Protein 1MK9 (pdb70)

GO terms:
  GO:0004895 cell adhesion receptor activity (F, IDA)
  GO:0005886 plasma membrane (C, IDA)
  GO:0070442 integrin alphaIIb-beta3 complex (C, IDA)
  GO:0033631 cell-cell adhesion mediated by integrin (P, IDA)
  GO:0034113 heterotypic cell-cell adhesion (P, IDA)
  GO:0005911 cell-cell junction (C, IDA)
  GO:0032991 protein-containing complex (C, IDA)
  GO:0005515 protein binding (F, IPI)
  GO:0005634 nucleus (C, IDA)
  GO:0043235 signaling receptor complex (C, IDA)
  GO:0017134 fibroblast growth factor binding (F, IDA)
  GO:0031994 insulin-like growth factor I binding (F, IDA)
  GO:0038132 neuregulin binding (F, IDA)
  GO:0035867 alphav-beta3 integrin-IGF-1-IGF1R complex (C, IDA)
  GO:0033627 cell adhesion mediated by integrin (P, IDA)
  GO:0019960 C-X3-C chemokine binding (F, IDA)
  GO:0005886 plasma membrane (C, EXP)
  GO:0015026 coreceptor activity (F, TAS)
  GO:0005886 plasma membrane (C, TAS)
  GO:0008305 integrin complex (C, TAS)

B-factor: mean 26.66, std 13.28, range [11.49, 91.01]

InterPro domains:
  IPR002369 Integrin beta subunit, VWA domain [PF00362] (134-381)
  IPR002369 Integrin beta subunit, VWA domain [SM00187] (38-461)
  IPR012896 Integrin beta subunit, tail [PF07965] (632-717)
  IPR012896 Integrin beta subunit, tail [SM01242] (634-718)
  IPR013111 Epidermal growth factor-like domain, extracellular [PF07974] (593-624)
  IPR014836 Integrin beta subunit, cytoplasmic domain [PF08725] (742-785)
  IPR014836 Integrin beta subunit, cytoplasmic domain [SM01241] (742-788)
  IPR015812 Integrin beta subunit [PIRSF002512] (33-787)
  IPR015812 Integrin beta subunit [PR01186] (36-52)
  IPR015812 Integrin beta subunit [PR01186] (64-83)
  IPR015812 Integrin beta subunit [PR01186] (108-121)
  IPR015812 Integrin beta subunit [PR01186] (136-154)
  IPR015812 Integrin beta subunit [PR01186] (176-195)
  IPR015812 Integrin beta subunit [PR01186] (210-229)
  IPR015812 Integrin beta subunit [PR01186] (243-265)
  IPR015812 Integrin beta subunit [PR01186] (270-285)
  IPR015812 Integrin beta subunit [PR01186] (314-337)
  IPR015812 Integrin beta subunit [PR01186] (350-374)
  IPR015812 Integrin beta subunit [PR01186] (521-534)
  IPR015812 Integrin beta subunit [PR01186] (717-734)

Foldseek 3Di:
DDDDPCDCVPNPD/DVVLVVLLCVLQVCQQQVQQDAALLLLLLLLLLVCCLVPFQQDPPQQAPVNDPLNRSHHPVCVVVDPSVSNSVSNNVCGRPYSRVSSVVSSVSLVVDPSHPWGWFWWFADDDVRQIWIWTDDLFKIFIAHPHGGDTDDMDGLVQWDDKDDDCFKIKTASVDPPPGIGMTTHRCNVVVRVVSVVSVVD/DDPDDDPCDVVPDPD/DVVLVVLLVVLLVCFLQVQQDDADLVLLLLLLLVCCQVPFQADVVQQDPPSDDVSNSGHPVCSVVRVSVSNSVSVNVCGRPDSRNSSVVSSVSSCVDPSRPWGWDWWWFDDPPDNHTAIWIWTDDLFKIWTADPHNRDTDDMGTLQQWPDKDFDCFKIKTASPDPPVGIGMTTDNCRVVVRVVSVVSVVVVD/DDDDDPPDPVPDDD/DVVLVVLLVVLLVCFQAVVQDAALLLLLLLLLLVCCLPPFQDDVVQQDPPNDPQSSRGHPVNSVVDDSNSNSVSNNVCGGPYSRVSSVVNSVVSVVDPSHPWGWFWWFAQDDPDDGTHIWIWTDDLFWIFTAHPHRGDTPDIGTLVQWDAWDFDCFKIKTDRVDPPVGIGMTTHRCRVVVRVVSVVSVVD/DPDDDPCDPVPDPD/DVVLVVLLVVLLCCFLAVQQDAAPLLLLLLLLLVCCLVPFAQDVVQQDPPNDDCSSRGHPVRSPVDPSVVNSVSNNVCPRPDNSRSSVVNSVSQVPDPSHPWGWFWWFFDVGTQIWIWTDDLFKIFTADPHNRDTDGMGGLVLWPDKAFDCFKIKTARPDDPVGIGMTTHRCRPVVVVRSVVSNVVVD

CATH classification: 1.20.80.10 (+1 more: 2.30.29.30)

Secondary structure (DSSP, 8-state):
--EE---TTTS--/-HHHHHHHHHHHHHHHTTSS---HHHHHHHHHHHHHHHH-S--TTT-STTSS-STTTS-GGGSTT--HHHHHHHHHHTTT--HHHHHHHHHHHHHHSTTTT-EEEEEE-------EEEEEEETTEEEEEETTT--EEEEEEGGG--EEEEETTEEEEE---TTT-EEEEE-S-HHHHHHHHHHHHH-/----EE---TTTS--/-HHHHHHHHHHHHHHHTSSS---HHHHHHHHHHHHHHHH-S--TTT-STTSS-GGGTS-HHHHTT--HHHHHHHHHTTTT--HHHHHHHHHHHHHSSTTTT---EEEEE--TT-SS-EEEEEEE-SSEEEEEETTT--EEEEEEGGG--EEEEETTEEEEEEEETTTEEEEEB-S-HHHHHHHHHHHHTT--/--EEE---TTTS--/-HHHHHHHHHHHHHHHTTSS---HHHHHHHHHHHHHHHT-S--TTT-STTSS-GGGTS-GGGTSS--SHHHHHHHHHTTT--HHHHHHHHHHHHHHSTTTT-EEEEE--B-SSSSSB--EEEEEETTEEEEE-TTT--EEEEEEGGG--EEEEETTEEEEE---TTT--EEEE-S-HHHHHHHHHHHTT-/---EE---TTTS--/-HHHHHHHHHHHHHHHTTSS---HHHHHHHHHHHHHHHH-S--TTT-STTSS-GGGTS-GGGSSS--HHHHHHHHHTTTT--TTHHHHHHHHHHHTSTTTT-EEEEEEE----EEEEEEEETTEEEEE-TTT--EEEEEETTT--EEEE-SSEEEEE-S-STT-EEEEE-S-HHHHHHHHHHHHHH--

Sequence (813 aa):
MWDTANNPLYKEAPVQLNLLYVQARDDILNGSHPVSFDKACEFAGYQCQIQFGPHNEQKHKPGFLELKDFLPKEYIKQKGERKIFMAHKNCGNMSEIEAKVRYVKLARSLKTYGVSFFLVKEKMKGLVPRLLGITKECVMRVDEKTKEVIQEWSLTNIKRWAASPKSFTLDFGDYQDGYYSVQTTEGEQIAQLIAGYIDISHMWDTANNPLYKEAPVQLNLLYVQARDDILNGSHPVSFDKACEFAGYQCQIQFGPHNEQKHKPGFLELKDFLPKEYIKQKGERKIFMAHKNCGNMSEIEAKVRYVKLARSLKTYGVSFFLVKEKMKGKNKLVPRLLGITKECVMRVDEKTKEVIQEWSLTNIKRWAASPKSFTLDFGDYQDGYYSVQTTEGEQIAQLIAGYIDIILHMWDTANNPLYKEAPVQLNLLYVQARDDILNGSHPVSFDKACEFAGYQCQIQFGPHNEQKHKPGFLELKDFLPKEYIKQKGERKIFMAHKNCGNMSEIEAKVRYVKLARSLKTYGVSFFLVKEKMKGKNKLVPRLLGITKECVMRVDEKTKEVIQEWSLTNIKRWAASPKSFTLDFGDYQDGYYSVQTTEGEQIAQLIAGYIDIHMWDTANNPLYKEAPVQLNLLYVQARDDILNGSHPVSFDKACEFAGYQCQIQFGPHNEQKHKPGFLELKDFLPKEYIKQKGERKIFMAHKNCGNMSEIEAKVRYVKLARSLKTYGVSFFLVKEKNKLVPRLLGITKECVMRVDEKTKEVIQEWSLTNIKRWAASPKSFTLDFGDYQDGYYSVQTTEGEQIAQLIAGYIDIIL

Solvent-accessible surface area: 43526 Å² total; per-residue (Å²): 182,88,77,63,11,88,12,30,7,55,92,160,27,81,127,64,7,51,94,46,3,45,102,10,43,64,52,1,45,101,40,54,12,12,4,28,34,78,60,1,4,68,3,0,0,44,6,0,1,24,91,79,17,68,35,77,130,150,114,7,98,79,69,68,17,118,21,149,77,12,6,4,156,75,8,43,189,86,152,1,17,150,69,0,12,106,20,0,120,110,14,36,137,60,51,96,81,91,0,36,6,74,0,3,26,29,0,37,72,34,126,6,103,62,18,39,38,28,94,2,93,4,141,92,193,110,111,74,52,30,16,0,0,1,24,118,104,23,0,7,24,0,28,67,158,72,22,69,24,56,68,76,38,34,7,75,21,1,69,52,11,3,26,48,126,130,35,1,3,0,8,10,37,51,149,79,102,30,110,24,64,8,65,7,111,51,1,133,90,0,14,139,46,0,38,41,40,46,130,167,147,76,152,54,77,70,15,104,15,36,10,60,98,170,32,83,114,82,2,50,96,51,4,43,96,14,46,61,54,3,36,101,34,64,13,10,5,25,29,47,49,2,2,56,3,0,0,32,5,0,1,10,100,72,21,62,38,67,78,128,129,8,67,52,43,86,23,103,13,145,72,9,2,5,181,88,16,37,162,73,102,5,14,86,62,0,1,86,20,0,101,62,6,32,129,43,49,94,75,100,0,29,11,115,2,4,53,31,1,38,84,37,145,9,104,64,16,47,29,36,105,0,60,7,126,32,181,60,54,100,103,68,46,48,11,15,0,0,1,28,106,88,22,0,11,36,0,36,57,157,40,14,89,30,81,58,103,45,36,1,41,16,0,69,57,15,12,28,47,131,121,38,0,20,0,12,10,29,39,203,185,109,34,121,25,35,6,42,2,103,61,1,113,79,0,14,115,44,0,29,40,52,5,120,140,48,180,148,156,61,84,76,12,99,22,33,7,61,125,171,33,85,113,78,6,58,103,30,4,53,104,12,52,63,57,2,41,95,31,53,12,10,2,26,44,75,56,1,3,61,3,0,0,46,3,0,2,25,85,75,19,63,44,66,148,150,109,9,99,74,75,76,19,116,30,145,65,11,2,6,131,60,11,42,184,93,170,4,15,156,75,0,9,115,21,0,129,49,10,23,136,31,46,98,76,79,0,32,12,85,1,4,37,34,0,36,68,26,133,5,102,61,21,47,32,32,105,1,78,3,117,49,152,77,109,136,104,64,43,50,25,17,0,0,2,27,140,101,28,0,4,31,0,34,67,150,74,16,90,24,28,48,93,41,37,5,76,18,0,67,56,5,3,36,52,125,120,35,0,1,0,8,8,37,58,200,54,74,36,120,24,59,6,61,10,106,58,2,139,89,0,17,137,48,0,33,32,63,47,134,179,136,177,67,72,65,13,104,14,44,6,57,101,166,26,92,101,94,2,47,86,54,6,47,107,8,60,54,47,3,42,90,49,62,11,12,4,36,21,54,30,1,2,36,2,0,0,30,8,1,2,23,108,67,27,63,33,57,119,141,143,14,117,75,64,71,14,113,16,136,76,9,1,4,180,73,8,51,168,45,125,1,7,140,65,0,13,98,26,0,100,122,9,46,130,29,61,101,75,66,0,18,21,83,1,1,40,26,0,32,82,31,150,10,95,57,15,60,35,25,103,0,66,26,158,154,89,69,79,51,33,18,0,0,2,29,106,124,11,0,15,28,0,33,68,154,62,16,80,38,50,70,103,44,25,2,34,24,1,72,61,9,4,28,38,102,132,36,0,5,0,7,8,39,55,145,74,94,26,107,23,60,6,63,1,109,67,0,123,74,0,16,121,49,0,34,35,65,19,99,132,50,181

Structure (mmCIF, N/CA/C/O backbone):
data_1MK9
#
_entry.id   1MK9
#
_cell.length_a   50.257
_cell.length_b   141.763
_cell.length_c   59.597
_cell.angle_alpha   90.00
_cell.angle_beta   90.11
_cell.angle_gamma   90.00
#
_symmetry.space_group_name_H-M   'P 1 21 1'
#
loo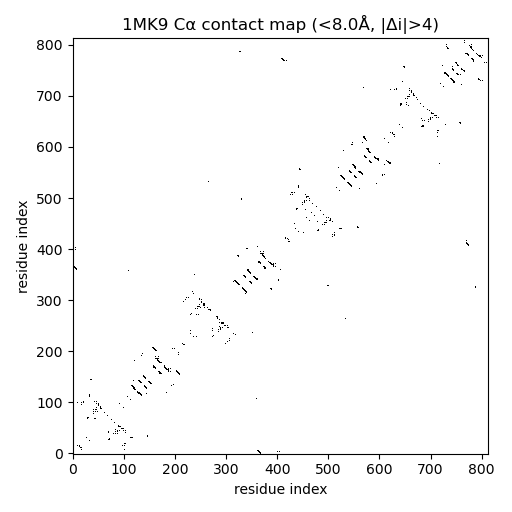p_
_entity.id
_entity.type
_entity.pdbx_description
1 polymer 'Integrin Beta3'
2 polymer TALIN
3 water water
#
loop_
_atom_site.group_PDB
_atom_site.id
_atom_site.type_symbol
_atom_site.label_atom_id
_atom_site.label_alt_id
_atom_site.label_comp_id
_atom_site.label_asym_id
_atom_site.label_entity_id
_atom_site.label_seq_id
_atom_site.pdbx_PDB_ins_code
_atom_site.Cartn_x
_atom_site.Cartn_y
_atom_site.Cartn_z
_atom_site.occupancy
_atom_site.B_iso_or_equiv
_atom_site.auth_seq_id
_atom_site.auth_comp_id
_atom_site.auth_asym_id
_atom_site.auth_atom_id
_atom_site.pdbx_PDB_model_num
ATOM 1 N N . MET A 1 4 ? -6.653 -14.616 -15.926 1.00 82.45 738 MET A N 1
ATOM 2 C CA . MET A 1 4 ? -7.531 -13.514 -15.428 1.00 82.45 738 MET A CA 1
ATOM 3 C C . MET A 1 4 ? -6.657 -12.622 -14.570 1.00 82.45 738 MET A C 1
ATOM 4 O O . MET A 1 4 ? -6.308 -12.971 -13.448 1.00 82.45 738 MET A O 1
ATOM 9 N N . TRP A 1 5 ? -6.332 -11.448 -15.087 1.00 26.76 739 TRP A N 1
ATOM 10 C CA . TRP A 1 5 ? -5.412 -10.574 -14.389 1.00 26.76 739 TRP A CA 1
ATOM 11 C C . TRP A 1 5 ? -5.837 -9.258 -13.772 1.00 26.76 739 TRP A C 1
ATOM 12 O O . TRP A 1 5 ? -6.649 -8.506 -14.309 1.00 26.76 739 TRP A O 1
ATOM 23 N N . ASP A 1 6 ? -5.220 -9.003 -12.628 1.00 26.16 740 ASP A N 1
ATOM 24 C CA . ASP A 1 6 ? -5.405 -7.793 -11.845 1.00 26.16 740 ASP A CA 1
ATOM 25 C C . ASP A 1 6 ? -3.993 -7.330 -11.520 1.00 26.16 740 ASP A C 1
ATOM 26 O O . ASP A 1 6 ? -3.324 -7.875 -10.634 1.00 26.16 740 ASP A O 1
ATOM 31 N N . THR A 1 7 ? -3.545 -6.330 -12.269 1.00 37.10 741 THR A N 1
ATOM 32 C CA . THR A 1 7 ? -2.210 -5.779 -12.125 1.00 37.10 741 THR A CA 1
ATOM 33 C C . THR A 1 7 ? -2.106 -4.705 -11.050 1.00 37.10 741 THR A C 1
ATOM 34 O O . THR A 1 7 ? -3.078 -3.998 -10.749 1.00 37.10 741 THR A O 1
ATOM 38 N N . ALA A 1 8 ? -0.913 -4.592 -10.473 1.00 26.46 742 ALA A N 1
ATOM 39 C CA . ALA A 1 8 ? -0.668 -3.607 -9.441 1.00 26.46 742 ALA A CA 1
ATOM 40 C C . ALA A 1 8 ? -0.358 -2.261 -10.063 1.00 26.46 742 ALA A C 1
ATOM 41 O O . ALA A 1 8 ? -0.252 -1.267 -9.357 1.00 26.46 742 ALA A O 1
ATOM 43 N N . ASN A 1 9 ? -0.227 -2.206 -11.382 1.00 13.27 743 ASN A N 1
ATOM 44 C CA . ASN A 1 9 ? 0.109 -0.939 -12.015 1.00 13.27 743 ASN A CA 1
ATOM 45 C C . ASN A 1 9 ? 1.276 -0.444 -11.168 1.00 13.27 743 ASN A C 1
ATOM 46 O O . ASN A 1 9 ? 1.282 0.672 -10.644 1.00 13.27 743 ASN A O 1
ATOM 51 N N . ASN A 1 10 ? 2.241 -1.346 -11.011 1.00 25.09 744 ASN A N 1
ATOM 52 C CA . ASN A 1 10 ? 3.459 -1.136 -10.237 1.00 25.09 744 ASN A CA 1
ATOM 53 C C . ASN A 1 10 ? 4.508 -0.476 -11.141 1.00 25.09 744 ASN A C 1
ATOM 54 O O . ASN A 1 10 ? 4.802 -0.974 -12.230 1.00 25.09 744 ASN A O 1
ATOM 59 N N . PRO A 1 11 ? 5.095 0.646 -10.703 1.00 27.71 745 PRO A N 1
ATOM 60 C CA . PRO A 1 11 ? 6.096 1.300 -11.552 1.00 27.71 745 PRO A CA 1
ATOM 61 C C . PRO A 1 11 ? 7.289 0.450 -12.025 1.00 27.71 745 PRO A C 1
ATOM 62 O O . PRO A 1 11 ? 8.021 0.849 -12.933 1.00 27.71 745 PRO A O 1
ATOM 66 N N . LEU A 1 12 ? 7.507 -0.715 -11.427 1.00 15.41 746 LEU A N 1
ATOM 67 C CA . LEU A 1 12 ? 8.623 -1.539 -11.886 1.00 15.41 746 LEU A CA 1
ATOM 68 C C . LEU A 1 12 ? 8.312 -2.037 -13.291 1.00 15.41 746 LEU A C 1
ATOM 69 O O . LEU A 1 12 ? 9.196 -2.140 -14.124 1.00 15.41 746 LEU A O 1
ATOM 74 N N . TYR A 1 13 ? 7.042 -2.337 -13.543 1.00 19.93 747 TYR A N 1
ATOM 75 C CA . TYR A 1 13 ? 6.596 -2.854 -14.846 1.00 19.93 747 TYR A CA 1
ATOM 76 C C . TYR A 1 13 ? 5.837 -1.796 -15.669 1.00 19.93 747 TYR A C 1
ATOM 77 O O . TYR A 1 13 ? 6.297 -1.346 -16.703 1.00 19.93 747 TYR A O 1
ATOM 86 N N . LYS A 1 14 ? 4.660 -1.403 -15.209 1.00 31.56 748 LYS A N 1
ATOM 87 C CA . LYS A 1 14 ? 3.904 -0.392 -15.912 1.00 31.56 748 LYS A CA 1
ATOM 88 C C . LYS A 1 14 ? 4.892 0.690 -16.302 1.00 31.56 748 LYS A C 1
ATOM 89 O O . LYS A 1 14 ? 5.749 1.103 -15.504 1.00 31.56 748 LYS A O 1
ATOM 95 N N . GLU A 1 15 ? 4.773 1.122 -17.550 1.00 47.44 749 GLU A N 1
ATOM 96 C CA . GLU A 1 15 ? 5.591 2.181 -18.106 1.00 47.44 749 GLU A CA 1
ATOM 97 C C . GLU A 1 15 ? 5.591 3.483 -17.356 1.00 47.44 749 GLU A C 1
ATOM 98 O O . GLU A 1 15 ? 4.675 4.280 -17.593 1.00 47.44 749 GLU A O 1
ATOM 104 N N . ALA A 1 16 ? 6.541 3.745 -16.472 1.00 29.17 750 ALA A N 1
ATOM 105 C CA . ALA A 1 16 ? 6.455 5.060 -15.900 1.00 29.17 750 ALA A CA 1
ATOM 106 C C . ALA A 1 16 ? 7.912 5.342 -16.062 1.00 29.17 750 ALA A C 1
ATOM 107 O O . ALA A 1 16 ? 8.718 5.237 -15.126 1.00 29.17 750 ALA A O 1
ATOM 109 N N . PRO B 2 1 ? 8.295 5.649 -17.303 1.00 28.86 209 PRO B N 1
ATOM 110 C CA . PRO B 2 1 ? 9.719 5.927 -17.501 1.00 28.86 209 PRO B CA 1
ATOM 111 C C . PRO B 2 1 ? 10.270 6.923 -16.478 1.00 28.86 209 PRO B C 1
ATOM 112 O O . PRO B 2 1 ? 11.294 6.672 -15.875 1.00 28.86 209 PRO B O 1
ATOM 116 N N . VAL B 2 2 ? 9.540 8.010 -16.267 1.00 15.82 210 VAL B N 1
ATOM 117 C CA . VAL B 2 2 ? 9.963 9.040 -15.346 1.00 15.82 210 VAL B CA 1
ATOM 118 C C . VAL B 2 2 ? 9.835 8.602 -13.901 1.00 15.82 210 VAL B C 1
ATOM 119 O O . VAL B 2 2 ? 10.530 9.134 -13.043 1.00 15.82 210 VAL B O 1
ATOM 123 N N . GLN B 2 3 ? 8.955 7.643 -13.622 1.00 35.83 211 GLN B N 1
ATOM 124 C CA . GLN B 2 3 ? 8.774 7.157 -12.253 1.00 35.83 211 GLN B CA 1
ATOM 125 C C . GLN B 2 3 ? 9.775 6.041 -11.929 1.00 35.83 211 GLN B C 1
ATOM 126 O O . GLN B 2 3 ? 10.354 6.028 -10.847 1.00 35.83 211 GLN B O 1
ATOM 132 N N . LEU B 2 4 ? 9.981 5.109 -12.858 1.00 13.98 212 LEU B N 1
ATOM 133 C CA . LEU B 2 4 ? 10.939 4.033 -12.629 1.00 13.98 212 LEU B CA 1
ATOM 134 C C . LEU B 2 4 ? 12.314 4.647 -12.404 1.00 13.98 212 LEU B C 1
ATOM 135 O O . LEU B 2 4 ? 13.120 4.157 -11.604 1.00 13.98 212 LEU B O 1
ATOM 140 N N . ASN B 2 5 ? 12.572 5.730 -13.121 1.00 21.57 213 ASN B N 1
ATOM 141 C CA . ASN B 2 5 ? 13.842 6.416 -13.027 1.00 21.57 213 ASN B CA 1
ATOM 142 C C . ASN B 2 5 ? 14.026 7.071 -11.653 1.00 21.57 213 ASN B C 1
ATOM 143 O O . ASN B 2 5 ? 15.137 7.154 -11.111 1.00 21.57 213 ASN B O 1
ATOM 148 N N . LEU B 2 6 ? 12.917 7.546 -11.103 1.00 37.79 214 LEU B N 1
ATOM 149 C CA . LEU B 2 6 ? 12.916 8.207 -9.813 1.00 37.79 214 LEU B CA 1
ATOM 150 C C . LEU B 2 6 ? 13.312 7.175 -8.767 1.00 37.79 214 LEU B C 1
ATOM 151 O O . LEU B 2 6 ? 13.991 7.492 -7.792 1.00 37.79 214 LEU B O 1
ATOM 156 N N . LEU B 2 7 ? 12.896 5.933 -8.985 1.00 28.35 215 LEU B N 1
ATOM 157 C CA . LEU B 2 7 ? 13.205 4.851 -8.058 1.00 28.35 215 LEU B CA 1
ATOM 158 C C . LEU B 2 7 ? 14.655 4.397 -8.190 1.00 28.35 215 LEU B C 1
ATOM 159 O O . LEU B 2 7 ? 15.327 4.146 -7.188 1.00 28.35 215 LEU B O 1
ATOM 164 N N . TYR B 2 8 ? 15.129 4.290 -9.426 1.00 14.71 216 TYR B N 1
ATOM 165 C CA . TYR B 2 8 ? 16.511 3.918 -9.702 1.00 14.71 216 TYR B CA 1
ATOM 166 C C . TYR B 2 8 ? 17.460 4.968 -9.124 1.00 14.71 216 TYR B C 1
ATOM 167 O O . TYR B 2 8 ? 18.363 4.653 -8.326 1.00 14.71 216 TYR B O 1
ATOM 176 N N . VAL B 2 9 ? 17.256 6.223 -9.524 1.00 13.27 217 VAL B N 1
ATOM 177 C CA . VAL B 2 9 ? 18.124 7.288 -9.051 1.00 13.27 217 VAL B CA 1
ATOM 178 C C . VAL B 2 9 ? 18.140 7.389 -7.539 1.00 13.27 217 VAL B C 1
ATOM 179 O O . VAL B 2 9 ? 19.197 7.571 -6.950 1.00 13.27 217 VAL B O 1
ATOM 183 N N . GLN B 2 10 ? 16.972 7.273 -6.912 1.00 13.27 218 GLN B N 1
ATOM 184 C CA . GLN B 2 10 ? 16.884 7.323 -5.448 1.00 13.27 218 GLN B CA 1
ATOM 185 C C . GLN B 2 10 ? 17.771 6.218 -4.894 1.00 13.27 218 GLN B C 1
ATOM 186 O O . GLN B 2 10 ? 18.730 6.465 -4.179 1.00 13.27 218 GLN B O 1
ATOM 192 N N . ALA B 2 11 ? 17.440 4.988 -5.265 1.00 18.26 219 ALA B N 1
ATOM 193 C CA . ALA B 2 11 ? 18.167 3.827 -4.804 1.00 18.26 219 ALA B CA 1
ATOM 194 C C . ALA B 2 11 ? 19.656 3.921 -5.097 1.00 18.26 219 ALA B C 1
ATOM 195 O O . ALA B 2 11 ? 20.483 3.691 -4.207 1.00 18.26 219 ALA B O 1
ATOM 197 N N . ARG B 2 12 ? 20.004 4.268 -6.333 1.00 13.91 220 ARG B N 1
ATOM 198 C CA . ARG B 2 12 ? 21.415 4.373 -6.700 1.00 13.91 220 ARG B CA 1
ATOM 199 C C . ARG B 2 12 ? 22.160 5.385 -5.844 1.00 13.91 220 ARG B C 1
ATOM 200 O O . ARG B 2 12 ? 23.289 5.153 -5.412 1.00 13.91 220 ARG B O 1
ATOM 208 N N . ASP B 2 13 ? 21.515 6.518 -5.621 1.00 14.26 221 ASP B N 1
ATOM 209 C CA . ASP B 2 13 ? 22.098 7.594 -4.846 1.00 14.26 221 ASP B CA 1
ATOM 210 C C . ASP B 2 13 ? 22.316 7.216 -3.386 1.00 14.26 221 ASP B C 1
ATOM 211 O O . ASP B 2 13 ? 23.318 7.590 -2.779 1.00 14.26 221 ASP B O 1
ATOM 216 N N . ASP B 2 14 ? 21.394 6.456 -2.821 1.00 21.69 222 ASP B N 1
ATOM 217 C CA . ASP B 2 14 ? 21.558 6.061 -1.442 1.00 21.69 222 ASP B CA 1
ATOM 218 C C . ASP B 2 14 ? 22.763 5.140 -1.280 1.00 21.69 222 ASP B C 1
ATOM 219 O O . ASP B 2 14 ? 23.470 5.201 -0.267 1.00 21.69 222 ASP B O 1
ATOM 224 N N . ILE B 2 15 ? 23.013 4.304 -2.286 1.00 13.27 223 ILE B N 1
ATOM 225 C CA . ILE B 2 15 ? 24.135 3.380 -2.227 1.00 13.27 223 ILE B CA 1
ATOM 226 C C . ILE B 2 15 ? 25.455 4.047 -2.501 1.00 13.27 223 ILE B C 1
ATOM 227 O O . ILE B 2 15 ? 26.463 3.698 -1.903 1.00 13.27 223 ILE B O 1
ATOM 232 N N . LEU B 2 16 ? 25.453 5.017 -3.400 1.00 25.89 224 LEU B N 1
ATOM 233 C CA . LEU B 2 16 ? 26.680 5.706 -3.705 1.00 25.89 224 LEU B CA 1
ATOM 234 C C . LEU B 2 16 ? 27.138 6.527 -2.501 1.00 25.89 224 LEU B C 1
ATOM 235 O O . LEU B 2 16 ? 28.288 6.433 -2.088 1.00 25.89 224 LEU B O 1
ATOM 240 N N . ASN B 2 17 ? 26.236 7.310 -1.920 1.00 14.42 225 ASN B N 1
ATOM 241 C CA . ASN B 2 17 ? 26.571 8.144 -0.770 1.00 14.42 225 ASN B CA 1
ATOM 242 C C . ASN B 2 17 ? 26.685 7.367 0.540 1.00 14.42 225 ASN B C 1
ATOM 243 O O . ASN B 2 17 ? 26.797 7.971 1.615 1.00 14.42 225 ASN B O 1
ATOM 248 N N . GLY B 2 18 ? 26.622 6.040 0.469 1.00 13.83 226 GLY B N 1
ATOM 249 C CA . GLY B 2 18 ? 26.762 5.242 1.674 1.00 13.83 226 GLY B CA 1
ATOM 250 C C . GLY B 2 18 ? 25.581 5.193 2.630 1.00 13.83 226 GLY B C 1
ATOM 251 O O . GLY B 2 18 ? 25.735 4.746 3.774 1.00 13.83 226 GLY B O 1
ATOM 252 N N . SER B 2 19 ? 24.409 5.644 2.183 1.00 16.81 227 SER B N 1
ATOM 253 C CA . SER B 2 19 ? 23.215 5.604 3.028 1.00 16.81 227 SER B CA 1
ATOM 254 C C . SER B 2 19 ? 22.760 4.156 3.136 1.00 16.81 227 SER B C 1
ATOM 255 O O . SER B 2 19 ? 22.394 3.680 4.223 1.00 16.81 227 SER B O 1
ATOM 258 N N . HIS B 2 20 ? 22.786 3.449 2.010 1.00 26.81 228 HIS B N 1
ATOM 259 C CA . HIS B 2 20 ? 22.389 2.055 2.012 1.00 26.81 228 HIS B CA 1
ATOM 260 C C . HIS B 2 20 ? 23.632 1.165 1.934 1.00 26.81 228 HIS B C 1
ATOM 261 O O . HIS B 2 20 ? 24.164 0.908 0.848 1.00 26.81 228 HIS B O 1
ATOM 268 N N . PRO B 2 21 ? 24.109 0.686 3.099 1.00 13.44 229 PRO B N 1
ATOM 269 C CA . PRO B 2 21 ? 25.281 -0.178 3.289 1.00 13.44 229 PRO B CA 1
ATOM 270 C C . PRO B 2 21 ? 25.231 -1.542 2.613 1.00 13.44 229 PRO B C 1
ATOM 271 O O . PRO B 2 21 ? 24.526 -2.445 3.059 1.00 13.44 229 PRO B O 1
ATOM 275 N N . VAL B 2 22 ? 26.001 -1.703 1.549 1.00 13.27 230 VAL B N 1
ATOM 276 C CA . VAL B 2 22 ? 26.019 -2.975 0.852 1.00 13.27 230 VAL B CA 1
ATOM 277 C C . VAL B 2 22 ? 27.398 -3.621 0.890 1.00 13.27 230 VAL B C 1
ATOM 278 O O . VAL B 2 22 ? 28.381 -3.036 1.358 1.00 13.27 230 VAL B O 1
ATOM 282 N N . SER B 2 23 ? 27.463 -4.845 0.387 1.00 22.47 231 SER B N 1
ATOM 283 C CA . SER B 2 23 ? 28.722 -5.560 0.355 1.00 22.47 231 SER B CA 1
ATOM 284 C C . SER B 2 23 ? 29.492 -5.194 -0.914 1.00 22.47 231 SER B C 1
ATOM 285 O O . SER B 2 23 ? 28.906 -4.750 -1.910 1.00 22.47 231 SER B O 1
ATOM 288 N N . PHE B 2 24 ? 30.810 -5.370 -0.850 1.00 13.87 232 PHE B N 1
ATOM 289 C CA . PHE B 2 24 ? 31.702 -5.108 -1.967 1.00 13.87 232 PHE B CA 1
ATOM 290 C C . PHE B 2 24 ? 31.080 -5.700 -3.234 1.00 13.87 232 PHE B C 1
ATOM 291 O O . PHE B 2 24 ? 30.839 -4.997 -4.229 1.00 13.87 232 PHE B O 1
ATOM 299 N N . ASP B 2 25 ? 30.816 -7.004 -3.164 1.00 23.31 233 ASP B N 1
ATOM 300 C CA . ASP B 2 25 ? 30.232 -7.771 -4.258 1.00 23.31 233 ASP B CA 1
ATOM 301 C C . ASP B 2 25 ? 28.914 -7.213 -4.795 1.00 23.31 233 ASP B C 1
ATOM 302 O O . ASP B 2 25 ? 28.708 -7.177 -6.004 1.00 23.31 233 ASP B O 1
ATOM 307 N N . LYS B 2 26 ? 28.018 -6.787 -3.911 1.00 15.02 234 LYS B N 1
ATOM 308 C CA . LYS B 2 26 ? 26.749 -6.240 -4.356 1.00 15.02 234 LYS B CA 1
ATOM 309 C C . LYS B 2 26 ? 27.002 -4.903 -5.031 1.00 15.02 234 LYS B C 1
ATOM 310 O O . LYS B 2 26 ? 26.490 -4.644 -6.113 1.00 15.02 234 LYS B O 1
ATOM 316 N N . ALA B 2 27 ? 27.812 -4.058 -4.404 1.00 13.84 235 ALA B N 1
ATOM 317 C CA . ALA B 2 27 ? 28.110 -2.748 -4.970 1.00 13.84 235 ALA B CA 1
ATOM 318 C C . ALA B 2 27 ? 28.597 -2.850 -6.415 1.00 13.84 235 ALA B C 1
ATOM 319 O O . ALA B 2 27 ? 28.275 -1.988 -7.251 1.00 13.84 235 ALA B O 1
ATOM 321 N N . CYS B 2 28 ? 29.374 -3.897 -6.706 1.00 18.83 236 CYS B N 1
ATOM 322 C CA . CYS B 2 28 ? 29.894 -4.128 -8.057 1.00 18.83 236 CYS B CA 1
ATOM 323 C C . CYS B 2 28 ? 28.793 -4.641 -8.976 1.00 18.83 236 CYS B C 1
ATOM 324 O O . CYS B 2 28 ? 28.861 -4.454 -10.192 1.00 18.83 236 CYS B O 1
ATOM 327 N N . GLU B 2 29 ? 27.787 -5.298 -8.401 1.00 13.27 237 GLU B N 1
ATOM 328 C CA . GLU B 2 29 ? 26.678 -5.809 -9.201 1.00 13.27 237 GLU B CA 1
ATOM 329 C C . GLU B 2 29 ? 25.887 -4.592 -9.605 1.00 13.27 237 GLU B C 1
ATOM 330 O O . GLU B 2 29 ? 25.437 -4.459 -10.753 1.00 13.27 237 GLU B O 1
ATOM 336 N N . PHE B 2 30 ? 25.729 -3.699 -8.634 1.00 25.99 238 PHE B N 1
ATOM 337 C CA . PHE B 2 30 ? 25.011 -2.463 -8.846 1.00 25.99 238 PHE B CA 1
ATOM 338 C C . PHE B 2 30 ? 25.714 -1.636 -9.924 1.00 25.99 238 PHE B C 1
ATOM 339 O O . PHE B 2 30 ? 25.075 -1.150 -10.858 1.00 25.99 238 PHE B O 1
ATOM 347 N N . ALA B 2 31 ? 27.029 -1.477 -9.807 1.00 16.93 239 ALA B N 1
ATOM 348 C CA . ALA B 2 31 ? 27.734 -0.687 -10.802 1.00 16.93 239 ALA B CA 1
ATOM 349 C C . ALA B 2 31 ? 27.484 -1.350 -12.148 1.00 16.93 239 ALA B C 1
ATOM 350 O O . ALA B 2 31 ? 27.188 -0.684 -13.135 1.00 16.93 239 ALA B O 1
ATOM 352 N N . GLY B 2 32 ? 27.583 -2.671 -12.173 1.00 14.01 240 GLY B N 1
ATOM 353 C CA . GLY B 2 32 ? 27.323 -3.380 -13.400 1.00 14.01 240 GLY B CA 1
ATOM 354 C C . GLY B 2 32 ? 26.126 -2.728 -14.044 1.00 14.01 240 GLY B C 1
ATOM 355 O O . GLY B 2 32 ? 26.282 -2.042 -15.044 1.00 14.01 240 GLY B O 1
ATOM 356 N N . TYR B 2 33 ? 24.942 -2.915 -13.468 1.00 13.27 241 TYR B N 1
ATOM 357 C CA . TYR B 2 33 ? 23.725 -2.317 -14.031 1.00 13.27 241 TYR B CA 1
ATOM 358 C C . TYR B 2 33 ? 23.936 -0.857 -14.370 1.00 13.27 241 TYR B C 1
ATOM 359 O O . TYR B 2 33 ? 23.589 -0.412 -15.459 1.00 13.27 241 TYR B O 1
ATOM 368 N N . GLN B 2 34 ? 24.503 -0.117 -13.423 1.00 13.41 242 GLN B N 1
ATOM 369 C CA . GLN B 2 34 ? 24.760 1.295 -13.618 1.00 13.41 242 GLN B CA 1
ATOM 370 C C . GLN B 2 34 ? 25.542 1.525 -14.899 1.00 13.41 242 GLN B C 1
ATOM 371 O O . GLN B 2 34 ? 25.383 2.539 -15.553 1.00 13.41 242 GLN B O 1
ATOM 377 N N . CYS B 2 35 ? 26.403 0.590 -15.260 1.00 15.28 243 CYS B N 1
ATOM 378 C CA . CYS B 2 35 ? 27.158 0.742 -16.489 1.00 15.28 243 CYS B CA 1
ATOM 379 C C . CYS B 2 35 ? 26.259 0.434 -17.671 1.00 15.28 243 CYS B C 1
ATOM 380 O O . CYS B 2 35 ? 26.300 1.111 -18.700 1.00 15.28 243 CYS B O 1
ATOM 383 N N . GLN B 2 36 ? 25.440 -0.593 -17.505 1.00 17.87 244 GLN B N 1
ATOM 384 C CA . GLN B 2 36 ? 24.520 -1.010 -18.543 1.00 17.87 244 GLN B CA 1
ATOM 385 C C . GLN B 2 36 ? 23.549 0.125 -18.857 1.00 17.87 244 GLN B C 1
ATOM 386 O O . GLN B 2 36 ? 23.165 0.322 -20.004 1.00 17.87 244 GLN B O 1
ATOM 392 N N . ILE B 2 37 ? 23.163 0.872 -17.830 1.00 28.03 245 ILE B N 1
ATOM 393 C CA . ILE B 2 37 ? 22.217 1.968 -17.990 1.00 28.03 245 ILE B CA 1
ATOM 394 C C . ILE B 2 37 ? 22.841 3.202 -18.653 1.00 28.03 245 ILE B C 1
ATOM 395 O O . ILE B 2 37 ? 22.258 3.797 -19.567 1.00 28.03 245 ILE B O 1
ATOM 400 N N . GLN B 2 38 ? 24.039 3.562 -18.211 1.00 16.99 246 GLN B N 1
ATOM 401 C CA . GLN B 2 38 ? 24.729 4.733 -18.731 1.00 16.99 246 GLN B CA 1
ATOM 402 C C . GLN B 2 38 ? 25.494 4.528 -20.042 1.00 16.99 246 GLN B C 1
ATOM 403 O O . GLN B 2 38 ? 25.618 5.455 -20.827 1.00 16.99 246 GLN B O 1
ATOM 409 N N . PHE B 2 39 ? 26.008 3.333 -20.294 1.00 25.35 247 PHE B N 1
ATOM 410 C CA . PHE B 2 39 ? 26.786 3.138 -21.512 1.00 25.35 247 PHE B CA 1
ATOM 411 C C . PHE B 2 39 ? 26.158 2.238 -22.551 1.00 25.35 247 PHE B C 1
ATOM 412 O O . PHE B 2 39 ? 26.507 2.309 -23.731 1.00 25.35 247 PHE B O 1
ATOM 420 N N . GLY B 2 40 ? 25.223 1.401 -22.118 1.00 25.07 248 GLY B N 1
ATOM 421 C CA . GLY B 2 40 ? 24.586 0.481 -23.038 1.00 25.07 248 GLY B CA 1
ATOM 422 C C . GLY B 2 40 ? 25.234 -0.880 -22.895 1.00 25.07 248 GLY B C 1
ATOM 423 O O . GLY B 2 40 ? 26.039 -1.091 -21.988 1.00 25.07 248 GLY B O 1
ATOM 424 N N . PRO B 2 41 ? 24.927 -1.825 -23.789 1.00 15.75 249 PRO B N 1
ATOM 425 C CA . PRO B 2 41 ? 25.492 -3.181 -23.741 1.00 15.75 249 PRO B CA 1
ATOM 426 C C . PRO B 2 41 ? 27.013 -3.146 -23.667 1.00 15.75 249 PRO B C 1
ATOM 427 O O . PRO B 2 41 ? 27.644 -2.384 -24.388 1.00 15.75 249 PRO B O 1
ATOM 431 N N . HIS B 2 42 ? 27.600 -3.979 -22.812 1.00 14.24 250 HIS B N 1
ATOM 432 C CA . HIS B 2 42 ? 29.054 -4.010 -22.660 1.00 14.24 250 HIS B CA 1
ATOM 433 C C . HIS B 2 42 ? 29.824 -4.246 -23.964 1.00 14.24 250 HIS B C 1
ATOM 434 O O . HIS B 2 42 ? 29.503 -5.156 -24.740 1.00 14.24 250 HIS B O 1
ATOM 441 N N . ASN B 2 43 ? 30.839 -3.404 -24.180 1.00 14.78 251 ASN B N 1
ATOM 442 C CA . ASN B 2 43 ? 31.735 -3.438 -25.346 1.00 14.78 251 ASN B CA 1
ATOM 443 C C . ASN B 2 43 ? 33.171 -3.597 -24.829 1.00 14.78 251 ASN B C 1
ATOM 444 O O . ASN B 2 43 ? 33.829 -2.610 -24.482 1.00 14.78 251 ASN B O 1
ATOM 449 N N . GLU B 2 44 ? 33.653 -4.837 -24.797 1.00 25.25 252 GLU B N 1
ATOM 450 C CA . GLU B 2 44 ? 34.996 -5.148 -24.289 1.00 25.25 252 GLU B CA 1
ATOM 451 C C . GLU B 2 44 ? 36.185 -4.519 -25.032 1.00 25.25 252 GLU B C 1
ATOM 452 O O . GLU B 2 44 ? 37.287 -5.054 -25.002 1.00 25.25 252 GLU B O 1
ATOM 458 N N . GLN B 2 45 ? 35.959 -3.376 -25.683 1.00 33.49 253 GLN B N 1
ATOM 459 C CA . GLN B 2 45 ? 37.015 -2.675 -26.432 1.00 33.49 253 GLN B CA 1
ATOM 460 C C . GLN B 2 45 ? 36.916 -1.177 -26.187 1.00 33.49 253 GLN B C 1
ATOM 461 O O . GLN B 2 45 ? 37.320 -0.374 -27.071 1.00 33.49 253 GLN B O 1
ATOM 467 N N . LYS B 2 46 ? 36.387 -0.836 -24.996 1.00 44.51 254 LYS B N 1
ATOM 468 C CA . LYS B 2 46 ? 36.193 0.576 -24.611 1.00 44.51 254 LYS B CA 1
ATOM 469 C C . LYS B 2 46 ? 36.168 0.431 -23.084 1.00 44.51 254 LYS B C 1
ATOM 470 O O . LYS B 2 46 ? 36.969 1.001 -22.344 1.00 44.51 254 LYS B O 1
ATOM 476 N N . HIS B 2 47 ? 35.242 -0.416 -22.652 1.00 30.59 255 HIS B N 1
ATOM 477 C CA . HIS B 2 47 ? 34.976 -0.764 -21.272 1.00 30.59 255 HIS B CA 1
ATOM 478 C C . HIS B 2 47 ? 35.958 -1.737 -20.626 1.00 30.59 255 HIS B C 1
ATOM 479 O O . HIS B 2 47 ? 35.678 -2.942 -20.530 1.00 30.59 255 HIS B O 1
ATOM 486 N N . LYS B 2 48 ? 37.147 -1.226 -20.299 1.00 14.91 256 LYS B N 1
ATOM 487 C CA . LYS B 2 48 ? 38.196 -2.026 -19.654 1.00 14.91 256 LYS B CA 1
ATOM 488 C C . LYS B 2 48 ? 38.678 -1.174 -18.487 1.00 14.91 256 LYS B C 1
ATOM 489 O O . LYS B 2 48 ? 38.492 0.041 -18.495 1.00 14.91 256 LYS B O 1
ATOM 495 N N . PRO B 2 49 ? 39.278 -1.797 -17.457 1.00 22.09 257 PRO B N 1
ATOM 496 C CA . PRO B 2 49 ? 39.765 -1.043 -16.293 1.00 22.09 257 PRO B CA 1
ATOM 497 C C . PRO B 2 49 ? 40.472 0.231 -16.722 1.00 22.09 257 PRO B C 1
ATOM 498 O O . PRO B 2 49 ? 41.252 0.228 -17.669 1.00 22.09 257 PRO B O 1
ATOM 502 N N . GLY B 2 50 ? 40.201 1.324 -16.029 1.00 25.91 258 GLY B N 1
ATOM 503 C CA . GLY B 2 50 ? 40.818 2.578 -16.402 1.00 25.91 258 GLY B CA 1
ATOM 504 C C . GLY B 2 50 ? 39.768 3.447 -17.048 1.00 25.91 258 GLY B C 1
ATOM 505 O O . GLY B 2 50 ? 39.849 4.672 -17.005 1.00 25.91 258 GLY B O 1
ATOM 506 N N . PHE B 2 51 ? 38.761 2.801 -17.628 1.00 25.40 259 PHE B N 1
ATOM 507 C CA . PHE B 2 51 ? 37.673 3.506 -18.282 1.00 25.40 259 PHE B CA 1
ATOM 508 C C . PHE B 2 51 ? 36.756 4.233 -17.305 1.00 25.40 259 PHE B C 1
ATOM 509 O O . PHE B 2 51 ? 36.335 5.341 -17.590 1.00 25.40 259 PHE B O 1
ATOM 517 N N . LEU B 2 52 ? 36.455 3.632 -16.155 1.00 32.28 260 LEU B N 1
ATOM 518 C CA . LEU B 2 52 ? 35.533 4.248 -15.181 1.00 32.28 260 LEU B CA 1
ATOM 519 C C . LEU B 2 52 ? 36.070 5.215 -14.131 1.00 32.28 260 LEU B C 1
ATOM 520 O O . LEU B 2 52 ? 37.189 5.090 -13.646 1.00 32.28 260 LEU B O 1
ATOM 525 N N . GLU B 2 53 ? 35.235 6.182 -13.773 1.00 14.86 261 GLU B N 1
ATOM 526 C CA . GLU B 2 53 ? 35.554 7.124 -12.716 1.00 14.86 261 GLU B CA 1
ATOM 527 C C . GLU B 2 53 ? 34.914 6.434 -11.500 1.00 14.86 261 GLU B C 1
ATOM 528 O O . GLU B 2 53 ? 33.815 6.791 -11.057 1.00 14.86 261 GLU B O 1
ATOM 534 N N . LEU B 2 54 ? 35.596 5.414 -10.990 1.00 13.51 262 LEU B N 1
ATOM 535 C CA . LEU B 2 54 ? 35.077 4.641 -9.869 1.00 13.51 262 LEU B CA 1
ATOM 536 C C . LEU B 2 54 ? 34.359 5.432 -8.777 1.00 13.51 262 LEU B C 1
ATOM 537 O O . LEU B 2 54 ? 33.452 4.908 -8.132 1.00 13.51 262 LEU B O 1
ATOM 542 N N . LYS B 2 55 ? 34.761 6.684 -8.574 1.00 25.12 263 LYS B N 1
ATOM 543 C CA . LYS B 2 55 ? 34.148 7.536 -7.556 1.00 25.12 263 LYS B CA 1
ATOM 544 C C . LYS B 2 55 ? 32.776 8.031 -8.011 1.00 25.12 263 LYS B C 1
ATOM 545 O O . LYS B 2 55 ? 32.404 9.172 -7.777 1.00 25.12 263 LYS B O 1
ATOM 551 N N . ASP B 2 56 ? 32.025 7.165 -8.669 1.00 18.73 264 ASP B N 1
ATOM 552 C CA . ASP B 2 56 ? 30.706 7.521 -9.165 1.00 18.73 264 ASP B CA 1
ATOM 553 C C . ASP B 2 56 ? 29.879 6.243 -9.268 1.00 18.73 264 ASP B C 1
ATOM 554 O O . ASP B 2 56 ? 28.659 6.282 -9.292 1.00 18.73 264 ASP B O 1
ATOM 559 N N . PHE B 2 57 ? 30.567 5.112 -9.330 1.00 13.27 265 PHE B N 1
ATOM 560 C CA . PHE B 2 57 ? 29.937 3.802 -9.459 1.00 13.27 265 PHE B CA 1
ATOM 561 C C . PHE B 2 57 ? 30.096 2.902 -8.223 1.00 13.27 265 PHE B C 1
ATOM 562 O O . PHE B 2 57 ? 29.607 1.778 -8.205 1.00 13.27 265 PHE B O 1
ATOM 570 N N . LEU B 2 58 ? 30.778 3.399 -7.195 1.00 17.81 266 LEU B N 1
ATOM 571 C CA . LEU B 2 58 ? 31.017 2.625 -5.974 1.00 17.81 266 LEU B CA 1
ATOM 572 C C . LEU B 2 58 ? 31.013 3.445 -4.704 1.00 17.81 266 LEU B C 1
ATOM 573 O O . LEU B 2 58 ? 31.457 4.587 -4.690 1.00 17.81 266 LEU B O 1
ATOM 578 N N . PRO B 2 59 ? 30.502 2.866 -3.613 1.00 13.72 267 PRO B N 1
ATOM 579 C CA . PRO B 2 59 ? 30.457 3.554 -2.317 1.00 13.72 267 PRO B CA 1
ATOM 580 C C . PRO B 2 59 ? 31.890 3.865 -1.875 1.00 13.72 267 PRO B C 1
ATOM 581 O O . PRO B 2 59 ? 32.801 3.066 -2.100 1.00 13.72 267 PRO B O 1
ATOM 585 N N . LYS B 2 60 ? 32.079 5.019 -1.248 1.00 22.70 268 LYS B N 1
ATOM 586 C CA . LYS B 2 60 ? 33.401 5.452 -0.792 1.00 22.70 268 LYS B CA 1
ATOM 587 C C . LYS B 2 60 ? 34.414 4.359 -0.403 1.00 22.70 268 LYS B C 1
ATOM 588 O O . LYS B 2 60 ? 35.483 4.270 -0.993 1.00 22.70 268 LYS B O 1
ATOM 594 N N . GLU B 2 61 ? 34.079 3.520 0.568 1.00 20.70 269 GLU B N 1
ATOM 595 C CA . GLU B 2 61 ? 35.011 2.493 1.028 1.00 20.70 269 GLU B CA 1
ATOM 596 C C . GLU B 2 61 ? 35.473 1.389 0.051 1.00 20.70 269 GLU B C 1
ATOM 597 O O . GLU B 2 61 ? 36.214 0.488 0.447 1.00 20.70 269 GLU B O 1
ATOM 603 N N . TYR B 2 62 ? 35.060 1.448 -1.210 1.00 23.00 270 TYR B N 1
ATOM 604 C CA . TYR B 2 62 ? 35.461 0.402 -2.136 1.00 23.00 270 TYR B CA 1
ATOM 605 C C . TYR B 2 62 ? 36.244 0.887 -3.320 1.00 23.00 270 TYR B C 1
ATOM 606 O O . TYR B 2 62 ? 36.824 0.102 -4.103 1.00 23.00 270 TYR B O 1
ATOM 615 N N . ILE B 2 63 ? 36.259 2.195 -3.479 1.00 47.27 271 ILE B N 1
ATOM 616 C CA . ILE B 2 63 ? 36.998 2.772 -4.590 1.00 47.27 271 ILE B CA 1
ATOM 617 C C . ILE B 2 63 ? 38.394 2.205 -4.573 1.00 47.27 271 ILE B C 1
ATOM 618 O O . ILE B 2 63 ? 38.766 1.457 -5.440 1.00 47.27 271 ILE B O 1
ATOM 623 N N . LYS B 2 64 ? 39.154 2.463 -3.523 1.00 35.04 272 LYS B N 1
ATOM 624 C CA . LYS B 2 64 ? 40.547 1.970 -3.532 1.00 35.04 272 LYS B CA 1
ATOM 625 C C . LYS B 2 64 ? 40.736 0.467 -3.776 1.00 35.04 272 LYS B C 1
ATOM 626 O O . LYS B 2 64 ? 41.699 0.125 -4.485 1.00 35.04 272 LYS B O 1
ATOM 632 N N . GLN B 2 65 ? 39.810 -0.356 -3.234 1.00 31.46 273 GLN B N 1
ATOM 633 C CA . GLN B 2 65 ? 39.778 -1.831 -3.315 1.00 31.46 273 GLN B CA 1
ATOM 634 C C . GLN B 2 65 ? 39.324 -2.189 -4.715 1.00 31.46 273 GLN B C 1
ATOM 635 O O . GLN B 2 65 ? 38.580 -3.181 -4.939 1.00 31.46 273 GLN B O 1
ATOM 641 N N . LYS B 2 66 ? 39.802 -1.404 -5.651 1.00 38.40 274 LYS B N 1
ATOM 642 C CA . LYS B 2 66 ? 39.354 -1.554 -6.978 1.00 38.40 274 LYS B CA 1
ATOM 643 C C . LYS B 2 66 ? 38.715 -2.808 -7.608 1.00 38.40 274 LYS B C 1
ATOM 644 O O . LYS B 2 66 ? 39.371 -3.770 -8.085 1.00 38.40 274 LYS B O 1
ATOM 650 N N . GLY B 2 67 ? 37.389 -2.711 -7.638 1.00 31.96 275 GLY B N 1
ATOM 651 C CA . GLY B 2 67 ? 36.547 -3.743 -8.193 1.00 31.96 275 GLY B CA 1
ATOM 652 C C . GLY B 2 67 ? 36.248 -3.560 -9.663 1.00 31.96 275 GLY B C 1
ATOM 653 O O . GLY B 2 67 ? 35.474 -4.327 -10.244 1.00 31.96 275 GLY B O 1
ATOM 654 N N . GLU B 2 68 ? 36.934 -2.606 -10.283 1.00 34.07 276 GLU B N 1
ATOM 655 C CA . GLU B 2 68 ? 36.748 -2.371 -11.702 1.00 34.07 276 GLU B CA 1
ATOM 656 C C . GLU B 2 68 ? 36.781 -3.576 -12.623 1.00 34.07 276 GLU B C 1
ATOM 657 O O . GLU B 2 68 ? 36.224 -3.537 -13.713 1.00 34.07 276 GLU B O 1
ATOM 663 N N . ARG B 2 69 ? 37.414 -4.649 -12.183 1.00 28.16 277 ARG B N 1
ATOM 664 C CA . ARG B 2 69 ? 37.450 -5.858 -12.987 1.00 28.16 277 ARG B CA 1
ATOM 665 C C . ARG B 2 69 ? 36.187 -6.641 -12.646 1.00 28.16 277 ARG B C 1
ATOM 666 O O . ARG B 2 69 ? 35.808 -7.579 -13.338 1.00 28.16 277 ARG B O 1
ATOM 674 N N . LYS B 2 70 ? 35.535 -6.233 -11.564 1.00 23.13 278 LYS B N 1
ATOM 675 C CA . LYS B 2 70 ? 34.301 -6.860 -11.119 1.00 23.13 278 LYS B CA 1
ATOM 676 C C . LYS B 2 70 ? 33.073 -6.151 -11.717 1.00 23.13 278 LYS B C 1
ATOM 677 O O . LYS B 2 70 ? 32.065 -6.777 -12.016 1.00 23.13 278 LYS B O 1
ATOM 683 N N . ILE B 2 71 ? 33.159 -4.844 -11.899 1.00 24.08 279 ILE B N 1
ATOM 684 C CA . ILE B 2 71 ? 32.041 -4.116 -12.478 1.00 24.08 279 ILE B CA 1
ATOM 685 C C . ILE B 2 71 ? 31.866 -4.636 -13.885 1.00 24.08 279 ILE B C 1
ATOM 686 O O . ILE B 2 71 ? 30.819 -5.158 -14.246 1.00 24.08 279 ILE B O 1
ATOM 691 N N . PHE B 2 72 ? 32.917 -4.495 -14.677 1.00 25.37 280 PHE B N 1
ATOM 692 C CA . PHE B 2 72 ? 32.882 -4.908 -16.065 1.00 25.37 280 PHE B CA 1
ATOM 693 C C . PHE B 2 72 ? 32.375 -6.310 -16.300 1.00 25.37 280 PHE B C 1
ATOM 694 O O . PHE B 2 72 ? 31.747 -6.577 -17.317 1.00 25.37 280 PHE B O 1
ATOM 702 N N . MET B 2 73 ? 32.624 -7.209 -15.361 1.00 28.13 281 MET B N 1
ATOM 703 C CA . MET B 2 73 ? 32.112 -8.555 -15.516 1.00 28.13 281 MET B CA 1
ATOM 704 C C . MET B 2 73 ? 30.589 -8.456 -15.401 1.00 28.13 281 MET B C 1
ATOM 705 O O . MET B 2 73 ? 29.861 -8.795 -16.335 1.00 28.13 281 MET B O 1
ATOM 710 N N . ALA B 2 74 ? 30.118 -7.983 -14.250 1.00 14.37 282 ALA B N 1
ATOM 711 C CA . ALA B 2 74 ? 28.698 -7.825 -14.024 1.00 14.37 282 ALA B CA 1
ATOM 712 C C . ALA B 2 74 ? 28.125 -7.243 -15.310 1.00 14.37 282 ALA B C 1
ATOM 713 O O . ALA B 2 74 ? 27.269 -7.843 -15.965 1.00 14.37 282 ALA B O 1
ATOM 715 N N . HIS B 2 75 ? 28.637 -6.076 -15.675 1.00 13.27 283 HIS B N 1
ATOM 716 C CA . HIS B 2 75 ? 28.206 -5.382 -16.874 1.00 13.27 283 HIS B CA 1
ATOM 717 C C . HIS B 2 75 ? 28.001 -6.285 -18.081 1.00 13.27 283 HIS B C 1
ATOM 718 O O . HIS B 2 75 ? 26.913 -6.316 -18.645 1.00 13.27 283 HIS B O 1
ATOM 725 N N . LYS B 2 76 ? 29.048 -6.997 -18.490 1.00 37.26 284 LYS B N 1
ATOM 726 C CA . LYS B 2 76 ? 28.960 -7.903 -19.640 1.00 37.26 284 LYS B CA 1
ATOM 727 C C . LYS B 2 76 ? 27.813 -8.910 -19.479 1.00 37.26 284 LYS B C 1
ATOM 728 O O . LYS B 2 76 ? 27.037 -9.158 -20.406 1.00 37.26 284 LYS B O 1
ATOM 734 N N . ASN B 2 77 ? 27.703 -9.481 -18.289 1.00 32.37 285 ASN B N 1
ATOM 735 C CA . ASN B 2 77 ? 26.666 -10.453 -18.004 1.00 32.37 285 ASN B CA 1
ATOM 736 C C . ASN B 2 77 ? 25.270 -9.877 -18.225 1.00 32.37 285 ASN B C 1
ATOM 737 O O . ASN B 2 77 ? 24.285 -10.608 -18.244 1.00 32.37 285 ASN B O 1
ATOM 742 N N . CYS B 2 78 ? 25.185 -8.567 -18.402 1.00 13.27 286 CYS B N 1
ATOM 743 C CA . CYS B 2 78 ? 23.904 -7.934 -18.622 1.00 13.27 286 CYS B CA 1
ATOM 744 C C . CYS B 2 78 ? 23.414 -8.126 -20.045 1.00 13.27 286 CYS B C 1
ATOM 745 O O . CYS B 2 78 ? 22.258 -7.839 -20.357 1.00 13.27 286 CYS B O 1
ATOM 748 N N . GLY B 2 79 ? 24.295 -8.628 -20.903 1.00 18.95 287 GLY B N 1
ATOM 749 C CA . GLY B 2 79 ? 23.928 -8.842 -22.293 1.00 18.95 287 GLY B CA 1
ATOM 750 C C . GLY B 2 79 ? 23.451 -7.565 -22.957 1.00 18.95 287 GLY B C 1
ATOM 751 O O . GLY B 2 79 ? 23.991 -6.481 -22.704 1.00 18.95 287 GLY B O 1
ATOM 752 N N . ASN B 2 80 ? 22.431 -7.688 -23.799 1.00 13.46 288 ASN B N 1
ATOM 753 C CA . ASN B 2 80 ? 21.877 -6.534 -24.497 1.00 13.46 288 ASN B CA 1
ATOM 754 C C . ASN B 2 80 ? 20.583 -6.028 -23.843 1.00 13.46 288 ASN B C 1
ATOM 755 O O . ASN B 2 80 ? 19.638 -5.623 -24.516 1.00 13.46 288 ASN B O 1
ATOM 760 N N . MET B 2 81 ? 20.569 -6.054 -22.517 1.00 24.93 289 MET B N 1
ATOM 761 C CA . MET B 2 81 ? 19.457 -5.583 -21.683 1.00 24.93 289 MET B CA 1
ATOM 762 C C . MET B 2 81 ? 19.194 -4.100 -21.947 1.00 24.93 289 MET B C 1
ATOM 763 O O . MET B 2 81 ? 20.119 -3.353 -22.247 1.00 24.93 289 MET B O 1
ATOM 768 N N . SER B 2 82 ? 17.949 -3.657 -21.823 1.00 13.27 290 SER B N 1
ATOM 769 C CA . SER B 2 82 ? 17.666 -2.243 -22.060 1.00 13.27 290 SER B CA 1
ATOM 770 C C . SER B 2 82 ? 17.842 -1.406 -20.796 1.00 13.27 290 SER B C 1
ATOM 771 O O . SER B 2 82 ? 17.754 -1.912 -19.673 1.00 13.27 290 SER B O 1
ATOM 774 N N . GLU B 2 83 ? 18.078 -0.116 -20.999 1.00 13.99 291 GLU B N 1
ATOM 775 C CA . GLU B 2 83 ? 18.254 0.820 -19.905 1.00 13.99 291 GLU B CA 1
ATOM 776 C C . GLU B 2 83 ? 17.154 0.546 -18.890 1.00 13.99 291 GLU B C 1
ATOM 777 O O . GLU B 2 83 ? 17.425 0.373 -17.699 1.00 13.99 291 GLU B O 1
ATOM 783 N N . ILE B 2 84 ? 15.911 0.503 -19.379 1.00 13.44 292 ILE B N 1
ATOM 784 C CA . ILE B 2 84 ? 14.739 0.277 -18.537 1.00 13.44 292 ILE B CA 1
ATOM 785 C C . ILE B 2 84 ? 14.745 -0.987 -17.663 1.00 13.44 292 ILE B C 1
ATOM 786 O O . ILE B 2 84 ? 14.444 -0.913 -16.476 1.00 13.44 292 ILE B O 1
ATOM 791 N N . GLU B 2 85 ? 15.063 -2.144 -18.232 1.00 36.60 293 GLU B N 1
ATOM 792 C CA . GLU B 2 85 ? 15.071 -3.361 -17.426 1.00 36.60 293 GLU B CA 1
ATOM 793 C C . GLU B 2 85 ? 16.281 -3.419 -16.505 1.00 36.60 293 GLU B C 1
ATOM 794 O O . GLU B 2 85 ? 16.237 -4.060 -15.459 1.00 36.60 293 GLU B O 1
ATOM 800 N N . ALA B 2 86 ? 17.360 -2.746 -16.890 1.00 15.60 294 ALA B N 1
ATOM 801 C CA . ALA B 2 86 ? 18.546 -2.700 -16.055 1.00 15.60 294 ALA B CA 1
ATOM 802 C C . ALA B 2 86 ? 18.125 -1.977 -14.773 1.00 15.60 294 ALA B C 1
ATOM 803 O O . ALA B 2 86 ? 18.491 -2.372 -13.663 1.00 15.60 294 ALA B O 1
ATOM 805 N N . LYS B 2 87 ? 17.338 -0.919 -14.955 1.00 17.17 295 LYS B N 1
ATOM 806 C CA . LYS B 2 87 ? 16.837 -0.090 -13.866 1.00 17.17 295 LYS B CA 1
ATOM 807 C C . LYS B 2 87 ? 15.940 -0.834 -12.887 1.00 17.17 295 LYS B C 1
ATOM 808 O O . LYS B 2 87 ? 16.095 -0.709 -11.670 1.00 17.17 295 LYS B O 1
ATOM 814 N N . VAL B 2 88 ? 14.993 -1.601 -13.416 1.00 13.27 296 VAL B N 1
ATOM 815 C CA . VAL B 2 88 ? 14.067 -2.336 -12.568 1.00 13.27 296 VAL B CA 1
ATOM 816 C C . VAL B 2 88 ? 14.816 -3.310 -11.703 1.00 13.27 296 VAL B C 1
ATOM 817 O O . VAL B 2 88 ? 14.684 -3.288 -10.488 1.00 13.27 296 VAL B O 1
ATOM 821 N N . ARG B 2 89 ? 15.614 -4.164 -12.326 1.00 23.38 297 ARG B N 1
ATOM 822 C CA . ARG B 2 89 ? 16.357 -5.144 -11.556 1.00 23.38 297 ARG B CA 1
ATOM 823 C C . ARG B 2 89 ? 17.343 -4.486 -10.586 1.00 23.38 297 ARG B C 1
ATOM 824 O O . ARG B 2 89 ? 17.696 -5.080 -9.556 1.00 23.38 297 ARG B O 1
ATOM 832 N N . TYR B 2 90 ? 17.777 -3.268 -10.908 1.00 14.80 298 TYR B N 1
ATOM 833 C CA . TYR B 2 90 ? 18.692 -2.549 -10.029 1.00 14.80 298 TYR B CA 1
ATOM 834 C C . TYR B 2 90 ? 17.906 -2.216 -8.775 1.00 14.80 298 TYR B C 1
ATOM 835 O O . TYR B 2 90 ? 18.364 -2.446 -7.660 1.00 14.80 298 TYR B O 1
ATOM 844 N N . VAL B 2 91 ? 16.709 -1.679 -8.965 1.00 17.45 299 VAL B N 1
ATOM 845 C CA . VAL B 2 91 ? 15.856 -1.318 -7.848 1.00 17.45 299 VAL B CA 1
ATOM 846 C C . VAL B 2 91 ? 15.285 -2.551 -7.148 1.00 17.45 299 VAL B C 1
ATOM 847 O O . VAL B 2 91 ? 14.921 -2.490 -5.973 1.00 17.45 299 VAL B O 1
ATOM 851 N N . LYS B 2 92 ? 15.219 -3.672 -7.857 1.00 18.90 300 LYS B N 1
ATOM 852 C CA . LYS B 2 92 ? 14.688 -4.897 -7.276 1.00 18.90 300 LYS B CA 1
ATOM 853 C C . LYS B 2 92 ? 15.774 -5.568 -6.438 1.00 18.90 300 LYS B C 1
ATOM 854 O O . LYS B 2 92 ? 15.474 -6.285 -5.481 1.00 18.90 300 LYS B O 1
ATOM 860 N N . LEU B 2 93 ? 17.037 -5.327 -6.798 1.00 14.38 301 LEU B N 1
ATOM 861 C CA . LEU B 2 93 ? 18.160 -5.909 -6.076 1.00 14.38 301 LEU B CA 1
ATOM 862 C C . LEU B 2 93 ? 18.310 -5.135 -4.802 1.00 14.38 301 LEU B C 1
ATOM 863 O O . LEU B 2 93 ? 18.467 -5.716 -3.734 1.00 14.38 301 LEU B O 1
ATOM 868 N N . ALA B 2 94 ? 18.246 -3.811 -4.931 1.00 17.09 302 ALA B N 1
ATOM 869 C CA . ALA B 2 94 ? 18.376 -2.899 -3.803 1.00 17.09 302 ALA B CA 1
ATOM 870 C C . ALA B 2 94 ? 17.354 -3.218 -2.725 1.00 17.09 302 ALA B C 1
ATOM 871 O O . ALA B 2 94 ? 17.656 -3.152 -1.529 1.00 17.09 302 ALA B O 1
ATOM 873 N N . ARG B 2 95 ? 16.143 -3.564 -3.150 1.00 14.78 303 ARG B N 1
ATOM 874 C CA . ARG B 2 95 ? 15.101 -3.906 -2.202 1.00 14.78 303 ARG B CA 1
ATOM 875 C C . ARG B 2 95 ? 15.348 -5.251 -1.564 1.00 14.78 303 ARG B C 1
ATOM 876 O O . ARG B 2 95 ? 15.005 -5.451 -0.409 1.00 14.78 303 ARG B O 1
ATOM 884 N N . SER B 2 96 ? 15.953 -6.175 -2.301 1.00 13.27 304 SER B N 1
ATOM 885 C CA . SER B 2 96 ? 16.213 -7.502 -1.749 1.00 13.27 304 SER B CA 1
ATOM 886 C C . SER B 2 96 ? 16.947 -7.409 -0.415 1.00 13.27 304 SER B C 1
ATOM 887 O O . SER B 2 96 ? 16.489 -7.950 0.577 1.00 13.27 304 SER B O 1
ATOM 890 N N . LEU B 2 97 ? 18.074 -6.705 -0.403 1.00 15.33 305 LEU B N 1
ATOM 891 C CA . LEU B 2 97 ? 18.888 -6.544 0.797 1.00 15.33 305 LEU B CA 1
ATOM 892 C C . LEU B 2 97 ? 18.115 -6.245 2.066 1.00 15.33 305 LEU B C 1
ATOM 893 O O . LEU B 2 97 ? 17.200 -5.412 2.081 1.00 15.33 305 LEU B O 1
ATOM 898 N N . LYS B 2 98 ? 18.496 -6.933 3.137 1.00 15.57 306 LYS B N 1
ATOM 899 C CA . LYS B 2 98 ? 17.829 -6.766 4.419 1.00 15.57 306 LYS B CA 1
ATOM 900 C C . LYS B 2 98 ? 18.312 -5.503 5.128 1.00 15.57 306 LYS B C 1
ATOM 901 O O . LYS B 2 98 ? 17.975 -5.251 6.281 1.00 15.57 306 LYS B O 1
ATOM 907 N N . THR B 2 99 ? 19.097 -4.707 4.417 1.00 24.50 307 THR B N 1
ATOM 908 C CA . THR B 2 99 ? 19.621 -3.472 4.966 1.00 24.50 307 THR B CA 1
ATOM 909 C C . THR B 2 99 ? 18.968 -2.318 4.249 1.00 24.50 307 THR B C 1
ATOM 910 O O . THR B 2 99 ? 19.340 -1.169 4.440 1.00 24.50 307 THR B O 1
ATOM 914 N N . TYR B 2 100 ? 17.996 -2.631 3.408 1.00 20.55 308 TYR B N 1
ATOM 915 C CA . TYR B 2 100 ? 17.303 -1.612 2.649 1.00 20.55 308 TYR B CA 1
ATOM 916 C C . TYR B 2 100 ? 16.354 -0.821 3.518 1.00 20.55 308 TYR B C 1
ATOM 917 O O . TYR B 2 100 ? 15.797 -1.355 4.478 1.00 20.55 308 TYR B O 1
ATOM 926 N N . GLY B 2 101 ? 16.169 0.451 3.166 1.00 23.34 309 GLY B N 1
ATOM 927 C CA . GLY B 2 101 ? 15.276 1.314 3.918 1.00 23.34 309 GLY B CA 1
ATOM 928 C C . GLY B 2 101 ? 15.548 1.245 5.407 1.00 23.34 309 GLY B C 1
ATOM 929 O O . GLY B 2 101 ? 14.621 1.098 6.215 1.00 23.34 309 GLY B O 1
ATOM 930 N N . VAL B 2 102 ? 16.833 1.341 5.753 1.00 13.27 310 VAL B N 1
ATOM 931 C CA . VAL B 2 102 ? 17.312 1.302 7.133 1.00 13.27 310 VAL B CA 1
ATOM 932 C C . VAL B 2 102 ? 18.115 2.566 7.396 1.00 13.27 310 VAL B C 1
ATOM 933 O O . VAL B 2 102 ? 18.843 3.029 6.530 1.00 13.27 310 VAL B O 1
ATOM 937 N N . SER B 2 103 ? 17.974 3.126 8.589 1.00 13.27 311 SER B N 1
ATOM 938 C CA . SER B 2 103 ? 18.722 4.328 8.961 1.00 13.27 311 SER B CA 1
ATOM 939 C C . SER B 2 103 ? 19.957 3.894 9.757 1.00 13.27 311 SER B C 1
ATOM 940 O O . SER B 2 103 ? 19.848 3.375 10.866 1.00 13.27 311 SER B O 1
ATOM 943 N N . PHE B 2 104 ? 21.134 4.096 9.180 1.00 14.21 312 PHE B N 1
ATOM 944 C CA . PHE B 2 104 ? 22.361 3.698 9.841 1.00 14.21 312 PHE B CA 1
ATOM 945 C C . PHE B 2 104 ? 23.221 4.757 10.523 1.00 14.21 312 PHE B C 1
ATOM 946 O O . PHE B 2 104 ? 23.296 5.922 10.115 1.00 14.21 312 PHE B O 1
ATOM 954 N N . PHE B 2 105 ? 23.875 4.304 11.582 1.00 13.27 313 PHE B N 1
ATOM 955 C CA . PHE B 2 105 ? 24.785 5.108 12.353 1.00 13.27 313 PHE B CA 1
ATOM 956 C C . PHE B 2 105 ? 26.009 4.222 12.593 1.00 13.27 313 PHE B C 1
ATOM 957 O O . PHE B 2 105 ? 25.890 3.002 12.787 1.00 13.27 313 PHE B O 1
ATOM 965 N N . LEU B 2 106 ? 27.189 4.828 12.532 1.00 16.87 314 LEU B N 1
ATOM 966 C CA . LEU B 2 106 ? 28.410 4.087 12.747 1.00 16.87 314 LEU B CA 1
ATOM 967 C C . LEU B 2 106 ? 28.703 4.199 14.230 1.00 16.87 314 LEU B C 1
ATOM 968 O O . LEU B 2 106 ? 28.740 5.313 14.750 1.00 16.87 314 LEU B O 1
ATOM 973 N N . VAL B 2 107 ? 28.874 3.065 14.917 1.00 22.31 315 VAL B N 1
ATOM 974 C CA . VAL B 2 107 ? 29.187 3.069 16.352 1.00 22.31 315 VAL B CA 1
ATOM 975 C C . VAL B 2 107 ? 30.349 2.139 16.613 1.00 22.31 315 VAL B C 1
ATOM 976 O O . VAL B 2 107 ? 30.808 1.458 15.702 1.00 22.31 315 VAL B O 1
ATOM 980 N N . LYS B 2 108 ? 30.814 2.101 17.857 1.00 13.27 316 LYS B N 1
ATOM 981 C CA . LYS B 2 108 ? 31.942 1.254 18.219 1.00 13.27 316 LYS B CA 1
ATOM 982 C C . LYS B 2 108 ? 31.652 0.361 19.415 1.00 13.27 316 LYS B C 1
ATOM 983 O O . LYS B 2 108 ? 31.715 0.807 20.555 1.00 13.27 316 LYS B O 1
ATOM 989 N N . GLU B 2 109 ? 31.356 -0.907 19.155 1.00 21.43 317 GLU B N 1
ATOM 990 C CA . GLU B 2 109 ? 31.059 -1.875 20.218 1.00 21.43 317 GLU B CA 1
ATOM 991 C C . GLU B 2 109 ? 32.330 -2.450 20.853 1.00 21.43 317 GLU B C 1
ATOM 992 O O . GLU B 2 109 ? 33.408 -2.396 20.258 1.00 21.43 317 GLU B O 1
ATOM 998 N N . LYS B 2 110 ? 32.206 -3.007 22.055 1.00 21.71 318 LYS B N 1
ATOM 999 C CA . LYS B 2 110 ? 33.364 -3.612 22.720 1.00 21.71 318 LYS B CA 1
ATOM 1000 C C . LYS B 2 110 ? 33.115 -5.098 22.873 1.00 21.71 318 LYS B C 1
ATOM 1001 O O . LYS B 2 110 ? 31.976 -5.548 22.794 1.00 21.71 318 LYS B O 1
ATOM 1007 N N . MET B 2 111 ? 34.179 -5.863 23.077 1.00 24.50 319 MET B N 1
ATOM 1008 C CA . MET B 2 111 ? 34.045 -7.306 23.260 1.00 24.50 319 MET B CA 1
ATOM 1009 C C . MET B 2 111 ? 35.139 -7.819 24.197 1.00 24.50 319 MET B C 1
ATOM 1010 O O . MET B 2 111 ? 36.168 -7.158 24.392 1.00 24.50 319 MET B O 1
ATOM 1015 N N . LYS B 2 112 ? 34.901 -8.992 24.782 1.00 35.02 320 LYS B N 1
ATOM 1016 C CA . LYS B 2 112 ? 35.880 -9.611 25.656 1.00 35.02 320 LYS B CA 1
ATOM 1017 C C . LYS B 2 112 ? 37.045 -9.929 24.730 1.00 35.02 320 LYS B C 1
ATOM 1018 O O . LYS B 2 112 ? 37.006 -10.917 23.990 1.00 35.02 320 LYS B O 1
ATOM 1024 N N . GLY B 2 113 ? 38.063 -9.074 24.749 1.00 39.90 321 GLY B N 1
ATOM 1025 C CA . GLY B 2 113 ? 39.222 -9.278 23.893 1.00 39.90 321 GLY B CA 1
ATOM 1026 C C . GLY B 2 113 ? 39.344 -8.227 22.800 1.00 39.90 321 GLY B C 1
ATOM 1027 O O . GLY B 2 113 ? 39.733 -7.081 23.053 1.00 39.90 321 GLY B O 1
ATOM 1028 N N . LEU B 2 117 ? 36.981 -2.105 20.663 1.00 31.90 325 LEU B N 1
ATOM 1029 C CA . LEU B 2 117 ? 35.994 -1.186 20.121 1.00 31.90 325 LEU B CA 1
ATOM 1030 C C . LEU B 2 117 ? 35.792 -1.367 18.615 1.00 31.90 325 LEU B C 1
ATOM 1031 O O . LEU B 2 117 ? 35.881 -0.409 17.838 1.00 31.90 325 LEU B O 1
ATOM 1036 N N . VAL B 2 118 ? 35.514 -2.600 18.211 1.00 24.71 326 VAL B N 1
ATOM 1037 C CA . VAL B 2 118 ? 35.271 -2.926 16.809 1.00 24.71 326 VAL B CA 1
ATOM 1038 C C . VAL B 2 118 ? 34.107 -2.062 16.251 1.00 24.71 326 VAL B C 1
ATOM 1039 O O . VAL B 2 118 ? 33.017 -2.033 16.824 1.00 24.71 326 VAL B O 1
ATOM 1043 N N . PRO B 2 119 ? 34.338 -1.337 15.135 1.00 13.27 327 PRO B N 1
ATOM 1044 C CA . PRO B 2 119 ? 33.337 -0.470 14.494 1.00 13.27 327 PRO B CA 1
ATOM 1045 C C . PRO B 2 119 ? 32.150 -1.266 13.977 1.00 13.27 327 PRO B C 1
ATOM 1046 O O . PRO B 2 119 ? 32.322 -2.259 13.292 1.00 13.27 327 PRO B O 1
ATOM 1050 N N . ARG B 2 120 ? 30.943 -0.828 14.288 1.00 14.36 328 ARG B N 1
ATOM 1051 C CA . ARG B 2 120 ? 29.774 -1.543 13.823 1.00 14.36 328 ARG B CA 1
ATOM 1052 C C . ARG B 2 120 ? 28.729 -0.582 13.284 1.00 14.36 328 ARG B C 1
ATOM 1053 O O . ARG B 2 120 ? 28.739 0.622 13.585 1.00 14.36 328 ARG B O 1
ATOM 1061 N N . LEU B 2 121 ? 27.830 -1.135 12.480 1.00 19.13 329 LEU B N 1
ATOM 1062 C CA . LEU B 2 121 ? 26.748 -0.377 11.886 1.00 19.13 329 LEU B CA 1
ATOM 1063 C C . LEU B 2 121 ? 25.464 -0.632 12.672 1.00 19.13 329 LEU B C 1
ATOM 1064 O O . LEU B 2 121 ? 25.046 -1.777 12.845 1.00 19.13 329 LEU B O 1
ATOM 1069 N N . LEU B 2 122 ? 24.839 0.432 13.152 1.00 17.05 330 LEU B N 1
ATOM 1070 C CA . LEU B 2 122 ? 23.599 0.285 13.900 1.00 17.05 330 LEU B CA 1
ATOM 1071 C C . LEU B 2 122 ? 22.424 0.743 13.028 1.00 17.05 330 LEU B C 1
ATOM 1072 O O . LEU B 2 122 ? 22.377 1.888 12.591 1.00 17.05 330 LEU B O 1
ATOM 1077 N N . GLY B 2 123 ? 21.477 -0.156 12.776 1.00 13.27 331 GLY B N 1
ATOM 1078 C CA . GLY B 2 123 ? 20.344 0.189 11.934 1.00 13.27 331 GLY B CA 1
ATOM 1079 C C . GLY B 2 123 ? 19.057 0.393 12.701 1.00 13.27 331 GLY B C 1
ATOM 1080 O O . GLY B 2 123 ? 18.776 -0.315 13.671 1.00 13.27 331 GLY B O 1
ATOM 1081 N N . ILE B 2 124 ? 18.257 1.352 12.247 1.00 18.59 332 ILE B N 1
ATOM 1082 C CA . ILE B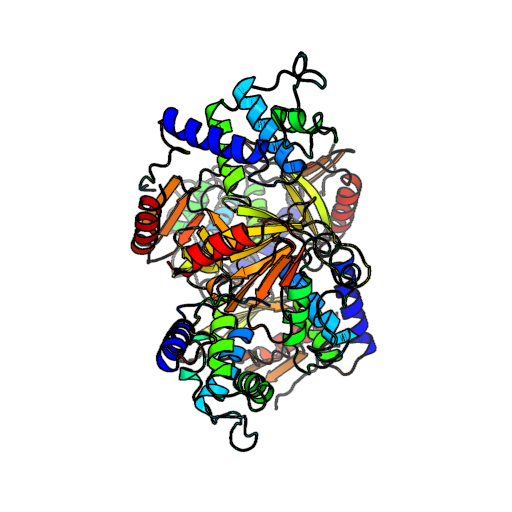 2 124 ? 17.008 1.659 12.912 1.00 18.59 332 ILE B CA 1
ATOM 1083 C C . ILE B 2 124 ? 15.839 1.817 11.962 1.00 18.59 332 ILE B C 1
ATOM 1084 O O . ILE B 2 124 ? 15.918 2.566 10.996 1.00 18.59 332 ILE B O 1
ATOM 1089 N N . THR B 2 125 ? 14.752 1.114 12.244 1.00 16.15 333 THR B N 1
ATOM 1090 C CA . THR B 2 125 ? 13.534 1.216 11.448 1.00 16.15 333 THR B CA 1
ATOM 1091 C C . THR B 2 125 ? 12.329 1.300 12.390 1.00 16.15 333 THR B C 1
ATOM 1092 O O . THR B 2 125 ? 12.420 1.005 13.587 1.00 16.15 333 THR B O 1
ATOM 1096 N N . LYS B 2 126 ? 11.191 1.692 11.851 1.00 15.93 334 LYS B N 1
ATOM 1097 C CA . LYS B 2 126 ? 10.014 1.830 12.675 1.00 15.93 334 LYS B CA 1
ATOM 1098 C C . LYS B 2 126 ? 9.631 0.529 13.383 1.00 15.93 334 LYS B C 1
ATOM 1099 O O . LYS B 2 126 ? 8.900 0.552 14.371 1.00 15.93 334 LYS B O 1
ATOM 1105 N N . GLU B 2 127 ? 10.161 -0.599 12.909 1.00 17.70 335 GLU B N 1
ATOM 1106 C CA . GLU B 2 127 ? 9.832 -1.895 13.505 1.00 17.70 335 GLU B CA 1
ATOM 1107 C C . GLU B 2 127 ? 10.971 -2.721 14.097 1.00 17.70 335 GLU B C 1
ATOM 1108 O O . GLU B 2 127 ? 10.709 -3.761 14.686 1.00 17.70 335 GLU B O 1
ATOM 1114 N N . CYS B 2 128 ? 12.222 -2.286 13.964 1.00 27.06 336 CYS B N 1
ATOM 1115 C CA . CYS B 2 128 ? 13.321 -3.070 14.528 1.00 27.06 336 CYS B CA 1
ATOM 1116 C C . CYS B 2 128 ? 14.642 -2.316 14.658 1.00 27.06 336 CYS B C 1
ATOM 1117 O O . CYS B 2 128 ? 14.834 -1.271 14.047 1.00 27.06 336 CYS B O 1
ATOM 1120 N N . VAL B 2 129 ? 15.547 -2.861 15.463 1.00 13.61 337 VAL B N 1
ATOM 1121 C CA . VAL B 2 129 ? 16.878 -2.285 15.641 1.00 13.61 337 VAL B CA 1
ATOM 1122 C C . VAL B 2 129 ? 17.835 -3.413 15.260 1.00 13.61 337 VAL B C 1
ATOM 1123 O O . VAL B 2 129 ? 17.610 -4.568 15.641 1.00 13.61 337 VAL B O 1
ATOM 1127 N N . MET B 2 130 ? 18.890 -3.093 14.510 1.00 13.27 338 MET B N 1
ATOM 1128 C CA . MET B 2 130 ? 19.818 -4.130 14.064 1.00 13.27 338 MET B CA 1
ATOM 1129 C C . MET B 2 130 ? 21.315 -3.841 14.159 1.00 13.27 338 MET B C 1
ATOM 1130 O O . MET B 2 130 ? 21.755 -2.695 14.029 1.00 13.27 338 MET B O 1
ATOM 1135 N N . ARG B 2 131 ? 22.093 -4.900 14.380 1.00 18.00 339 ARG B N 1
ATOM 1136 C CA . ARG B 2 131 ? 23.550 -4.797 14.453 1.00 18.00 339 ARG B CA 1
ATOM 1137 C C . ARG B 2 131 ? 24.135 -5.355 13.154 1.00 18.00 339 ARG B C 1
ATOM 1138 O O . ARG B 2 131 ? 23.991 -6.542 12.862 1.00 18.00 339 ARG B O 1
ATOM 1146 N N . VAL B 2 132 ? 24.792 -4.490 12.384 1.00 22.12 340 VAL B N 1
ATOM 1147 C CA . VAL B 2 132 ? 25.351 -4.858 11.082 1.00 22.12 340 VAL B CA 1
ATOM 1148 C C . VAL B 2 132 ? 26.871 -4.758 10.991 1.00 22.12 340 VAL B C 1
ATOM 1149 O O . VAL B 2 132 ? 27.463 -3.777 11.440 1.00 22.12 340 VAL B O 1
ATOM 1153 N N . ASP B 2 133 ? 27.498 -5.763 10.389 1.00 13.27 341 ASP B N 1
ATOM 1154 C CA . ASP B 2 133 ? 28.956 -5.785 10.252 1.00 13.27 341 ASP B CA 1
ATOM 1155 C C . ASP B 2 133 ? 29.389 -4.610 9.402 1.00 13.27 341 ASP B C 1
ATOM 1156 O O . ASP B 2 133 ? 28.904 -4.432 8.284 1.00 13.27 341 ASP B O 1
ATOM 1161 N N . GLU B 2 134 ? 30.305 -3.800 9.925 1.00 31.23 342 GLU B N 1
ATOM 1162 C CA . GLU B 2 134 ? 30.763 -2.622 9.189 1.00 31.23 342 GLU B CA 1
ATOM 1163 C C . GLU B 2 134 ? 31.509 -2.911 7.896 1.00 31.23 342 GLU B C 1
ATOM 1164 O O . GLU B 2 134 ? 31.668 -2.014 7.068 1.00 31.23 342 GLU B O 1
ATOM 1170 N N . LYS B 2 135 ? 31.975 -4.145 7.716 1.00 16.70 343 LYS B N 1
ATOM 1171 C CA . LYS B 2 135 ? 32.703 -4.483 6.501 1.00 16.70 343 LYS B CA 1
ATOM 1172 C C . LYS B 2 135 ? 31.883 -5.418 5.622 1.00 16.70 343 LYS B C 1
ATOM 1173 O O . LYS B 2 135 ? 31.667 -5.147 4.450 1.00 16.70 343 LYS B O 1
ATOM 1179 N N . THR B 2 136 ? 31.396 -6.509 6.191 1.00 34.28 344 THR B N 1
ATOM 1180 C CA . THR B 2 136 ? 30.634 -7.457 5.400 1.00 34.28 344 THR B CA 1
ATOM 1181 C C . THR B 2 136 ? 29.191 -7.032 5.117 1.00 34.28 344 THR B C 1
ATOM 1182 O O . THR B 2 136 ? 28.637 -7.361 4.066 1.00 34.28 344 THR B O 1
ATOM 1186 N N . LYS B 2 137 ? 28.593 -6.277 6.034 1.00 16.53 345 LYS B N 1
ATOM 1187 C CA . LYS B 2 137 ? 27.212 -5.810 5.868 1.00 16.53 345 LYS B CA 1
ATOM 1188 C C . LYS B 2 137 ? 26.178 -6.908 6.023 1.00 16.53 345 LYS B C 1
ATOM 1189 O O . LYS B 2 137 ? 25.173 -6.913 5.325 1.00 16.53 345 LYS B O 1
ATOM 1195 N N . GLU B 2 138 ? 26.438 -7.845 6.922 1.00 19.02 346 GLU B N 1
ATOM 1196 C CA . GLU B 2 138 ? 25.508 -8.936 7.177 1.00 19.02 346 GLU B CA 1
ATOM 1197 C C . GLU B 2 138 ? 24.853 -8.591 8.507 1.00 19.02 346 GLU B C 1
ATOM 1198 O O . GLU B 2 138 ? 25.524 -8.095 9.414 1.00 19.02 346 GLU B O 1
ATOM 1204 N N . VAL B 2 139 ? 23.548 -8.821 8.618 1.00 15.92 347 VAL B N 1
ATOM 1205 C CA . VAL B 2 139 ? 22.852 -8.521 9.853 1.00 15.92 347 VAL B CA 1
ATOM 1206 C C . VAL B 2 139 ? 23.303 -9.521 10.913 1.00 15.92 347 VAL B C 1
ATOM 1207 O O . VAL B 2 139 ? 23.200 -10.727 10.726 1.00 15.92 347 VAL B O 1
ATOM 1211 N N . ILE B 2 140 ? 23.812 -9.002 12.026 1.00 14.10 348 ILE B N 1
ATOM 1212 C CA . ILE B 2 140 ? 24.343 -9.811 13.114 1.00 14.10 348 ILE B CA 1
ATOM 1213 C C . ILE B 2 140 ? 23.371 -10.008 14.263 1.00 14.10 348 ILE B C 1
ATOM 1214 O O . ILE B 2 140 ? 23.483 -10.965 15.011 1.00 14.10 348 ILE B O 1
ATOM 1219 N N . GLN B 2 141 ? 22.439 -9.086 14.435 1.00 16.95 349 GLN B N 1
ATOM 1220 C CA . GLN B 2 141 ? 21.465 -9.212 15.517 1.00 16.95 349 GLN B CA 1
ATOM 1221 C C . GLN B 2 141 ? 20.258 -8.330 15.237 1.00 16.95 349 GLN B C 1
ATOM 1222 O O . GLN B 2 141 ? 20.371 -7.304 14.590 1.00 16.95 349 GLN B O 1
ATOM 1228 N N . GLU B 2 142 ? 19.097 -8.736 15.719 1.00 13.27 350 GLU B N 1
ATOM 1229 C CA . GLU B 2 142 ? 17.906 -7.929 15.518 1.00 13.27 350 GLU B CA 1
ATOM 1230 C C . GLU B 2 142 ? 17.002 -7.850 16.745 1.00 13.27 350 GLU B C 1
ATOM 1231 O O . GLU B 2 142 ? 16.865 -8.806 17.512 1.00 13.27 350 GLU B O 1
ATOM 1237 N N . TRP B 2 143 ? 16.381 -6.691 16.918 1.00 24.82 351 TRP B N 1
ATOM 1238 C CA . TRP B 2 143 ? 15.489 -6.481 18.037 1.00 24.82 351 TRP B CA 1
ATOM 1239 C C . TRP B 2 143 ? 14.220 -5.830 17.540 1.00 24.82 351 TRP B C 1
ATOM 1240 O O . TRP B 2 143 ? 14.240 -5.080 16.565 1.00 24.82 351 TRP B O 1
ATOM 1251 N N . SER B 2 144 ? 13.117 -6.125 18.217 1.00 13.27 352 SER B N 1
ATOM 1252 C CA . SER B 2 144 ? 11.850 -5.522 17.883 1.00 13.27 352 SER B CA 1
ATOM 1253 C C . SER B 2 144 ? 11.804 -4.211 18.652 1.00 13.27 352 SER B C 1
ATOM 1254 O O . SER B 2 144 ? 12.202 -4.151 19.823 1.00 13.27 352 SER B O 1
ATOM 1257 N N . LEU B 2 145 ? 11.332 -3.154 18.007 1.00 13.27 353 LEU B N 1
ATOM 1258 C CA . LEU B 2 145 ? 11.243 -1.880 18.696 1.00 13.27 353 LEU B CA 1
ATOM 1259 C C . LEU B 2 145 ? 10.351 -2.086 19.909 1.00 13.27 353 LEU B C 1
ATOM 1260 O O . LEU B 2 145 ? 10.729 -1.778 21.027 1.00 13.27 353 LEU B O 1
ATOM 1265 N N . THR B 2 146 ? 9.171 -2.646 19.666 1.00 18.27 354 THR B N 1
ATOM 1266 C CA . THR B 2 146 ? 8.167 -2.880 20.701 1.00 18.27 354 THR B CA 1
ATOM 1267 C C . THR B 2 146 ? 8.662 -3.670 21.916 1.00 18.27 354 THR B C 1
ATOM 1268 O O . THR B 2 146 ? 7.883 -3.977 22.823 1.00 18.27 354 THR B O 1
ATOM 1272 N N . ASN B 2 147 ? 9.954 -3.992 21.931 1.00 23.92 355 ASN B N 1
ATOM 1273 C CA . ASN B 2 147 ? 10.558 -4.720 23.042 1.00 23.92 355 ASN B CA 1
ATOM 1274 C C . ASN B 2 147 ? 11.477 -3.783 23.800 1.00 23.92 355 ASN B C 1
ATOM 1275 O O . ASN B 2 147 ? 11.993 -4.124 24.864 1.00 23.92 355 ASN B O 1
ATOM 1280 N N . ILE B 2 148 ? 11.681 -2.606 23.223 1.00 17.52 356 ILE B N 1
ATOM 1281 C CA . ILE B 2 148 ? 12.522 -1.589 23.809 1.00 17.52 356 ILE B CA 1
ATOM 1282 C C . ILE B 2 148 ? 11.840 -1.004 25.041 1.00 17.52 356 ILE B C 1
ATOM 1283 O O . ILE B 2 148 ? 10.685 -0.584 24.961 1.00 17.52 356 ILE B O 1
ATOM 1288 N N . LYS B 2 149 ? 12.555 -0.981 26.169 1.00 13.27 357 LYS B N 1
ATOM 1289 C CA . LYS B 2 149 ? 12.038 -0.434 27.420 1.00 13.27 357 LYS B CA 1
ATOM 1290 C C . LYS B 2 149 ? 12.329 1.047 27.545 1.00 13.27 357 LYS B C 1
ATOM 1291 O O . LYS B 2 149 ? 11.430 1.862 27.747 1.00 13.27 357 LYS B O 1
ATOM 1297 N N . ARG B 2 150 ? 13.612 1.372 27.451 1.00 13.27 358 ARG B N 1
ATOM 1298 C CA . ARG B 2 150 ? 14.091 2.729 27.565 1.00 13.27 358 ARG B CA 1
ATOM 1299 C C . ARG B 2 150 ? 15.445 2.777 26.871 1.00 13.27 358 ARG B C 1
ATOM 1300 O O . ARG B 2 150 ? 15.986 1.743 26.498 1.00 13.27 358 ARG B O 1
ATOM 1308 N N . TRP B 2 151 ? 15.977 3.982 26.690 1.00 13.27 359 TRP B N 1
ATOM 1309 C CA . TRP B 2 151 ? 17.268 4.183 26.040 1.00 13.27 359 TRP B CA 1
ATOM 1310 C C . TRP B 2 151 ? 17.949 5.390 26.675 1.00 13.27 359 TRP B C 1
ATOM 1311 O O . TRP B 2 151 ? 17.354 6.067 27.517 1.00 13.27 359 TRP B O 1
ATOM 1322 N N . ALA B 2 152 ? 19.191 5.653 26.273 1.00 13.27 360 ALA B N 1
ATOM 1323 C CA . ALA B 2 152 ? 19.948 6.775 26.816 1.00 13.27 360 ALA B CA 1
ATOM 1324 C C . ALA B 2 152 ? 21.043 7.234 25.881 1.00 13.27 360 ALA B C 1
ATOM 1325 O O . ALA B 2 152 ? 21.516 6.484 25.039 1.00 13.27 360 ALA B O 1
ATOM 1327 N N . ALA B 2 153 ? 21.446 8.485 26.052 1.00 17.88 361 ALA B N 1
ATOM 1328 C CA . ALA B 2 153 ? 22.490 9.076 25.240 1.00 17.88 361 ALA B CA 1
ATOM 1329 C C . ALA B 2 153 ? 23.384 9.932 26.107 1.00 17.88 361 ALA B C 1
ATOM 1330 O O . ALA B 2 153 ? 23.008 10.299 27.215 1.00 17.88 361 ALA B O 1
ATOM 1332 N N . SER B 2 154 ? 24.566 10.240 25.580 1.00 15.08 362 SER B N 1
ATOM 1333 C CA . SER B 2 154 ? 25.570 11.080 26.229 1.00 15.08 362 SER B CA 1
ATOM 1334 C C . SER B 2 154 ? 26.454 11.500 25.055 1.00 15.08 362 SER B C 1
ATOM 1335 O O . SER B 2 154 ? 26.494 10.796 24.043 1.00 15.08 362 SER B O 1
ATOM 1338 N N . PRO B 2 155 ? 27.188 12.627 25.173 1.00 14.19 363 PRO B N 1
ATOM 1339 C CA . PRO B 2 155 ? 28.044 13.077 24.072 1.00 14.19 363 PRO B CA 1
ATOM 1340 C C . PRO B 2 155 ? 28.982 12.040 23.490 1.00 14.19 363 PRO B C 1
ATOM 1341 O O . PRO B 2 155 ? 29.502 12.231 22.406 1.00 14.19 363 PRO B O 1
ATOM 1345 N N . LYS B 2 156 ? 29.183 10.926 24.181 1.00 14.17 364 LYS B N 1
ATOM 1346 C CA . LYS B 2 156 ? 30.064 9.904 23.642 1.00 14.17 364 LYS B CA 1
ATOM 1347 C C . LYS B 2 156 ? 29.552 8.461 23.591 1.00 14.17 364 LYS B C 1
ATOM 1348 O O . LYS B 2 156 ? 30.279 7.578 23.138 1.00 14.17 364 LYS B O 1
ATOM 1354 N N . SER B 2 157 ? 28.305 8.229 24.013 1.00 17.14 365 SER B N 1
ATOM 1355 C CA . SER B 2 157 ? 27.717 6.885 24.009 1.00 17.14 365 SER B CA 1
ATOM 1356 C C . SER B 2 157 ? 26.195 6.845 23.804 1.00 17.14 365 SER B C 1
ATOM 1357 O O . SER B 2 157 ? 25.516 7.876 23.782 1.00 17.14 365 SER B O 1
ATOM 1360 N N . PHE B 2 158 ? 25.669 5.633 23.657 1.00 14.35 366 PHE B N 1
ATOM 1361 C CA . PHE B 2 158 ? 24.241 5.419 23.456 1.00 14.35 366 PHE B CA 1
ATOM 1362 C C . PHE B 2 158 ? 23.930 4.053 24.039 1.00 14.35 366 PHE B C 1
ATOM 1363 O O . PHE B 2 158 ? 24.664 3.099 23.794 1.00 14.35 366 PHE B O 1
ATOM 1371 N N . THR B 2 159 ? 22.855 3.941 24.809 1.00 13.27 367 THR B N 1
ATOM 1372 C CA . THR B 2 159 ? 22.526 2.651 25.384 1.00 13.27 367 THR B CA 1
ATOM 1373 C C . THR B 2 159 ? 21.048 2.326 25.321 1.00 13.27 367 THR B C 1
ATOM 1374 O O . THR B 2 159 ? 20.200 3.180 25.559 1.00 13.27 367 THR B O 1
ATOM 1378 N N . LEU B 2 160 ? 20.765 1.069 24.999 1.00 13.82 368 LEU B N 1
ATOM 1379 C CA . LEU B 2 160 ? 19.412 0.566 24.885 1.00 13.82 368 LEU B CA 1
ATOM 1380 C C . LEU B 2 160 ? 19.138 -0.427 25.985 1.00 13.82 368 LEU B C 1
ATOM 1381 O O . LEU B 2 160 ? 20.028 -1.160 26.395 1.00 13.82 368 LEU B O 1
ATOM 1386 N N . ASP B 2 161 ? 17.896 -0.472 26.446 1.00 14.01 369 ASP B N 1
ATOM 1387 C CA . ASP B 2 161 ? 17.508 -1.426 27.489 1.00 14.01 369 ASP B CA 1
ATOM 1388 C C . ASP B 2 161 ? 16.287 -2.179 26.993 1.00 14.01 369 ASP B C 1
ATOM 1389 O O . ASP B 2 161 ? 15.205 -1.621 26.864 1.00 14.01 369 ASP B O 1
ATOM 1394 N N . PHE B 2 162 ? 16.491 -3.454 26.701 1.00 20.08 370 PHE B N 1
ATOM 1395 C CA . PHE B 2 162 ? 15.443 -4.318 26.187 1.00 20.08 370 PHE B CA 1
ATOM 1396 C C . PHE B 2 162 ? 14.804 -5.161 27.282 1.00 20.08 370 PHE B C 1
ATOM 1397 O O . PHE B 2 162 ? 14.161 -6.169 27.004 1.00 20.08 370 PHE B O 1
ATOM 1405 N N . GLY B 2 163 ? 14.985 -4.760 28.530 1.00 20.30 371 GLY B N 1
ATOM 1406 C CA . GLY B 2 163 ? 14.416 -5.543 29.606 1.00 20.30 371 GLY B CA 1
ATOM 1407 C C . GLY B 2 163 ? 14.891 -6.991 29.600 1.00 20.30 371 GLY B C 1
ATOM 1408 O O . GLY B 2 163 ? 14.301 -7.830 30.270 1.00 20.30 371 GLY B O 1
ATOM 1409 N N . ASP B 2 164 ? 15.943 -7.307 28.851 1.00 38.29 372 ASP B N 1
ATOM 1410 C CA . ASP B 2 164 ? 16.438 -8.688 28.846 1.00 38.29 372 ASP B CA 1
ATOM 1411 C C . ASP B 2 164 ? 17.431 -8.947 29.990 1.00 38.29 372 ASP B C 1
ATOM 1412 O O . ASP B 2 164 ? 18.534 -8.388 30.023 1.00 38.29 372 ASP B O 1
ATOM 1417 N N . TYR B 2 165 ? 17.016 -9.815 30.912 1.00 25.96 373 TYR B N 1
ATOM 1418 C CA . TYR B 2 165 ? 17.800 -10.199 32.074 1.00 25.96 373 TYR B CA 1
ATOM 1419 C C . TYR B 2 165 ? 19.163 -10.777 31.713 1.00 25.96 373 TYR B C 1
ATOM 1420 O O . TYR B 2 165 ? 20.171 -10.370 32.285 1.00 25.96 373 TYR B O 1
ATOM 1429 N N . GLN B 2 166 ? 19.207 -11.714 30.770 1.00 15.95 374 GLN B N 1
ATOM 1430 C CA . GLN B 2 166 ? 20.479 -12.357 30.406 1.00 15.95 374 GLN B CA 1
ATOM 1431 C C . GLN B 2 166 ? 21.496 -11.494 29.645 1.00 15.95 374 GLN B C 1
ATOM 1432 O O . GLN B 2 166 ? 22.640 -11.371 30.063 1.00 15.95 374 GLN B O 1
ATOM 1438 N N . ASP B 2 167 ? 21.075 -10.909 28.531 1.00 27.91 375 ASP B N 1
ATOM 1439 C CA . ASP B 2 167 ? 21.935 -10.062 27.705 1.00 27.91 375 ASP B CA 1
ATOM 1440 C C . ASP B 2 167 ? 22.392 -8.774 28.382 1.00 27.91 375 ASP B C 1
ATOM 1441 O O . ASP B 2 167 ? 23.555 -8.364 28.242 1.00 27.91 375 ASP B O 1
ATOM 1446 N N . GLY B 2 168 ? 21.467 -8.129 29.096 1.00 20.91 376 GLY B N 1
ATOM 1447 C CA . GLY B 2 168 ? 21.776 -6.877 29.764 1.00 20.91 376 GLY B CA 1
ATOM 1448 C C . GLY B 2 168 ? 21.454 -5.764 28.792 1.00 20.91 376 GLY B C 1
ATOM 1449 O O . GLY B 2 168 ? 20.502 -5.897 28.017 1.00 20.91 376 GLY B O 1
ATOM 1450 N N . TYR B 2 169 ? 22.225 -4.677 28.808 1.00 13.27 377 TYR B N 1
ATOM 1451 C CA . TYR B 2 169 ? 21.958 -3.585 27.875 1.00 13.27 377 TYR B CA 1
ATOM 1452 C C . TYR B 2 169 ? 22.923 -3.626 26.689 1.00 13.27 377 TYR B C 1
ATOM 1453 O O . TYR B 2 169 ? 23.996 -4.241 26.750 1.00 13.27 377 TYR B O 1
ATOM 1462 N N . TYR B 2 170 ? 22.526 -2.954 25.614 1.00 13.27 378 TYR B N 1
ATOM 1463 C CA . TYR B 2 170 ? 23.348 -2.835 24.434 1.00 13.27 378 TYR B CA 1
ATOM 1464 C C . TYR B 2 170 ? 23.885 -1.401 24.529 1.00 13.27 378 TYR B C 1
ATOM 1465 O O . TYR B 2 170 ? 23.123 -0.436 24.485 1.00 13.27 378 TYR B O 1
ATOM 1474 N N . SER B 2 171 ? 25.197 -1.277 24.689 1.00 13.27 379 SER B N 1
ATOM 1475 C CA . SER B 2 171 ? 25.836 0.015 24.864 1.00 13.27 379 SER B CA 1
ATOM 1476 C C . SER B 2 171 ? 26.966 0.222 23.880 1.00 13.27 379 SER B C 1
ATOM 1477 O O . SER B 2 171 ? 27.734 -0.690 23.616 1.00 13.27 379 SER B O 1
ATOM 1480 N N . VAL B 2 172 ? 27.073 1.433 23.347 1.00 13.27 380 VAL B N 1
ATOM 1481 C CA . VAL B 2 172 ? 28.121 1.733 22.387 1.00 13.27 380 VAL B CA 1
ATOM 1482 C C . VAL B 2 172 ? 28.682 3.140 22.387 1.00 13.27 380 VAL B C 1
ATOM 1483 O O . VAL B 2 172 ? 28.155 4.059 23.012 1.00 13.27 380 VAL B O 1
ATOM 1487 N N . GLN B 2 173 ? 29.773 3.268 21.640 1.00 24.74 381 GLN B N 1
ATOM 1488 C CA . GLN B 2 173 ? 30.501 4.509 21.454 1.00 24.74 381 GLN B CA 1
ATOM 1489 C C . GLN B 2 173 ? 29.957 5.113 20.179 1.00 24.74 381 GLN B C 1
ATOM 1490 O O . GLN B 2 173 ? 29.781 4.412 19.181 1.00 24.74 381 GLN B O 1
ATOM 1496 N N . THR B 2 174 ? 29.688 6.413 20.216 1.00 13.27 382 THR B N 1
ATOM 1497 C CA . THR B 2 174 ? 29.155 7.113 19.061 1.00 13.27 382 THR B CA 1
ATOM 1498 C C . THR B 2 174 ? 29.033 8.599 19.383 1.00 13.27 382 THR B C 1
ATOM 1499 O O . THR B 2 174 ? 28.961 9.005 20.542 1.00 13.27 382 THR B O 1
ATOM 1503 N N . THR B 2 175 ? 29.021 9.413 18.343 1.00 20.76 383 THR B N 1
ATOM 1504 C CA . THR B 2 175 ? 28.893 10.840 18.523 1.00 20.76 383 THR B CA 1
ATOM 1505 C C . THR B 2 175 ? 27.483 11.211 18.139 1.00 20.76 383 THR B C 1
ATOM 1506 O O . THR B 2 175 ? 27.103 12.373 18.218 1.00 20.76 383 THR B O 1
ATOM 1510 N N . GLU B 2 176 ? 26.701 10.213 17.739 1.00 14.99 384 GLU B N 1
ATOM 1511 C CA . GLU B 2 176 ? 25.343 10.462 17.280 1.00 14.99 384 GLU B CA 1
ATOM 1512 C C . GLU B 2 176 ? 24.218 10.093 18.255 1.00 14.99 384 GLU B C 1
ATOM 1513 O O . GLU B 2 176 ? 23.040 10.248 17.930 1.00 14.99 384 GLU B O 1
ATOM 1519 N N . GLY B 2 177 ? 24.579 9.640 19.455 1.00 13.65 385 GLY B N 1
ATOM 1520 C CA . GLY B 2 177 ? 23.575 9.280 20.441 1.00 13.65 385 GLY B CA 1
ATOM 1521 C C . GLY B 2 177 ? 22.313 10.120 20.355 1.00 13.65 385 GLY B C 1
ATOM 1522 O O . GLY B 2 177 ? 21.203 9.602 20.197 1.00 13.65 385 GLY B O 1
ATOM 1523 N N . GLU B 2 178 ? 22.487 11.429 20.447 1.00 13.27 386 GLU B N 1
ATOM 1524 C CA . GLU B 2 178 ? 21.363 12.337 20.385 1.00 13.27 386 GLU B CA 1
ATOM 1525 C C . GLU B 2 178 ? 20.451 12.023 19.230 1.00 13.27 386 GLU B C 1
ATOM 1526 O O . GLU B 2 178 ? 19.228 11.939 19.399 1.00 13.27 386 GLU B O 1
ATOM 1532 N N . GLN B 2 179 ? 21.038 11.863 18.048 1.00 21.81 387 GLN B N 1
ATOM 1533 C CA . GLN B 2 179 ? 20.246 11.596 16.849 1.00 21.81 387 GLN B CA 1
ATOM 1534 C C . GLN B 2 179 ? 19.550 10.243 16.887 1.00 21.81 387 GLN B C 1
ATOM 1535 O O . GLN B 2 179 ? 18.387 10.133 16.511 1.00 21.81 387 GLN B O 1
ATOM 1541 N N . ILE B 2 180 ? 20.249 9.223 17.365 1.00 13.27 388 ILE B N 1
ATOM 1542 C CA . ILE B 2 180 ? 19.679 7.884 17.432 1.00 13.27 388 ILE B CA 1
ATOM 1543 C C . ILE B 2 180 ? 18.487 7.889 18.364 1.00 13.27 388 ILE B C 1
ATOM 1544 O O . ILE B 2 180 ? 17.438 7.318 18.074 1.00 13.27 388 ILE B O 1
ATOM 1549 N N . ALA B 2 181 ? 18.659 8.562 19.487 1.00 13.67 389 ALA B N 1
ATOM 1550 C CA . ALA B 2 181 ? 17.616 8.637 20.491 1.00 13.67 389 ALA B CA 1
ATOM 1551 C C . ALA B 2 181 ? 16.375 9.336 19.978 1.00 13.67 389 ALA B C 1
ATOM 1552 O O . ALA B 2 181 ? 15.263 8.977 20.348 1.00 13.67 389 ALA B O 1
ATOM 1554 N N . GLN B 2 182 ? 16.575 10.343 19.131 1.00 14.65 390 GLN B N 1
ATOM 1555 C CA . GLN B 2 182 ? 15.471 11.130 18.591 1.00 14.65 390 GLN B CA 1
ATOM 1556 C C . GLN B 2 182 ? 14.673 10.312 17.578 1.00 14.65 390 GLN B C 1
ATOM 1557 O O . GLN B 2 182 ? 13.439 10.404 17.505 1.00 14.65 390 GLN B O 1
ATOM 1563 N N . LEU B 2 183 ? 15.371 9.500 16.801 1.00 13.27 391 LEU B N 1
ATOM 1564 C CA . LEU B 2 183 ? 14.687 8.692 15.819 1.00 13.27 391 LEU B CA 1
ATOM 1565 C C . LEU B 2 183 ? 13.838 7.657 16.558 1.00 13.27 391 LEU B C 1
ATOM 1566 O O . LEU B 2 183 ? 12.660 7.462 16.258 1.00 13.27 391 LEU B O 1
ATOM 1571 N N . ILE B 2 184 ? 14.443 7.018 17.551 1.00 13.27 392 ILE B N 1
ATOM 1572 C CA . ILE B 2 184 ? 13.774 5.984 18.314 1.00 13.27 392 ILE B CA 1
ATOM 1573 C C . ILE B 2 184 ? 12.583 6.495 19.087 1.00 13.27 392 ILE B C 1
ATOM 1574 O O . ILE B 2 184 ? 11.556 5.823 19.160 1.00 13.27 392 ILE B O 1
ATOM 1579 N N . ALA B 2 185 ? 12.724 7.686 19.664 1.00 18.83 393 ALA B N 1
ATOM 1580 C CA . ALA B 2 185 ? 11.649 8.300 20.429 1.00 18.83 393 ALA B CA 1
ATOM 1581 C C . ALA B 2 185 ? 10.488 8.521 19.495 1.00 18.83 393 ALA B C 1
ATOM 1582 O O . ALA B 2 185 ? 9.345 8.256 19.856 1.00 18.83 393 ALA B O 1
ATOM 1584 N N . GLY B 2 186 ? 10.786 9.001 18.290 1.00 13.27 394 GLY B N 1
ATOM 1585 C CA . GLY B 2 186 ? 9.746 9.241 17.318 1.00 13.27 394 GLY B CA 1
ATOM 1586 C C . GLY B 2 186 ? 9.008 7.978 16.922 1.00 13.27 394 GLY B C 1
ATOM 1587 O O . GLY B 2 186 ? 7.783 7.894 17.047 1.00 13.27 394 GLY B O 1
ATOM 1588 N N . TYR B 2 187 ? 9.748 6.987 16.438 1.00 13.27 395 TYR B N 1
ATOM 1589 C CA . TYR B 2 187 ? 9.149 5.727 15.997 1.00 13.27 395 TYR B CA 1
ATOM 1590 C C . TYR B 2 187 ? 8.363 4.994 17.090 1.00 13.27 395 TYR B C 1
ATOM 1591 O O . TYR B 2 187 ? 7.394 4.285 16.812 1.00 13.27 395 TYR B O 1
ATOM 1600 N N . ILE B 2 188 ? 8.794 5.150 18.335 1.00 21.11 396 ILE B N 1
ATOM 1601 C CA . ILE B 2 188 ? 8.136 4.471 19.433 1.00 21.11 396 ILE B CA 1
ATOM 1602 C C . ILE B 2 188 ? 6.856 5.152 19.894 1.00 21.11 396 ILE B C 1
ATOM 1603 O O . ILE B 2 188 ? 6.019 4.530 20.549 1.00 21.11 396 ILE B O 1
ATOM 1608 N N . ASP B 2 189 ? 6.689 6.421 19.548 1.00 13.27 397 ASP B N 1
ATOM 1609 C CA . ASP B 2 189 ? 5.479 7.124 19.931 1.00 13.27 397 ASP B CA 1
ATOM 1610 C C . ASP B 2 189 ? 4.371 6.705 18.932 1.00 13.27 397 ASP B C 1
ATOM 1611 O O . ASP B 2 189 ? 3.190 6.622 19.285 1.00 13.27 397 ASP B O 1
ATOM 1616 N N . ILE B 2 190 ? 4.766 6.419 17.691 1.00 45.21 398 ILE B N 1
ATOM 1617 C CA . ILE B 2 190 ? 3.821 5.969 16.662 1.00 45.21 398 ILE B CA 1
ATOM 1618 C C . ILE B 2 190 ? 2.965 4.828 17.219 1.00 45.21 398 ILE B C 1
ATOM 1619 O O . ILE B 2 190 ? 1.794 5.013 17.560 1.00 45.21 398 ILE B O 1
ATOM 1624 N N . SER C 1 2 ? 23.027 6.723 37.088 1.00 29.88 736 SER C N 1
ATOM 1625 C CA . SER C 1 2 ? 22.457 5.813 36.100 1.00 29.88 736 SER C CA 1
ATOM 1626 C C . SER C 1 2 ? 22.815 6.270 34.682 1.00 29.88 736 SER C C 1
ATOM 1627 O O . SER C 1 2 ? 23.993 6.353 34.316 1.00 29.88 736 SER C O 1
ATOM 1630 N N . HIS C 1 3 ? 21.785 6.560 33.896 1.00 13.48 737 HIS C N 1
ATOM 1631 C CA . HIS C 1 3 ? 21.929 7.026 32.521 1.00 13.48 737 HIS C CA 1
ATOM 1632 C C . HIS C 1 3 ? 20.898 8.147 32.397 1.00 13.48 737 HIS C C 1
ATOM 1633 O O . HIS C 1 3 ? 20.179 8.421 33.349 1.00 13.48 737 HIS C O 1
ATOM 1640 N N . MET C 1 4 ? 20.823 8.800 31.245 1.00 15.70 738 MET C N 1
ATOM 1641 C CA . MET C 1 4 ? 19.841 9.855 31.057 1.00 15.70 738 MET C CA 1
ATOM 1642 C C . MET C 1 4 ? 18.701 9.166 30.351 1.00 15.70 738 MET C C 1
ATOM 1643 O O . MET C 1 4 ? 18.229 9.627 29.310 1.00 15.70 738 MET C O 1
ATOM 1648 N N . TRP C 1 5 ? 18.280 8.044 30.926 1.00 13.27 739 TRP C N 1
ATOM 1649 C CA . TRP C 1 5 ? 17.211 7.227 30.368 1.00 13.27 739 TRP C CA 1
ATOM 1650 C C . TRP C 1 5 ? 16.005 8.040 29.996 1.00 13.27 739 TRP C C 1
ATOM 1651 O O . TRP C 1 5 ? 15.628 8.943 30.734 1.00 13.27 739 TRP C O 1
ATOM 1662 N N . ASP C 1 6 ? 15.409 7.719 28.850 1.00 15.71 740 ASP C N 1
ATOM 1663 C CA . ASP C 1 6 ? 14.158 8.347 28.439 1.00 15.71 740 ASP C CA 1
ATOM 1664 C C . ASP C 1 6 ? 13.265 7.125 28.243 1.00 15.71 740 ASP C C 1
ATOM 1665 O O . ASP C 1 6 ? 13.585 6.232 27.467 1.00 15.71 740 ASP C O 1
ATOM 1670 N N . THR C 1 7 ? 12.161 7.072 28.971 1.00 16.24 741 THR C N 1
ATOM 1671 C CA . THR C 1 7 ? 11.273 5.921 28.898 1.00 16.24 741 THR C CA 1
ATOM 1672 C C . THR C 1 7 ? 10.403 5.814 27.666 1.00 16.24 741 THR C C 1
ATOM 1673 O O . THR C 1 7 ? 9.869 6.807 27.173 1.00 16.24 741 THR C O 1
ATOM 1677 N N . ALA C 1 8 ? 10.267 4.586 27.177 1.00 26.64 742 ALA C N 1
ATOM 1678 C CA . ALA C 1 8 ? 9.441 4.319 26.015 1.00 26.64 742 ALA C CA 1
ATOM 1679 C C . ALA C 1 8 ? 8.046 4.292 26.579 1.00 26.64 742 ALA C C 1
ATOM 1680 O O . ALA C 1 8 ? 7.075 4.580 25.899 1.00 26.64 742 ALA C O 1
ATOM 1682 N N . ASN C 1 9 ? 7.958 3.972 27.858 1.00 24.35 743 ASN C N 1
ATOM 1683 C CA . ASN C 1 9 ? 6.667 3.862 28.488 1.00 24.35 743 ASN C CA 1
ATOM 1684 C C . ASN C 1 9 ? 6.085 2.680 27.723 1.00 24.35 743 ASN C C 1
ATOM 1685 O O . ASN C 1 9 ? 5.348 2.850 26.768 1.00 24.35 743 ASN C O 1
ATOM 1690 N N . ASN C 1 10 ? 6.470 1.477 28.134 1.00 13.27 744 ASN C N 1
ATOM 1691 C CA . ASN C 1 10 ? 6.028 0.246 27.489 1.00 13.27 744 ASN C CA 1
ATOM 1692 C C . ASN C 1 10 ? 5.202 -0.586 28.476 1.00 13.27 744 ASN C C 1
ATOM 1693 O O . ASN C 1 10 ? 5.533 -0.653 29.654 1.00 13.27 744 ASN C O 1
ATOM 1698 N N . PRO C 1 11 ? 4.101 -1.201 28.016 1.00 27.19 745 PRO C N 1
ATOM 1699 C CA . PRO C 1 11 ? 3.290 -2.012 28.924 1.00 27.19 745 PRO C CA 1
ATOM 1700 C C . PRO C 1 11 ? 4.017 -3.260 29.431 1.00 27.19 745 PRO C C 1
ATOM 1701 O O . PRO C 1 11 ? 3.721 -3.757 30.517 1.00 27.19 745 PRO C O 1
ATOM 1705 N N . LEU C 1 12 ? 4.965 -3.765 28.647 1.00 13.27 746 LEU C N 1
ATOM 1706 C CA . LEU C 1 12 ? 5.724 -4.944 29.047 1.00 13.27 746 LEU C CA 1
ATOM 1707 C C . LEU C 1 12 ? 6.547 -4.685 30.304 1.00 13.27 746 LEU C C 1
ATOM 1708 O O . LEU C 1 12 ? 6.945 -5.616 31.002 1.00 13.27 746 LEU C O 1
ATOM 1713 N N . TYR C 1 13 ? 6.800 -3.417 30.599 1.00 18.16 747 TYR C N 1
ATOM 1714 C CA . TYR C 1 13 ? 7.630 -3.074 31.739 1.00 18.16 747 TYR C CA 1
ATOM 1715 C C . TYR C 1 13 ? 6.950 -2.143 32.737 1.00 18.16 747 TYR C C 1
ATOM 1716 O O . TYR C 1 13 ? 7.230 -2.209 33.932 1.00 18.16 747 TYR C O 1
ATOM 1725 N N . LYS C 1 14 ? 6.072 -1.275 32.243 1.00 16.40 748 LYS C N 1
ATOM 1726 C CA . LYS C 1 14 ? 5.334 -0.335 33.090 1.00 16.40 748 LYS C CA 1
ATOM 1727 C C . LYS C 1 14 ? 4.220 -1.074 33.813 1.00 16.40 748 LYS C C 1
ATOM 1728 O O . LYS C 1 14 ? 3.712 -2.078 33.322 1.00 16.40 748 LYS C O 1
ATOM 1734 N N . GLU C 1 15 ? 3.837 -0.567 34.976 1.00 24.11 749 GLU C N 1
ATOM 1735 C CA . GLU C 1 15 ? 2.775 -1.165 35.775 1.00 24.11 749 GLU C CA 1
ATOM 1736 C C . GLU C 1 15 ? 1.374 -0.965 35.148 1.00 24.11 749 GLU C C 1
ATOM 1737 O O . GLU C 1 15 ? 0.401 -0.637 35.829 1.00 24.11 749 GLU C O 1
ATOM 1743 N N . ALA C 1 16 ? 1.280 -1.158 33.838 1.00 28.33 750 ALA C N 1
ATOM 1744 C CA . ALA C 1 16 ? 0.008 -1.038 33.140 1.00 28.33 750 ALA C CA 1
ATOM 1745 C C . ALA C 1 16 ? -0.560 -2.459 32.995 1.00 28.33 750 ALA C C 1
ATOM 1746 O O . ALA C 1 16 ? -0.340 -3.140 31.979 1.00 28.33 750 ALA C O 1
ATOM 1748 N N . PRO D 2 1 ? -1.306 -2.919 34.014 1.00 39.85 209 PRO D N 1
ATOM 1749 C CA . PRO D 2 1 ? -1.907 -4.258 34.025 1.00 39.85 209 PRO D CA 1
ATOM 1750 C C . PRO D 2 1 ? -2.866 -4.465 32.863 1.00 39.85 209 PRO D C 1
ATOM 1751 O O . PRO D 2 1 ? -2.743 -5.421 32.098 1.00 39.85 209 PRO D O 1
ATOM 1755 N N . VAL D 2 2 ? -3.815 -3.546 32.741 1.00 20.75 210 VAL D N 1
ATOM 1756 C CA . VAL D 2 2 ? -4.812 -3.601 31.697 1.00 20.75 210 VAL D CA 1
ATOM 1757 C C . VAL D 2 2 ? -4.219 -3.574 30.303 1.00 20.75 210 VAL D C 1
ATOM 1758 O O . VAL D 2 2 ? -4.777 -4.182 29.390 1.00 20.75 210 VAL D O 1
ATOM 1762 N N . GLN D 2 3 ? -3.105 -2.873 30.121 1.00 26.27 211 GLN D N 1
ATOM 1763 C CA . GLN D 2 3 ? -2.499 -2.821 28.795 1.00 26.27 211 GLN D CA 1
ATOM 1764 C C . GLN D 2 3 ? -1.728 -4.094 28.481 1.00 26.27 211 GLN D C 1
ATOM 1765 O O . GLN D 2 3 ? -1.796 -4.625 27.370 1.00 26.27 211 GLN D O 1
ATOM 1771 N N . LEU D 2 4 ? -1.000 -4.588 29.469 1.00 31.10 212 LEU D N 1
ATOM 1772 C CA . LEU D 2 4 ? -0.227 -5.798 29.279 1.00 31.10 212 LEU D CA 1
ATOM 1773 C C . LEU D 2 4 ? -1.143 -6.948 28.928 1.00 31.10 212 LEU D C 1
ATOM 1774 O O . LEU D 2 4 ? -0.821 -7.787 28.083 1.00 31.10 212 LEU D O 1
ATOM 1779 N N . ASN D 2 5 ? -2.295 -6.976 29.580 1.00 18.91 213 ASN D N 1
ATOM 1780 C CA . ASN D 2 5 ? -3.246 -8.041 29.360 1.00 18.91 213 ASN D CA 1
ATOM 1781 C C . ASN D 2 5 ? -3.946 -8.013 28.019 1.00 18.91 213 ASN D C 1
ATOM 1782 O O . ASN D 2 5 ? -4.375 -9.061 27.529 1.00 18.91 213 ASN D O 1
ATOM 1787 N N . LEU D 2 6 ? -4.088 -6.835 27.419 1.00 14.73 214 LEU D N 1
ATOM 1788 C CA . LEU D 2 6 ? -4.754 -6.776 26.121 1.00 14.73 214 LEU D CA 1
ATOM 1789 C C . LEU D 2 6 ? -3.875 -7.526 25.123 1.00 14.73 214 LEU D C 1
ATOM 1790 O O . LEU D 2 6 ? -4.345 -8.377 24.374 1.00 14.73 214 LEU D O 1
ATOM 1795 N N . LEU D 2 7 ? -2.585 -7.225 25.149 1.00 23.16 215 LEU D N 1
ATOM 1796 C CA . LEU D 2 7 ? -1.639 -7.859 24.253 1.00 23.16 215 LEU D CA 1
ATOM 1797 C C . LEU D 2 7 ? -1.535 -9.360 24.510 1.00 23.16 215 LEU D C 1
ATOM 1798 O O . LEU D 2 7 ? -1.507 -10.166 23.574 1.00 23.16 215 LEU D O 1
ATOM 1803 N N . TYR D 2 8 ? -1.466 -9.745 25.776 1.00 32.90 216 TYR D N 1
ATOM 1804 C CA . TYR D 2 8 ? -1.375 -11.157 26.085 1.00 32.90 216 TYR D CA 1
ATOM 1805 C C . TYR D 2 8 ? -2.606 -11.884 25.544 1.00 32.90 216 TYR D C 1
ATOM 1806 O O . TYR D 2 8 ? -2.481 -12.907 24.853 1.00 32.90 216 TYR D O 1
ATOM 1815 N N . VAL D 2 9 ? -3.793 -11.357 25.857 1.00 17.83 217 VAL D N 1
ATOM 1816 C CA . VAL D 2 9 ? -5.034 -11.983 25.404 1.00 17.83 217 VAL D CA 1
ATOM 1817 C C . VAL D 2 9 ? -5.018 -12.048 23.893 1.00 17.83 217 VAL D C 1
ATOM 1818 O O . VAL D 2 9 ? -5.348 -13.072 23.306 1.00 17.83 217 VAL D O 1
ATOM 1822 N N . GLN D 2 10 ? -4.616 -10.952 23.261 1.00 19.25 218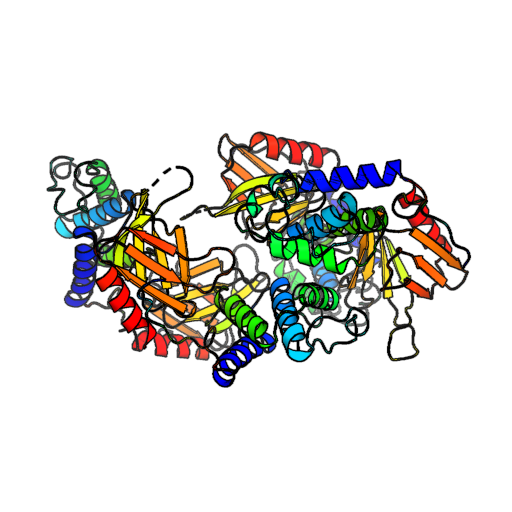 GLN D N 1
ATOM 1823 C CA . GLN D 2 10 ? -4.546 -10.918 21.806 1.00 19.25 218 GLN D CA 1
ATOM 1824 C C . GLN D 2 10 ? -3.614 -12.005 21.261 1.00 19.25 218 GLN D C 1
ATOM 1825 O O . GLN D 2 10 ? -4.026 -12.811 20.433 1.00 19.25 218 GLN D O 1
ATOM 1831 N N . ALA D 2 11 ? -2.368 -12.037 21.730 1.00 18.26 219 ALA D N 1
ATOM 1832 C CA . ALA D 2 11 ? -1.412 -13.035 21.259 1.00 18.26 219 ALA D CA 1
ATOM 1833 C C . ALA D 2 11 ? -1.914 -14.446 21.523 1.00 18.26 219 ALA D C 1
ATOM 1834 O O . ALA D 2 11 ? -1.847 -15.318 20.647 1.00 18.26 219 ALA D O 1
ATOM 1836 N N . ARG D 2 12 ? -2.412 -14.672 22.735 1.00 13.27 220 ARG D N 1
ATOM 1837 C CA . ARG D 2 12 ? -2.926 -15.981 23.112 1.00 13.27 220 ARG D CA 1
ATOM 1838 C C . ARG D 2 12 ? -3.969 -16.463 22.122 1.00 13.27 220 ARG D C 1
ATOM 1839 O O . ARG D 2 12 ? -3.738 -17.392 21.361 1.00 13.27 220 ARG D O 1
ATOM 1847 N N . ASP D 2 13 ? -5.123 -15.815 22.127 1.00 26.46 221 ASP D N 1
ATOM 1848 C CA . ASP D 2 13 ? -6.197 -16.207 21.233 1.00 26.46 221 ASP D CA 1
ATOM 1849 C C . ASP D 2 13 ? -5.774 -16.397 19.776 1.00 26.46 221 ASP D C 1
ATOM 1850 O O . ASP D 2 13 ? -6.174 -17.364 19.129 1.00 26.46 221 ASP D O 1
ATOM 1855 N N . ASP D 2 14 ? -4.955 -15.499 19.253 1.00 32.92 222 ASP D N 1
ATOM 1856 C CA . ASP D 2 14 ? -4.542 -15.656 17.877 1.00 32.92 222 ASP D CA 1
ATOM 1857 C C . ASP D 2 14 ? -3.742 -16.937 17.728 1.00 32.92 222 ASP D C 1
ATOM 1858 O O . ASP D 2 14 ? -3.437 -17.361 16.614 1.00 32.92 222 ASP D O 1
ATOM 1863 N N . ILE D 2 15 ? -3.408 -17.571 18.844 1.00 22.88 223 ILE D N 1
ATOM 1864 C CA . ILE D 2 15 ? -2.658 -18.818 18.765 1.00 22.88 223 ILE D CA 1
ATOM 1865 C C . ILE D 2 15 ? -3.576 -20.008 19.039 1.00 22.88 223 ILE D C 1
ATOM 1866 O O . ILE D 2 15 ? -3.489 -21.054 18.388 1.00 22.88 223 ILE D O 1
ATOM 1871 N N . LEU D 2 16 ? -4.482 -19.831 19.984 1.00 29.40 224 LEU D N 1
ATOM 1872 C CA . LEU D 2 16 ? -5.409 -20.881 20.320 1.00 29.40 224 LEU D CA 1
ATOM 1873 C C . LEU D 2 16 ? -6.390 -21.189 19.192 1.00 29.40 224 LEU D C 1
ATOM 1874 O O . LEU D 2 16 ? -6.764 -22.350 19.003 1.00 29.40 224 LEU D O 1
ATOM 1879 N N . ASN D 2 17 ? -6.808 -20.173 18.438 1.00 39.67 225 ASN D N 1
ATOM 1880 C CA . ASN D 2 17 ? -7.731 -20.417 17.327 1.00 39.67 225 ASN D CA 1
ATOM 1881 C C . ASN D 2 17 ? -6.968 -20.682 16.024 1.00 39.67 225 ASN D C 1
ATOM 1882 O O . ASN D 2 17 ? -7.563 -20.742 14.950 1.00 39.67 225 ASN D O 1
ATOM 1887 N N . GLY D 2 18 ? -5.648 -20.848 16.139 1.00 23.20 226 GLY D N 1
ATOM 1888 C CA . GLY D 2 18 ? -4.815 -21.121 14.982 1.00 23.20 226 GLY D CA 1
ATOM 1889 C C . GLY D 2 18 ? -4.533 -19.992 13.995 1.00 23.20 226 GLY D C 1
ATOM 1890 O O . GLY D 2 18 ? -4.047 -20.275 12.901 1.00 23.20 226 GLY D O 1
ATOM 1891 N N . SER D 2 19 ? -4.828 -18.732 14.340 1.00 16.40 227 SER D N 1
ATOM 1892 C CA . SER D 2 19 ? -4.551 -17.617 13.428 1.00 16.40 227 SER D CA 1
ATOM 1893 C C . SER D 2 19 ? -3.041 -17.405 13.351 1.00 16.40 227 SER D C 1
ATOM 1894 O O . SER D 2 19 ? -2.506 -16.895 12.367 1.00 16.40 227 SER D O 1
ATOM 1897 N N . HIS D 2 20 ? -2.349 -17.786 14.409 1.00 23.09 228 HIS D N 1
ATOM 1898 C CA . HIS D 2 20 ? -0.911 -17.660 14.409 1.00 23.09 228 HIS D CA 1
ATOM 1899 C C . HIS D 2 20 ? -0.337 -19.055 14.453 1.00 23.09 228 HIS D C 1
ATOM 1900 O O . HIS D 2 20 ? -0.268 -19.709 15.500 1.00 23.09 228 HIS D O 1
ATOM 1907 N N . PRO D 2 21 ? 0.073 -19.543 13.295 1.00 28.17 229 PRO D N 1
ATOM 1908 C CA . PRO D 2 21 ? 0.634 -20.881 13.258 1.00 28.17 229 PRO D CA 1
ATOM 1909 C C . PRO D 2 21 ? 1.937 -20.979 14.036 1.00 28.17 229 PRO D C 1
ATOM 1910 O O . PRO D 2 21 ? 2.879 -20.208 13.807 1.00 28.17 229 PRO D O 1
ATOM 1914 N N . VAL D 2 22 ? 1.977 -21.920 14.971 1.00 24.24 230 VAL D N 1
ATOM 1915 C CA . VAL D 2 22 ? 3.174 -22.146 15.760 1.00 24.24 230 VAL D CA 1
ATOM 1916 C C . VAL D 2 22 ? 3.407 -23.647 15.788 1.00 24.24 230 VAL D C 1
ATOM 1917 O O . VAL D 2 22 ? 2.468 -24.433 15.662 1.00 24.24 230 VAL D O 1
ATOM 1921 N N . SER D 2 23 ? 4.667 -24.033 15.945 1.00 35.36 231 SER D N 1
ATOM 1922 C CA . SER D 2 23 ? 5.043 -25.434 15.982 1.00 35.36 231 SER D CA 1
ATOM 1923 C C . SER D 2 23 ? 4.829 -26.016 17.366 1.00 35.36 231 SER D C 1
ATOM 1924 O O . SER D 2 23 ? 5.185 -25.401 18.363 1.00 35.36 231 SER D O 1
ATOM 1927 N N . PHE D 2 24 ? 4.248 -27.209 17.403 1.00 33.39 232 PHE D N 1
ATOM 1928 C CA . PHE D 2 24 ? 3.970 -27.952 18.631 1.00 33.39 232 PHE D CA 1
ATOM 1929 C C . PHE D 2 24 ? 4.738 -27.444 19.855 1.00 33.39 232 PHE D C 1
ATOM 1930 O O . PHE D 2 24 ? 4.217 -26.690 20.691 1.00 33.39 232 PHE D O 1
ATOM 1938 N N . ASP D 2 25 ? 5.984 -27.884 19.946 1.00 16.71 233 ASP D N 1
ATOM 1939 C CA . ASP D 2 25 ? 6.869 -27.515 21.031 1.00 16.71 233 ASP D CA 1
ATOM 1940 C C . ASP D 2 25 ? 6.650 -26.111 21.589 1.00 16.71 233 ASP D C 1
ATOM 1941 O O . ASP D 2 25 ? 6.696 -25.916 22.809 1.00 16.71 233 ASP D O 1
ATOM 1946 N N . LYS D 2 26 ? 6.420 -25.134 20.718 1.00 24.41 234 LYS D N 1
ATOM 1947 C CA . LYS D 2 26 ? 6.187 -23.771 21.196 1.00 24.41 234 LYS D CA 1
ATOM 1948 C C . LYS D 2 26 ? 4.775 -23.672 21.799 1.00 24.41 234 LYS D C 1
ATOM 1949 O O . LYS D 2 26 ? 4.584 -23.067 22.850 1.00 24.41 234 LYS D O 1
ATOM 1955 N N . ALA D 2 27 ? 3.788 -24.273 21.139 1.00 18.80 235 ALA D N 1
ATOM 1956 C CA . ALA D 2 27 ? 2.410 -24.230 21.636 1.00 18.80 235 ALA D CA 1
ATOM 1957 C C . ALA D 2 27 ? 2.395 -24.631 23.104 1.00 18.80 235 ALA D C 1
ATOM 1958 O O . ALA D 2 27 ? 1.648 -24.087 23.916 1.00 18.80 235 ALA D O 1
ATOM 1960 N N . CYS D 2 28 ? 3.249 -25.591 23.423 1.00 20.93 236 CYS D N 1
ATOM 1961 C CA . CYS D 2 28 ? 3.356 -26.105 24.770 1.00 20.93 236 CYS D CA 1
ATOM 1962 C C . CYS D 2 28 ? 4.173 -25.177 25.651 1.00 20.93 236 CYS D C 1
ATOM 1963 O O . CYS D 2 28 ? 4.085 -25.234 26.874 1.00 20.93 236 CYS D O 1
ATOM 1966 N N . GLU D 2 29 ? 4.980 -24.333 25.029 1.00 22.28 237 GLU D N 1
ATOM 1967 C CA . GLU D 2 29 ? 5.800 -23.397 25.784 1.00 22.28 237 GLU D CA 1
ATOM 1968 C C . GLU D 2 29 ? 4.835 -22.316 26.199 1.00 22.28 237 GLU D C 1
ATOM 1969 O O . GLU D 2 29 ? 4.847 -21.837 27.329 1.00 22.28 237 GLU D O 1
ATOM 1975 N N . PHE D 2 30 ? 3.987 -21.948 25.253 1.00 15.13 238 PHE D N 1
ATOM 1976 C CA . PHE D 2 30 ? 2.972 -20.943 25.472 1.00 15.13 238 PHE D CA 1
ATOM 1977 C C . PHE D 2 30 ? 2.065 -21.486 26.538 1.00 15.13 238 PHE D C 1
ATOM 1978 O O . PHE D 2 30 ? 1.858 -20.851 27.562 1.00 15.13 238 PHE D O 1
ATOM 1986 N N . ALA D 2 31 ? 1.527 -22.674 26.296 1.00 14.16 239 ALA D N 1
ATOM 1987 C CA . ALA D 2 31 ? 0.631 -23.284 27.257 1.00 14.16 239 ALA D CA 1
ATOM 1988 C C . ALA D 2 31 ? 1.288 -23.251 28.631 1.00 14.16 239 ALA D C 1
ATOM 1989 O O . ALA D 2 31 ? 0.622 -23.055 29.641 1.00 14.16 239 ALA D O 1
ATOM 1991 N N . GLY D 2 32 ? 2.599 -23.441 28.657 1.00 17.41 240 GLY D N 1
ATOM 1992 C CA . GLY D 2 32 ? 3.315 -23.414 29.910 1.00 17.41 240 GLY D CA 1
ATOM 1993 C C . GLY D 2 32 ? 3.070 -22.097 30.614 1.00 17.41 240 GLY D C 1
ATOM 1994 O O . GLY D 2 32 ? 2.690 -22.084 31.784 1.00 17.41 240 GLY D O 1
ATOM 1995 N N . TYR D 2 33 ? 3.284 -20.983 29.917 1.00 30.77 241 TYR D N 1
ATOM 1996 C CA . TYR D 2 33 ? 3.051 -19.678 30.526 1.00 30.77 241 TYR D CA 1
ATOM 1997 C C . TYR D 2 33 ? 1.570 -19.514 30.803 1.00 30.77 241 TYR D C 1
ATOM 1998 O O . TYR D 2 33 ? 1.189 -18.878 31.784 1.00 30.77 241 TYR D O 1
ATOM 2007 N N . GLN D 2 34 ? 0.731 -20.093 29.946 1.00 18.82 242 GLN D N 1
ATOM 2008 C CA . GLN D 2 34 ? -0.712 -19.954 30.122 1.00 18.82 242 GLN D CA 1
ATOM 2009 C C . GLN D 2 34 ? -1.149 -20.580 31.430 1.00 18.82 242 GLN D C 1
ATOM 2010 O O . GLN D 2 34 ? -2.142 -20.170 32.027 1.00 18.82 242 GLN D O 1
ATOM 2016 N N . CYS D 2 35 ? -0.403 -21.579 31.874 1.00 35.76 243 CYS D N 1
ATOM 2017 C CA . CYS D 2 35 ? -0.718 -22.240 33.122 1.00 35.76 243 CYS D CA 1
ATOM 2018 C C . CYS D 2 35 ? -0.191 -21.383 34.268 1.00 35.76 243 CYS D C 1
ATOM 2019 O O . CYS D 2 35 ? -0.878 -21.151 35.261 1.00 35.76 243 CYS D O 1
ATOM 2022 N N . GLN D 2 36 ? 1.029 -20.894 34.122 1.00 22.44 244 GLN D N 1
ATOM 2023 C CA . GLN D 2 36 ? 1.601 -20.064 35.153 1.00 22.44 244 GLN D CA 1
ATOM 2024 C C . GLN D 2 36 ? 0.652 -18.893 35.382 1.00 22.44 244 GLN D C 1
ATOM 2025 O O . GLN D 2 36 ? 0.412 -18.483 36.514 1.00 22.44 244 GLN D O 1
ATOM 2031 N N . ILE D 2 37 ? 0.088 -18.367 34.306 1.00 24.44 245 ILE D N 1
ATOM 2032 C CA . ILE D 2 37 ? -0.816 -17.229 34.414 1.00 24.44 245 ILE D CA 1
ATOM 2033 C C . ILE D 2 37 ? -2.135 -17.572 35.094 1.00 24.44 245 ILE D C 1
ATOM 2034 O O . ILE D 2 37 ? -2.524 -16.918 36.061 1.00 24.44 245 ILE D O 1
ATOM 2039 N N . GLN D 2 38 ? -2.813 -18.602 34.594 1.00 34.64 246 GLN D N 1
ATOM 2040 C CA . GLN D 2 38 ? -4.116 -19.007 35.129 1.00 34.64 246 GLN D CA 1
ATOM 2041 C C . GLN D 2 38 ? -4.123 -19.796 36.442 1.00 34.64 246 GLN D C 1
ATOM 2042 O O . GLN D 2 38 ? -5.135 -19.816 37.143 1.00 34.64 246 GLN D O 1
ATOM 2048 N N . PHE D 2 39 ? -3.005 -20.428 36.791 1.00 25.83 247 PHE D N 1
ATOM 2049 C CA . PHE D 2 39 ? -2.954 -21.230 38.015 1.00 25.83 247 PHE D CA 1
ATOM 2050 C C . PHE D 2 39 ? -2.002 -20.725 39.091 1.00 25.83 247 PHE D C 1
ATOM 2051 O O . PHE D 2 39 ? -2.269 -20.899 40.282 1.00 25.83 247 PHE D O 1
ATOM 2059 N N . GLY D 2 40 ? -0.890 -20.123 38.671 1.00 15.92 248 GLY D N 1
ATOM 2060 C CA . GLY D 2 40 ? 0.103 -19.644 39.615 1.00 15.92 248 GLY D CA 1
ATOM 2061 C C . GLY D 2 40 ? 1.256 -20.619 39.543 1.00 15.92 248 GLY D C 1
ATOM 2062 O O . GLY D 2 40 ? 1.248 -21.491 38.682 1.00 15.92 248 GLY D O 1
ATOM 2063 N N . PRO D 2 41 ? 2.261 -20.531 40.418 1.00 25.88 249 PRO D N 1
ATOM 2064 C CA . PRO D 2 41 ? 3.335 -21.519 40.265 1.00 25.88 249 PRO D CA 1
ATOM 2065 C C . PRO D 2 41 ? 2.774 -22.934 40.161 1.00 25.88 249 PRO D C 1
ATOM 2066 O O . PRO D 2 41 ? 1.617 -23.185 40.530 1.00 25.88 249 PRO D O 1
ATOM 2070 N N . HIS D 2 42 ? 3.597 -23.839 39.639 1.00 36.16 250 HIS D N 1
ATOM 2071 C CA . HIS D 2 42 ? 3.208 -25.229 39.445 1.00 36.16 250 HIS D CA 1
ATOM 2072 C C . HIS D 2 42 ? 3.030 -25.934 40.770 1.00 36.16 250 HIS D C 1
ATOM 2073 O O . HIS D 2 42 ? 3.634 -25.553 41.774 1.00 36.16 250 HIS D O 1
ATOM 2080 N N . ASN D 2 43 ? 2.193 -26.966 40.754 1.00 37.43 251 ASN D N 1
ATOM 2081 C CA . ASN D 2 43 ? 1.914 -27.774 41.937 1.00 37.43 251 ASN D CA 1
ATOM 2082 C C . ASN D 2 43 ? 1.879 -29.234 41.472 1.00 37.43 251 ASN D C 1
ATOM 2083 O O . ASN D 2 43 ? 0.816 -29.761 41.113 1.00 37.43 251 ASN D O 1
ATOM 2088 N N . GLU D 2 44 ? 3.052 -29.870 41.472 1.00 36.71 252 GLU D N 1
ATOM 2089 C CA . GLU D 2 44 ? 3.193 -31.257 41.039 1.00 36.71 252 GLU D CA 1
ATOM 2090 C C . GLU D 2 44 ? 2.188 -32.201 41.678 1.00 36.71 252 GLU D C 1
ATOM 2091 O O . GLU D 2 44 ? 2.222 -33.405 41.439 1.00 36.71 252 GLU D O 1
ATOM 2097 N N . GLN D 2 45 ? 1.298 -31.653 42.496 1.00 23.98 253 GLN D N 1
ATOM 2098 C CA . GLN D 2 45 ? 0.273 -32.456 43.128 1.00 23.98 253 GLN D CA 1
ATOM 2099 C C . GLN D 2 45 ? -0.957 -32.405 42.248 1.00 23.98 253 GLN D C 1
ATOM 2100 O O . GLN D 2 45 ? -1.367 -33.427 41.680 1.00 23.98 253 GLN D O 1
ATOM 2106 N N . LYS D 2 46 ? -1.524 -31.206 42.118 1.00 20.57 254 LYS D N 1
ATOM 2107 C CA . LYS D 2 46 ? -2.726 -30.990 41.313 1.00 20.57 254 LYS D CA 1
ATOM 2108 C C . LYS D 2 46 ? -2.468 -31.070 39.804 1.00 20.57 254 LYS D C 1
ATOM 2109 O O . LYS D 2 46 ? -3.140 -31.807 39.075 1.00 20.57 254 LYS D O 1
ATOM 2115 N N . HIS D 2 47 ? -1.467 -30.316 39.365 1.00 40.22 255 HIS D N 1
ATOM 2116 C CA . HIS D 2 47 ? -1.080 -30.208 37.961 1.00 40.22 255 HIS D CA 1
ATOM 2117 C C . HIS D 2 47 ? -0.408 -31.434 37.328 1.00 40.22 255 HIS D C 1
ATOM 2118 O O . HIS D 2 47 ? 0.811 -31.450 37.104 1.00 40.22 255 HIS D O 1
ATOM 2125 N N . LYS D 2 48 ? -1.233 -32.445 37.043 1.00 33.19 256 LYS D N 1
ATOM 2126 C CA . LYS D 2 48 ? -0.818 -33.697 36.411 1.00 33.19 256 LYS D CA 1
ATOM 2127 C C . LYS D 2 48 ? -1.803 -33.979 35.282 1.00 33.19 256 LYS D C 1
ATOM 2128 O O . LYS D 2 48 ? -2.961 -33.569 35.362 1.00 33.19 256 LYS D O 1
ATOM 2134 N N . PRO D 2 49 ? -1.367 -34.709 34.233 1.00 62.37 257 PRO D N 1
ATOM 2135 C CA . PRO D 2 49 ? -2.181 -35.062 33.057 1.00 62.37 257 PRO D CA 1
ATOM 2136 C C . PRO D 2 49 ? -3.649 -35.347 33.356 1.00 62.37 257 PRO D C 1
ATOM 2137 O O . PRO D 2 49 ? -3.973 -36.127 34.250 1.00 62.37 257 PRO D O 1
ATOM 2141 N N . GLY D 2 50 ? -4.532 -34.720 32.588 1.00 51.81 258 GLY D N 1
ATOM 2142 C CA . GLY D 2 50 ? -5.956 -34.902 32.796 1.00 51.81 258 GLY D CA 1
ATOM 2143 C C . GLY D 2 50 ? -6.522 -33.725 33.569 1.00 51.81 258 GLY D C 1
ATOM 2144 O O . GLY D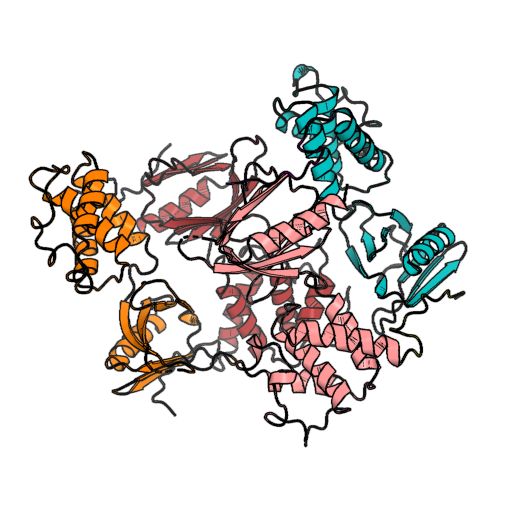 2 50 ? -7.723 -33.459 33.512 1.00 51.81 258 GLY D O 1
ATOM 2145 N N . PHE D 2 51 ? -5.652 -33.014 34.288 1.00 20.65 259 PHE D N 1
ATOM 2146 C CA . PHE D 2 51 ? -6.071 -31.859 35.078 1.00 20.65 259 PHE D CA 1
ATOM 2147 C C . PHE D 2 51 ? -6.367 -30.673 34.169 1.00 20.65 259 PHE D C 1
ATOM 2148 O O . PHE D 2 51 ? -6.806 -29.622 34.617 1.00 20.65 259 PHE D O 1
ATOM 2156 N N . LEU D 2 52 ? -6.132 -30.848 32.881 1.00 20.33 260 LEU D N 1
ATOM 2157 C CA . LEU D 2 52 ? -6.356 -29.761 31.948 1.00 20.33 260 LEU D CA 1
ATOM 2158 C C . LEU D 2 52 ? -7.254 -30.074 30.773 1.00 20.33 260 LEU D C 1
ATOM 2159 O O . LEU D 2 52 ? -7.323 -31.201 30.299 1.00 20.33 260 LEU D O 1
ATOM 2164 N N . GLU D 2 53 ? -7.969 -29.056 30.333 1.00 32.44 261 GLU D N 1
ATOM 2165 C CA . GLU D 2 53 ? -8.787 -29.196 29.157 1.00 32.44 261 GLU D CA 1
ATOM 2166 C C . GLU D 2 53 ? -7.803 -28.669 28.112 1.00 32.44 261 GLU D C 1
ATOM 2167 O O . GLU D 2 53 ? -7.412 -27.502 28.160 1.00 32.44 261 GLU D O 1
ATOM 2173 N N . LEU D 2 54 ? -7.383 -29.527 27.189 1.00 14.59 262 LEU D N 1
ATOM 2174 C CA . LEU D 2 54 ? -6.411 -29.129 26.179 1.00 14.59 262 LEU D CA 1
ATOM 2175 C C . LEU D 2 54 ? -7.019 -28.393 24.993 1.00 14.59 262 LEU D C 1
ATOM 2176 O O . LEU D 2 54 ? -6.307 -27.998 24.073 1.00 14.59 262 LEU D O 1
ATOM 2181 N N . LYS D 2 55 ? -8.333 -28.220 25.001 1.00 32.50 263 LYS D N 1
ATOM 2182 C CA . LYS D 2 55 ? -8.996 -27.521 23.914 1.00 32.50 263 LYS D CA 1
ATOM 2183 C C . LYS D 2 55 ? -8.964 -26.037 24.190 1.00 32.50 263 LYS D C 1
ATOM 2184 O O . LYS D 2 55 ? -9.287 -25.234 23.325 1.00 32.50 263 LYS D O 1
ATOM 2190 N N . ASP D 2 56 ? -8.587 -25.666 25.405 1.00 31.79 264 ASP D N 1
ATOM 2191 C CA . ASP D 2 56 ? -8.517 -24.258 25.749 1.00 31.79 264 ASP D CA 1
ATOM 2192 C C . ASP D 2 56 ? -7.113 -23.901 26.212 1.00 31.79 264 ASP D C 1
ATOM 2193 O O . ASP D 2 56 ? -6.930 -23.020 27.052 1.00 31.79 264 ASP D O 1
ATOM 2198 N N . PHE D 2 57 ? -6.132 -24.599 25.631 1.00 18.08 265 PHE D N 1
ATOM 2199 C CA . PHE D 2 57 ? -4.712 -24.394 25.910 1.00 18.08 265 PHE D CA 1
ATOM 2200 C C . PHE D 2 57 ? -3.845 -24.634 24.694 1.00 18.08 265 PHE D C 1
ATOM 2201 O O . PHE D 2 57 ? -2.640 -24.391 24.725 1.00 18.08 265 PHE D O 1
ATOM 2209 N N . LEU D 2 58 ? -4.455 -25.112 23.619 1.00 23.01 266 LEU D N 1
ATOM 2210 C CA . LEU D 2 58 ? -3.690 -25.413 22.421 1.00 23.01 266 LEU D CA 1
ATOM 2211 C C . LEU D 2 58 ? -4.444 -25.267 21.110 1.00 23.01 266 LEU D C 1
ATOM 2212 O O . LEU D 2 58 ? -5.675 -25.165 21.071 1.00 23.01 266 LEU D O 1
ATOM 2217 N N . PRO D 2 59 ? -3.688 -25.251 20.007 1.00 33.07 267 PRO D N 1
ATOM 2218 C CA . PRO D 2 59 ? -4.207 -25.135 18.645 1.00 33.07 267 PRO D CA 1
ATOM 2219 C C . PRO D 2 59 ? -4.894 -26.453 18.311 1.00 33.07 267 PRO D C 1
ATOM 2220 O O . PRO D 2 59 ? -4.288 -27.526 18.423 1.00 33.07 267 PRO D O 1
ATOM 2224 N N . LYS D 2 60 ? -6.156 -26.369 17.912 1.00 32.56 268 LYS D N 1
ATOM 2225 C CA . LYS D 2 60 ? -6.925 -27.550 17.564 1.00 32.56 268 LYS D CA 1
ATOM 2226 C C . LYS D 2 60 ? -6.041 -28.658 16.993 1.00 32.56 268 LYS D C 1
ATOM 2227 O O . LYS D 2 60 ? -6.241 -29.828 17.299 1.00 32.56 268 LYS D O 1
ATOM 2233 N N . GLU D 2 61 ? -5.040 -28.281 16.197 1.00 18.60 269 GLU D N 1
ATOM 2234 C CA . GLU D 2 61 ? -4.141 -29.253 15.564 1.00 18.60 269 GLU D CA 1
ATOM 2235 C C . GLU D 2 61 ? -3.039 -29.789 16.464 1.00 18.60 269 GLU D C 1
ATOM 2236 O O . GLU D 2 61 ? -1.937 -30.042 16.000 1.00 18.60 269 GLU D O 1
ATOM 2242 N N . TYR D 2 62 ? -3.330 -29.960 17.748 1.00 39.03 270 TYR D N 1
ATOM 2243 C CA . TYR D 2 62 ? -2.338 -30.478 18.695 1.00 39.03 270 TYR D CA 1
ATOM 2244 C C . TYR D 2 62 ? -3.033 -31.095 19.902 1.00 39.03 270 TYR D C 1
ATOM 2245 O O . TYR D 2 62 ? -2.457 -31.932 20.603 1.00 39.03 270 TYR D O 1
ATOM 2254 N N . ILE D 2 63 ? -4.272 -30.670 20.144 1.00 68.54 271 ILE D N 1
ATOM 2255 C CA . ILE D 2 63 ? -5.046 -31.185 21.267 1.00 68.54 271 ILE D CA 1
ATOM 2256 C C . ILE D 2 63 ? -4.978 -32.698 21.192 1.00 68.54 271 ILE D C 1
ATOM 2257 O O . ILE D 2 63 ? -4.892 -33.386 22.213 1.00 68.54 271 ILE D O 1
ATOM 2262 N N . LYS D 2 64 ? -5.007 -33.206 19.967 1.00 43.22 272 LYS D N 1
ATOM 2263 C CA . LYS D 2 64 ? -4.915 -34.636 19.730 1.00 43.22 272 LYS D CA 1
ATOM 2264 C C . LYS D 2 64 ? -3.583 -35.150 20.283 1.00 43.22 272 LYS D C 1
ATOM 2265 O O . LYS D 2 64 ? -3.554 -35.913 21.256 1.00 43.22 272 LYS D O 1
ATOM 2271 N N . GLN D 2 65 ? -2.486 -34.715 19.667 1.00 43.87 273 GLN D N 1
ATOM 2272 C CA . GLN D 2 65 ? -1.154 -35.143 20.081 1.00 43.87 273 GLN D CA 1
ATOM 2273 C C . GLN D 2 65 ? -1.053 -35.503 21.563 1.00 43.87 273 GLN D C 1
ATOM 2274 O O . GLN D 2 65 ? -0.383 -36.474 21.920 1.00 43.87 273 GLN D O 1
ATOM 2280 N N . LYS D 2 66 ? -1.727 -34.744 22.420 1.00 47.22 274 LYS D N 1
ATOM 2281 C CA . LYS D 2 66 ? -1.660 -35.005 23.852 1.00 47.22 274 LYS D CA 1
ATOM 2282 C C . LYS D 2 66 ? -0.239 -34.763 24.349 1.00 47.22 274 LYS D C 1
ATOM 2283 O O . LYS D 2 66 ? 0.514 -35.712 24.602 1.00 47.22 274 LYS D O 1
ATOM 2289 N N . GLY D 2 67 ? 0.123 -33.487 24.462 1.00 35.14 275 GLY D N 1
ATOM 2290 C CA . GLY D 2 67 ? 1.438 -33.118 24.946 1.00 35.14 275 GLY D CA 1
ATOM 2291 C C . GLY D 2 67 ? 1.258 -32.506 26.317 1.00 35.14 275 GLY D C 1
ATOM 2292 O O . GLY D 2 67 ? 2.069 -31.693 26.759 1.00 35.14 275 GLY D O 1
ATOM 2293 N N . GLU D 2 68 ? 0.175 -32.901 26.985 1.00 47.05 276 GLU D N 1
ATOM 2294 C CA . GLU D 2 68 ? -0.146 -32.401 28.315 1.00 47.05 276 GLU D CA 1
ATOM 2295 C C . GLU D 2 68 ? 1.038 -32.519 29.254 1.00 47.05 276 GLU D C 1
ATOM 2296 O O . GLU D 2 68 ? 1.125 -31.792 30.242 1.00 47.05 276 GLU D O 1
ATOM 2302 N N . ARG D 2 69 ? 1.944 -33.442 28.949 1.00 35.00 277 ARG D N 1
ATOM 2303 C CA . ARG D 2 69 ? 3.132 -33.634 29.766 1.00 35.00 277 ARG D CA 1
ATOM 2304 C C . ARG D 2 69 ? 4.164 -32.567 29.397 1.00 35.00 277 ARG D C 1
ATOM 2305 O O . ARG D 2 69 ? 5.022 -32.208 30.200 1.00 35.00 277 ARG D O 1
ATOM 2313 N N . LYS D 2 70 ? 4.076 -32.055 28.177 1.00 43.62 278 LYS D N 1
ATOM 2314 C CA . LYS D 2 70 ? 5.001 -31.016 27.750 1.00 43.62 278 LYS D CA 1
ATOM 2315 C C . LYS D 2 70 ? 4.635 -29.683 28.397 1.00 43.62 278 LYS D C 1
ATOM 2316 O O . LYS D 2 70 ? 5.513 -28.910 28.788 1.00 43.62 278 LYS D O 1
ATOM 2322 N N . ILE D 2 71 ? 3.335 -29.421 28.508 1.00 25.27 279 ILE D N 1
ATOM 2323 C CA . ILE D 2 71 ? 2.854 -28.173 29.080 1.00 25.27 279 ILE D CA 1
ATOM 2324 C C . ILE D 2 71 ? 3.169 -28.026 30.564 1.00 25.27 279 ILE D C 1
ATOM 2325 O O . ILE D 2 71 ? 3.586 -26.957 31.032 1.00 25.27 279 ILE D O 1
ATOM 2330 N N . PHE D 2 72 ? 2.965 -29.096 31.312 1.00 48.42 280 PHE D N 1
ATOM 2331 C CA . PHE D 2 72 ? 3.255 -29.037 32.728 1.00 48.42 280 PHE D CA 1
ATOM 2332 C C . PHE D 2 72 ? 4.758 -28.949 32.930 1.00 48.42 280 PHE D C 1
ATOM 2333 O O . PHE D 2 72 ? 5.223 -28.317 33.878 1.00 48.42 280 PHE D O 1
ATOM 2341 N N . MET D 2 73 ? 5.524 -29.563 32.032 1.00 21.00 281 MET D N 1
ATOM 2342 C CA . MET D 2 73 ? 6.970 -29.515 32.175 1.00 21.00 281 MET D CA 1
ATOM 2343 C C . MET D 2 73 ? 7.431 -28.088 31.977 1.00 21.00 281 MET D C 1
ATOM 2344 O O . MET D 2 73 ? 8.330 -27.625 32.677 1.00 21.00 281 MET D O 1
ATOM 2349 N N . ALA D 2 74 ? 6.812 -27.391 31.023 1.00 25.37 282 ALA D N 1
ATOM 2350 C CA . ALA D 2 74 ? 7.140 -25.986 30.751 1.00 25.37 282 ALA D CA 1
ATOM 2351 C C . ALA D 2 74 ? 6.538 -25.140 31.864 1.00 25.37 282 ALA D C 1
ATOM 2352 O O . ALA D 2 74 ? 7.071 -24.102 32.231 1.00 25.37 282 ALA D O 1
ATOM 2354 N N . HIS D 2 75 ? 5.413 -25.605 32.391 1.00 13.27 283 HIS D N 1
ATOM 2355 C CA . HIS D 2 75 ? 4.741 -24.913 33.466 1.00 13.27 283 HIS D CA 1
ATOM 2356 C C . HIS D 2 75 ? 5.694 -24.869 34.632 1.00 13.27 283 HIS D C 1
ATOM 2357 O O . HIS D 2 75 ? 5.948 -23.820 35.227 1.00 13.27 283 HIS D O 1
ATOM 2364 N N . LYS D 2 76 ? 6.206 -26.046 34.955 1.00 43.05 284 LYS D N 1
ATOM 2365 C CA . LYS D 2 76 ? 7.152 -26.231 36.040 1.00 43.05 284 LYS D CA 1
ATOM 2366 C C . LYS D 2 76 ? 8.340 -25.290 35.858 1.00 43.05 284 LYS D C 1
ATOM 2367 O O . LYS D 2 76 ? 8.856 -24.759 36.834 1.00 43.05 284 LYS D O 1
ATOM 2373 N N . ASN D 2 77 ? 8.748 -25.075 34.606 1.00 65.18 285 ASN D N 1
ATOM 2374 C CA . ASN D 2 77 ? 9.881 -24.197 34.281 1.00 65.18 285 ASN D CA 1
ATOM 2375 C C . ASN D 2 77 ? 9.669 -22.710 34.576 1.00 65.18 285 ASN D C 1
ATOM 2376 O O . ASN D 2 77 ? 10.506 -21.869 34.237 1.00 65.18 285 ASN D O 1
ATOM 2381 N N . CYS D 2 78 ? 8.555 -22.382 35.212 1.00 37.66 286 CYS D N 1
ATOM 2382 C CA . CYS D 2 78 ? 8.278 -20.994 35.514 1.00 37.66 286 CYS D CA 1
ATOM 2383 C C . CYS D 2 78 ? 8.433 -20.709 36.994 1.00 37.66 286 CYS D C 1
ATOM 2384 O O . CYS D 2 78 ? 8.135 -19.609 37.459 1.00 37.66 286 CYS D O 1
ATOM 2387 N N . GLY D 2 79 ? 8.918 -21.703 37.730 1.00 25.77 287 GLY D N 1
ATOM 2388 C CA . GLY D 2 79 ? 9.108 -21.535 39.159 1.00 25.77 287 GLY D CA 1
ATOM 2389 C C . GLY D 2 79 ? 7.973 -20.753 39.784 1.00 25.77 287 GLY D C 1
ATOM 2390 O O . GLY D 2 79 ? 6.810 -21.143 39.669 1.00 25.77 287 GLY D O 1
ATOM 2391 N N . ASN D 2 80 ? 8.312 -19.645 40.436 1.00 48.13 288 ASN D N 1
ATOM 2392 C CA . ASN D 2 80 ? 7.319 -18.788 41.081 1.00 48.13 288 ASN D CA 1
ATOM 2393 C C . ASN D 2 80 ? 7.133 -17.488 40.302 1.00 48.13 288 ASN D C 1
ATOM 2394 O O . ASN D 2 80 ? 6.778 -16.454 40.867 1.00 48.13 288 ASN D O 1
ATOM 2399 N N . MET D 2 81 ? 7.378 -17.552 39.000 1.00 31.36 289 MET D N 1
ATOM 2400 C CA . MET D 2 81 ? 7.258 -16.395 38.121 1.00 31.36 289 MET D CA 1
ATOM 2401 C C . MET D 2 81 ? 5.857 -15.777 38.199 1.00 31.36 289 MET D C 1
ATOM 2402 O O . MET D 2 81 ? 4.847 -16.488 38.169 1.00 31.36 289 MET D O 1
ATOM 2407 N N . SER D 2 82 ? 5.806 -14.453 38.294 1.00 30.87 290 SER D N 1
ATOM 2408 C CA . SER D 2 82 ? 4.541 -13.735 38.397 1.00 30.87 290 SER D CA 1
ATOM 2409 C C . SER D 2 82 ? 3.609 -13.904 37.203 1.00 30.87 290 SER D C 1
ATOM 2410 O O . SER D 2 82 ? 4.035 -14.228 36.092 1.00 30.87 290 SER D O 1
ATOM 2413 N N . GLU D 2 83 ? 2.331 -13.647 37.468 1.00 13.27 291 GLU D N 1
ATOM 2414 C CA . GLU D 2 83 ? 1.237 -13.721 36.509 1.00 13.27 291 GLU D CA 1
ATOM 2415 C C . GLU D 2 83 ? 1.488 -12.671 35.434 1.00 13.27 291 GLU D C 1
ATOM 2416 O O . GLU D 2 83 ? 1.123 -12.839 34.275 1.00 13.27 291 GLU D O 1
ATOM 2422 N N . ILE D 2 84 ? 2.143 -11.593 35.838 1.00 17.59 292 ILE D N 1
ATOM 2423 C CA . ILE D 2 84 ? 2.472 -10.495 34.948 1.00 17.59 292 ILE D CA 1
ATOM 2424 C C . ILE D 2 84 ? 3.761 -10.755 34.158 1.00 17.59 292 ILE D C 1
ATOM 2425 O O . ILE D 2 84 ? 3.816 -10.517 32.942 1.00 17.59 292 ILE D O 1
ATOM 2430 N N . GLU D 2 85 ? 4.794 -11.245 34.847 1.00 40.12 293 GLU D N 1
ATOM 2431 C CA . GLU D 2 85 ? 6.078 -11.516 34.202 1.00 40.12 293 GLU D CA 1
ATOM 2432 C C . GLU D 2 85 ? 5.993 -12.670 33.225 1.00 40.12 293 GLU D C 1
ATOM 2433 O O . GLU D 2 85 ? 6.900 -12.869 32.411 1.00 40.12 293 GLU D O 1
ATOM 2439 N N . ALA D 2 86 ? 4.905 -13.432 33.322 1.00 15.04 294 ALA D N 1
ATOM 2440 C CA . ALA D 2 86 ? 4.662 -14.560 32.431 1.00 15.04 294 ALA D CA 1
ATOM 2441 C C . ALA D 2 86 ? 3.928 -14.017 31.200 1.00 15.04 294 ALA D C 1
ATOM 2442 O O . ALA D 2 86 ? 4.223 -14.403 30.066 1.00 15.04 294 ALA D O 1
ATOM 2444 N N . LYS D 2 87 ? 2.975 -13.115 31.430 1.00 13.27 295 LYS D N 1
ATOM 2445 C CA . LYS D 2 87 ? 2.212 -12.521 30.345 1.00 13.27 295 LYS D CA 1
ATOM 2446 C C . LYS D 2 87 ? 3.202 -11.874 29.406 1.00 13.27 295 LYS D C 1
ATOM 2447 O O . LYS D 2 87 ? 3.078 -11.987 28.188 1.00 13.27 295 LYS D O 1
ATOM 2453 N N . VAL D 2 88 ? 4.193 -11.201 29.990 1.00 14.56 296 VAL D N 1
ATOM 2454 C CA . VAL D 2 88 ? 5.246 -10.522 29.238 1.00 14.56 296 VAL D CA 1
ATOM 2455 C C . VAL D 2 88 ? 5.999 -11.491 28.339 1.00 14.56 296 VAL D C 1
ATOM 2456 O O . VAL D 2 88 ? 6.046 -11.324 27.116 1.00 14.56 296 VAL D O 1
ATOM 2460 N N . ARG D 2 89 ? 6.593 -12.501 28.958 1.00 17.27 297 ARG D N 1
ATOM 2461 C CA . ARG D 2 89 ? 7.357 -13.503 28.238 1.00 17.27 297 ARG D CA 1
ATOM 2462 C C . ARG D 2 89 ? 6.584 -14.092 27.078 1.00 17.27 297 ARG D C 1
ATOM 2463 O O . ARG D 2 89 ? 7.113 -14.238 25.978 1.00 17.27 297 ARG D O 1
ATOM 2471 N N . TYR D 2 90 ? 5.331 -14.438 27.342 1.00 19.34 298 TYR D N 1
ATOM 2472 C CA . TYR D 2 90 ? 4.448 -15.046 26.352 1.00 19.34 298 TYR D CA 1
ATOM 2473 C C . TYR D 2 90 ? 4.276 -14.143 25.126 1.00 19.34 298 TYR D C 1
ATOM 2474 O O . TYR D 2 90 ? 4.207 -14.616 23.989 1.00 19.34 298 TYR D O 1
ATOM 2483 N N . VAL D 2 91 ? 4.215 -12.839 25.381 1.00 13.74 299 VAL D N 1
ATOM 2484 C CA . VAL D 2 91 ? 4.049 -11.826 24.347 1.00 13.74 299 VAL D CA 1
ATOM 2485 C C . VAL D 2 91 ? 5.364 -11.573 23.620 1.00 13.74 299 VAL D C 1
ATOM 2486 O O . VAL D 2 91 ? 5.373 -11.085 22.502 1.00 13.74 299 VAL D O 1
ATOM 2490 N N . LYS D 2 92 ? 6.480 -11.888 24.260 1.00 13.27 300 LYS D N 1
ATOM 2491 C CA . LYS D 2 92 ? 7.770 -11.710 23.611 1.00 13.27 300 LYS D CA 1
ATOM 2492 C C . LYS D 2 92 ? 8.086 -12.962 22.785 1.00 13.27 300 LYS D C 1
ATOM 2493 O O . LYS D 2 92 ? 8.807 -12.897 21.787 1.00 13.27 300 LYS D O 1
ATOM 2499 N N . LEU D 2 93 ? 7.546 -14.103 23.210 1.00 27.20 301 LEU D N 1
ATOM 2500 C CA . LEU D 2 93 ? 7.749 -15.356 22.491 1.00 27.20 301 LEU D CA 1
ATOM 2501 C C . LEU D 2 93 ? 6.826 -15.331 21.283 1.00 27.20 301 LEU D C 1
ATOM 2502 O O . LEU D 2 93 ? 7.145 -15.887 20.240 1.00 27.20 301 LEU D O 1
ATOM 2507 N N . ALA D 2 94 ? 5.676 -14.678 21.429 1.00 32.07 302 ALA D N 1
ATOM 2508 C CA . ALA D 2 94 ? 4.716 -14.569 20.337 1.00 32.07 302 ALA D CA 1
ATOM 2509 C C . ALA D 2 94 ? 5.228 -13.663 19.214 1.00 32.07 302 ALA D C 1
ATOM 2510 O O . ALA D 2 94 ? 4.902 -13.874 18.045 1.00 32.07 302 ALA D O 1
ATOM 2512 N N . ARG D 2 95 ? 6.033 -12.665 19.573 1.00 19.12 303 ARG D N 1
ATOM 2513 C CA . ARG D 2 95 ? 6.576 -11.713 18.601 1.00 19.12 303 ARG D CA 1
ATOM 2514 C C . ARG D 2 95 ? 7.882 -12.161 17.950 1.00 19.12 303 ARG D C 1
ATOM 2515 O O . ARG D 2 95 ? 8.182 -11.779 16.818 1.00 19.12 303 ARG D O 1
ATOM 2523 N N . SER D 2 96 ? 8.660 -12.958 18.678 1.00 17.18 304 SER D N 1
ATOM 2524 C CA . SER D 2 96 ? 9.942 -13.454 18.195 1.00 17.18 304 SER D CA 1
ATOM 2525 C C . SER D 2 96 ? 9.835 -14.444 17.036 1.00 17.18 304 SER D C 1
ATOM 2526 O O . SER D 2 96 ? 10.834 -14.749 16.389 1.00 17.18 304 SER D O 1
ATOM 2529 N N . LEU D 2 97 ? 8.633 -14.950 16.788 1.00 13.27 305 LEU D N 1
ATOM 2530 C CA . LEU D 2 97 ? 8.401 -15.908 15.722 1.00 13.27 305 LEU D CA 1
ATOM 2531 C C . LEU D 2 97 ? 7.987 -15.169 14.445 1.00 13.27 305 LEU D C 1
ATOM 2532 O O . LEU D 2 97 ? 7.060 -14.361 14.464 1.00 13.27 305 LEU D O 1
ATOM 2537 N N . LYS D 2 98 ? 8.676 -15.446 13.338 1.00 19.22 306 LYS D N 1
ATOM 2538 C CA . LYS D 2 98 ? 8.379 -14.820 12.043 1.00 19.22 306 LYS D CA 1
ATOM 2539 C C . LYS D 2 98 ? 6.886 -14.834 11.670 1.00 19.22 306 LYS D C 1
ATOM 2540 O O . LYS D 2 98 ? 6.375 -13.852 11.137 1.00 19.22 306 LYS D O 1
ATOM 2546 N N . THR D 2 99 ? 6.199 -15.950 11.921 1.00 15.90 307 THR D N 1
ATOM 2547 C CA . THR D 2 99 ? 4.777 -16.095 11.596 1.00 15.90 307 THR D CA 1
ATOM 2548 C C . THR D 2 99 ? 3.947 -15.032 12.286 1.00 15.90 307 THR D C 1
ATOM 2549 O O . THR D 2 99 ? 2.746 -14.894 12.016 1.00 15.90 307 THR D O 1
ATOM 2553 N N . TYR D 2 100 ? 4.591 -14.283 13.184 1.00 18.60 308 TYR D N 1
ATOM 2554 C CA . TYR D 2 100 ? 3.920 -13.225 13.940 1.00 18.60 308 TYR D CA 1
ATOM 2555 C C . TYR D 2 100 ? 3.409 -12.045 13.107 1.00 18.60 308 TYR D C 1
ATOM 2556 O O . TYR D 2 100 ? 4.172 -11.370 12.419 1.00 18.60 308 TYR D O 1
ATOM 2565 N N . GLY D 2 101 ? 2.109 -11.797 13.193 1.00 48.86 309 GLY D N 1
ATOM 2566 C CA . GLY D 2 101 ? 1.518 -10.685 12.475 1.00 48.86 309 GLY D CA 1
ATOM 2567 C C . GLY D 2 101 ? 1.243 -10.907 11.004 1.00 48.86 309 GLY D C 1
ATOM 2568 O O . GLY D 2 101 ? 1.082 -9.947 10.252 1.00 48.86 309 GLY D O 1
ATOM 2569 N N . VAL D 2 102 ? 1.176 -12.166 10.591 1.00 38.58 310 VAL D N 1
ATOM 2570 C CA . VAL D 2 102 ? 0.909 -12.492 9.198 1.00 38.58 310 VAL D CA 1
ATOM 2571 C C . VAL D 2 102 ? -0.476 -13.129 9.056 1.00 38.58 310 VAL D C 1
ATOM 2572 O O . VAL D 2 102 ? -1.012 -13.699 10.010 1.00 38.58 310 VAL D O 1
ATOM 2576 N N . SER D 2 103 ? -1.054 -13.022 7.864 1.00 18.19 311 SER D N 1
ATOM 2577 C CA . SER D 2 103 ? -2.383 -13.561 7.605 1.00 18.19 311 SER D CA 1
ATOM 2578 C C . SER D 2 103 ? -2.292 -14.724 6.645 1.00 18.19 311 SER D C 1
ATOM 2579 O O . SER D 2 103 ? -2.332 -14.557 5.430 1.00 18.19 311 SER D O 1
ATOM 2582 N N . PHE D 2 104 ? -2.198 -15.916 7.217 1.00 26.22 312 PHE D N 1
ATOM 2583 C CA . PHE D 2 104 ? -2.063 -17.126 6.439 1.00 26.22 312 PHE D CA 1
ATOM 2584 C C . PHE D 2 104 ? -3.336 -17.693 5.837 1.00 26.22 312 PHE D C 1
ATOM 2585 O O . PHE D 2 104 ? -4.446 -17.258 6.140 1.00 26.22 312 PHE D O 1
ATOM 2593 N N . PHE D 2 105 ? -3.135 -18.649 4.939 1.00 39.89 313 PHE D N 1
ATOM 2594 C CA . PHE D 2 105 ? -4.204 -19.368 4.255 1.00 39.89 313 PHE D CA 1
ATOM 2595 C C . PHE D 2 105 ? -3.598 -20.733 3.937 1.00 39.89 313 PHE D C 1
ATOM 2596 O O . PHE D 2 105 ? -2.402 -20.841 3.661 1.00 39.89 313 PHE D O 1
ATOM 2604 N N . LEU D 2 106 ? -4.404 -21.778 4.004 1.00 17.62 314 LEU D N 1
ATOM 2605 C CA . LEU D 2 106 ? -3.898 -23.103 3.707 1.00 17.62 314 LEU D CA 1
ATOM 2606 C C . LEU D 2 106 ? -3.991 -23.303 2.192 1.00 17.62 314 LEU D C 1
ATOM 2607 O O . LEU D 2 106 ? -5.076 -23.233 1.609 1.00 17.62 314 LEU D O 1
ATOM 2612 N N . VAL D 2 107 ? -2.850 -23.525 1.552 1.00 56.88 315 VAL D N 1
ATOM 2613 C CA . VAL D 2 107 ? -2.823 -23.712 0.109 1.00 56.88 315 VAL D CA 1
ATOM 2614 C C . VAL D 2 107 ? -2.154 -25.030 -0.253 1.00 56.88 315 VAL D C 1
ATOM 2615 O O . VAL D 2 107 ? -1.355 -25.556 0.514 1.00 56.88 315 VAL D O 1
ATOM 2619 N N . LYS D 2 108 ? -2.471 -25.559 -1.427 1.00 32.06 316 LYS D N 1
ATOM 2620 C CA . LYS D 2 108 ? -1.896 -26.823 -1.844 1.00 32.06 316 LYS D CA 1
ATOM 2621 C C . LYS D 2 108 ? -1.031 -26.631 -3.071 1.00 32.06 316 LYS D C 1
ATOM 2622 O O . LYS D 2 108 ? -1.538 -26.460 -4.172 1.00 32.06 316 LYS D O 1
ATOM 2628 N N . GLU D 2 109 ? 0.279 -26.677 -2.872 1.00 39.91 317 GLU D N 1
ATOM 2629 C CA . GLU D 2 109 ? 1.232 -26.500 -3.955 1.00 39.91 317 GLU D CA 1
ATOM 2630 C C . GLU D 2 109 ? 1.611 -27.786 -4.665 1.00 39.91 317 GLU D C 1
ATOM 2631 O O . GLU D 2 109 ? 1.873 -28.806 -4.029 1.00 39.91 317 GLU D O 1
ATOM 2637 N N . LYS D 2 110 ? 1.661 -27.722 -5.989 1.00 35.46 318 LYS D N 1
ATOM 2638 C CA . LYS D 2 110 ? 2.046 -28.873 -6.790 1.00 35.46 318 LYS D CA 1
ATOM 2639 C C . LYS D 2 110 ? 3.559 -28.849 -6.923 1.00 35.46 318 LYS D C 1
ATOM 2640 O O . LYS D 2 110 ? 4.118 -27.933 -7.538 1.00 35.46 318 LYS D O 1
ATOM 2646 N N . MET D 2 111 ? 4.222 -29.840 -6.328 1.00 37.33 319 MET D N 1
ATOM 2647 C CA . MET D 2 111 ? 5.679 -29.931 -6.407 1.00 37.33 319 MET D CA 1
ATOM 2648 C C . MET D 2 111 ? 6.002 -30.912 -7.518 1.00 37.33 319 MET D C 1
ATOM 2649 O O . MET D 2 111 ? 5.396 -31.984 -7.603 1.00 37.33 319 MET D O 1
ATOM 2654 N N . LYS D 2 112 ? 6.949 -30.537 -8.374 1.00 47.21 320 LYS D N 1
ATOM 2655 C CA . LYS D 2 112 ? 7.345 -31.368 -9.505 1.00 47.21 320 LYS D CA 1
ATOM 2656 C C . LYS D 2 112 ? 7.625 -32.810 -9.127 1.00 47.21 320 LYS D C 1
ATOM 2657 O O . LYS D 2 112 ? 8.000 -33.101 -7.996 1.00 47.21 320 LYS D O 1
ATOM 2663 N N . GLY D 2 113 ? 7.423 -33.708 -10.084 1.00 48.34 321 GLY D N 1
ATOM 2664 C CA . GLY D 2 113 ? 7.671 -35.123 -9.864 1.00 48.34 321 GLY D CA 1
ATOM 2665 C C . GLY D 2 113 ? 6.760 -35.868 -8.901 1.00 48.34 321 GLY D C 1
ATOM 2666 O O . GLY D 2 113 ? 6.988 -37.051 -8.631 1.00 48.34 321 GLY D O 1
ATOM 2667 N N . LYS D 2 114 ? 5.731 -35.202 -8.384 1.00 29.59 322 LYS D N 1
ATOM 2668 C CA . LYS D 2 114 ? 4.816 -35.840 -7.444 1.00 29.59 322 LYS D CA 1
ATOM 2669 C C . LYS D 2 114 ? 3.428 -35.257 -7.578 1.00 29.59 322 LYS D C 1
ATOM 2670 O O . LYS D 2 114 ? 3.163 -34.151 -7.119 1.00 29.59 322 LYS D O 1
ATOM 2676 N N . ASN D 2 115 ? 2.542 -36.011 -8.213 1.00 36.15 323 ASN D N 1
ATOM 2677 C CA . ASN D 2 115 ? 1.176 -35.564 -8.418 1.00 36.15 323 ASN D CA 1
ATOM 2678 C C . ASN D 2 115 ? 0.492 -35.172 -7.116 1.00 36.15 323 ASN D C 1
ATOM 2679 O O . ASN D 2 115 ? -0.473 -34.399 -7.123 1.00 36.15 323 ASN D O 1
ATOM 2684 N N . LYS D 2 116 ? 0.991 -35.702 -6.003 1.00 52.40 324 LYS D N 1
ATOM 2685 C CA . LYS D 2 116 ? 0.381 -35.414 -4.715 1.00 52.40 324 LYS D CA 1
ATOM 2686 C C . LYS D 2 116 ? 0.777 -34.067 -4.136 1.00 52.40 324 LYS D C 1
ATOM 2687 O O . LYS D 2 116 ? 1.886 -33.880 -3.643 1.00 52.40 324 LYS D O 1
ATOM 2693 N N . LEU D 2 117 ? -0.164 -33.136 -4.212 1.00 36.04 325 LEU D N 1
ATOM 2694 C CA . LEU D 2 117 ? -0.006 -31.783 -3.701 1.00 36.04 325 LEU D CA 1
ATOM 2695 C C . LEU D 2 117 ? 0.474 -31.819 -2.254 1.00 36.04 325 LEU D C 1
ATOM 2696 O O . LEU D 2 117 ? 0.111 -32.723 -1.499 1.00 36.04 325 LEU D O 1
ATOM 2701 N N . VAL D 2 118 ? 1.292 -30.843 -1.866 1.00 37.34 326 VAL D N 1
ATOM 2702 C CA . VAL D 2 118 ? 1.796 -30.788 -0.496 1.00 37.34 326 VAL D CA 1
ATOM 2703 C C . VAL D 2 118 ? 1.272 -29.561 0.247 1.00 37.34 326 VAL D C 1
ATOM 2704 O O . VAL D 2 118 ? 1.730 -28.441 0.012 1.00 37.34 326 VAL D O 1
ATOM 2708 N N . PRO D 2 119 ? 0.284 -29.756 1.140 1.00 58.08 327 PRO D N 1
ATOM 2709 C CA . PRO D 2 119 ? -0.288 -28.653 1.909 1.00 58.08 327 PRO D CA 1
ATOM 2710 C C . PRO D 2 119 ? 0.780 -27.656 2.371 1.00 58.08 327 PRO D C 1
ATOM 2711 O O . PRO D 2 119 ? 1.872 -28.047 2.796 1.00 58.08 327 PRO D O 1
ATOM 2715 N N . ARG D 2 120 ? 0.454 -26.367 2.272 1.00 41.72 328 ARG D N 1
ATOM 2716 C CA . ARG D 2 120 ? 1.368 -25.295 2.646 1.00 41.72 328 ARG D CA 1
ATOM 2717 C C . ARG D 2 120 ? 0.644 -24.096 3.229 1.00 41.72 328 ARG D C 1
ATOM 2718 O O . ARG D 2 120 ? -0.537 -23.872 2.957 1.00 41.72 328 ARG D O 1
ATOM 2726 N N . LEU D 2 121 ? 1.371 -23.310 4.013 1.00 13.27 329 LEU D N 1
ATOM 2727 C CA . LEU D 2 121 ? 0.804 -22.115 4.628 1.00 13.27 329 LEU D CA 1
ATOM 2728 C C . LEU D 2 121 ? 1.274 -20.887 3.837 1.00 13.27 329 LEU D C 1
ATOM 2729 O O . LEU D 2 121 ? 2.469 -20.694 3.618 1.00 13.27 329 LEU D O 1
ATOM 2734 N N . LEU D 2 122 ? 0.322 -20.084 3.372 1.00 49.38 330 LEU D N 1
ATOM 2735 C CA . LEU D 2 122 ? 0.641 -18.882 2.608 1.00 49.38 330 LEU D CA 1
ATOM 2736 C C . LEU D 2 122 ? 0.501 -17.652 3.495 1.00 49.38 330 LEU D C 1
ATOM 2737 O O . LEU D 2 122 ? -0.563 -17.410 4.059 1.00 49.38 330 LEU D O 1
ATOM 2742 N N . GLY D 2 123 ? 1.570 -16.870 3.609 1.00 21.27 331 GLY D N 1
ATOM 2743 C CA . GLY D 2 123 ? 1.525 -15.694 4.461 1.00 21.27 331 GLY D CA 1
ATOM 2744 C C . GLY D 2 123 ? 1.584 -14.375 3.720 1.00 21.27 331 GLY D C 1
ATOM 2745 O O . GLY D 2 123 ? 2.344 -14.229 2.771 1.00 21.27 331 GLY D O 1
ATOM 2746 N N . ILE D 2 124 ? 0.790 -13.410 4.168 1.00 21.56 332 ILE D N 1
ATOM 2747 C CA . ILE D 2 124 ? 0.741 -12.101 3.535 1.00 21.56 332 ILE D CA 1
ATOM 2748 C C . ILE D 2 124 ? 0.677 -10.965 4.562 1.00 21.56 332 ILE D C 1
ATOM 2749 O O . ILE D 2 124 ? -0.066 -11.032 5.539 1.00 21.56 332 ILE D O 1
ATOM 2754 N N . THR D 2 125 ? 1.475 -9.928 4.325 1.00 53.86 333 THR D N 1
ATOM 2755 C CA . THR D 2 125 ? 1.521 -8.751 5.183 1.00 53.86 333 THR D CA 1
ATOM 2756 C C . THR D 2 125 ? 1.534 -7.555 4.245 1.00 53.86 333 THR D C 1
ATOM 2757 O O . THR D 2 125 ? 1.582 -7.713 3.030 1.00 53.86 333 THR D O 1
ATOM 2761 N N . LYS D 2 126 ? 1.508 -6.356 4.803 1.00 29.41 334 LYS D N 1
ATOM 2762 C CA . LYS D 2 126 ? 1.508 -5.166 3.975 1.00 29.41 334 LYS D CA 1
ATOM 2763 C C . LYS D 2 126 ? 2.842 -4.993 3.271 1.00 29.41 334 LYS D C 1
ATOM 2764 O O . LYS D 2 126 ? 3.007 -4.066 2.490 1.00 29.41 334 LYS D O 1
ATOM 2770 N N . GLU D 2 127 ? 3.793 -5.879 3.537 1.00 38.30 335 GLU D N 1
ATOM 2771 C CA . GLU D 2 127 ? 5.104 -5.735 2.933 1.00 38.30 335 GLU D CA 1
ATOM 2772 C C . GLU D 2 127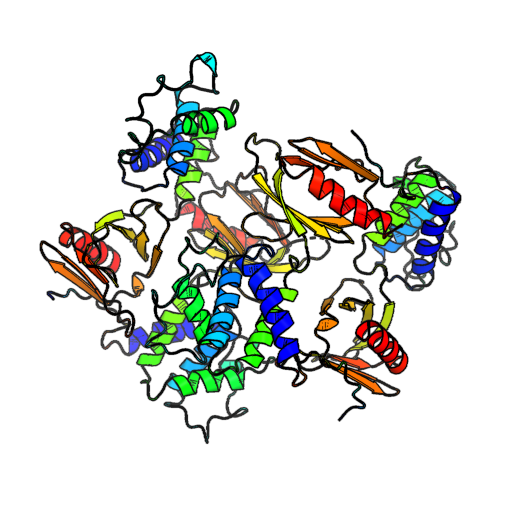 ? 5.687 -6.941 2.227 1.00 38.30 335 GLU D C 1
ATOM 2773 O O . GLU D 2 127 ? 6.615 -6.796 1.423 1.00 38.30 335 GLU D O 1
ATOM 2779 N N . CYS D 2 128 ? 5.165 -8.129 2.504 1.00 24.72 336 CYS D N 1
ATOM 2780 C CA . CYS D 2 128 ? 5.743 -9.303 1.875 1.00 24.72 336 CYS D CA 1
ATOM 2781 C C . CYS D 2 128 ? 4.791 -10.481 1.769 1.00 24.72 336 CYS D C 1
ATOM 2782 O O . CYS D 2 128 ? 3.725 -10.491 2.376 1.00 24.72 336 CYS D O 1
ATOM 2785 N N . VAL D 2 129 ? 5.213 -11.479 1.000 1.00 21.03 337 VAL D N 1
ATOM 2786 C CA . VAL D 2 129 ? 4.458 -12.700 0.821 1.00 21.03 337 VAL D CA 1
ATOM 2787 C C . VAL D 2 129 ? 5.446 -13.826 1.069 1.00 21.03 337 VAL D C 1
ATOM 2788 O O . VAL D 2 129 ? 6.450 -13.943 0.360 1.00 21.03 337 VAL D O 1
ATOM 2792 N N . MET D 2 130 ? 5.162 -14.650 2.074 1.00 38.81 338 MET D N 1
ATOM 2793 C CA . MET D 2 130 ? 6.039 -15.762 2.432 1.00 38.81 338 MET D CA 1
ATOM 2794 C C . MET D 2 130 ? 5.399 -17.144 2.266 1.00 38.81 338 MET D C 1
ATOM 2795 O O . MET D 2 130 ? 4.174 -17.295 2.285 1.00 38.81 338 MET D O 1
ATOM 2800 N N . ARG D 2 131 ? 6.253 -18.147 2.101 1.00 32.39 339 ARG D N 1
ATOM 2801 C CA . ARG D 2 131 ? 5.826 -19.534 1.948 1.00 32.39 339 ARG D CA 1
ATOM 2802 C C . ARG D 2 131 ? 6.186 -20.205 3.253 1.00 32.39 339 ARG D C 1
ATOM 2803 O O . ARG D 2 131 ? 7.363 -20.234 3.634 1.00 32.39 339 ARG D O 1
ATOM 2811 N N . VAL D 2 132 ? 5.180 -20.749 3.931 1.00 41.03 340 VAL D N 1
ATOM 2812 C CA . VAL D 2 132 ? 5.400 -21.383 5.225 1.00 41.03 340 VAL D CA 1
ATOM 2813 C C . VAL D 2 132 ? 4.967 -22.847 5.318 1.00 41.03 340 VAL D C 1
ATOM 2814 O O . VAL D 2 132 ? 3.844 -23.213 4.963 1.00 41.03 340 VAL D O 1
ATOM 2818 N N . ASP D 2 133 ? 5.890 -23.659 5.825 1.00 35.08 341 ASP D N 1
ATOM 2819 C CA . ASP D 2 133 ? 5.749 -25.104 6.007 1.00 35.08 341 ASP D CA 1
ATOM 2820 C C . ASP D 2 133 ? 4.567 -25.533 6.896 1.00 35.08 341 ASP D C 1
ATOM 2821 O O . ASP D 2 133 ? 4.557 -25.292 8.101 1.00 35.08 341 ASP D O 1
ATOM 2826 N N . GLU D 2 134 ? 3.582 -26.183 6.281 1.00 40.73 342 GLU D N 1
ATOM 2827 C CA . GLU D 2 134 ? 2.369 -26.659 6.963 1.00 40.73 342 GLU D CA 1
ATOM 2828 C C . GLU D 2 134 ? 2.569 -27.098 8.417 1.00 40.73 342 GLU D C 1
ATOM 2829 O O . GLU D 2 134 ? 1.940 -26.558 9.328 1.00 40.73 342 GLU D O 1
ATOM 2835 N N . LYS D 2 135 ? 3.442 -28.082 8.625 1.00 69.40 343 LYS D N 1
ATOM 2836 C CA . LYS D 2 135 ? 3.696 -28.634 9.957 1.00 69.40 343 LYS D CA 1
ATOM 2837 C C . LYS D 2 135 ? 4.807 -27.944 10.760 1.00 69.40 343 LYS D C 1
ATOM 2838 O O . LYS D 2 135 ? 4.560 -27.475 11.870 1.00 69.40 343 LYS D O 1
ATOM 2844 N N . THR D 2 136 ? 6.019 -27.883 10.210 1.00 49.91 344 THR D N 1
ATOM 2845 C CA .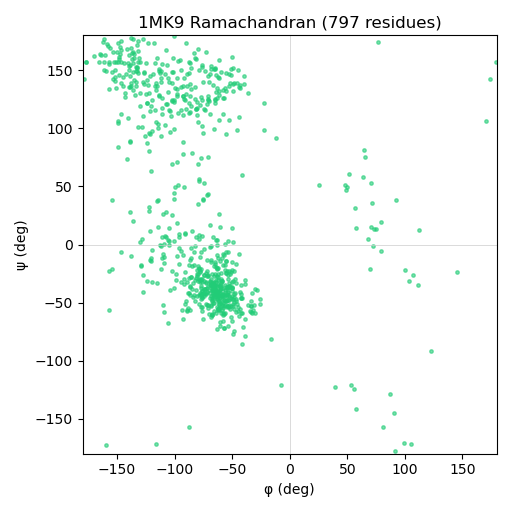 THR D 2 136 ? 7.141 -27.259 10.908 1.00 49.91 344 THR D CA 1
ATOM 2846 C C . THR D 2 136 ? 6.961 -25.748 11.123 1.00 49.91 344 THR D C 1
ATOM 2847 O O . THR D 2 136 ? 7.437 -25.201 12.122 1.00 49.91 344 THR D O 1
ATOM 2851 N N . LYS D 2 137 ? 6.275 -25.080 10.194 1.00 53.13 345 LYS D N 1
ATOM 2852 C CA . LYS D 2 137 ? 6.023 -23.636 10.279 1.00 53.13 345 LYS D CA 1
ATOM 2853 C C . LYS D 2 137 ? 7.195 -22.756 9.858 1.00 53.13 345 LYS D C 1
ATOM 2854 O O . LYS D 2 137 ? 7.056 -21.541 9.798 1.00 53.13 345 LYS D O 1
ATOM 2860 N N . GLU D 2 138 ? 8.344 -23.359 9.574 1.00 45.11 346 GLU D N 1
ATOM 2861 C CA . GLU D 2 138 ? 9.522 -22.592 9.175 1.00 45.11 346 GLU D CA 1
ATOM 2862 C C . GLU D 2 138 ? 9.327 -22.047 7.772 1.00 45.11 346 GLU D C 1
ATOM 2863 O O . GLU D 2 138 ? 9.126 -22.817 6.834 1.00 45.11 346 GLU D O 1
ATOM 2869 N N . VAL D 2 139 ? 9.373 -20.726 7.626 1.00 60.42 347 VAL D N 1
ATOM 2870 C CA . VAL D 2 139 ? 9.212 -20.115 6.313 1.00 60.42 347 VAL D CA 1
ATOM 2871 C C . VAL D 2 139 ? 10.174 -20.799 5.351 1.00 60.42 347 VAL D C 1
ATOM 2872 O O . VAL D 2 139 ? 11.227 -21.291 5.764 1.00 60.42 347 VAL D O 1
ATOM 2876 N N . ILE D 2 140 ? 9.803 -20.844 4.076 1.00 30.64 348 ILE D N 1
ATOM 2877 C CA . ILE D 2 140 ? 10.640 -21.470 3.059 1.00 30.64 348 ILE D CA 1
ATOM 2878 C C . ILE D 2 140 ? 11.041 -20.456 1.981 1.00 30.64 348 ILE D C 1
ATOM 2879 O O . ILE D 2 140 ? 12.129 -20.534 1.404 1.00 30.64 348 ILE D O 1
ATOM 2884 N N . GLN D 2 141 ? 10.155 -19.499 1.720 1.00 54.61 349 GLN D N 1
ATOM 2885 C CA . GLN D 2 141 ? 10.417 -18.464 0.724 1.00 54.61 349 GLN D CA 1
ATOM 2886 C C . GLN D 2 141 ? 9.880 -17.132 1.198 1.00 54.61 349 GLN D C 1
ATOM 2887 O O . GLN D 2 141 ? 9.110 -17.065 2.157 1.00 54.61 349 GLN D O 1
ATOM 2893 N N . GLU D 2 142 ? 10.269 -16.075 0.499 1.00 30.22 350 GLU D N 1
ATOM 2894 C CA . GLU D 2 142 ? 9.842 -14.728 0.850 1.00 30.22 350 GLU D CA 1
ATOM 2895 C C . GLU D 2 142 ? 9.909 -13.760 -0.332 1.00 30.22 350 GLU D C 1
ATOM 2896 O O . GLU D 2 142 ? 10.915 -13.717 -1.050 1.00 30.22 350 GLU D O 1
ATOM 2902 N N . TRP D 2 143 ? 8.852 -12.974 -0.517 1.00 35.31 351 TRP D N 1
ATOM 2903 C CA . TRP D 2 143 ? 8.815 -11.990 -1.594 1.00 35.31 351 TRP D CA 1
ATOM 2904 C C . TRP D 2 143 ? 8.342 -10.625 -1.067 1.00 35.31 351 TRP D C 1
ATOM 2905 O O . TRP D 2 143 ? 7.588 -10.548 -0.095 1.00 35.31 351 TRP D O 1
ATOM 2916 N N . SER D 2 144 ? 8.785 -9.555 -1.724 1.00 24.54 352 SER D N 1
ATOM 2917 C CA . SER D 2 144 ? 8.399 -8.197 -1.357 1.00 24.54 352 SER D CA 1
ATOM 2918 C C . SER D 2 144 ? 7.080 -7.863 -2.040 1.00 24.54 352 SER D C 1
ATOM 2919 O O . SER D 2 144 ? 6.912 -8.112 -3.227 1.00 24.54 352 SER D O 1
ATOM 2922 N N . LEU D 2 145 ? 6.145 -7.291 -1.294 1.00 34.52 353 LEU D N 1
ATOM 2923 C CA . LEU D 2 145 ? 4.850 -6.936 -1.863 1.00 34.52 353 LEU D CA 1
ATOM 2924 C C . LEU D 2 145 ? 5.037 -5.937 -3.015 1.00 34.52 353 LEU D C 1
ATOM 2925 O O . LEU D 2 145 ? 4.201 -5.853 -3.915 1.00 34.52 353 LEU D O 1
ATOM 2930 N N . THR D 2 146 ? 6.142 -5.195 -2.988 1.00 44.81 354 THR D N 1
ATOM 2931 C CA . THR D 2 146 ? 6.426 -4.198 -4.019 1.00 44.81 354 THR D CA 1
ATOM 2932 C C . THR D 2 146 ? 6.937 -4.809 -5.325 1.00 44.81 354 THR D C 1
ATOM 2933 O O . THR D 2 146 ? 7.105 -4.102 -6.318 1.00 44.81 354 THR D O 1
ATOM 2937 N N . ASN D 2 147 ? 7.183 -6.115 -5.327 1.00 34.80 355 ASN D N 1
ATOM 2938 C CA . ASN D 2 147 ? 7.662 -6.791 -6.528 1.00 34.80 355 ASN D CA 1
ATOM 2939 C C . ASN D 2 147 ? 6.540 -7.601 -7.169 1.00 34.80 355 ASN D C 1
ATOM 2940 O O . ASN D 2 147 ? 6.773 -8.451 -8.036 1.00 34.80 355 ASN D O 1
ATOM 2945 N N . ILE D 2 148 ? 5.316 -7.332 -6.733 1.00 18.71 356 ILE D N 1
ATOM 2946 C CA . ILE D 2 148 ? 4.154 -8.017 -7.275 1.00 18.71 356 ILE D CA 1
ATOM 2947 C C . ILE D 2 148 ? 3.618 -7.239 -8.470 1.00 18.71 356 ILE D C 1
ATOM 2948 O O . ILE D 2 148 ? 3.189 -6.095 -8.335 1.00 18.71 356 ILE D O 1
ATOM 2953 N N . LYS D 2 149 ? 3.669 -7.873 -9.638 1.00 64.17 357 LYS D N 1
ATOM 2954 C CA . LYS D 2 149 ? 3.221 -7.273 -10.892 1.00 64.17 357 LYS D CA 1
ATOM 2955 C C . LYS D 2 149 ? 1.716 -7.393 -11.082 1.00 64.17 357 LYS D C 1
ATOM 2956 O O . LYS D 2 149 ? 1.047 -6.442 -11.489 1.00 64.17 357 LYS D O 1
ATOM 2962 N N . ARG D 2 150 ? 1.192 -8.573 -10.780 1.00 31.11 358 ARG D N 1
ATOM 2963 C CA . ARG D 2 150 ? -0.222 -8.841 -10.922 1.00 31.11 358 ARG D CA 1
ATOM 2964 C C . ARG D 2 150 ? -0.555 -10.181 -10.280 1.00 31.11 358 ARG D C 1
ATOM 2965 O O . ARG D 2 150 ? 0.326 -11.006 -10.036 1.00 31.11 358 ARG D O 1
ATOM 2973 N N . TRP D 2 151 ? -1.837 -10.385 -10.003 1.00 22.02 359 TRP D N 1
ATOM 2974 C CA . TRP D 2 151 ? -2.308 -11.613 -9.375 1.00 22.02 359 TRP D CA 1
ATOM 2975 C C . TRP D 2 151 ? -3.589 -12.053 -10.057 1.00 22.02 359 TRP D C 1
ATOM 2976 O O . TRP D 2 151 ? -4.172 -11.303 -10.832 1.00 22.02 359 TRP D O 1
ATOM 2987 N N . ALA D 2 152 ? -4.030 -13.269 -9.769 1.00 37.60 360 ALA D N 1
ATOM 2988 C CA . ALA D 2 152 ? -5.246 -13.795 -10.379 1.00 37.60 360 ALA D CA 1
ATOM 2989 C C . ALA D 2 152 ? -5.876 -14.813 -9.459 1.00 37.60 360 ALA D C 1
ATOM 2990 O O . ALA D 2 152 ? -5.201 -15.403 -8.616 1.00 37.60 360 ALA D O 1
ATOM 2992 N N . ALA D 2 153 ? -7.171 -15.028 -9.633 1.00 17.98 361 ALA D N 1
ATOM 2993 C CA . ALA D 2 153 ? -7.871 -15.984 -8.803 1.00 17.98 361 ALA D CA 1
ATOM 2994 C C . ALA D 2 153 ? -9.039 -16.651 -9.522 1.00 17.98 361 ALA D C 1
ATOM 2995 O O . ALA D 2 153 ? -9.581 -16.129 -10.504 1.00 17.98 361 ALA D O 1
ATOM 2997 N N . SER D 2 154 ? -9.406 -17.826 -9.029 1.00 23.57 362 SER D N 1
ATOM 2998 C CA . SER D 2 154 ? -10.525 -18.581 -9.570 1.00 23.57 362 SER D CA 1
ATOM 2999 C C . SER D 2 154 ? -11.088 -19.325 -8.373 1.00 23.57 362 SER D C 1
ATOM 3000 O O . SER D 2 154 ? -10.412 -19.468 -7.358 1.00 23.57 362 SER D O 1
ATOM 3003 N N . PRO D 2 155 ? -12.335 -19.799 -8.469 1.00 50.82 363 PRO D N 1
ATOM 3004 C CA . PRO D 2 155 ? -12.955 -20.530 -7.355 1.00 50.82 363 PRO D CA 1
ATOM 3005 C C . PRO D 2 155 ? -12.183 -21.764 -6.872 1.00 50.82 363 PRO D C 1
ATOM 3006 O O . PRO D 2 155 ? -12.612 -22.450 -5.945 1.00 50.82 363 PRO D O 1
ATOM 3010 N N . LYS D 2 156 ? -11.041 -22.037 -7.494 1.00 43.12 364 LYS D N 1
ATOM 3011 C CA . LYS D 2 156 ? -10.226 -23.172 -7.090 1.00 43.12 364 LYS D CA 1
ATOM 3012 C C . LYS D 2 156 ? -8.747 -23.000 -7.434 1.00 43.12 364 LYS D C 1
ATOM 3013 O O . LYS D 2 156 ? -8.094 -23.966 -7.829 1.00 43.12 364 LYS D O 1
ATOM 3019 N N . SER D 2 157 ? -8.227 -21.777 -7.292 1.00 42.42 365 SER D N 1
ATOM 3020 C CA . SER D 2 157 ? -6.812 -21.487 -7.570 1.00 42.42 365 SER D CA 1
ATOM 3021 C C . SER D 2 157 ? -6.434 -20.022 -7.357 1.00 42.42 365 SER D C 1
ATOM 3022 O O . SER D 2 157 ? -7.276 -19.122 -7.425 1.00 42.42 365 SER D O 1
ATOM 3025 N N . PHE D 2 158 ? -5.146 -19.799 -7.122 1.00 27.52 366 PHE D N 1
ATOM 3026 C CA . PHE D 2 158 ? -4.600 -18.469 -6.880 1.00 27.52 366 PHE D CA 1
ATOM 3027 C C . PHE D 2 158 ? -3.211 -18.415 -7.498 1.00 27.52 366 PHE D C 1
ATOM 3028 O O . PHE D 2 158 ? -2.421 -19.340 -7.331 1.00 27.52 366 PHE D O 1
ATOM 3036 N N . THR D 2 159 ? -2.898 -17.330 -8.188 1.00 19.66 367 THR D N 1
ATOM 3037 C CA . THR D 2 159 ? -1.591 -17.223 -8.819 1.00 19.66 367 THR D CA 1
ATOM 3038 C C . THR D 2 159 ? -0.968 -15.833 -8.651 1.00 19.66 367 THR D C 1
ATOM 3039 O O . THR D 2 159 ? -1.648 -14.822 -8.805 1.00 19.66 367 THR D O 1
ATOM 3043 N N . LEU D 2 160 ? 0.322 -15.781 -8.339 1.00 41.43 368 LEU D N 1
ATOM 3044 C CA . LEU D 2 160 ? 1.004 -14.498 -8.159 1.00 41.43 368 LEU D CA 1
ATOM 3045 C C . LEU D 2 160 ? 2.150 -14.373 -9.163 1.00 41.43 368 LEU D C 1
ATOM 3046 O O . LEU D 2 160 ? 3.032 -15.231 -9.220 1.00 41.43 368 LEU D O 1
ATOM 3051 N N . ASP D 2 161 ? 2.128 -13.307 -9.957 1.00 32.96 369 ASP D N 1
ATOM 3052 C CA . ASP D 2 161 ? 3.170 -13.070 -10.944 1.00 32.96 369 ASP D CA 1
ATOM 3053 C C . ASP D 2 161 ? 4.021 -11.869 -10.561 1.00 32.96 369 ASP D C 1
ATOM 3054 O O . ASP D 2 161 ? 3.559 -10.726 -10.575 1.00 32.96 369 ASP D O 1
ATOM 3059 N N . PHE D 2 162 ? 5.275 -12.135 -10.233 1.00 46.22 370 PHE D N 1
ATOM 3060 C CA . PHE D 2 162 ? 6.183 -11.078 -9.841 1.00 46.22 370 PHE D CA 1
ATOM 3061 C C . PHE D 2 162 ? 6.846 -10.431 -11.015 1.00 46.22 370 PHE D C 1
ATOM 3062 O O . PHE D 2 162 ? 7.219 -9.262 -10.958 1.00 46.22 370 PHE D O 1
ATOM 3070 N N . GLY D 2 163 ? 6.986 -11.199 -12.084 1.00 51.94 371 GLY D N 1
ATOM 3071 C CA . GLY D 2 163 ? 7.678 -10.701 -13.250 1.00 51.94 371 GLY D CA 1
ATOM 3072 C C . GLY D 2 163 ? 9.116 -11.139 -13.042 1.00 51.94 371 GLY D C 1
ATOM 3073 O O . GLY D 2 163 ? 10.051 -10.400 -13.335 1.00 51.94 371 GLY D O 1
ATOM 3074 N N . ASP D 2 164 ? 9.280 -12.344 -12.504 1.00 60.33 372 ASP D N 1
ATOM 3075 C CA . ASP D 2 164 ? 10.602 -12.905 -12.256 1.00 60.33 372 ASP D CA 1
ATOM 3076 C C . ASP D 2 164 ? 10.796 -14.026 -13.298 1.00 60.33 372 ASP D C 1
ATOM 3077 O O . ASP D 2 164 ? 10.266 -15.121 -13.146 1.00 60.33 372 ASP D O 1
ATOM 3082 N N . TYR D 2 165 ? 11.574 -13.769 -14.348 1.00 29.39 373 TYR D N 1
ATOM 3083 C CA . TYR D 2 165 ? 11.720 -14.770 -15.411 1.00 29.39 373 TYR D CA 1
ATOM 3084 C C . TYR D 2 165 ? 11.856 -16.188 -14.967 1.00 29.39 373 TYR D C 1
ATOM 3085 O O . TYR D 2 165 ? 10.862 -16.905 -14.907 1.00 29.39 373 TYR D O 1
ATOM 3094 N N . GLN D 2 166 ? 13.082 -16.587 -14.659 1.00 52.05 374 GLN D N 1
ATOM 3095 C CA . GLN D 2 166 ? 13.349 -17.946 -14.206 1.00 52.05 374 GLN D CA 1
ATOM 3096 C C . GLN D 2 166 ? 12.326 -18.655 -13.303 1.00 52.05 374 GLN D C 1
ATOM 3097 O O . GLN D 2 166 ? 11.908 -19.756 -13.637 1.00 52.05 374 GLN D O 1
ATOM 3103 N N . ASP D 2 167 ? 11.916 -18.027 -12.202 1.00 38.28 375 ASP D N 1
ATOM 3104 C CA . ASP D 2 167 ? 10.934 -18.670 -11.320 1.00 38.28 375 ASP D CA 1
ATOM 3105 C C . ASP D 2 167 ? 9.537 -18.837 -11.931 1.00 38.28 375 ASP D C 1
ATOM 3106 O O . ASP D 2 167 ? 8.871 -19.858 -11.733 1.00 38.28 375 ASP D O 1
ATOM 3111 N N . GLY D 2 168 ? 9.090 -17.815 -12.654 1.00 70.68 376 GLY D N 1
ATOM 3112 C CA . GLY D 2 168 ? 7.779 -17.855 -13.282 1.00 70.68 376 GLY D CA 1
ATOM 3113 C C . GLY D 2 168 ? 6.643 -17.381 -12.387 1.00 70.68 376 GLY D C 1
ATOM 3114 O O . GLY D 2 168 ? 6.704 -16.291 -11.813 1.00 70.68 376 GLY D O 1
ATOM 3115 N N . TYR D 2 169 ? 5.598 -18.201 -12.287 1.00 40.20 377 TYR D N 1
ATOM 3116 C CA . TYR D 2 169 ? 4.431 -17.901 -11.455 1.00 40.20 377 TYR D CA 1
ATOM 3117 C C . TYR D 2 169 ? 4.443 -18.805 -10.230 1.00 40.20 377 TYR D C 1
ATOM 3118 O O . TYR D 2 169 ? 5.175 -19.792 -10.171 1.00 40.20 377 TYR D O 1
ATOM 3127 N N . TYR D 2 170 ? 3.601 -18.461 -9.266 1.00 39.84 378 TYR D N 1
ATOM 3128 C CA . TYR D 2 170 ? 3.440 -19.242 -8.055 1.00 39.84 378 TYR D CA 1
ATOM 3129 C C . TYR D 2 170 ? 1.946 -19.511 -7.985 1.00 39.84 378 TYR D C 1
ATOM 3130 O O . TYR D 2 170 ? 1.193 -18.681 -7.488 1.00 39.84 378 TYR D O 1
ATOM 3139 N N . SER D 2 171 ? 1.511 -20.644 -8.523 1.00 22.17 379 SER D N 1
ATOM 3140 C CA . SER D 2 171 ? 0.091 -21.007 -8.503 1.00 22.17 379 SER D CA 1
ATOM 3141 C C . SER D 2 171 ? -0.162 -22.027 -7.409 1.00 22.17 379 SER D C 1
ATOM 3142 O O . SER D 2 171 ? 0.697 -22.869 -7.104 1.00 22.17 379 SER D O 1
ATOM 3145 N N . VAL D 2 172 ? -1.354 -21.970 -6.836 1.00 19.02 380 VAL D N 1
ATOM 3146 C CA . VAL D 2 172 ? -1.700 -22.886 -5.768 1.00 19.02 380 VAL D CA 1
ATOM 3147 C C . VAL D 2 172 ? -3.168 -23.264 -5.769 1.00 19.02 380 VAL D C 1
ATOM 3148 O O . VAL D 2 172 ? -3.995 -22.641 -6.451 1.00 19.02 380 VAL D O 1
ATOM 3152 N N . GLN D 2 173 ? -3.467 -24.296 -4.986 1.00 38.20 381 GLN D N 1
ATOM 3153 C CA . GLN D 2 173 ? -4.811 -24.825 -4.839 1.00 38.20 381 GLN D CA 1
ATOM 3154 C C . GLN D 2 173 ? -5.489 -24.164 -3.663 1.00 38.20 381 GLN D C 1
ATOM 3155 O O . GLN D 2 173 ? -5.117 -24.378 -2.503 1.00 38.20 381 GLN D O 1
ATOM 3161 N N . THR D 2 174 ? -6.491 -23.352 -3.961 1.00 43.81 382 THR D N 1
ATOM 3162 C CA . THR D 2 174 ? -7.190 -22.685 -2.888 1.00 43.81 382 THR D CA 1
ATOM 3163 C C . THR D 2 174 ? -8.616 -22.276 -3.182 1.00 43.81 382 THR D C 1
ATOM 3164 O O . THR D 2 174 ? -8.989 -21.945 -4.311 1.00 43.81 382 THR D O 1
ATOM 3168 N N . THR D 2 175 ? -9.406 -22.299 -2.122 1.00 28.90 383 THR D N 1
ATOM 3169 C CA . THR D 2 175 ? -10.810 -21.955 -2.181 1.00 28.90 383 THR D CA 1
ATOM 3170 C C . THR D 2 175 ? -10.939 -20.517 -1.732 1.00 28.90 383 THR D C 1
ATOM 3171 O O . THR D 2 175 ? -11.999 -19.903 -1.869 1.00 28.90 383 THR D O 1
ATOM 3175 N N . GLU D 2 176 ? -9.840 -19.989 -1.201 1.00 32.87 384 GLU D N 1
ATOM 3176 C CA . GLU D 2 176 ? -9.800 -18.624 -0.680 1.00 32.87 384 GLU D CA 1
ATOM 3177 C C . GLU D 2 176 ? -9.244 -17.610 -1.685 1.00 32.87 384 GLU D C 1
ATOM 3178 O O . GLU D 2 176 ? -9.021 -16.446 -1.351 1.00 32.87 384 GLU D O 1
ATOM 3184 N N . GLY D 2 177 ? -9.057 -18.068 -2.921 1.00 21.91 385 GLY D N 1
ATOM 3185 C CA . GLY D 2 177 ? -8.529 -17.231 -3.985 1.00 21.91 385 GLY D CA 1
ATOM 3186 C C . GLY D 2 177 ? -9.065 -15.812 -4.072 1.00 21.91 385 GLY D C 1
ATOM 3187 O O . GLY D 2 177 ? -8.327 -14.882 -4.418 1.00 21.91 385 GLY D O 1
ATOM 3188 N N . GLU D 2 178 ? -10.340 -15.622 -3.758 1.00 41.60 386 GLU D N 1
ATOM 3189 C CA . GLU D 2 178 ? -10.913 -14.286 -3.837 1.00 41.60 386 GLU D CA 1
ATOM 3190 C C . GLU D 2 178 ? -10.657 -13.431 -2.594 1.00 41.60 386 GLU D C 1
ATOM 3191 O O . GLU D 2 178 ? -10.790 -12.210 -2.641 1.00 41.60 386 GLU D O 1
ATOM 3197 N N . GLN D 2 179 ? -10.298 -14.065 -1.481 1.00 38.49 387 GLN D N 1
ATOM 3198 C CA . GLN D 2 179 ? -10.018 -13.327 -0.251 1.00 38.49 387 GLN D CA 1
ATOM 3199 C C . GLN D 2 179 ? -8.554 -12.919 -0.245 1.00 38.49 387 GLN D C 1
ATOM 3200 O O . GLN D 2 179 ? -8.212 -11.797 0.123 1.00 38.49 387 GLN D O 1
ATOM 3206 N N . ILE D 2 180 ? -7.695 -13.845 -0.668 1.00 29.10 388 ILE D N 1
ATOM 3207 C CA . ILE D 2 180 ? -6.264 -13.601 -0.741 1.00 29.10 388 ILE D CA 1
ATOM 3208 C C . ILE D 2 180 ? -6.009 -12.560 -1.825 1.00 29.10 388 ILE D C 1
ATOM 3209 O O . ILE D 2 180 ? -5.006 -11.848 -1.796 1.00 29.10 388 ILE D O 1
ATOM 3214 N N . ALA D 2 181 ? -6.926 -12.484 -2.787 1.00 24.11 389 ALA D N 1
ATOM 3215 C CA . ALA D 2 181 ? -6.817 -11.514 -3.867 1.00 24.11 389 ALA D CA 1
ATOM 3216 C C . ALA D 2 181 ? -7.230 -10.158 -3.315 1.00 24.11 389 ALA D C 1
ATOM 3217 O O . ALA D 2 181 ? -6.647 -9.128 -3.660 1.00 24.11 389 ALA D O 1
ATOM 3219 N N . GLN D 2 182 ? -8.236 -10.160 -2.445 1.00 31.03 390 GLN D N 1
ATOM 3220 C CA . GLN D 2 182 ? -8.716 -8.920 -1.849 1.00 31.03 390 GLN D CA 1
ATOM 3221 C C . GLN D 2 182 ? -7.662 -8.310 -0.932 1.00 31.03 390 GLN D C 1
ATOM 3222 O O . GLN D 2 182 ? -7.330 -7.130 -1.041 1.00 31.03 390 GLN D O 1
ATOM 3228 N N . LEU D 2 183 ? -7.126 -9.119 -0.034 1.00 23.79 391 LEU D N 1
ATOM 3229 C CA . LEU D 2 183 ? -6.110 -8.630 0.878 1.00 23.79 391 LEU D CA 1
ATOM 3230 C C . LEU D 2 183 ? -5.029 -7.883 0.103 1.00 23.79 391 LEU D C 1
ATOM 3231 O O . LEU D 2 183 ? -5.000 -6.657 0.105 1.00 23.79 391 LEU D O 1
ATOM 3236 N N . ILE D 2 184 ? -4.150 -8.640 -0.551 1.00 29.95 392 ILE D N 1
ATOM 3237 C CA . ILE D 2 184 ? -3.053 -8.096 -1.349 1.00 29.95 392 ILE D CA 1
ATOM 3238 C C . ILE D 2 184 ? -3.432 -6.782 -2.018 1.00 29.95 392 ILE D C 1
ATOM 3239 O O . ILE D 2 184 ? -2.723 -5.779 -1.882 1.00 29.95 392 ILE D O 1
ATOM 3244 N N . ALA D 2 185 ? -4.549 -6.804 -2.745 1.00 48.05 393 ALA D N 1
ATOM 3245 C CA . ALA D 2 185 ? -5.036 -5.624 -3.447 1.00 48.05 393 ALA D CA 1
ATOM 3246 C C . ALA D 2 185 ? -5.104 -4.428 -2.499 1.00 48.05 393 ALA D C 1
ATOM 3247 O O . ALA D 2 185 ? -4.550 -3.363 -2.787 1.00 48.05 393 ALA D O 1
ATOM 3249 N N . GLY D 2 186 ? -5.781 -4.605 -1.368 1.00 41.91 394 GLY D N 1
ATOM 3250 C CA . GLY D 2 186 ? -5.879 -3.526 -0.406 1.00 41.91 394 GLY D CA 1
ATOM 3251 C C . GLY D 2 186 ? -4.501 -3.024 -0.025 1.00 41.91 394 GLY D C 1
ATOM 3252 O O . GLY D 2 186 ? -4.244 -1.819 -0.022 1.00 41.91 394 GLY D O 1
ATOM 3253 N N . TYR D 2 187 ? -3.608 -3.959 0.281 1.00 32.53 395 TYR D N 1
ATOM 3254 C CA . TYR D 2 187 ? -2.244 -3.632 0.676 1.00 32.53 395 TYR D CA 1
ATOM 3255 C C . TYR D 2 187 ? -1.488 -2.902 -0.410 1.00 32.53 395 TYR D C 1
ATOM 3256 O O . TYR D 2 187 ? -0.947 -1.813 -0.191 1.00 32.53 395 TYR D O 1
ATOM 3265 N N . ILE D 2 188 ? -1.450 -3.514 -1.585 1.00 28.00 396 ILE D N 1
ATOM 3266 C CA . ILE D 2 188 ? -0.747 -2.926 -2.704 1.00 28.00 396 ILE D CA 1
ATOM 3267 C C . ILE D 2 188 ? -1.111 -1.459 -2.935 1.00 28.00 396 ILE D C 1
ATOM 3268 O O . ILE D 2 188 ? -0.230 -0.598 -2.978 1.00 28.00 396 ILE D O 1
ATOM 3273 N N . ASP D 2 189 ? -2.398 -1.158 -3.053 1.00 47.10 397 ASP D N 1
ATOM 3274 C CA . ASP D 2 189 ? -2.793 0.219 -3.304 1.00 47.10 397 ASP D CA 1
ATOM 3275 C C . ASP D 2 189 ? -2.551 1.199 -2.163 1.00 47.10 397 ASP D C 1
ATOM 3276 O O . ASP D 2 189 ? -2.832 2.390 -2.301 1.00 47.10 397 ASP D O 1
ATOM 3281 N N . ILE D 2 190 ? -2.024 0.699 -1.046 1.00 43.42 398 ILE D N 1
ATOM 3282 C CA . ILE D 2 190 ? -1.675 1.550 0.092 1.00 43.42 398 ILE D CA 1
ATOM 3283 C C . ILE D 2 190 ? -0.192 1.877 -0.100 1.00 43.42 398 ILE D C 1
ATOM 3284 O O . ILE D 2 190 ? 0.283 2.960 0.257 1.00 43.42 398 ILE D O 1
ATOM 3289 N N . ILE D 2 191 ? 0.519 0.922 -0.692 1.00 33.00 399 ILE D N 1
ATOM 3290 C CA . ILE D 2 191 ? 1.942 1.045 -0.945 1.00 33.00 399 ILE D CA 1
ATOM 3291 C C . ILE D 2 191 ? 2.255 1.453 -2.374 1.00 33.00 399 ILE D C 1
ATOM 3292 O O . ILE D 2 191 ? 3.084 0.831 -3.040 1.00 33.00 399 ILE D O 1
ATOM 3297 N N . LEU D 2 192 ? 1.588 2.507 -2.838 1.00 56.73 400 LEU D N 1
ATOM 3298 C CA . LEU D 2 192 ? 1.805 3.028 -4.183 1.00 56.73 400 LEU D CA 1
ATOM 3299 C C . LEU D 2 192 ? 1.803 1.921 -5.225 1.00 56.73 400 LEU D C 1
ATOM 3300 O O . LEU D 2 192 ? 2.133 2.154 -6.384 1.00 56.73 400 LEU D O 1
ATOM 3305 N N . HIS E 1 3 ? 29.641 -33.870 -6.604 1.00 40.11 737 HIS E N 1
ATOM 3306 C CA . HIS E 1 3 ? 30.156 -34.286 -5.297 1.00 40.11 737 HIS E CA 1
ATOM 3307 C C . HIS E 1 3 ? 30.773 -35.673 -5.440 1.00 40.11 737 HIS E C 1
ATOM 3308 O O . HIS E 1 3 ? 30.380 -36.429 -6.326 1.00 40.11 737 HIS E O 1
ATOM 3315 N N . MET E 1 4 ? 31.745 -36.003 -4.591 1.00 55.09 738 MET E N 1
ATOM 3316 C CA . MET E 1 4 ? 32.381 -37.321 -4.651 1.00 55.09 738 MET E CA 1
ATOM 3317 C C . MET E 1 4 ? 31.678 -38.273 -3.707 1.00 55.09 738 MET E C 1
ATOM 3318 O O . MET E 1 4 ? 32.071 -38.421 -2.546 1.00 55.09 738 MET E O 1
ATOM 3323 N N . TRP E 1 5 ? 30.645 -38.927 -4.224 1.00 43.60 739 TRP E N 1
ATOM 3324 C CA . TRP E 1 5 ? 29.847 -39.842 -3.437 1.00 43.60 739 TRP E CA 1
ATOM 3325 C C . TRP E 1 5 ? 30.548 -41.098 -2.959 1.00 43.60 739 TRP E C 1
ATOM 3326 O O . TRP E 1 5 ? 31.488 -41.597 -3.580 1.00 43.60 739 TRP E O 1
ATOM 3337 N N . ASP E 1 6 ? 30.073 -41.587 -1.821 1.00 25.17 740 ASP E N 1
ATOM 3338 C CA . ASP E 1 6 ? 30.554 -42.818 -1.230 1.00 25.17 740 ASP E CA 1
ATOM 3339 C C . ASP E 1 6 ? 29.246 -43.595 -1.115 1.00 25.17 740 ASP E C 1
ATOM 3340 O O . ASP E 1 6 ? 28.278 -43.124 -0.515 1.00 25.17 740 ASP E O 1
ATOM 3345 N N . THR E 1 7 ? 29.211 -44.765 -1.739 1.00 44.41 741 THR E N 1
ATOM 3346 C CA . THR E 1 7 ? 28.019 -45.597 -1.773 1.00 44.41 741 THR E CA 1
ATOM 3347 C C . THR E 1 7 ? 27.589 -46.276 -0.464 1.00 44.41 741 THR E C 1
ATOM 3348 O O . THR E 1 7 ? 28.423 -46.786 0.299 1.00 44.41 741 THR E O 1
ATOM 3352 N N . ALA E 1 8 ? 26.275 -46.296 -0.228 1.00 42.73 742 ALA E N 1
ATOM 3353 C CA . ALA E 1 8 ? 25.708 -46.925 0.963 1.00 42.73 742 ALA E CA 1
ATOM 3354 C C . ALA E 1 8 ? 25.512 -48.417 0.737 1.00 42.73 742 ALA E C 1
ATOM 3355 O O . ALA E 1 8 ? 25.742 -49.217 1.638 1.00 42.73 742 ALA E O 1
ATOM 3357 N N . ASN E 1 9 ? 25.099 -48.784 -0.475 1.00 35.53 743 ASN E N 1
ATOM 3358 C CA . ASN E 1 9 ? 24.845 -50.183 -0.840 1.00 35.53 743 ASN E CA 1
ATOM 3359 C C . ASN E 1 9 ? 23.609 -50.692 -0.135 1.00 35.53 743 ASN E C 1
ATOM 3360 O O . ASN E 1 9 ? 23.619 -51.736 0.521 1.00 35.53 743 ASN E O 1
ATOM 3365 N N . ASN E 1 10 ? 22.540 -49.922 -0.303 1.00 45.63 744 ASN E N 1
ATOM 3366 C CA . ASN E 1 10 ? 21.239 -50.192 0.290 1.00 45.63 744 ASN E CA 1
ATOM 3367 C C . ASN E 1 10 ? 20.288 -50.702 -0.795 1.00 45.63 744 ASN E C 1
ATOM 3368 O O . ASN E 1 10 ? 20.191 -50.102 -1.868 1.00 45.63 744 ASN E O 1
ATOM 3373 N N . PRO E 1 11 ? 19.582 -51.820 -0.533 1.00 42.21 745 PRO E N 1
ATOM 3374 C CA . PRO E 1 11 ? 18.632 -52.420 -1.483 1.00 42.21 745 PRO E CA 1
ATOM 3375 C C . PRO E 1 11 ? 17.595 -51.416 -1.987 1.00 42.21 745 PRO E C 1
ATOM 3376 O O . PRO E 1 11 ? 17.181 -51.463 -3.145 1.00 42.21 745 PRO E O 1
ATOM 3380 N N . LEU E 1 12 ? 17.179 -50.513 -1.106 1.00 39.80 746 LEU E N 1
ATOM 3381 C CA . LEU E 1 12 ? 16.207 -49.491 -1.465 1.00 39.80 746 LEU E CA 1
ATOM 3382 C C . LEU E 1 12 ? 16.754 -48.619 -2.591 1.00 39.80 746 LEU E C 1
ATOM 3383 O O . LEU E 1 12 ? 16.003 -47.877 -3.217 1.00 39.80 746 LEU E O 1
ATOM 3388 N N . TYR E 1 13 ? 18.058 -48.716 -2.844 1.00 42.79 747 TYR E N 1
ATOM 3389 C CA . TYR E 1 13 ? 18.699 -47.922 -3.884 1.00 42.79 747 TYR E CA 1
ATOM 3390 C C . TYR E 1 13 ? 19.525 -48.686 -4.902 1.00 42.79 747 TYR E C 1
ATOM 3391 O O . TYR E 1 13 ? 19.734 -48.247 -5.996 1.00 42.79 747 TYR E O 1
ATOM 3400 N N . LYS E 1 14 ? 20.036 -49.839 -4.535 1.00 46.18 748 LYS E N 1
ATOM 3401 C CA . LYS E 1 14 ? 20.761 -50.634 -5.485 1.00 46.18 748 LYS E CA 1
ATOM 3402 C C . LYS E 1 14 ? 20.094 -51.950 -5.855 1.00 46.18 748 LYS E C 1
ATOM 3403 O O . LYS E 1 14 ? 19.287 -52.500 -5.105 1.00 46.18 748 LYS E O 1
ATOM 3409 N N . GLU E 1 15 ? 20.399 -52.363 -7.086 1.00 41.70 749 GLU E N 1
ATOM 3410 C CA . GLU E 1 15 ? 19.972 -53.552 -7.833 1.00 41.70 749 GLU E CA 1
ATOM 3411 C C . GLU E 1 15 ? 19.807 -54.988 -7.372 1.00 41.70 749 GLU E C 1
ATOM 3412 O O . GLU E 1 15 ? 20.467 -55.824 -7.990 1.00 41.70 749 GLU E O 1
ATOM 3418 N N . ALA E 1 16 ? 18.962 -55.326 -6.402 1.00 54.03 750 ALA E N 1
ATOM 3419 C CA . ALA E 1 16 ? 18.939 -56.708 -6.070 1.00 54.03 750 ALA E CA 1
ATOM 3420 C C . ALA E 1 16 ? 17.502 -56.867 -5.805 1.00 54.03 750 ALA E C 1
ATOM 3421 O O . ALA E 1 16 ? 17.020 -56.813 -4.665 1.00 54.03 750 ALA E O 1
ATOM 3423 N N . PRO F 2 1 ? 16.760 -57.028 -6.894 1.00 23.87 209 PRO F N 1
ATOM 3424 C CA . PRO F 2 1 ? 15.309 -57.203 -6.796 1.00 23.87 209 PRO F CA 1
ATOM 3425 C C . PRO F 2 1 ? 14.958 -58.142 -5.670 1.00 23.87 209 PRO F C 1
ATOM 3426 O O . PRO F 2 1 ? 14.076 -57.867 -4.893 1.00 23.87 209 PRO F O 1
ATOM 3430 N N . VAL F 2 2 ? 15.702 -59.227 -5.600 1.00 13.27 210 VAL F N 1
ATOM 3431 C CA . VAL F 2 2 ? 15.515 -60.228 -4.597 1.00 13.27 210 VAL F CA 1
ATOM 3432 C C . VAL F 2 2 ? 15.372 -59.588 -3.244 1.00 13.27 210 VAL F C 1
ATOM 3433 O O . VAL F 2 2 ? 14.359 -59.778 -2.571 1.00 13.27 210 VAL F O 1
ATOM 3437 N N . GLN F 2 3 ? 16.399 -58.825 -2.868 1.00 42.25 211 GLN F N 1
ATOM 3438 C CA . GLN F 2 3 ? 16.495 -58.131 -1.582 1.00 42.25 211 GLN F CA 1
ATOM 3439 C C . GLN F 2 3 ? 15.386 -57.142 -1.292 1.00 42.25 211 GLN F C 1
ATOM 3440 O O . GLN F 2 3 ? 14.774 -57.197 -0.228 1.00 42.25 211 GLN F O 1
ATOM 3446 N N . LEU F 2 4 ? 15.158 -56.221 -2.223 1.00 23.36 212 LEU F N 1
ATOM 3447 C CA . LEU F 2 4 ? 14.113 -55.212 -2.079 1.00 23.36 212 LEU F CA 1
ATOM 3448 C C . LEU F 2 4 ? 12.748 -55.854 -1.838 1.00 23.36 212 LEU F C 1
ATOM 3449 O O . LEU F 2 4 ? 12.009 -55.453 -0.938 1.00 23.36 212 LEU F O 1
ATOM 3454 N N . ASN F 2 5 ? 12.427 -56.854 -2.651 1.00 40.63 213 ASN F N 1
ATOM 3455 C CA . ASN F 2 5 ? 11.163 -57.570 -2.556 1.00 40.63 213 ASN F CA 1
ATOM 3456 C C . ASN F 2 5 ? 11.008 -58.382 -1.263 1.00 40.63 213 ASN F C 1
ATOM 3457 O O . ASN F 2 5 ? 9.900 -58.778 -0.879 1.00 40.63 213 ASN F O 1
ATOM 3462 N N . LEU F 2 6 ? 12.127 -58.648 -0.604 1.00 34.32 214 LEU F N 1
ATOM 3463 C CA . LEU F 2 6 ? 12.121 -59.388 0.649 1.00 34.32 214 LEU F CA 1
ATOM 3464 C C . LEU F 2 6 ? 11.639 -58.403 1.723 1.00 34.32 214 LEU F C 1
ATOM 3465 O O . LEU F 2 6 ? 10.780 -58.717 2.552 1.00 34.32 214 LEU F O 1
ATOM 3470 N N . LEU F 2 7 ? 12.205 -57.200 1.676 1.00 31.88 215 LEU F N 1
ATOM 3471 C CA . LEU F 2 7 ? 11.882 -56.134 2.608 1.00 31.88 215 LEU F CA 1
ATOM 3472 C C . LEU F 2 7 ? 10.436 -55.686 2.440 1.00 31.88 215 LEU F C 1
ATOM 3473 O O . LEU F 2 7 ? 9.750 -55.382 3.422 1.00 31.88 215 LEU F O 1
ATOM 3478 N N . TYR F 2 8 ? 9.981 -55.646 1.190 1.00 33.17 216 TYR F N 1
ATOM 3479 C CA . TYR F 2 8 ? 8.618 -55.242 0.892 1.00 33.17 216 TYR F CA 1
ATOM 3480 C C . TYR F 2 8 ? 7.638 -56.275 1.419 1.00 33.17 216 TYR F C 1
ATOM 3481 O O . TYR F 2 8 ? 6.802 -55.964 2.261 1.00 33.17 216 TYR F O 1
ATOM 3490 N N . VAL F 2 9 ? 7.743 -57.508 0.950 1.00 19.42 217 VAL F N 1
ATOM 3491 C CA . VAL F 2 9 ? 6.819 -58.541 1.414 1.00 19.42 217 VAL F CA 1
ATOM 3492 C C . VAL F 2 9 ? 6.808 -58.685 2.940 1.00 19.42 217 VAL F C 1
ATOM 3493 O O . VAL F 2 9 ? 5.822 -59.147 3.516 1.00 19.42 217 VAL F O 1
ATOM 3497 N N . GLN F 2 10 ? 7.903 -58.287 3.588 1.00 13.27 218 GLN F N 1
ATOM 3498 C CA . GLN F 2 10 ? 8.014 -58.348 5.051 1.00 13.27 218 GLN F CA 1
ATOM 3499 C C . GLN F 2 10 ? 7.192 -57.198 5.650 1.00 13.27 218 GLN F C 1
ATOM 3500 O O . GLN F 2 10 ? 6.272 -57.414 6.448 1.00 13.27 218 GLN F O 1
ATOM 3506 N N . ALA F 2 11 ? 7.529 -55.978 5.239 1.00 19.30 219 ALA F N 1
ATOM 3507 C CA . ALA F 2 11 ? 6.835 -54.785 5.705 1.00 19.30 219 ALA F CA 1
ATOM 3508 C C . ALA F 2 11 ? 5.334 -54.903 5.453 1.00 19.30 219 ALA F C 1
ATOM 3509 O O . ALA F 2 11 ? 4.528 -54.747 6.372 1.00 19.30 219 ALA F O 1
ATOM 3511 N N . ARG F 2 12 ? 4.974 -55.182 4.202 1.00 18.52 220 ARG F N 1
ATOM 3512 C CA . ARG F 2 12 ? 3.576 -55.335 3.796 1.00 18.52 220 ARG F CA 1
ATOM 3513 C C . ARG F 2 12 ? 2.824 -56.278 4.740 1.00 18.52 220 ARG F C 1
ATOM 3514 O O . ARG F 2 12 ? 1.748 -55.955 5.263 1.00 18.52 220 ARG F O 1
ATOM 3522 N N . ASP F 2 13 ? 3.413 -57.445 4.951 1.00 13.57 221 ASP F N 1
ATOM 3523 C CA . ASP F 2 13 ? 2.825 -58.459 5.801 1.00 13.57 221 ASP F CA 1
ATOM 3524 C C . ASP F 2 13 ? 2.660 -57.986 7.247 1.00 13.57 221 ASP F C 1
ATOM 3525 O O . ASP F 2 13 ? 1.549 -58.004 7.777 1.00 13.57 221 ASP F O 1
ATOM 3530 N N . ASP F 2 14 ? 3.745 -57.551 7.884 1.00 13.27 222 ASP F N 1
ATOM 3531 C CA . ASP F 2 14 ? 3.644 -57.092 9.261 1.00 13.27 222 ASP F CA 1
ATOM 3532 C C . ASP F 2 14 ? 2.459 -56.143 9.406 1.00 13.27 222 ASP F C 1
ATOM 3533 O O . ASP F 2 14 ? 1.798 -56.121 10.442 1.00 13.27 222 ASP F O 1
ATOM 3538 N N . ILE F 2 15 ? 2.178 -55.379 8.351 1.00 15.56 223 ILE F N 1
ATOM 3539 C CA . ILE F 2 15 ? 1.059 -54.433 8.345 1.00 15.56 223 ILE F CA 1
ATOM 3540 C C . ILE F 2 15 ? -0.274 -55.130 8.159 1.00 15.56 223 ILE F C 1
ATOM 3541 O O . ILE F 2 15 ? -1.206 -54.933 8.927 1.00 15.56 223 ILE F O 1
ATOM 3546 N N . LEU F 2 16 ? -0.376 -55.929 7.111 1.00 20.94 224 LEU F N 1
ATOM 3547 C CA . LEU F 2 16 ? -1.632 -56.591 6.849 1.00 20.94 224 LEU F CA 1
ATOM 3548 C C . LEU F 2 16 ? -2.081 -57.510 7.978 1.00 20.94 224 LEU F C 1
ATOM 3549 O O . LEU F 2 16 ? -3.272 -57.572 8.291 1.00 20.94 224 LEU F O 1
ATOM 3554 N N . ASN F 2 17 ? -1.131 -58.193 8.611 1.00 13.27 225 ASN F N 1
ATOM 3555 C CA . ASN F 2 17 ? -1.459 -59.120 9.687 1.00 13.27 225 ASN F CA 1
ATOM 3556 C C . ASN F 2 17 ? -1.596 -58.437 11.052 1.00 13.27 225 ASN F C 1
ATOM 3557 O O . ASN F 2 17 ? -1.660 -59.097 12.089 1.00 13.27 225 ASN F O 1
ATOM 3562 N N . GLY F 2 18 ? -1.640 -57.109 11.042 1.00 28.07 226 GLY F N 1
ATOM 3563 C CA . GLY F 2 18 ? -1.792 -56.354 12.276 1.00 28.07 226 GLY F CA 1
ATOM 3564 C C . GLY F 2 18 ? -0.594 -56.345 13.211 1.00 28.07 226 GLY F C 1
ATOM 3565 O O . GLY F 2 18 ? -0.732 -55.972 14.378 1.00 28.07 226 GLY F O 1
ATOM 3566 N N . SER F 2 19 ? 0.578 -56.743 12.717 1.00 17.57 227 SER F N 1
ATOM 3567 C CA . SER F 2 19 ? 1.786 -56.754 13.540 1.00 17.57 227 SER F CA 1
ATOM 3568 C C . SER F 2 19 ? 2.321 -55.327 13.698 1.00 17.57 227 SER F C 1
ATOM 3569 O O . SER F 2 19 ? 2.883 -54.968 14.730 1.00 17.57 227 SER F O 1
ATOM 3572 N N . HIS F 2 20 ? 2.128 -54.510 12.674 1.00 13.78 228 HIS F N 1
ATOM 3573 C CA . HIS F 2 20 ? 2.566 -53.134 12.723 1.00 13.78 228 HIS F CA 1
ATOM 3574 C C . HIS F 2 20 ? 1.321 -52.264 12.561 1.00 13.78 228 HIS F C 1
ATOM 3575 O O . HIS F 2 20 ? 0.858 -52.032 11.444 1.00 13.78 228 HIS F O 1
ATOM 3582 N N . PRO F 2 21 ? 0.761 -51.774 13.685 1.00 28.09 229 PRO F N 1
ATOM 3583 C CA . PRO F 2 21 ? -0.435 -50.924 13.721 1.00 28.09 229 PRO F CA 1
ATOM 3584 C C . PRO F 2 21 ? -0.241 -49.614 12.976 1.00 28.09 229 PRO F C 1
ATOM 3585 O O . PRO F 2 21 ? 0.739 -48.899 13.216 1.00 28.09 229 PRO F O 1
ATOM 3589 N N . VAL F 2 22 ? -1.168 -49.295 12.078 1.00 13.27 230 VAL F N 1
ATOM 3590 C CA . VAL F 2 22 ? -1.076 -48.043 11.338 1.00 13.27 230 VAL F CA 1
ATOM 3591 C C . VAL F 2 22 ? -2.422 -47.334 11.257 1.00 13.27 230 VAL F C 1
ATOM 3592 O O . VAL F 2 22 ? -3.478 -47.949 11.363 1.00 13.27 230 VAL F O 1
ATOM 3596 N N . SER F 2 23 ? -2.371 -46.025 11.067 1.00 20.41 231 SER F N 1
ATOM 3597 C CA . SER F 2 23 ? -3.579 -45.232 10.950 1.00 20.41 231 SER F CA 1
ATOM 3598 C C . SER F 2 23 ? -4.361 -45.629 9.690 1.00 20.41 231 SER F C 1
ATOM 3599 O O . SER F 2 23 ? -3.778 -46.088 8.698 1.00 20.41 231 SER F O 1
ATOM 3602 N N . PHE F 2 24 ? -5.680 -45.448 9.733 1.00 15.45 232 PHE F N 1
ATOM 3603 C CA . PHE F 2 24 ? -6.534 -45.796 8.608 1.00 15.45 232 PHE F CA 1
ATOM 3604 C C . PHE F 2 24 ? -6.003 -45.203 7.325 1.00 15.45 232 PHE F C 1
ATOM 3605 O O . PHE F 2 24 ? -5.954 -45.861 6.286 1.00 15.45 232 PHE F O 1
ATOM 3613 N N . ASP F 2 25 ? -5.610 -43.942 7.413 1.00 24.88 233 ASP F N 1
ATOM 3614 C CA . ASP F 2 25 ? -5.085 -43.214 6.272 1.00 24.88 233 ASP F CA 1
ATOM 3615 C C . ASP F 2 25 ? -3.855 -43.923 5.723 1.00 24.88 233 ASP F C 1
ATOM 3616 O O . ASP F 2 25 ? -3.793 -44.280 4.546 1.00 24.88 233 ASP F O 1
ATOM 3621 N N . LYS F 2 26 ? -2.878 -44.129 6.589 1.00 30.31 234 LYS F N 1
ATOM 3622 C CA . LYS F 2 26 ? -1.661 -44.800 6.191 1.00 30.31 234 LYS F CA 1
ATOM 3623 C C . LYS F 2 26 ? -1.984 -46.085 5.435 1.00 30.31 234 LYS F C 1
ATOM 3624 O O . LYS F 2 26 ? -1.555 -46.285 4.298 1.00 30.31 234 LYS F O 1
ATOM 3630 N N . ALA F 2 27 ? -2.759 -46.951 6.068 1.00 50.02 235 ALA F N 1
ATOM 3631 C CA . ALA F 2 27 ? -3.139 -48.213 5.456 1.00 50.02 235 ALA F CA 1
ATOM 3632 C C . ALA F 2 27 ? -3.628 -48.035 4.021 1.00 50.02 235 ALA F C 1
ATOM 3633 O O . ALA F 2 27 ? -3.486 -48.941 3.195 1.00 50.02 235 ALA F O 1
ATOM 3635 N N . CYS F 2 28 ? -4.207 -46.872 3.729 1.00 13.27 236 CYS F N 1
ATOM 3636 C CA . CYS F 2 28 ? -4.707 -46.599 2.390 1.00 13.27 236 CYS F CA 1
ATOM 3637 C C . CYS F 2 28 ? -3.589 -46.153 1.469 1.00 13.27 236 CYS F C 1
ATOM 3638 O O . CYS F 2 28 ? -3.645 -46.370 0.247 1.00 13.27 236 CYS F O 1
ATOM 3641 N N . GLU F 2 29 ? -2.571 -45.530 2.059 1.00 26.05 237 GLU F N 1
ATOM 3642 C CA . GLU F 2 29 ? -1.412 -45.092 1.293 1.00 26.05 237 GLU F CA 1
ATOM 3643 C C . GLU F 2 29 ? -0.629 -46.352 0.912 1.00 26.05 237 GLU F C 1
ATOM 3644 O O . GLU F 2 29 ? -0.165 -46.487 -0.222 1.00 26.05 237 GLU F O 1
ATOM 3650 N N . PHE F 2 30 ? -0.524 -47.289 1.851 1.00 24.89 238 PHE F N 1
ATOM 3651 C CA . PHE F 2 30 ? 0.182 -48.546 1.594 1.00 24.89 238 PHE F CA 1
ATOM 3652 C C . PHE F 2 30 ? -0.488 -49.359 0.471 1.00 24.89 238 PHE F C 1
ATOM 3653 O O . PHE F 2 30 ? 0.189 -49.825 -0.453 1.00 24.89 238 PHE F O 1
ATOM 3661 N N . ALA F 2 31 ? -1.811 -49.532 0.561 1.00 13.27 239 ALA F N 1
ATOM 3662 C CA . ALA F 2 31 ? -2.551 -50.294 -0.438 1.00 13.27 239 ALA F CA 1
ATOM 3663 C C . ALA F 2 31 ? -2.427 -49.575 -1.764 1.00 13.27 239 ALA F C 1
ATOM 3664 O O . ALA F 2 31 ? -2.496 -50.188 -2.826 1.00 13.27 239 ALA F O 1
ATOM 3666 N N . GLY F 2 32 ? -2.240 -48.264 -1.696 1.00 23.69 240 GLY F N 1
ATOM 3667 C CA . GLY F 2 32 ? -2.072 -47.496 -2.909 1.00 23.69 240 GLY F CA 1
ATOM 3668 C C . GLY F 2 32 ? -0.814 -47.950 -3.631 1.00 23.69 240 GLY F C 1
ATOM 3669 O O . GLY F 2 32 ? -0.832 -48.167 -4.841 1.00 23.69 240 GLY F O 1
ATOM 3670 N N . TYR F 2 33 ? 0.292 -48.083 -2.905 1.00 13.27 241 TYR F N 1
ATOM 3671 C CA . TYR F 2 33 ? 1.516 -48.548 -3.533 1.00 13.27 241 TYR F CA 1
ATOM 3672 C C . TYR F 2 33 ? 1.334 -50.022 -3.848 1.00 13.27 241 TYR F C 1
ATOM 3673 O O . TYR F 2 33 ? 1.818 -50.512 -4.869 1.00 13.27 241 TYR F O 1
ATOM 3682 N N . GLN F 2 34 ? 0.623 -50.721 -2.967 1.00 16.91 242 GLN F N 1
ATOM 3683 C CA . GLN F 2 34 ? 0.370 -52.142 -3.157 1.00 16.91 242 GLN F CA 1
ATOM 3684 C C . GLN F 2 34 ? -0.263 -52.323 -4.527 1.00 16.91 242 GLN F C 1
ATOM 3685 O O . GLN F 2 34 ? 0.222 -53.109 -5.343 1.00 16.91 242 GLN F O 1
ATOM 3691 N N . CYS F 2 35 ? -1.337 -51.580 -4.781 1.00 15.08 243 CYS F N 1
ATOM 3692 C CA . CYS F 2 35 ? -2.030 -51.627 -6.067 1.00 15.08 243 CYS F CA 1
ATOM 3693 C C . CYS F 2 35 ? -1.059 -51.370 -7.225 1.00 15.08 243 CYS F C 1
ATOM 3694 O O . CYS F 2 35 ? -1.037 -52.095 -8.218 1.00 15.08 243 CYS F O 1
ATOM 3697 N N . GLN F 2 36 ? -0.255 -50.329 -7.081 1.00 13.68 244 GLN F N 1
ATOM 3698 C CA . GLN F 2 36 ? 0.722 -49.926 -8.094 1.00 13.68 244 GLN F CA 1
ATOM 3699 C C . GLN F 2 36 ? 1.732 -51.037 -8.374 1.00 13.68 244 GLN F C 1
ATOM 3700 O O . GLN F 2 36 ? 2.271 -51.160 -9.481 1.00 13.68 244 GLN F O 1
ATOM 3706 N N . ILE F 2 37 ? 1.983 -51.837 -7.343 1.00 25.28 245 ILE F N 1
ATOM 3707 C CA . ILE F 2 37 ? 2.930 -52.939 -7.408 1.00 25.28 245 ILE F CA 1
ATOM 3708 C C . ILE F 2 37 ? 2.365 -54.169 -8.108 1.00 25.28 245 ILE F C 1
ATOM 3709 O O . ILE F 2 37 ? 3.036 -54.785 -8.939 1.00 25.28 245 ILE F O 1
ATOM 3714 N N . GLN F 2 38 ? 1.123 -54.510 -7.780 1.00 18.02 246 GLN F N 1
ATOM 3715 C CA . GLN F 2 38 ? 0.467 -55.687 -8.344 1.00 18.02 246 GLN F CA 1
ATOM 3716 C C . GLN F 2 38 ? -0.353 -55.452 -9.603 1.00 18.02 246 GLN F C 1
ATOM 3717 O O . GLN F 2 38 ? -0.459 -56.356 -10.434 1.00 18.02 246 GLN F O 1
ATOM 3723 N N . PHE F 2 39 ? -0.916 -54.252 -9.758 1.00 32.34 247 PHE F N 1
ATOM 3724 C CA . PHE F 2 39 ? -1.748 -53.941 -10.927 1.00 32.34 247 PHE F CA 1
ATOM 3725 C C . PHE F 2 39 ? -1.152 -52.973 -11.940 1.00 32.34 247 PHE F C 1
ATOM 3726 O O . PHE F 2 39 ? -1.626 -52.873 -13.068 1.00 32.34 247 PHE F O 1
ATOM 3734 N N . GLY F 2 40 ? -0.117 -52.256 -11.544 1.00 22.92 248 GLY F N 1
ATOM 3735 C CA . GLY F 2 40 ? 0.495 -51.318 -12.460 1.00 22.92 248 GLY F CA 1
ATOM 3736 C C . GLY F 2 40 ? -0.159 -49.967 -12.296 1.00 22.92 248 GLY F C 1
ATOM 3737 O O . GLY F 2 40 ? -1.048 -49.801 -11.453 1.00 22.92 248 GLY F O 1
ATOM 3738 N N . PRO F 2 41 ? 0.255 -48.981 -13.104 1.00 13.27 249 PRO F N 1
ATOM 3739 C CA . PRO F 2 41 ? -0.285 -47.618 -13.060 1.00 13.27 249 PRO F CA 1
ATOM 3740 C C . PRO F 2 41 ? -1.805 -47.642 -13.082 1.00 13.27 249 PRO F C 1
ATOM 3741 O O . PRO F 2 41 ? -2.429 -48.408 -13.821 1.00 13.27 249 PRO F O 1
ATOM 3745 N N . HIS F 2 42 ? -2.399 -46.791 -12.266 1.00 20.14 250 HIS F N 1
ATOM 3746 C CA . HIS F 2 42 ? -3.837 -46.725 -12.164 1.00 20.14 250 HIS F CA 1
ATOM 3747 C C . HIS F 2 42 ? -4.560 -46.634 -13.505 1.00 20.14 250 HIS F C 1
ATOM 3748 O O . HIS F 2 42 ? -4.207 -45.835 -14.371 1.00 20.14 250 HIS F O 1
ATOM 3755 N N . ASN F 2 43 ? -5.585 -47.472 -13.643 1.00 19.13 251 ASN F N 1
ATOM 3756 C CA . ASN F 2 43 ? -6.427 -47.564 -14.834 1.00 19.13 251 ASN F CA 1
ATOM 3757 C C . ASN F 2 43 ? -7.896 -47.297 -14.434 1.00 19.13 251 ASN F C 1
ATOM 3758 O O . ASN F 2 43 ? -8.683 -48.233 -14.269 1.00 19.13 251 ASN F O 1
ATOM 3763 N N . GLU F 2 44 ? -8.254 -46.018 -14.296 1.00 19.67 252 GLU F N 1
ATOM 3764 C CA . GLU F 2 44 ? -9.598 -45.603 -13.889 1.00 19.67 252 GLU F CA 1
ATOM 3765 C C . GLU F 2 44 ? -10.727 -46.589 -14.201 1.00 19.67 252 GLU F C 1
ATOM 3766 O O . GLU F 2 44 ? -11.496 -46.925 -13.306 1.00 19.67 252 GLU F O 1
ATOM 3772 N N . GLN F 2 45 ? -10.813 -47.059 -15.449 1.00 25.17 253 GLN F N 1
ATOM 3773 C CA . GLN F 2 45 ? -11.863 -48.001 -15.885 1.00 25.17 253 GLN F CA 1
ATOM 3774 C C . GLN F 2 45 ? -12.030 -49.280 -15.044 1.00 25.17 253 GLN F C 1
ATOM 3775 O O . GLN F 2 45 ? -13.128 -49.604 -14.591 1.00 25.17 253 GLN F O 1
ATOM 3781 N N . LYS F 2 46 ? -10.933 -49.996 -14.835 1.00 25.22 254 LYS F N 1
ATOM 3782 C CA . LYS F 2 46 ? -10.939 -51.265 -14.106 1.00 25.22 254 LYS F CA 1
ATOM 3783 C C . LYS F 2 46 ? -10.468 -51.177 -12.641 1.00 25.22 254 LYS F C 1
ATOM 3784 O O . LYS F 2 46 ? -10.392 -52.189 -11.954 1.00 25.22 254 LYS F O 1
ATOM 3790 N N . HIS F 2 47 ? -10.164 -49.974 -12.158 1.00 16.13 255 HIS F N 1
ATOM 3791 C CA . HIS F 2 47 ? -9.687 -49.814 -10.787 1.00 16.13 255 HIS F CA 1
ATOM 3792 C C . HIS F 2 47 ? -10.590 -48.917 -9.960 1.00 16.13 255 HIS F C 1
ATOM 3793 O O . HIS F 2 47 ? -10.180 -47.852 -9.505 1.00 16.13 255 HIS F O 1
ATOM 3800 N N . LYS F 2 48 ? -11.823 -49.374 -9.774 1.00 40.47 256 LYS F N 1
ATOM 3801 C CA . LYS F 2 48 ? -12.831 -48.660 -9.004 1.00 40.47 256 LYS F CA 1
ATOM 3802 C C . LYS F 2 48 ? -13.317 -49.566 -7.880 1.00 40.47 256 LYS F C 1
ATOM 3803 O O . LYS F 2 48 ? -12.935 -50.736 -7.804 1.00 40.47 256 LYS F O 1
ATOM 3809 N N . PRO F 2 49 ? -14.159 -49.033 -6.982 1.00 20.26 257 PRO F N 1
ATOM 3810 C CA . PRO F 2 49 ? -14.697 -49.816 -5.863 1.00 20.26 257 PRO F CA 1
ATOM 3811 C C . PRO F 2 49 ? -15.334 -51.128 -6.341 1.00 20.26 257 PRO F C 1
ATOM 3812 O O . PRO F 2 49 ? -16.026 -51.167 -7.356 1.00 20.26 257 PRO F O 1
ATOM 3816 N N . GLY F 2 50 ? -15.108 -52.203 -5.603 1.00 28.46 258 GLY F N 1
ATOM 3817 C CA . GLY F 2 50 ? -15.659 -53.491 -5.993 1.00 28.46 258 GLY F CA 1
ATOM 3818 C C . GLY F 2 50 ? -14.563 -54.355 -6.598 1.00 28.46 258 GLY F C 1
ATOM 3819 O O . GLY F 2 50 ? -14.556 -55.589 -6.471 1.00 28.46 258 GLY F O 1
ATOM 3820 N N . PHE F 2 51 ? -13.618 -53.686 -7.249 1.00 25.31 259 PHE F N 1
ATOM 3821 C CA . PHE F 2 51 ? -12.498 -54.350 -7.889 1.00 25.31 259 PHE F CA 1
ATOM 3822 C C . PHE F 2 51 ? -11.578 -55.045 -6.892 1.00 25.31 259 PHE F C 1
ATOM 3823 O O . PHE F 2 51 ? -11.041 -56.119 -7.159 1.00 25.31 259 PHE F O 1
ATOM 3831 N N . LEU F 2 52 ? -11.397 -54.416 -5.738 1.00 51.08 260 LEU F N 1
ATOM 3832 C CA . LEU F 2 52 ? -10.509 -54.936 -4.717 1.00 51.08 260 LEU F CA 1
ATOM 3833 C C . LEU F 2 52 ? -11.048 -55.887 -3.672 1.00 51.08 260 LEU F C 1
ATOM 3834 O O . LEU F 2 52 ? -12.193 -55.798 -3.230 1.00 51.08 260 LEU F O 1
ATOM 3839 N N . GLU F 2 53 ? -10.170 -56.797 -3.277 1.00 49.07 261 GLU F N 1
ATOM 3840 C CA . GLU F 2 53 ? -10.453 -57.799 -2.272 1.00 49.07 261 GLU F CA 1
ATOM 3841 C C . GLU F 2 53 ? -9.876 -57.253 -0.964 1.00 49.07 261 GLU F C 1
ATOM 3842 O O . GLU F 2 53 ? -8.870 -57.754 -0.463 1.00 49.07 261 GLU F O 1
ATOM 3848 N N . LEU F 2 54 ? -10.516 -56.218 -0.428 1.00 30.43 262 LEU F N 1
ATOM 3849 C CA . LEU F 2 54 ? -10.081 -55.560 0.804 1.00 30.43 262 LEU F CA 1
ATOM 3850 C C . LEU F 2 54 ? -9.269 -56.403 1.786 1.00 30.43 262 LEU F C 1
ATOM 3851 O O . LEU F 2 54 ? -8.241 -55.952 2.295 1.00 30.43 262 LEU F O 1
ATOM 3856 N N . LYS F 2 55 ? -9.730 -57.617 2.062 1.00 27.80 263 LYS F N 1
ATOM 3857 C CA . LYS F 2 55 ? -9.036 -58.493 2.999 1.00 27.80 263 LYS F CA 1
ATOM 3858 C C . LYS F 2 55 ? -7.537 -58.658 2.729 1.00 27.80 263 LYS F C 1
ATOM 3859 O O . LYS F 2 55 ? -6.791 -59.013 3.636 1.00 27.80 263 LYS F O 1
ATOM 3865 N N . ASP F 2 56 ? -7.087 -58.403 1.500 1.00 19.99 264 ASP F N 1
ATOM 3866 C CA . ASP F 2 56 ? -5.668 -58.561 1.183 1.00 19.99 264 ASP F CA 1
ATOM 3867 C C . ASP F 2 56 ? -4.954 -57.235 0.981 1.00 19.99 264 ASP F C 1
ATOM 3868 O O . ASP F 2 56 ? -3.784 -57.222 0.577 1.00 19.99 264 ASP F O 1
ATOM 3873 N N . PHE F 2 57 ? -5.648 -56.131 1.256 1.00 17.09 265 PHE F N 1
ATOM 3874 C CA . PHE F 2 57 ? -5.077 -54.798 1.055 1.00 17.09 265 PHE F CA 1
ATOM 3875 C C . PHE F 2 57 ? -5.151 -53.831 2.247 1.00 17.09 265 PHE F C 1
ATOM 3876 O O . PHE F 2 57 ? -4.769 -52.677 2.141 1.00 17.09 265 PHE F O 1
ATOM 3884 N N . LEU F 2 58 ? -5.633 -54.300 3.386 1.00 13.68 266 LEU F N 1
ATOM 3885 C CA . LEU F 2 58 ? -5.756 -53.442 4.561 1.00 13.68 266 LEU F CA 1
ATOM 3886 C C . LEU F 2 58 ? -5.784 -54.266 5.840 1.00 13.68 266 LEU F C 1
ATOM 3887 O O . LEU F 2 58 ? -6.140 -55.431 5.837 1.00 13.68 266 LEU F O 1
ATOM 3892 N N . PRO F 2 59 ? -5.402 -53.666 6.954 1.00 13.27 267 PRO F N 1
ATOM 3893 C CA . PRO F 2 59 ? -5.432 -54.430 8.200 1.00 13.27 267 PRO F CA 1
ATOM 3894 C C . PRO F 2 59 ? -6.889 -54.699 8.596 1.00 13.27 267 PRO F C 1
ATOM 3895 O O . PRO F 2 59 ? -7.764 -53.875 8.335 1.00 13.27 267 PRO F O 1
ATOM 3899 N N . LYS F 2 60 ? -7.135 -55.847 9.225 1.00 24.17 268 LYS F N 1
ATOM 3900 C CA . LYS F 2 60 ? -8.476 -56.255 9.661 1.00 24.17 268 LYS F CA 1
ATOM 3901 C C . LYS F 2 60 ? -9.406 -55.116 10.100 1.00 24.17 268 LYS F C 1
ATOM 3902 O O . LYS F 2 60 ? -10.508 -54.946 9.573 1.00 24.17 268 LYS F O 1
ATOM 3908 N N . GLU F 2 61 ? -8.961 -54.358 11.091 1.00 15.42 269 GLU F N 1
ATOM 3909 C CA . GLU F 2 61 ? -9.735 -53.251 11.619 1.00 15.42 269 GLU F CA 1
ATOM 3910 C C . GLU F 2 61 ? -10.273 -52.319 10.536 1.00 15.42 269 GLU F C 1
ATOM 3911 O O . GLU F 2 61 ? -11.342 -51.734 10.701 1.00 15.42 269 GLU F O 1
ATOM 3917 N N . TYR F 2 62 ? -9.544 -52.182 9.429 1.00 18.30 270 TYR F N 1
ATOM 3918 C CA . TYR F 2 62 ? -9.965 -51.274 8.367 1.00 18.30 270 TYR F CA 1
ATOM 3919 C C . TYR F 2 62 ? -10.617 -51.877 7.136 1.00 18.30 270 TYR F C 1
ATOM 3920 O O . TYR F 2 62 ? -10.564 -51.277 6.065 1.00 18.30 270 TYR F O 1
ATOM 3929 N N . ILE F 2 63 ? -11.224 -53.047 7.255 1.00 41.63 271 ILE F N 1
ATOM 3930 C CA . ILE F 2 63 ? -11.859 -53.631 6.085 1.00 41.63 271 ILE F CA 1
ATOM 3931 C C . ILE F 2 63 ? -13.279 -53.105 5.968 1.00 41.63 271 ILE F C 1
ATOM 3932 O O . ILE F 2 63 ? -13.663 -52.524 4.949 1.00 41.63 271 ILE F O 1
ATOM 3937 N N . LYS F 2 64 ? -14.055 -53.294 7.022 1.00 45.74 272 LYS F N 1
ATOM 3938 C CA . LYS F 2 64 ? -15.426 -52.799 7.048 1.00 45.74 272 LYS F CA 1
ATOM 3939 C C . LYS F 2 64 ? -15.621 -51.274 6.873 1.00 45.74 272 LYS F C 1
ATOM 3940 O O . LYS F 2 64 ? -16.637 -50.889 6.313 1.00 45.74 272 LYS F O 1
ATOM 3946 N N . GLN F 2 65 ? -14.639 -50.478 7.344 1.00 48.51 273 GLN F N 1
ATOM 3947 C CA . GLN F 2 65 ? -14.632 -49.000 7.290 1.00 48.51 273 GLN F CA 1
ATOM 3948 C C . GLN F 2 65 ? -14.223 -48.517 5.926 1.00 48.51 273 GLN F C 1
ATOM 3949 O O . GLN F 2 65 ? -13.174 -47.864 5.726 1.00 48.51 273 GLN F O 1
ATOM 3955 N N . LYS F 2 66 ? -15.110 -48.760 5.017 1.00 45.09 274 LYS F N 1
ATOM 3956 C CA . LYS F 2 66 ? -14.778 -48.517 3.703 1.00 45.09 274 LYS F CA 1
ATOM 3957 C C . LYS F 2 66 ? -14.237 -47.218 3.245 1.00 45.09 274 LYS F C 1
ATOM 3958 O O . LYS F 2 66 ? -14.872 -46.158 3.196 1.00 45.09 274 LYS F O 1
ATOM 3964 N N . GLY F 2 67 ? -12.944 -47.396 2.984 1.00 19.26 275 GLY F N 1
ATOM 3965 C CA . GLY F 2 67 ? -11.968 -46.418 2.518 1.00 19.26 275 GLY F CA 1
ATOM 3966 C C . GLY F 2 67 ? -11.086 -47.171 1.532 1.00 19.26 275 GLY F C 1
ATOM 3967 O O . GLY F 2 67 ? -9.934 -47.520 1.727 1.00 19.26 275 GLY F O 1
ATOM 3968 N N . GLU F 2 68 ? -11.724 -47.389 0.410 1.00 43.26 276 GLU F N 1
ATOM 3969 C CA . GLU F 2 68 ? -11.216 -48.084 -0.748 1.00 43.26 276 GLU F CA 1
ATOM 3970 C C . GLU F 2 68 ? -11.304 -47.036 -1.877 1.00 43.26 276 GLU F C 1
ATOM 3971 O O . GLU F 2 68 ? -10.729 -47.219 -2.951 1.00 43.26 276 GLU F O 1
ATOM 3977 N N . ARG F 2 69 ? -12.059 -45.954 -1.612 1.00 48.18 277 ARG F N 1
ATOM 3978 C CA . ARG F 2 69 ? -12.191 -44.807 -2.516 1.00 48.18 277 ARG F CA 1
ATOM 3979 C C . ARG F 2 69 ? -10.808 -44.222 -2.260 1.00 48.18 277 ARG F C 1
ATOM 3980 O O . ARG F 2 69 ? -10.177 -43.679 -3.151 1.00 48.18 277 ARG F O 1
ATOM 3988 N N . LYS F 2 70 ? -10.350 -44.284 -1.006 1.00 43.07 278 LYS F N 1
ATOM 3989 C CA . LYS F 2 70 ? -9.055 -43.760 -0.553 1.00 43.07 278 LYS F CA 1
ATOM 3990 C C . LYS F 2 70 ? -7.815 -44.466 -1.096 1.00 43.07 278 LYS F C 1
ATOM 3991 O O . LYS F 2 70 ? -6.787 -43.816 -1.304 1.00 43.07 278 LYS F O 1
ATOM 3997 N N . ILE F 2 71 ? -7.906 -45.777 -1.325 1.00 13.27 279 ILE F N 1
ATOM 3998 C CA . ILE F 2 71 ? -6.790 -46.556 -1.871 1.00 13.27 279 ILE F CA 1
ATOM 3999 C C . ILE F 2 71 ? -6.463 -46.121 -3.297 1.00 13.27 279 ILE F C 1
ATOM 4000 O O . ILE F 2 71 ? -5.338 -45.737 -3.621 1.00 13.27 279 ILE F O 1
ATOM 4005 N N . PHE F 2 72 ? -7.478 -46.199 -4.142 1.00 15.68 280 PHE F N 1
ATOM 4006 C CA . PHE F 2 72 ? -7.361 -45.862 -5.544 1.00 15.68 280 PHE F CA 1
ATOM 4007 C C . PHE F 2 72 ? -7.010 -44.432 -5.764 1.00 15.68 280 PHE F C 1
ATOM 4008 O O . PHE F 2 72 ? -6.506 -44.072 -6.817 1.00 15.68 280 PHE F O 1
ATOM 4016 N N . MET F 2 73 ? -7.273 -43.612 -4.765 1.00 40.91 281 MET F N 1
ATOM 4017 C CA . MET F 2 73 ? -6.955 -42.209 -4.886 1.00 40.91 281 MET F CA 1
ATOM 4018 C C . MET F 2 73 ? -5.466 -42.030 -4.590 1.00 40.91 281 MET F C 1
ATOM 4019 O O . MET F 2 73 ? -4.854 -41.067 -5.032 1.00 40.91 281 MET F O 1
ATOM 4024 N N . ALA F 2 74 ? -4.886 -42.995 -3.877 1.00 22.23 282 ALA F N 1
ATOM 4025 C CA . ALA F 2 74 ? -3.460 -42.984 -3.535 1.00 22.23 282 ALA F CA 1
ATOM 4026 C C . ALA F 2 74 ? -2.747 -43.690 -4.671 1.00 22.23 282 ALA F C 1
ATOM 4027 O O . ALA F 2 74 ? -1.604 -43.387 -5.009 1.00 22.23 282 ALA F O 1
ATOM 4029 N N . HIS F 2 75 ? -3.448 -44.659 -5.243 1.00 13.66 283 HIS F N 1
ATOM 4030 C CA . HIS F 2 75 ? -2.947 -45.414 -6.371 1.00 13.66 283 HIS F CA 1
ATOM 4031 C C . HIS F 2 75 ? -2.650 -44.394 -7.473 1.00 13.66 283 HIS F C 1
ATOM 4032 O O . HIS F 2 75 ? -1.493 -44.184 -7.813 1.00 13.66 283 HIS F O 1
ATOM 4039 N N . LYS F 2 76 ? -3.686 -43.732 -7.992 1.00 29.37 284 LYS F N 1
ATOM 4040 C CA . LYS F 2 76 ? -3.521 -42.723 -9.058 1.00 29.37 284 LYS F CA 1
ATOM 4041 C C . LYS F 2 76 ? -2.335 -41.790 -8.851 1.00 29.37 284 LYS F C 1
ATOM 4042 O O . LYS F 2 76 ? -1.583 -41.504 -9.779 1.00 29.37 284 LYS F O 1
ATOM 4048 N N . ASN F 2 77 ? -2.191 -41.287 -7.635 1.00 28.64 285 ASN F N 1
ATOM 4049 C CA . ASN F 2 77 ? -1.100 -40.384 -7.326 1.00 28.64 285 ASN F CA 1
ATOM 4050 C C . ASN F 2 77 ? 0.219 -41.018 -7.738 1.00 28.64 285 ASN F C 1
ATOM 4051 O O . ASN F 2 77 ? 1.202 -40.316 -7.964 1.00 28.64 285 ASN F O 1
ATOM 4056 N N . CYS F 2 78 ? 0.236 -42.346 -7.844 1.00 14.73 286 CYS F N 1
ATOM 4057 C CA . CYS F 2 78 ? 1.451 -43.060 -8.206 1.00 14.73 286 CYS F CA 1
ATOM 4058 C C . CYS F 2 78 ? 1.862 -42.891 -9.652 1.00 14.73 286 CYS F C 1
ATOM 4059 O O . CYS F 2 78 ? 2.985 -43.235 -10.035 1.00 14.73 286 CYS F O 1
ATOM 4062 N N . GLY F 2 79 ? 0.951 -42.370 -10.463 1.00 14.47 287 GLY F N 1
ATOM 4063 C CA . GLY F 2 79 ? 1.256 -42.171 -11.865 1.00 14.47 287 GLY F CA 1
ATOM 4064 C C . GLY F 2 79 ? 1.703 -43.447 -12.543 1.00 14.47 287 GLY F C 1
ATOM 4065 O O . GLY F 2 79 ? 1.001 -44.466 -12.522 1.00 14.47 287 GLY F O 1
ATOM 4066 N N . ASN F 2 80 ? 2.885 -43.388 -13.144 1.00 18.61 288 ASN F N 1
ATOM 4067 C CA . ASN F 2 80 ? 3.442 -44.528 -13.856 1.00 18.61 288 ASN F CA 1
ATOM 4068 C C . ASN F 2 80 ? 4.735 -45.022 -13.166 1.00 18.61 288 ASN F C 1
ATOM 4069 O O . ASN F 2 80 ? 5.708 -45.437 -13.811 1.00 18.61 288 ASN F O 1
ATOM 4074 N N . MET F 2 81 ? 4.720 -44.968 -11.840 1.00 21.44 289 MET F N 1
ATOM 4075 C CA . MET F 2 81 ? 5.832 -45.413 -11.015 1.00 21.44 289 MET F CA 1
ATOM 4076 C C . MET F 2 81 ? 5.979 -46.919 -11.262 1.00 21.44 289 MET F C 1
ATOM 4077 O O . MET F 2 81 ? 4.978 -47.607 -11.477 1.00 21.44 289 MET F O 1
ATOM 4082 N N . SER F 2 82 ? 7.210 -47.427 -11.231 1.00 17.43 290 SER F N 1
ATOM 4083 C CA . SER F 2 82 ? 7.474 -48.847 -11.489 1.00 17.43 290 SER F CA 1
ATOM 4084 C C . SER F 2 82 ? 7.228 -49.726 -10.278 1.00 17.43 290 SER F C 1
ATOM 4085 O O . SER F 2 82 ? 7.244 -49.244 -9.145 1.00 17.43 290 SER F O 1
ATOM 4088 N N . GLU F 2 83 ? 7.027 -51.022 -10.507 1.00 29.41 291 GLU F N 1
ATOM 4089 C CA . GLU F 2 83 ? 6.788 -51.934 -9.397 1.00 29.41 291 GLU F CA 1
ATOM 4090 C C . GLU F 2 83 ? 7.900 -51.795 -8.370 1.00 29.41 291 GLU F C 1
ATOM 4091 O O . GLU F 2 83 ? 7.695 -52.058 -7.188 1.00 29.41 291 GLU F O 1
ATOM 4097 N N . ILE F 2 84 ? 9.072 -51.365 -8.829 1.00 26.35 292 ILE F N 1
ATOM 4098 C CA . ILE F 2 84 ? 10.239 -51.184 -7.968 1.00 26.35 292 ILE F CA 1
ATOM 4099 C C . ILE F 2 84 ? 10.116 -49.924 -7.123 1.00 26.35 292 ILE F C 1
ATOM 4100 O O . ILE F 2 84 ? 10.060 -49.992 -5.904 1.00 26.35 292 ILE F O 1
ATOM 4105 N N . GLU F 2 85 ? 10.078 -48.770 -7.774 1.00 13.96 293 GLU F N 1
ATOM 4106 C CA . GLU F 2 85 ? 9.958 -47.508 -7.050 1.00 13.96 293 GLU F CA 1
ATOM 4107 C C . GLU F 2 85 ? 8.934 -47.653 -5.942 1.00 13.96 293 GLU F C 1
ATOM 4108 O O . GLU F 2 85 ? 9.178 -47.266 -4.805 1.00 13.96 293 GLU F O 1
ATOM 4114 N N . ALA F 2 86 ? 7.794 -48.243 -6.285 1.00 19.79 294 ALA F N 1
ATOM 4115 C CA . ALA F 2 86 ? 6.697 -48.420 -5.343 1.00 19.79 294 ALA F CA 1
ATOM 4116 C C . ALA F 2 86 ? 7.061 -49.260 -4.123 1.00 19.79 294 ALA F C 1
ATOM 4117 O O . ALA F 2 86 ? 6.662 -48.939 -2.999 1.00 19.79 294 ALA F O 1
ATOM 4119 N N . LYS F 2 87 ? 7.806 -50.337 -4.344 1.00 21.75 295 LYS F N 1
ATOM 4120 C CA . LYS F 2 87 ? 8.211 -51.189 -3.242 1.00 21.75 295 LYS F CA 1
ATOM 4121 C C . LYS F 2 87 ? 9.137 -50.425 -2.313 1.00 21.75 295 LYS F C 1
ATOM 4122 O O . LYS F 2 87 ? 9.087 -50.594 -1.094 1.00 21.75 295 LYS F O 1
ATOM 4128 N N . VAL F 2 88 ? 9.970 -49.570 -2.898 1.00 31.46 296 VAL F N 1
ATOM 4129 C CA . VAL F 2 88 ? 10.919 -48.771 -2.138 1.00 31.46 296 VAL F CA 1
ATOM 4130 C C . VAL F 2 88 ? 10.277 -47.630 -1.369 1.00 31.46 296 VAL F C 1
ATOM 4131 O O . VAL F 2 88 ? 10.687 -47.338 -0.255 1.00 31.46 296 VAL F O 1
ATOM 4135 N N . ARG F 2 89 ? 9.282 -46.973 -1.949 1.00 14.09 297 ARG F N 1
ATOM 4136 C CA . ARG F 2 89 ? 8.619 -45.878 -1.245 1.00 14.09 297 ARG F CA 1
ATOM 4137 C C . ARG F 2 89 ? 7.740 -46.447 -0.126 1.00 14.09 297 ARG F C 1
ATOM 4138 O O . ARG F 2 89 ? 7.583 -45.833 0.922 1.00 14.09 297 ARG F O 1
ATOM 4146 N N . TYR F 2 90 ? 7.176 -47.626 -0.370 1.00 14.49 298 TYR F N 1
ATOM 4147 C CA . TYR F 2 90 ? 6.317 -48.340 0.579 1.00 14.49 298 TYR F CA 1
ATOM 4148 C C . TYR F 2 90 ? 7.113 -48.630 1.861 1.00 14.49 298 TYR F C 1
ATOM 4149 O O . TYR F 2 90 ? 6.752 -48.211 2.967 1.00 14.49 298 TYR F O 1
ATOM 4158 N N . VAL F 2 91 ? 8.211 -49.358 1.687 1.00 19.07 299 VAL F N 1
ATOM 4159 C CA . VAL F 2 91 ? 9.074 -49.748 2.792 1.00 19.07 299 VAL F CA 1
ATOM 4160 C C . VAL F 2 91 ? 9.693 -48.549 3.500 1.00 19.07 299 VAL F C 1
ATOM 4161 O O . VAL F 2 91 ? 9.964 -48.604 4.697 1.00 19.07 299 VAL F O 1
ATOM 4165 N N . LYS F 2 92 ? 9.927 -47.467 2.768 1.00 21.74 300 LYS F N 1
ATOM 4166 C CA . LYS F 2 92 ? 10.495 -46.279 3.380 1.00 21.74 300 LYS F CA 1
ATOM 4167 C C . LYS F 2 92 ? 9.379 -45.560 4.125 1.00 21.74 300 LYS F C 1
ATOM 4168 O O . LYS F 2 92 ? 9.630 -44.804 5.066 1.00 21.74 300 LYS F O 1
ATOM 4174 N N . LEU F 2 93 ? 8.140 -45.797 3.712 1.00 22.71 301 LEU F N 1
ATOM 4175 C CA . LEU F 2 93 ? 7.036 -45.163 4.403 1.00 22.71 301 LEU F CA 1
ATOM 4176 C C . LEU F 2 93 ? 6.883 -45.936 5.693 1.00 22.71 301 LEU F C 1
ATOM 4177 O O . LEU F 2 93 ? 6.652 -45.357 6.755 1.00 22.71 301 LEU F O 1
ATOM 4182 N N . ALA F 2 94 ? 7.037 -47.252 5.598 1.00 25.49 302 ALA F N 1
ATOM 4183 C CA . ALA F 2 94 ? 6.911 -48.119 6.763 1.00 25.49 302 ALA F CA 1
ATOM 4184 C C . ALA F 2 94 ? 7.866 -47.712 7.873 1.00 25.49 302 ALA F C 1
ATOM 4185 O O . ALA F 2 94 ? 7.443 -47.400 8.996 1.00 25.49 302 ALA F O 1
ATOM 4187 N N . ARG F 2 95 ? 9.156 -47.724 7.551 1.00 20.95 303 ARG F N 1
ATOM 4188 C CA . ARG F 2 95 ? 10.202 -47.380 8.513 1.00 20.95 303 ARG F CA 1
ATOM 4189 C C . ARG F 2 95 ? 9.978 -45.995 9.113 1.00 20.95 303 ARG F C 1
ATOM 4190 O O . ARG F 2 95 ? 10.271 -45.759 10.291 1.00 20.95 303 ARG F O 1
ATOM 4198 N N . SER F 2 96 ? 9.451 -45.084 8.301 1.00 25.78 304 SER F N 1
ATOM 4199 C CA . SER F 2 96 ? 9.204 -43.729 8.761 1.00 25.78 304 SER F CA 1
ATOM 4200 C C . SER F 2 96 ? 8.365 -43.718 10.039 1.00 25.78 304 SER F C 1
ATOM 4201 O O . SER F 2 96 ? 8.666 -42.950 10.949 1.00 25.78 304 SER F O 1
ATOM 4204 N N . LEU F 2 97 ? 7.350 -44.588 10.117 1.00 16.25 305 LEU F N 1
ATOM 4205 C CA . LEU F 2 97 ? 6.447 -44.669 11.279 1.00 16.25 305 LEU F CA 1
ATOM 4206 C C . LEU F 2 97 ? 7.050 -45.029 12.637 1.00 16.25 305 LEU F C 1
ATOM 4207 O O . LEU F 2 97 ? 7.786 -46.013 12.768 1.00 16.25 305 LEU F O 1
ATOM 4212 N N . LYS F 2 98 ? 6.688 -44.239 13.650 1.00 35.69 306 LYS F N 1
ATOM 4213 C CA . LYS F 2 98 ? 7.180 -44.423 15.014 1.00 35.69 306 LYS F CA 1
ATOM 4214 C C . LYS F 2 98 ? 6.797 -45.754 15.646 1.00 35.69 306 LYS F C 1
ATOM 4215 O O . LYS F 2 98 ? 7.329 -46.102 16.696 1.00 35.69 306 LYS F O 1
ATOM 4221 N N . THR F 2 99 ? 5.875 -46.484 15.015 1.00 28.77 307 THR F N 1
ATOM 4222 C CA . THR F 2 99 ? 5.425 -47.792 15.503 1.00 28.77 307 THR F CA 1
ATOM 4223 C C . THR F 2 99 ? 6.173 -48.912 14.802 1.00 28.77 307 THR F C 1
ATOM 4224 O O . THR F 2 99 ? 5.850 -50.085 14.979 1.00 28.77 307 THR F O 1
ATOM 4228 N N . TYR F 2 100 ? 7.166 -48.552 13.998 1.00 29.42 308 TYR F N 1
ATOM 4229 C CA . TYR F 2 100 ? 7.936 -49.542 13.258 1.00 29.42 308 TYR F CA 1
ATOM 4230 C C . TYR F 2 100 ? 8.842 -50.379 14.147 1.00 29.42 308 TYR F C 1
ATOM 4231 O O . TYR F 2 100 ? 9.395 -49.881 15.126 1.00 29.42 308 TYR F O 1
ATOM 4240 N N . GLY F 2 101 ? 8.998 -51.651 13.790 1.00 27.89 309 GLY F N 1
ATOM 4241 C CA . GLY F 2 101 ? 9.843 -52.549 14.558 1.00 27.89 309 GLY F CA 1
ATOM 4242 C C . GLY F 2 101 ? 9.539 -52.520 16.043 1.00 27.89 309 GLY F C 1
ATOM 4243 O O . GLY F 2 101 ? 10.434 -52.383 16.874 1.00 27.89 309 GLY F O 1
ATOM 4244 N N . VAL F 2 102 ? 8.264 -52.647 16.375 1.00 18.50 310 VAL F N 1
ATOM 4245 C CA . VAL F 2 102 ? 7.831 -52.636 17.759 1.00 18.50 310 VAL F CA 1
ATOM 4246 C C . VAL F 2 102 ? 6.852 -53.767 18.043 1.00 18.50 310 VAL F C 1
ATOM 4247 O O . VAL F 2 102 ? 5.947 -54.030 17.252 1.00 18.50 310 VAL F O 1
ATOM 4251 N N . SER F 2 103 ? 7.038 -54.439 19.175 1.00 16.18 311 SER F N 1
ATOM 4252 C CA . SER F 2 103 ? 6.139 -55.516 19.540 1.00 16.18 311 SER F CA 1
ATOM 4253 C C . SER F 2 103 ? 4.968 -54.930 20.300 1.00 16.18 311 SER F C 1
ATOM 4254 O O . SER F 2 103 ? 5.154 -54.282 21.339 1.00 16.18 311 SER F O 1
ATOM 4257 N N . PHE F 2 104 ? 3.763 -55.151 19.772 1.00 14.44 312 PHE F N 1
ATOM 4258 C CA . PHE F 2 104 ? 2.557 -54.638 20.399 1.00 14.44 312 PHE F CA 1
ATOM 4259 C C . PHE F 2 104 ? 1.690 -55.688 21.065 1.00 14.44 312 PHE F C 1
ATOM 4260 O O . PHE F 2 104 ? 1.621 -56.821 20.614 1.00 14.44 312 PHE F O 1
ATOM 4268 N N . PHE F 2 105 ? 1.033 -55.289 22.149 1.00 18.90 313 PHE F N 1
ATOM 4269 C CA . PHE F 2 105 ? 0.135 -56.162 22.886 1.00 18.90 313 PHE F CA 1
ATOM 4270 C C . PHE F 2 105 ? -1.116 -55.355 23.217 1.00 18.90 313 PHE F C 1
ATOM 4271 O O . PHE F 2 105 ? -1.030 -54.205 23.663 1.00 18.90 313 PHE F O 1
ATOM 4279 N N . LEU F 2 106 ? -2.283 -55.946 22.974 1.00 29.62 314 LEU F N 1
ATOM 4280 C CA . LEU F 2 106 ? -3.526 -55.265 23.267 1.00 29.62 314 LEU F CA 1
ATOM 4281 C C . LEU F 2 106 ? -3.740 -55.369 24.767 1.00 29.62 314 LEU F C 1
ATOM 4282 O O . LEU F 2 106 ? -3.817 -56.472 25.302 1.00 29.62 314 LEU F O 1
ATOM 4287 N N . VAL F 2 107 ? -3.809 -54.215 25.435 1.00 13.42 315 VAL F N 1
ATOM 4288 C CA . VAL F 2 107 ? -3.980 -54.135 26.887 1.00 13.42 315 VAL F CA 1
ATOM 4289 C C . VAL F 2 107 ? -5.100 -53.181 27.217 1.00 13.42 315 VAL F C 1
ATOM 4290 O O . VAL F 2 107 ? -5.417 -52.318 26.422 1.00 13.42 315 VAL F O 1
ATOM 4294 N N . LYS F 2 108 ? -5.704 -53.330 28.388 1.00 41.67 316 LYS F N 1
ATOM 4295 C CA . LYS F 2 108 ? -6.771 -52.416 28.790 1.00 41.67 316 LYS F CA 1
ATOM 4296 C C . LYS F 2 108 ? -6.114 -51.232 29.482 1.00 41.67 316 LYS F C 1
ATOM 4297 O O . LYS F 2 108 ? -4.929 -50.973 29.275 1.00 41.67 316 LYS F O 1
ATOM 4303 N N . GLU F 2 109 ? -6.853 -50.528 30.324 1.00 36.75 317 GLU F N 1
ATOM 4304 C CA . GLU F 2 109 ? -6.278 -49.363 30.978 1.00 36.75 317 GLU F CA 1
ATOM 4305 C C . GLU F 2 109 ? -7.338 -48.575 31.712 1.00 36.75 317 GLU F C 1
ATOM 4306 O O . GLU F 2 109 ? -8.140 -47.882 31.083 1.00 36.75 317 GLU F O 1
ATOM 4312 N N . LYS F 2 110 ? -7.339 -48.673 33.036 1.00 33.73 318 LYS F N 1
ATOM 4313 C CA . LYS F 2 110 ? -8.311 -47.945 33.848 1.00 33.73 318 LYS F CA 1
ATOM 4314 C C . LYS F 2 110 ? -7.935 -46.469 33.860 1.00 33.73 318 LYS F C 1
ATOM 4315 O O . LYS F 2 110 ? -6.881 -46.085 34.379 1.00 33.73 318 LYS F O 1
ATOM 4321 N N . MET F 2 111 ? -8.810 -45.647 33.290 1.00 54.37 319 MET F N 1
ATOM 4322 C CA . MET F 2 111 ? -8.565 -44.216 33.208 1.00 54.37 319 MET F CA 1
ATOM 4323 C C . MET F 2 111 ? -9.219 -43.381 34.304 1.00 54.37 319 MET F C 1
ATOM 4324 O O . MET F 2 111 ? -10.191 -43.812 34.934 1.00 54.37 319 MET F O 1
ATOM 4329 N N . LYS F 2 112 ? -8.657 -42.192 34.531 1.00 72.57 320 LYS F N 1
ATOM 4330 C CA . LYS F 2 112 ? -9.164 -41.258 35.535 1.00 72.57 320 LYS F CA 1
ATOM 4331 C C . LYS F 2 112 ? -10.494 -40.693 35.034 1.00 72.57 320 LYS F C 1
ATOM 4332 O O . LYS F 2 112 ? -10.570 -40.146 33.930 1.00 72.57 320 LYS F O 1
ATOM 4338 N N . GLY F 2 113 ? -11.535 -40.837 35.852 1.00 27.75 321 GLY F N 1
ATOM 4339 C CA . GLY F 2 113 ? -12.855 -40.381 35.460 1.00 27.75 321 GLY F CA 1
ATOM 4340 C C . GLY F 2 113 ? -13.787 -41.578 35.531 1.00 27.75 321 GLY F C 1
ATOM 4341 O O . GLY F 2 113 ? -14.318 -41.868 36.604 1.00 27.75 321 GLY F O 1
ATOM 4342 N N . LYS F 2 114 ? -13.959 -42.311 34.430 1.00 51.48 322 LYS F N 1
ATOM 4343 C CA . LYS F 2 114 ? -14.869 -43.462 34.448 1.00 51.48 322 LYS F CA 1
ATOM 4344 C C . LYS F 2 114 ? -14.346 -44.918 34.450 1.00 51.48 322 LYS F C 1
ATOM 4345 O O . LYS F 2 114 ? -13.242 -45.245 33.984 1.00 51.48 322 LYS F O 1
ATOM 4351 N N . ASN F 2 115 ? -15.209 -45.770 35.001 1.00 76.02 323 ASN F N 1
ATOM 4352 C CA . ASN F 2 115 ? -15.007 -47.201 35.142 1.00 76.02 323 ASN F CA 1
ATOM 4353 C C . ASN F 2 115 ? -15.224 -47.897 33.800 1.00 76.02 323 ASN F C 1
ATOM 4354 O O . ASN F 2 115 ? -16.355 -48.131 33.368 1.00 76.02 323 ASN F O 1
ATOM 4359 N N . LYS F 2 116 ? -14.106 -48.232 33.166 1.00 43.94 324 LYS F N 1
ATOM 4360 C CA . LYS F 2 116 ? -14.065 -48.875 31.857 1.00 43.94 324 LYS F CA 1
ATOM 4361 C C . LYS F 2 116 ? -12.590 -48.921 31.491 1.00 43.94 324 LYS F C 1
ATOM 4362 O O . LYS F 2 116 ? -11.839 -47.992 31.797 1.00 43.94 324 LYS F O 1
ATOM 4368 N N . LEU F 2 117 ? -12.177 -50.003 30.850 1.00 47.69 325 LEU F N 1
ATOM 4369 C CA . LEU F 2 117 ? -10.796 -50.166 30.446 1.00 47.69 325 LEU F CA 1
ATOM 4370 C C . LEU F 2 117 ? -10.840 -49.862 28.955 1.00 47.69 325 LEU F C 1
ATOM 4371 O O . LEU F 2 117 ? -11.464 -50.594 28.190 1.00 47.69 325 LEU F O 1
ATOM 4376 N N . VAL F 2 118 ? -10.249 -48.735 28.561 1.00 32.42 326 VAL F N 1
ATOM 4377 C CA . VAL F 2 118 ? -10.225 -48.352 27.159 1.00 32.42 326 VAL F CA 1
ATOM 4378 C C . VAL F 2 118 ? -9.092 -49.178 26.555 1.00 32.42 326 VAL F C 1
ATOM 4379 O O . VAL F 2 118 ? -7.956 -49.142 27.028 1.00 32.42 326 VAL F O 1
ATOM 4383 N N . PRO F 2 119 ? -9.398 -49.983 25.534 1.00 25.27 327 PRO F N 1
ATOM 4384 C CA . PRO F 2 119 ? -8.311 -50.769 24.964 1.00 25.27 327 PRO F CA 1
ATOM 4385 C C . PRO F 2 119 ? -7.151 -49.894 24.535 1.00 25.27 327 PRO F C 1
ATOM 4386 O O . PRO F 2 119 ? -7.337 -48.744 24.153 1.00 25.27 327 PRO F O 1
ATOM 4390 N N . ARG F 2 120 ? -5.945 -50.434 24.634 1.00 24.69 328 ARG F N 1
ATOM 4391 C CA . ARG F 2 120 ? -4.771 -49.684 24.233 1.00 24.69 328 ARG F CA 1
ATOM 4392 C C . ARG F 2 120 ? -3.710 -50.602 23.667 1.00 24.69 328 ARG F C 1
ATOM 4393 O O . ARG F 2 120 ? -3.768 -51.824 23.832 1.00 24.69 328 ARG F O 1
ATOM 4401 N N . LEU F 2 121 ? -2.745 -50.005 22.980 1.00 21.58 329 LEU F N 1
ATOM 4402 C CA . LEU F 2 121 ? -1.664 -50.772 22.388 1.00 21.58 329 LEU F CA 1
ATOM 4403 C C . LEU F 2 121 ? -0.383 -50.458 23.129 1.00 21.58 329 LEU F C 1
ATOM 4404 O O . LEU F 2 121 ? 0.057 -49.310 23.161 1.00 21.58 329 LEU F O 1
ATOM 4409 N N . LEU F 2 122 ? 0.188 -51.485 23.753 1.00 13.27 330 LEU F N 1
ATOM 4410 C CA . LEU F 2 122 ? 1.444 -51.365 24.494 1.00 13.27 330 LEU F CA 1
ATOM 4411 C C . LEU F 2 122 ? 2.571 -51.844 23.573 1.00 13.27 330 LEU F C 1
ATOM 4412 O O . LEU F 2 122 ? 2.482 -52.924 22.991 1.00 13.27 330 LEU F O 1
ATOM 4417 N N . GLY F 2 123 ? 3.618 -51.034 23.441 1.00 14.47 331 GLY F N 1
ATOM 4418 C CA . GLY F 2 123 ? 4.732 -51.387 22.570 1.00 14.47 331 GLY F CA 1
ATOM 4419 C C . GLY F 2 123 ? 6.022 -51.642 23.318 1.00 14.47 331 GLY F C 1
ATOM 4420 O O . GLY F 2 123 ? 6.263 -51.036 24.354 1.00 14.47 331 GLY F O 1
ATOM 4421 N N . ILE F 2 124 ? 6.863 -52.521 22.789 1.00 13.27 332 ILE F N 1
ATOM 4422 C CA . ILE F 2 124 ? 8.110 -52.853 23.464 1.00 13.27 332 ILE F CA 1
ATOM 4423 C C . ILE F 2 124 ? 9.270 -53.088 22.497 1.00 13.27 332 ILE F C 1
ATOM 4424 O O . ILE F 2 124 ? 9.159 -53.888 21.569 1.00 13.27 332 ILE F O 1
ATOM 4429 N N . THR F 2 125 ? 10.379 -52.391 22.714 1.00 28.03 333 THR F N 1
ATOM 4430 C CA . THR F 2 125 ? 11.570 -52.540 21.883 1.00 28.03 333 THR F CA 1
ATOM 4431 C C . THR F 2 125 ? 12.744 -52.568 22.857 1.00 28.03 333 THR F C 1
ATOM 4432 O O . THR F 2 125 ? 12.590 -52.186 24.020 1.00 28.03 333 THR F O 1
ATOM 4436 N N . LYS F 2 126 ? 13.921 -52.998 22.409 1.00 15.33 334 LYS F N 1
ATOM 4437 C CA . LYS F 2 126 ? 15.026 -53.054 23.345 1.00 15.33 334 LYS F CA 1
ATOM 4438 C C . LYS F 2 126 ? 15.419 -51.699 23.897 1.00 15.33 334 LYS F C 1
ATOM 4439 O O . LYS F 2 126 ? 16.314 -51.621 24.727 1.00 15.33 334 LYS F O 1
ATOM 4445 N N . GLU F 2 127 ? 14.737 -50.636 23.475 1.00 13.27 335 GLU F N 1
ATOM 4446 C CA . GLU F 2 127 ? 15.064 -49.309 23.993 1.00 13.27 335 GLU F CA 1
ATOM 4447 C C . GLU F 2 127 ? 13.966 -48.536 24.698 1.00 13.27 335 GLU F C 1
ATOM 4448 O O . GLU F 2 127 ? 14.264 -47.556 25.373 1.00 13.27 335 GLU F O 1
ATOM 4454 N N . CYS F 2 128 ? 12.711 -48.962 24.580 1.00 21.28 336 CYS F N 1
ATOM 4455 C CA . CYS F 2 128 ? 11.624 -48.221 25.241 1.00 21.28 336 CYS F CA 1
ATOM 4456 C C . CYS F 2 128 ? 10.299 -48.964 25.437 1.00 21.28 336 CYS F C 1
ATOM 4457 O O . CYS F 2 128 ? 10.115 -50.101 25.010 1.00 21.28 336 CYS F O 1
ATOM 4460 N N . VAL F 2 129 ? 9.370 -48.283 26.094 1.00 17.92 337 VAL F N 1
ATOM 4461 C CA . VAL F 2 129 ? 8.036 -48.811 26.306 1.00 17.92 337 VAL F CA 1
ATOM 4462 C C . VAL F 2 129 ? 7.166 -47.654 25.856 1.00 17.92 337 VAL F C 1
ATOM 4463 O O . VAL F 2 129 ? 7.390 -46.519 26.272 1.00 17.92 337 VAL F O 1
ATOM 4467 N N . MET F 2 130 ? 6.191 -47.921 24.996 1.00 13.27 338 MET F N 1
ATOM 4468 C CA . MET F 2 130 ? 5.328 -46.849 24.529 1.00 13.27 338 MET F CA 1
ATOM 4469 C C . MET F 2 130 ? 3.840 -47.166 24.578 1.00 13.27 338 MET F C 1
ATOM 4470 O O . MET F 2 130 ? 3.427 -48.321 24.434 1.00 13.27 338 MET F O 1
ATOM 4475 N N . ARG F 2 131 ? 3.044 -46.120 24.794 1.00 22.24 339 ARG F N 1
ATOM 4476 C CA . ARG F 2 131 ? 1.587 -46.230 24.818 1.00 22.24 339 ARG F CA 1
ATOM 4477 C C . ARG F 2 131 ? 1.083 -45.749 23.454 1.00 22.24 339 ARG F C 1
ATOM 4478 O O . ARG F 2 131 ? 1.369 -44.622 23.031 1.00 22.24 339 ARG F O 1
ATOM 4486 N N . VAL F 2 132 ? 0.353 -46.617 22.761 1.00 20.14 340 VAL F N 1
ATOM 4487 C CA . VAL F 2 132 ? -0.185 -46.287 21.445 1.00 20.14 340 VAL F CA 1
ATOM 4488 C C . VAL F 2 132 ? -1.717 -46.334 21.446 1.00 20.14 340 VAL F C 1
ATOM 4489 O O . VAL F 2 132 ? -2.315 -47.133 22.157 1.00 20.14 340 VAL F O 1
ATOM 4493 N N . ASP F 2 133 ? -2.340 -45.470 20.653 1.00 28.22 341 ASP F N 1
ATOM 4494 C CA . ASP F 2 133 ? -3.791 -45.400 20.604 1.00 28.22 341 ASP F CA 1
ATOM 4495 C C . ASP F 2 133 ? -4.401 -46.470 19.725 1.00 28.22 341 ASP F C 1
ATOM 4496 O O . ASP F 2 133 ? -4.179 -46.487 18.517 1.00 28.22 341 ASP F O 1
ATOM 4501 N N . GLU F 2 134 ? -5.201 -47.337 20.337 1.00 23.26 342 GLU F N 1
ATOM 4502 C CA . GLU F 2 134 ? -5.835 -48.460 19.655 1.00 23.26 342 GLU F CA 1
ATOM 4503 C C . GLU F 2 134 ? -6.647 -48.144 18.404 1.00 23.26 342 GLU F C 1
ATOM 4504 O O . GLU F 2 134 ? -7.088 -49.055 17.704 1.00 23.26 342 GLU F O 1
ATOM 4510 N N . LYS F 2 135 ? -6.834 -46.870 18.096 1.00 25.07 343 LYS F N 1
ATOM 4511 C CA . LYS F 2 135 ? -7.624 -46.531 16.926 1.00 25.07 343 LYS F CA 1
ATOM 4512 C C . LYS F 2 135 ? -6.900 -45.583 15.980 1.00 25.07 343 LYS F C 1
ATOM 4513 O O . LYS F 2 135 ? -6.957 -45.739 14.760 1.00 25.07 343 LYS F O 1
ATOM 4519 N N . THR F 2 136 ? -6.214 -44.603 16.553 1.00 30.56 344 THR F N 1
ATOM 4520 C CA . THR F 2 136 ? -5.496 -43.597 15.782 1.00 30.56 344 THR F CA 1
ATOM 4521 C C . THR F 2 136 ? -4.018 -43.922 15.598 1.00 30.56 344 THR F C 1
ATOM 4522 O O . THR F 2 136 ? -3.342 -43.335 14.752 1.00 30.56 344 THR F O 1
ATOM 4526 N N . LYS F 2 137 ? -3.529 -44.847 16.417 1.00 24.49 345 LYS F N 1
ATOM 4527 C CA . LYS F 2 137 ? -2.144 -45.298 16.374 1.00 24.49 345 LYS F CA 1
ATOM 4528 C C . LYS F 2 137 ? -1.050 -44.231 16.530 1.00 24.49 345 LYS F C 1
ATOM 4529 O O . LYS F 2 137 ? 0.038 -44.363 15.955 1.00 24.49 345 LYS F O 1
ATOM 4535 N N . GLU F 2 138 ? -1.333 -43.172 17.288 1.00 19.24 346 GLU F N 1
ATOM 4536 C CA . GLU F 2 138 ? -0.315 -42.147 17.552 1.00 19.24 346 GLU F CA 1
ATOM 4537 C C . GLU F 2 138 ? 0.244 -42.513 18.920 1.00 19.24 346 GLU F C 1
ATOM 4538 O O . GLU F 2 138 ? -0.496 -42.980 19.796 1.00 19.24 346 GLU F O 1
ATOM 4544 N N . VAL F 2 139 ? 1.546 -42.311 19.098 1.00 24.16 347 VAL F N 1
ATOM 4545 C CA . VAL F 2 139 ? 2.216 -42.644 20.352 1.00 24.16 347 VAL F CA 1
ATOM 4546 C C . VAL F 2 139 ? 1.772 -41.694 21.459 1.00 24.16 347 VAL F C 1
ATOM 4547 O O . VAL F 2 139 ? 2.072 -40.500 21.424 1.00 24.16 347 VAL F O 1
ATOM 4551 N N . ILE F 2 140 ? 1.048 -42.229 22.439 1.00 20.02 348 ILE F N 1
ATOM 4552 C CA . ILE F 2 140 ? 0.535 -41.415 23.532 1.00 20.02 348 ILE F CA 1
ATOM 4553 C C . ILE F 2 140 ? 1.628 -41.098 24.516 1.00 20.02 348 ILE F C 1
ATOM 4554 O O . ILE F 2 140 ? 1.842 -39.931 24.829 1.00 20.02 348 ILE F O 1
ATOM 4559 N N . GLN F 2 141 ? 2.311 -42.128 25.024 1.00 21.79 349 GLN F N 1
ATOM 4560 C CA . GLN F 2 141 ? 3.420 -41.898 25.957 1.00 21.79 349 GLN F CA 1
ATOM 4561 C C . GLN F 2 141 ? 4.646 -42.711 25.572 1.00 21.79 349 GLN F C 1
ATOM 4562 O O . GLN F 2 141 ? 4.574 -43.550 24.685 1.00 21.79 349 GLN F O 1
ATOM 4568 N N . GLU F 2 142 ? 5.766 -42.462 26.244 1.00 13.27 350 GLU F N 1
ATOM 4569 C CA . GLU F 2 142 ? 7.020 -43.169 25.964 1.00 13.27 350 GLU F CA 1
ATOM 4570 C C . GLU F 2 142 ? 7.914 -43.206 27.198 1.00 13.27 350 GLU F C 1
ATOM 4571 O O . GLU F 2 142 ? 7.978 -42.242 27.958 1.00 13.27 350 GLU F O 1
ATOM 4577 N N . TRP F 2 143 ? 8.604 -44.325 27.388 1.00 31.31 351 TRP F N 1
ATOM 4578 C CA . TRP F 2 143 ? 9.511 -44.502 28.514 1.00 31.31 351 TRP F CA 1
ATOM 4579 C C . TRP F 2 143 ? 10.743 -45.201 27.986 1.00 31.31 351 TRP F C 1
ATOM 4580 O O . TRP F 2 143 ? 10.667 -45.940 27.004 1.00 31.31 351 TRP F O 1
ATOM 4591 N N . SER F 2 144 ? 11.867 -44.999 28.662 1.00 13.27 352 SER F N 1
ATOM 4592 C CA . SER F 2 144 ? 13.115 -45.620 28.264 1.00 13.27 352 SER F CA 1
ATOM 4593 C C . SER F 2 144 ? 13.347 -46.865 29.102 1.00 13.27 352 SER F C 1
ATOM 4594 O O . SER F 2 144 ? 13.306 -46.811 30.322 1.00 13.27 352 SER F O 1
ATOM 4597 N N . LEU F 2 145 ? 13.600 -47.987 28.449 1.00 13.27 353 LEU F N 1
ATOM 4598 C CA . LEU F 2 145 ? 13.812 -49.246 29.157 1.00 13.27 353 LEU F CA 1
ATOM 4599 C C . LEU F 2 145 ? 14.834 -49.133 30.295 1.00 13.27 353 LEU F C 1
ATOM 4600 O O . LEU F 2 145 ? 14.658 -49.720 31.357 1.00 13.27 353 LEU F O 1
ATOM 4605 N N . THR F 2 146 ? 15.904 -48.379 30.059 1.00 17.31 354 THR F N 1
ATOM 4606 C CA . THR F 2 146 ? 16.963 -48.201 31.048 1.00 17.31 354 THR F CA 1
ATOM 4607 C C . THR F 2 146 ? 16.435 -47.498 32.277 1.00 17.31 354 THR F C 1
ATOM 4608 O O . THR F 2 146 ? 17.198 -47.181 33.193 1.00 17.31 354 THR F O 1
ATOM 4612 N N . AS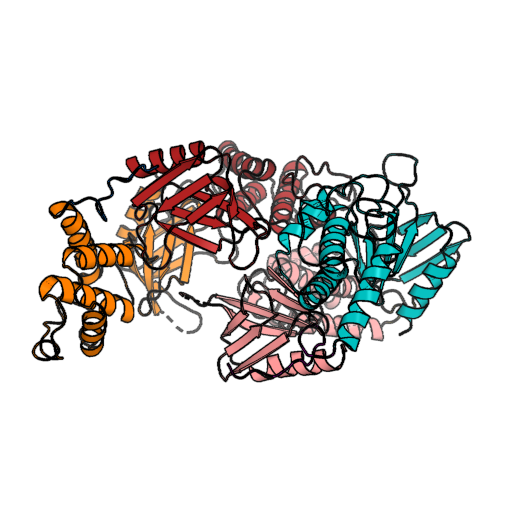N F 2 147 ? 15.130 -47.241 32.287 1.00 13.27 355 ASN F N 1
ATOM 4613 C CA . ASN F 2 147 ? 14.511 -46.579 33.415 1.00 13.27 355 ASN F CA 1
ATOM 4614 C C . ASN F 2 147 ? 13.625 -47.496 34.236 1.00 13.27 355 ASN F C 1
ATOM 4615 O O . ASN F 2 147 ? 13.203 -47.149 35.336 1.00 13.27 355 ASN F O 1
ATOM 4620 N N . ILE F 2 148 ? 13.365 -48.684 33.714 1.00 13.56 356 ILE F N 1
ATOM 4621 C CA . ILE F 2 148 ? 12.519 -49.632 34.402 1.00 13.56 356 ILE F CA 1
ATOM 4622 C C . ILE F 2 148 ? 13.137 -50.148 35.699 1.00 13.56 356 ILE F C 1
ATOM 4623 O O . ILE F 2 148 ? 14.322 -50.447 35.760 1.00 13.56 356 ILE F O 1
ATOM 4628 N N . LYS F 2 149 ? 12.329 -50.243 36.749 1.00 30.39 357 LYS F N 1
ATOM 4629 C CA . LYS F 2 149 ? 12.821 -50.776 38.017 1.00 30.39 357 LYS F CA 1
ATOM 4630 C C . LYS F 2 149 ? 12.521 -52.273 38.040 1.00 30.39 357 LYS F C 1
ATOM 4631 O O . LYS F 2 149 ? 13.408 -53.107 38.190 1.00 30.39 357 LYS F O 1
ATOM 4637 N N . ARG F 2 150 ? 11.246 -52.592 37.874 1.00 13.45 358 ARG F N 1
ATOM 4638 C CA . ARG F 2 150 ? 10.769 -53.963 37.885 1.00 13.45 358 ARG F CA 1
ATOM 4639 C C . ARG F 2 150 ? 9.412 -54.048 37.175 1.00 13.45 358 ARG F C 1
ATOM 4640 O O . ARG F 2 150 ? 8.926 -53.078 36.589 1.00 13.45 358 ARG F O 1
ATOM 4648 N N . TRP F 2 151 ? 8.800 -55.218 37.246 1.00 13.27 359 TRP F N 1
ATOM 4649 C CA . TRP F 2 151 ? 7.522 -55.449 36.605 1.00 13.27 359 TRP F CA 1
ATOM 4650 C C . TRP F 2 151 ? 6.952 -56.739 37.183 1.00 13.27 359 TRP F C 1
ATOM 4651 O O . TRP F 2 151 ? 7.694 -57.571 37.710 1.00 13.27 359 TRP F O 1
ATOM 4662 N N . ALA F 2 152 ? 5.634 -56.891 37.102 1.00 15.31 360 ALA F N 1
ATOM 4663 C CA . ALA F 2 152 ? 4.950 -58.077 37.607 1.00 15.31 360 ALA F CA 1
ATOM 4664 C C . ALA F 2 152 ? 3.958 -58.471 36.554 1.00 15.31 360 ALA F C 1
ATOM 4665 O O . ALA F 2 152 ? 3.642 -57.680 35.659 1.00 15.31 360 ALA F O 1
ATOM 4667 N N . ALA F 2 153 ? 3.467 -59.696 36.661 1.00 21.50 361 ALA F N 1
ATOM 4668 C CA . ALA F 2 153 ? 2.497 -60.203 35.719 1.00 21.50 361 ALA F CA 1
ATOM 4669 C C . ALA F 2 153 ? 1.648 -61.221 36.434 1.00 21.50 361 ALA F C 1
ATOM 4670 O O . ALA F 2 153 ? 2.156 -61.972 37.260 1.00 21.50 361 ALA F O 1
ATOM 4672 N N . SER F 2 154 ? 0.354 -61.218 36.145 1.00 13.29 362 SER F N 1
ATOM 4673 C CA . SER F 2 154 ? -0.570 -62.178 36.727 1.00 13.29 362 SER F CA 1
ATOM 4674 C C . SER F 2 154 ? -1.435 -62.592 35.549 1.00 13.29 362 SER F C 1
ATOM 4675 O O . SER F 2 154 ? -1.496 -61.874 34.552 1.00 13.29 362 SER F O 1
ATOM 4678 N N . PRO F 2 155 ? -2.103 -63.759 35.635 1.00 20.60 363 PRO F N 1
ATOM 4679 C CA . PRO F 2 155 ? -2.958 -64.233 34.537 1.00 20.60 363 PRO F CA 1
ATOM 4680 C C . PRO F 2 155 ? -3.898 -63.181 33.952 1.00 20.60 363 PRO F C 1
ATOM 4681 O O . PRO F 2 155 ? -4.409 -63.346 32.851 1.00 20.60 363 PRO F O 1
ATOM 4685 N N . LYS F 2 156 ? -4.104 -62.087 34.670 1.00 14.00 364 LYS F N 1
ATOM 4686 C CA . LYS F 2 156 ? -4.985 -61.038 34.169 1.00 14.00 364 LYS F CA 1
ATOM 4687 C C . LYS F 2 156 ? -4.483 -59.612 34.336 1.00 14.00 364 LYS F C 1
ATOM 4688 O O . LYS F 2 156 ? -5.260 -58.671 34.268 1.00 14.00 364 LYS F O 1
ATOM 4694 N N . SER F 2 157 ? -3.177 -59.457 34.516 1.00 13.30 365 SER F N 1
ATOM 4695 C CA . SER F 2 157 ? -2.589 -58.137 34.687 1.00 13.30 365 SER F CA 1
ATOM 4696 C C . SER F 2 157 ? -1.087 -58.112 34.418 1.00 13.30 365 SER F C 1
ATOM 4697 O O . SER F 2 157 ? -0.424 -59.139 34.377 1.00 13.30 365 SER F O 1
ATOM 4700 N N . PHE F 2 158 ? -0.568 -56.918 34.213 1.00 20.27 366 PHE F N 1
ATOM 4701 C CA . PHE F 2 158 ? 0.841 -56.728 33.991 1.00 20.27 366 PHE F CA 1
ATOM 4702 C C . PHE F 2 158 ? 1.090 -55.381 34.632 1.00 20.27 366 PHE F C 1
ATOM 4703 O O . PHE F 2 158 ? 0.279 -54.470 34.476 1.00 20.27 366 PHE F O 1
ATOM 4711 N N . THR F 2 159 ? 2.200 -55.230 35.344 1.00 14.80 367 THR F N 1
ATOM 4712 C CA . THR F 2 159 ? 2.451 -53.960 35.982 1.00 14.80 367 THR F CA 1
ATOM 4713 C C . THR F 2 159 ? 3.914 -53.532 35.896 1.00 14.80 367 THR F C 1
ATOM 4714 O O . THR F 2 159 ? 4.819 -54.328 36.113 1.00 14.80 367 THR F O 1
ATOM 4718 N N . LEU F 2 160 ? 4.120 -52.260 35.570 1.00 13.27 368 LEU F N 1
ATOM 4719 C CA . LEU F 2 160 ? 5.443 -51.684 35.411 1.00 13.27 368 LEU F CA 1
ATOM 4720 C C . LEU F 2 160 ? 5.752 -50.592 36.408 1.00 13.27 368 LEU F C 1
ATOM 4721 O O . LEU F 2 160 ? 4.950 -49.692 36.606 1.00 13.27 368 LEU F O 1
ATOM 4726 N N . ASP F 2 161 ? 6.932 -50.676 37.017 1.00 13.27 369 ASP F N 1
ATOM 4727 C CA . ASP F 2 161 ? 7.392 -49.683 37.985 1.00 13.27 369 ASP F CA 1
ATOM 4728 C C . ASP F 2 161 ? 8.581 -48.952 37.386 1.00 13.27 369 ASP F C 1
ATOM 4729 O O . ASP F 2 161 ? 9.559 -49.578 36.939 1.00 13.27 369 ASP F O 1
ATOM 4734 N N . PHE F 2 162 ? 8.501 -47.625 37.404 1.00 32.79 370 PHE F N 1
ATOM 4735 C CA . PHE F 2 162 ? 9.552 -46.773 36.864 1.00 32.79 370 PHE F CA 1
ATOM 4736 C C . PHE F 2 162 ? 10.213 -45.964 37.960 1.00 32.79 370 PHE F C 1
ATOM 4737 O O . PHE F 2 162 ? 10.915 -44.992 37.685 1.00 32.79 370 PHE F O 1
ATOM 4745 N N . GLY F 2 163 ? 9.981 -46.358 39.204 1.00 13.95 371 GLY F N 1
ATOM 4746 C CA . GLY F 2 163 ? 10.557 -45.633 40.320 1.00 13.95 371 GLY F CA 1
ATOM 4747 C C . GLY F 2 163 ? 9.890 -44.278 40.428 1.00 13.95 371 GLY F C 1
ATOM 4748 O O . GLY F 2 163 ? 9.898 -43.653 41.478 1.00 13.95 371 GLY F O 1
ATOM 4749 N N . ASP F 2 164 ? 9.292 -43.840 39.327 1.00 15.89 372 ASP F N 1
ATOM 4750 C CA . ASP F 2 164 ? 8.613 -42.551 39.244 1.00 15.89 372 ASP F CA 1
ATOM 4751 C C . ASP F 2 164 ? 7.683 -42.208 40.412 1.00 15.89 372 ASP F C 1
ATOM 4752 O O . ASP F 2 164 ? 6.518 -42.625 40.462 1.00 15.89 372 ASP F O 1
ATOM 4757 N N . TYR F 2 165 ? 8.217 -41.406 41.326 1.00 19.72 373 TYR F N 1
ATOM 4758 C CA . TYR F 2 165 ? 7.506 -40.946 42.502 1.00 19.72 373 TYR F CA 1
ATOM 4759 C C . TYR F 2 165 ? 6.081 -40.466 42.259 1.00 19.72 373 TYR F C 1
ATOM 4760 O O . TYR F 2 165 ? 5.158 -40.957 42.893 1.00 19.72 373 TYR F O 1
ATOM 4769 N N . GLN F 2 166 ? 5.880 -39.529 41.341 1.00 24.74 374 GLN F N 1
ATOM 4770 C CA . GLN F 2 166 ? 4.536 -39.000 41.160 1.00 24.74 374 GLN F CA 1
ATOM 4771 C C . GLN F 2 166 ? 3.630 -39.663 40.143 1.00 24.74 374 GLN F C 1
ATOM 4772 O O . GLN F 2 166 ? 2.414 -39.566 40.262 1.00 24.74 374 GLN F O 1
ATOM 4778 N N . ASP F 2 167 ? 4.182 -40.339 39.147 1.00 16.36 375 ASP F N 1
ATOM 4779 C CA . ASP F 2 167 ? 3.310 -40.990 38.163 1.00 16.36 375 ASP F CA 1
ATOM 4780 C C . ASP F 2 167 ? 2.741 -42.290 38.705 1.00 16.36 375 ASP F C 1
ATOM 4781 O O . ASP F 2 167 ? 1.636 -42.699 38.332 1.00 16.36 375 ASP F O 1
ATOM 4786 N N . GLY F 2 168 ? 3.506 -42.928 39.589 1.00 28.00 376 GLY F N 1
ATOM 4787 C CA . GLY F 2 168 ? 3.085 -44.194 40.158 1.00 28.00 376 GLY F CA 1
ATOM 4788 C C . GLY F 2 168 ? 3.394 -45.302 39.166 1.00 28.00 376 GLY F C 1
ATOM 4789 O O . GLY F 2 168 ? 4.263 -45.144 38.308 1.00 28.00 376 GLY F O 1
ATOM 4790 N N . TYR F 2 169 ? 2.687 -46.421 39.268 1.00 13.27 377 TYR F N 1
ATOM 4791 C CA . TYR F 2 169 ? 2.924 -47.535 38.358 1.00 13.27 377 TYR F CA 1
ATOM 4792 C C . TYR F 2 169 ? 2.039 -47.408 37.126 1.00 13.27 377 TYR F C 1
ATOM 4793 O O . TYR F 2 169 ? 1.180 -46.531 37.025 1.00 13.27 377 TYR F O 1
ATOM 4802 N N . TYR F 2 170 ? 2.286 -48.303 36.184 1.00 13.27 378 TYR F N 1
ATOM 4803 C CA . TYR F 2 170 ? 1.487 -48.400 34.996 1.00 13.27 378 TYR F CA 1
ATOM 4804 C C . TYR F 2 170 ? 1.014 -49.836 35.121 1.00 13.27 378 TYR F C 1
ATOM 4805 O O . TYR F 2 170 ? 1.826 -50.755 35.110 1.00 13.27 378 TYR F O 1
ATOM 4814 N N . SER F 2 171 ? -0.285 -50.040 35.296 1.00 17.10 379 SER F N 1
ATOM 4815 C CA . SER F 2 171 ? -0.807 -51.399 35.410 1.00 17.10 379 SER F CA 1
ATOM 4816 C C . SER F 2 171 ? -1.927 -51.559 34.395 1.00 17.10 379 SER F C 1
ATOM 4817 O O . SER F 2 171 ? -2.724 -50.647 34.201 1.00 17.10 379 SER F O 1
ATOM 4820 N N . VAL F 2 172 ? -1.982 -52.693 33.717 1.00 27.01 380 VAL F N 1
ATOM 4821 C CA . VAL F 2 172 ? -3.042 -52.881 32.737 1.00 27.01 380 VAL F CA 1
ATOM 4822 C C . VAL F 2 172 ? -3.646 -54.274 32.708 1.00 27.01 380 VAL F C 1
ATOM 4823 O O . VAL F 2 172 ? -3.031 -55.251 33.137 1.00 27.01 380 VAL F O 1
ATOM 4827 N N . GLN F 2 173 ? -4.876 -54.344 32.214 1.00 21.37 381 GLN F N 1
ATOM 4828 C CA . GLN F 2 173 ? -5.610 -55.595 32.122 1.00 21.37 381 GLN F CA 1
ATOM 4829 C C . GLN F 2 173 ? -5.146 -56.282 30.861 1.00 21.37 381 GLN F C 1
ATOM 4830 O O . GLN F 2 173 ? -5.192 -55.705 29.774 1.00 21.37 381 GLN F O 1
ATOM 4836 N N . THR F 2 174 ? -4.683 -57.515 31.001 1.00 13.27 382 THR F N 1
ATOM 4837 C CA . THR F 2 174 ? -4.197 -58.238 29.839 1.00 13.27 382 THR F CA 1
ATOM 4838 C C . THR F 2 174 ? -4.038 -59.738 30.088 1.00 13.27 382 THR F C 1
ATOM 4839 O O . THR F 2 174 ? -4.037 -60.208 31.230 1.00 13.27 382 THR F O 1
ATOM 4843 N N . THR F 2 175 ? -3.928 -60.486 28.998 1.00 14.27 383 THR F N 1
ATOM 4844 C CA . THR F 2 175 ? -3.752 -61.919 29.069 1.00 14.27 383 THR F CA 1
ATOM 4845 C C . THR F 2 175 ? -2.349 -62.267 28.651 1.00 14.27 383 THR F C 1
ATOM 4846 O O . THR F 2 175 ? -1.976 -63.441 28.636 1.00 14.27 383 THR F O 1
ATOM 4850 N N . GLU F 2 176 ? -1.568 -61.246 28.316 1.00 13.27 384 GLU F N 1
ATOM 4851 C CA . GLU F 2 176 ? -0.194 -61.463 27.885 1.00 13.27 384 GLU F CA 1
ATOM 4852 C C . GLU F 2 176 ? 0.834 -60.881 28.837 1.00 13.27 384 GLU F C 1
ATOM 4853 O O . GLU F 2 176 ? 1.861 -60.347 28.421 1.00 13.27 384 GLU F O 1
ATOM 4859 N N . GLY F 2 177 ? 0.553 -60.993 30.125 1.00 13.27 385 GLY F N 1
ATOM 4860 C CA . GLY F 2 177 ? 1.489 -60.484 31.092 1.00 13.27 385 GLY F CA 1
ATOM 4861 C C . GLY F 2 177 ? 2.772 -61.287 31.035 1.00 13.27 385 GLY F C 1
ATOM 4862 O O . GLY F 2 177 ? 3.850 -60.711 30.934 1.00 13.27 385 GLY F O 1
ATOM 4863 N N . GLU F 2 178 ? 2.658 -62.615 31.083 1.00 13.27 386 GLU F N 1
ATOM 4864 C CA . GLU F 2 178 ? 3.827 -63.493 31.070 1.00 13.27 386 GLU F CA 1
ATOM 4865 C C . GLU F 2 178 ? 4.713 -63.132 29.905 1.00 13.27 386 GLU F C 1
ATOM 4866 O O . GLU F 2 178 ? 5.885 -62.843 30.085 1.00 13.27 386 GLU F O 1
ATOM 4872 N N . GLN F 2 179 ? 4.134 -63.144 28.712 1.00 13.27 387 GLN F N 1
ATOM 4873 C CA . GLN F 2 179 ? 4.847 -62.814 27.487 1.00 13.27 387 GLN F CA 1
ATOM 4874 C C . GLN F 2 179 ? 5.542 -61.445 27.567 1.00 13.27 387 GLN F C 1
ATOM 4875 O O . GLN F 2 179 ? 6.743 -61.321 27.296 1.00 13.27 387 GLN F O 1
ATOM 4881 N N . ILE F 2 180 ? 4.771 -60.421 27.927 1.00 14.06 388 ILE F N 1
ATOM 4882 C CA . ILE F 2 180 ? 5.292 -59.076 28.066 1.00 14.06 388 ILE F CA 1
ATOM 4883 C C . ILE F 2 180 ? 6.456 -59.104 29.052 1.00 14.06 388 ILE F C 1
ATOM 4884 O O . ILE F 2 180 ? 7.503 -58.490 28.834 1.00 14.06 388 ILE F O 1
ATOM 4889 N N . ALA F 2 181 ? 6.270 -59.830 30.141 1.00 15.29 389 ALA F N 1
ATOM 4890 C CA . ALA F 2 181 ? 7.291 -59.926 31.165 1.00 15.29 389 ALA F CA 1
ATOM 4891 C C . ALA F 2 181 ? 8.545 -60.608 30.650 1.00 15.29 389 ALA F C 1
ATOM 4892 O O . ALA F 2 181 ? 9.658 -60.287 31.076 1.00 15.29 389 ALA F O 1
ATOM 4894 N N . GLN F 2 182 ? 8.357 -61.541 29.722 1.00 15.12 390 GLN F N 1
ATOM 4895 C CA . GLN F 2 182 ? 9.455 -62.318 29.156 1.00 15.12 390 GLN F CA 1
ATOM 4896 C C . GLN F 2 182 ? 10.288 -61.571 28.128 1.00 15.12 390 GLN F C 1
ATOM 4897 O O . GLN F 2 182 ? 11.464 -61.843 27.959 1.00 15.12 390 GLN F O 1
ATOM 4903 N N . LEU F 2 183 ? 9.676 -60.638 27.424 1.00 17.59 391 LEU F N 1
ATOM 4904 C CA . LEU F 2 183 ? 10.401 -59.867 26.426 1.00 17.59 391 LEU F CA 1
ATOM 4905 C C . LEU F 2 183 ? 11.212 -58.792 27.144 1.00 17.59 391 LEU F C 1
ATOM 4906 O O . LEU F 2 183 ? 12.416 -58.653 26.927 1.00 17.59 391 LEU F O 1
ATOM 4911 N N . ILE F 2 184 ? 10.527 -58.037 28.001 1.00 13.56 392 ILE F N 1
ATOM 4912 C CA . ILE F 2 184 ? 11.140 -56.973 28.787 1.00 13.56 392 ILE F CA 1
ATOM 4913 C C . ILE F 2 184 ? 12.339 -57.523 29.529 1.00 13.56 392 ILE F C 1
ATOM 4914 O O . ILE F 2 184 ? 13.392 -56.894 29.567 1.00 13.56 392 ILE F O 1
ATOM 4919 N N . ALA F 2 185 ? 12.166 -58.703 30.118 1.00 33.79 393 ALA F N 1
ATOM 4920 C CA . ALA F 2 185 ? 13.234 -59.354 30.868 1.00 33.79 393 ALA F CA 1
ATOM 4921 C C . ALA F 2 185 ? 14.380 -59.689 29.933 1.00 33.79 393 ALA F C 1
ATOM 4922 O O . ALA F 2 185 ? 15.551 -59.553 30.293 1.00 33.79 393 ALA F O 1
ATOM 4924 N N . GLY F 2 186 ? 14.036 -60.122 28.727 1.00 13.27 394 GLY F N 1
ATOM 4925 C CA . GLY F 2 186 ? 15.053 -60.459 27.757 1.00 13.27 394 GLY F CA 1
ATOM 4926 C C . GLY F 2 186 ? 15.844 -59.224 27.417 1.00 13.27 394 GLY F C 1
ATOM 4927 O O . GLY F 2 186 ? 17.059 -59.215 27.542 1.00 13.27 394 GLY F O 1
ATOM 4928 N N . TYR F 2 187 ? 15.149 -58.168 27.013 1.00 14.09 395 TYR F N 1
ATOM 4929 C CA . TYR F 2 187 ? 15.786 -56.906 26.643 1.00 14.09 395 TYR F CA 1
ATOM 4930 C C . TYR F 2 187 ? 16.599 -56.280 27.768 1.00 14.09 395 TYR F C 1
ATOM 4931 O O . TYR F 2 187 ? 17.663 -55.696 27.541 1.00 14.09 395 TYR F O 1
ATOM 4940 N N . ILE F 2 188 ? 16.093 -56.403 28.987 1.00 18.92 396 ILE F N 1
ATOM 4941 C CA . ILE F 2 188 ? 16.774 -55.816 30.122 1.00 18.92 396 ILE F CA 1
ATOM 4942 C C . ILE F 2 188 ? 17.980 -56.586 30.656 1.00 18.92 396 ILE F C 1
ATOM 4943 O O . ILE F 2 188 ? 18.560 -56.198 31.659 1.00 18.92 396 ILE F O 1
ATOM 4948 N N . ASP F 2 189 ? 18.366 -57.662 29.984 1.00 16.29 397 ASP F N 1
ATOM 4949 C CA . ASP F 2 189 ? 19.509 -58.452 30.419 1.00 16.29 397 ASP F CA 1
ATOM 4950 C C . ASP F 2 189 ? 20.742 -58.084 29.571 1.00 16.29 397 ASP F C 1
ATOM 4951 O O . ASP F 2 189 ? 21.877 -57.979 30.062 1.00 16.29 397 ASP F O 1
ATOM 4956 N N . ILE F 2 190 ? 20.474 -57.851 28.292 1.00 44.30 398 ILE F N 1
ATOM 4957 C CA . ILE F 2 190 ? 21.479 -57.504 27.302 1.00 44.30 398 ILE F CA 1
ATOM 4958 C C . ILE F 2 190 ? 21.720 -55.994 27.297 1.00 44.30 398 ILE F C 1
ATOM 4959 O O . ILE F 2 190 ? 22.697 -55.509 26.727 1.00 44.30 398 ILE F O 1
ATOM 4964 N N . HIS G 1 3 ? 1.941 -57.723 44.695 1.00 13.27 737 HIS G N 1
ATOM 4965 C CA . HIS G 1 3 ? 2.573 -57.837 43.379 1.00 13.27 737 HIS G CA 1
ATOM 4966 C C . HIS G 1 3 ? 3.801 -58.743 43.376 1.00 13.27 737 HIS G C 1
ATOM 4967 O O . HIS G 1 3 ? 4.730 -58.532 44.153 1.00 13.27 737 HIS G O 1
ATOM 4974 N N . MET G 1 4 ? 3.790 -59.740 42.485 1.00 17.00 738 MET G N 1
ATOM 4975 C CA . MET G 1 4 ? 4.882 -60.704 42.300 1.00 17.00 738 MET G CA 1
ATOM 4976 C C . MET G 1 4 ? 6.032 -60.104 41.481 1.00 17.00 738 MET G C 1
ATOM 4977 O O . MET G 1 4 ? 6.432 -60.659 40.457 1.00 17.00 738 MET G O 1
ATOM 4982 N N . TRP G 1 5 ? 6.564 -58.980 41.956 1.00 13.27 739 TRP G N 1
ATOM 4983 C CA . TRP G 1 5 ? 7.649 -58.250 41.298 1.00 13.27 739 TRP G CA 1
ATOM 4984 C C . TRP G 1 5 ? 8.803 -59.069 40.780 1.00 13.27 739 TRP G C 1
ATOM 4985 O O . TRP G 1 5 ? 9.120 -60.114 41.331 1.00 13.27 739 TRP G O 1
ATOM 4996 N N . ASP G 1 6 ? 9.428 -58.560 39.716 1.00 13.27 740 ASP G N 1
ATOM 4997 C CA . ASP G 1 6 ? 10.602 -59.167 39.069 1.00 13.27 740 ASP G CA 1
ATOM 4998 C C . ASP G 1 6 ? 11.478 -57.973 38.718 1.00 13.27 740 ASP G C 1
ATOM 4999 O O . ASP G 1 6 ? 11.140 -57.193 37.832 1.00 13.27 740 ASP G O 1
ATOM 5004 N N . THR G 1 7 ? 12.594 -57.839 39.431 1.00 13.27 741 THR G N 1
ATOM 5005 C CA . THR G 1 7 ? 13.528 -56.718 39.282 1.00 13.27 741 THR G CA 1
ATOM 5006 C C . THR G 1 7 ? 14.337 -56.578 38.007 1.00 13.27 741 THR G C 1
ATOM 5007 O O . THR G 1 7 ? 14.649 -57.549 37.353 1.00 13.27 741 THR G O 1
ATOM 5011 N N . ALA G 1 8 ? 14.680 -55.343 37.668 1.00 14.76 742 ALA G N 1
ATOM 5012 C CA . ALA G 1 8 ? 15.497 -55.073 36.492 1.00 14.76 742 ALA G CA 1
ATOM 5013 C C . ALA G 1 8 ? 16.927 -55.038 37.007 1.00 14.76 742 ALA G C 1
ATOM 5014 O O . ALA G 1 8 ? 17.884 -55.008 36.232 1.00 14.76 742 ALA G O 1
ATOM 5016 N N . ASN G 1 9 ? 17.046 -55.065 38.333 1.00 17.54 743 ASN G N 1
ATOM 5017 C CA . ASN G 1 9 ? 18.331 -54.999 39.013 1.00 17.54 743 ASN G CA 1
ATOM 5018 C C . ASN G 1 9 ? 19.011 -53.792 38.411 1.00 17.54 743 ASN G C 1
ATOM 5019 O O . ASN G 1 9 ? 20.062 -53.884 37.795 1.00 17.54 743 ASN G O 1
ATOM 5024 N N . ASN G 1 10 ? 18.374 -52.652 38.595 1.00 13.27 744 ASN G N 1
ATOM 5025 C CA . ASN G 1 10 ? 18.853 -51.401 38.044 1.00 13.27 744 ASN G CA 1
ATOM 5026 C C . ASN G 1 10 ? 19.743 -50.676 39.028 1.00 13.27 744 ASN G C 1
ATOM 5027 O O . ASN G 1 10 ? 19.515 -50.713 40.233 1.00 13.27 744 ASN G O 1
ATOM 5032 N N . PRO G 1 11 ? 20.789 -50.024 38.521 1.00 19.63 745 PRO G N 1
ATOM 5033 C CA . PRO G 1 11 ? 21.705 -49.277 39.374 1.00 19.63 745 PRO G CA 1
ATOM 5034 C C . PRO G 1 11 ? 20.931 -48.073 39.904 1.00 19.63 745 PRO G C 1
ATOM 5035 O O . PRO G 1 11 ? 21.117 -47.628 41.039 1.00 19.63 745 PRO G O 1
ATOM 5039 N N . LEU G 1 12 ? 20.052 -47.549 39.065 1.00 14.85 746 LEU G N 1
ATOM 5040 C CA . LEU G 1 12 ? 19.256 -46.397 39.435 1.00 14.85 746 LEU G CA 1
ATOM 5041 C C . LEU G 1 12 ? 18.447 -46.607 40.695 1.00 14.85 746 LEU G C 1
ATOM 5042 O O . LEU G 1 12 ? 18.071 -45.647 41.341 1.00 14.85 746 LEU G O 1
ATOM 5047 N N . TYR G 1 13 ? 18.185 -47.853 41.067 1.00 25.47 747 TYR G N 1
ATOM 5048 C CA . TYR G 1 13 ? 17.350 -48.109 42.236 1.00 25.47 747 TYR G CA 1
ATOM 5049 C C . TYR G 1 13 ? 17.932 -49.081 43.251 1.00 25.47 747 TYR G C 1
ATOM 5050 O O . TYR G 1 13 ? 17.461 -49.152 44.397 1.00 25.47 747 TYR G O 1
ATOM 5059 N N . LYS G 1 14 ? 18.924 -49.851 42.816 1.00 13.47 748 LYS G N 1
ATOM 5060 C CA . LYS G 1 14 ? 19.596 -50.795 43.685 1.00 13.47 748 LYS G CA 1
ATOM 5061 C C . LYS G 1 14 ? 20.668 -50.048 44.462 1.00 13.47 748 LYS G C 1
ATOM 5062 O O . LYS G 1 14 ? 21.022 -48.907 44.085 1.00 13.47 748 LYS G O 1
ATOM 5068 N N . GLU G 1 15 ? 21.155 -50.699 45.526 1.00 26.52 749 GLU G N 1
ATOM 5069 C CA . GLU G 1 15 ? 22.191 -50.165 46.397 1.00 26.52 749 GLU G CA 1
ATOM 5070 C C . GLU G 1 15 ? 23.525 -49.868 45.698 1.00 26.52 749 GLU G C 1
ATOM 5071 O O . GLU G 1 15 ? 24.509 -49.686 46.391 1.00 26.52 749 GLU G O 1
ATOM 5077 N N . ALA G 1 16 ? 23.561 -49.823 44.370 1.00 46.65 750 ALA G N 1
ATOM 5078 C CA . ALA G 1 16 ? 24.787 -49.594 43.665 1.00 46.65 750 ALA G CA 1
ATOM 5079 C C . ALA G 1 16 ? 25.452 -48.238 43.788 1.00 46.65 750 ALA G C 1
ATOM 5080 O O . ALA G 1 16 ? 25.279 -47.381 42.927 1.00 46.65 750 ALA G O 1
ATOM 5082 N N . PRO H 2 1 ? 26.229 -48.022 44.868 1.00 40.40 209 PRO H N 1
ATOM 5083 C CA . PRO H 2 1 ? 26.904 -46.722 45.019 1.00 40.40 209 PRO H CA 1
ATOM 5084 C C . PRO H 2 1 ? 27.869 -46.363 43.908 1.00 40.40 209 PRO H C 1
ATOM 5085 O O . PRO H 2 1 ? 27.849 -45.273 43.379 1.00 40.40 209 PRO H O 1
ATOM 5089 N N . VAL H 2 2 ? 28.706 -47.324 43.572 1.00 13.27 210 VAL H N 1
ATOM 5090 C CA . VAL H 2 2 ? 29.675 -47.140 42.525 1.00 13.27 210 VAL H CA 1
ATOM 5091 C C . VAL H 2 2 ? 29.034 -47.016 41.159 1.00 13.27 210 VAL H C 1
ATOM 5092 O O . VAL H 2 2 ? 29.177 -45.987 40.513 1.00 13.27 210 VAL H O 1
ATOM 5096 N N . GLN H 2 3 ? 28.309 -48.041 40.727 1.00 16.16 211 GLN H N 1
ATOM 5097 C CA . GLN H 2 3 ? 27.650 -48.018 39.421 1.00 16.16 211 GLN H CA 1
ATOM 5098 C C . GLN H 2 3 ? 26.790 -46.784 39.089 1.00 16.16 211 GLN H C 1
ATOM 5099 O O . GLN H 2 3 ? 26.905 -46.227 37.985 1.00 16.16 211 GLN H O 1
ATOM 5105 N N . LEU H 2 4 ? 25.927 -46.358 40.010 1.00 13.27 212 LEU H N 1
ATOM 5106 C CA . LEU H 2 4 ? 25.113 -45.178 39.742 1.00 13.27 212 LEU H CA 1
ATOM 5107 C C . LEU H 2 4 ? 26.009 -43.974 39.504 1.00 13.27 212 LEU H C 1
ATOM 5108 O O . LEU H 2 4 ? 25.792 -43.210 38.569 1.00 13.27 212 LEU H O 1
ATOM 5113 N N . ASN H 2 5 ? 27.010 -43.813 40.366 1.00 13.27 213 ASN H N 1
ATOM 5114 C CA . ASN H 2 5 ? 27.965 -42.707 40.290 1.00 13.27 213 ASN H CA 1
ATOM 5115 C C . ASN H 2 5 ? 28.626 -42.606 38.919 1.00 13.27 213 ASN H C 1
ATOM 5116 O O . ASN H 2 5 ? 28.824 -41.514 38.392 1.00 13.27 213 ASN H O 1
ATOM 5121 N N . LEU H 2 6 ? 28.968 -43.755 38.348 1.00 13.27 214 LEU H N 1
ATOM 5122 C CA . LEU H 2 6 ? 29.585 -43.808 37.027 1.00 13.27 214 LEU H CA 1
ATOM 5123 C C . LEU H 2 6 ? 28.617 -43.257 35.966 1.00 13.27 214 LEU H C 1
ATOM 5124 O O . LEU H 2 6 ? 29.029 -42.547 35.055 1.00 13.27 214 LEU H O 1
ATOM 5129 N N . LEU H 2 7 ? 27.331 -43.589 36.092 1.00 21.52 215 LEU H N 1
ATOM 5130 C CA . LEU H 2 7 ? 26.315 -43.116 35.154 1.00 21.52 215 LEU H CA 1
ATOM 5131 C C . LEU H 2 7 ? 26.170 -41.619 35.291 1.00 21.52 215 LEU H C 1
ATOM 5132 O O . LEU H 2 7 ? 25.913 -40.919 34.306 1.00 21.52 215 LEU H O 1
ATOM 5137 N N . TYR H 2 8 ? 26.328 -41.136 36.523 1.00 15.38 216 TYR H N 1
ATOM 5138 C CA . TYR H 2 8 ? 26.217 -39.708 36.825 1.00 15.38 216 TYR H CA 1
ATOM 5139 C C . TYR H 2 8 ? 27.386 -38.912 36.250 1.00 15.38 216 TYR H C 1
ATOM 5140 O O . TYR H 2 8 ? 27.200 -38.007 35.423 1.00 15.38 216 TYR H O 1
ATOM 5149 N N . VAL H 2 9 ? 28.588 -39.263 36.690 1.00 18.31 217 VAL H N 1
ATOM 5150 C CA . VAL H 2 9 ? 29.792 -38.599 36.226 1.00 18.31 217 VAL H CA 1
ATOM 5151 C C . VAL H 2 9 ? 29.784 -38.531 34.705 1.00 18.31 217 VAL H C 1
ATOM 5152 O O . VAL H 2 9 ? 30.028 -37.486 34.108 1.00 18.31 217 VAL H O 1
ATOM 5156 N N . GLN H 2 10 ? 29.469 -39.655 34.087 1.00 13.27 218 GLN H N 1
ATOM 5157 C CA . GLN H 2 10 ? 29.424 -39.755 32.640 1.00 13.27 218 GLN H CA 1
ATOM 5158 C C . GLN H 2 10 ? 28.467 -38.748 32.034 1.00 13.27 218 GLN H C 1
ATOM 5159 O O . GLN H 2 10 ? 28.837 -37.992 31.143 1.00 13.27 218 GLN H O 1
ATOM 5165 N N . ALA H 2 11 ? 27.231 -38.738 32.520 1.00 26.61 219 ALA H N 1
ATOM 5166 C CA . ALA H 2 11 ? 26.230 -37.824 31.999 1.00 26.61 219 ALA H CA 1
ATOM 5167 C C . ALA H 2 11 ? 26.567 -36.384 32.344 1.00 26.61 219 ALA H C 1
ATOM 5168 O O . ALA H 2 11 ? 26.374 -35.474 31.531 1.00 26.61 219 ALA H O 1
ATOM 5170 N N . ARG H 2 12 ? 27.068 -36.170 33.554 1.00 24.74 220 ARG H N 1
ATOM 5171 C CA . ARG H 2 12 ? 27.429 -34.825 33.972 1.00 24.74 220 ARG H CA 1
ATOM 5172 C C . ARG H 2 12 ? 28.451 -34.274 32.977 1.00 24.74 220 ARG H C 1
ATOM 5173 O O . ARG H 2 12 ? 28.195 -33.277 32.318 1.00 24.74 220 ARG H O 1
ATOM 5181 N N . ASP H 2 13 ? 29.586 -34.953 32.843 1.00 14.92 221 ASP H N 1
ATOM 5182 C CA . ASP H 2 13 ? 30.652 -34.514 31.942 1.00 14.92 221 ASP H CA 1
ATOM 5183 C C . ASP H 2 13 ? 30.198 -34.253 30.503 1.00 14.92 221 ASP H C 1
ATOM 5184 O O . ASP H 2 13 ? 30.519 -33.214 29.915 1.00 14.92 221 ASP H O 1
ATOM 5189 N N . ASP H 2 14 ? 29.452 -35.197 29.940 1.00 24.88 222 ASP H N 1
ATOM 5190 C CA . ASP H 2 14 ? 28.957 -35.061 28.579 1.00 24.88 222 ASP H CA 1
ATOM 5191 C C . ASP H 2 14 ? 28.252 -33.730 28.430 1.00 24.88 222 ASP H C 1
ATOM 5192 O O . ASP H 2 14 ? 28.168 -33.179 27.331 1.00 24.88 222 ASP H O 1
ATOM 5197 N N . ILE H 2 15 ? 27.750 -33.212 29.545 1.00 15.07 223 ILE H N 1
ATOM 5198 C CA . ILE H 2 15 ? 27.074 -31.929 29.537 1.00 15.07 223 ILE H CA 1
ATOM 5199 C C . ILE H 2 15 ? 28.047 -30.784 29.806 1.00 15.07 223 ILE H C 1
ATOM 5200 O O . ILE H 2 15 ? 28.099 -29.815 29.045 1.00 15.07 223 ILE H O 1
ATOM 5205 N N . LEU H 2 16 ? 28.831 -30.909 30.873 1.00 25.04 224 LEU H N 1
ATOM 5206 C CA . LEU H 2 16 ? 29.789 -29.876 31.231 1.00 25.04 224 LEU H CA 1
ATOM 5207 C C . LEU H 2 16 ? 30.738 -29.572 30.085 1.00 25.04 224 LEU H C 1
ATOM 5208 O O . LEU H 2 16 ? 31.120 -28.415 29.889 1.00 25.04 224 LEU H O 1
ATOM 5213 N N . ASN H 2 17 ? 31.121 -30.600 29.327 1.00 18.90 225 ASN H N 1
ATOM 5214 C CA . ASN H 2 17 ? 32.032 -30.390 28.209 1.00 18.90 225 ASN H CA 1
ATOM 5215 C C . ASN H 2 17 ? 31.263 -30.351 26.917 1.00 18.90 225 ASN H C 1
ATOM 5216 O O . ASN H 2 17 ? 31.659 -30.950 25.926 1.00 18.90 225 ASN H O 1
ATOM 5221 N N . GLY H 2 18 ? 30.147 -29.636 26.949 1.00 14.34 226 GLY H N 1
ATOM 5222 C CA . GLY H 2 18 ? 29.317 -29.513 25.773 1.00 14.34 226 GLY H CA 1
ATOM 5223 C C . GLY H 2 18 ? 29.394 -30.635 24.750 1.00 14.34 226 GLY H C 1
ATOM 5224 O O . GLY H 2 18 ? 29.610 -30.348 23.578 1.00 14.34 226 GLY H O 1
ATOM 5225 N N . SER H 2 19 ? 29.246 -31.895 25.175 1.00 22.62 227 SER H N 1
ATOM 5226 C CA . SER H 2 19 ? 29.240 -33.034 24.239 1.00 22.62 227 SER H CA 1
ATOM 5227 C C . SER H 2 19 ? 27.787 -33.462 24.051 1.00 22.62 227 SER H C 1
ATOM 5228 O O . SER H 2 19 ? 27.425 -34.098 23.058 1.00 22.62 227 SER H O 1
ATOM 5231 N N . HIS H 2 20 ? 26.973 -33.115 25.045 1.00 13.27 228 HIS H N 1
ATOM 5232 C CA . HIS H 2 20 ? 25.538 -33.360 25.028 1.00 13.27 228 HIS H CA 1
ATOM 5233 C C . HIS H 2 20 ? 24.881 -31.989 25.164 1.00 13.27 228 HIS H C 1
ATOM 5234 O O . HIS H 2 20 ? 24.724 -31.457 26.261 1.00 13.27 228 HIS H O 1
ATOM 5241 N N . PRO H 2 21 ? 24.523 -31.391 24.033 1.00 20.98 229 PRO H N 1
ATOM 5242 C CA . PRO H 2 21 ? 23.880 -30.083 23.937 1.00 20.98 229 PRO H CA 1
ATOM 5243 C C . PRO H 2 21 ? 22.548 -29.971 24.690 1.00 20.98 229 PRO H C 1
ATOM 5244 O O . PRO H 2 21 ? 21.633 -30.766 24.472 1.00 20.98 229 PRO H O 1
ATOM 5248 N N . VAL H 2 22 ? 22.441 -28.973 25.561 1.00 29.97 230 VAL H N 1
ATOM 5249 C CA . VAL H 2 22 ? 21.216 -28.743 26.327 1.00 29.97 230 VAL H CA 1
ATOM 5250 C C . VAL H 2 22 ? 20.904 -27.241 26.430 1.00 29.97 230 VAL H C 1
ATOM 5251 O O . VAL H 2 22 ? 21.811 -26.402 26.364 1.00 29.97 230 VAL H O 1
ATOM 5255 N N . SER H 2 23 ? 19.624 -26.907 26.595 1.00 27.26 231 SER H N 1
ATOM 5256 C CA . SER H 2 23 ? 19.218 -25.509 26.681 1.00 27.26 231 SER H CA 1
ATOM 5257 C C . SER H 2 23 ? 19.537 -24.887 28.036 1.00 27.26 231 SER H C 1
ATOM 5258 O O . SER H 2 23 ? 19.626 -25.586 29.049 1.00 27.26 231 SER H O 1
ATOM 5261 N N . PHE H 2 24 ? 19.697 -23.565 28.042 1.00 16.14 232 PHE H N 1
ATOM 5262 C CA . PHE H 2 24 ? 20.008 -22.829 29.256 1.00 16.14 232 PHE H CA 1
ATOM 5263 C C . PHE H 2 24 ? 19.257 -23.375 30.463 1.00 16.14 232 PHE H C 1
ATOM 5264 O O . PHE H 2 24 ? 19.863 -23.884 31.407 1.00 16.14 232 PHE H O 1
ATOM 5272 N N . ASP H 2 25 ? 17.933 -23.270 30.435 1.00 28.46 233 ASP H N 1
ATOM 5273 C CA . ASP H 2 25 ? 17.123 -23.758 31.543 1.00 28.46 233 ASP H CA 1
ATOM 5274 C C . ASP H 2 25 ? 17.580 -25.122 32.041 1.00 28.46 233 ASP H C 1
ATOM 5275 O O . ASP H 2 25 ? 17.989 -25.253 33.191 1.00 28.46 233 ASP H O 1
ATOM 5280 N N . LYS H 2 26 ? 17.524 -26.131 31.174 1.00 39.79 234 LYS H N 1
ATOM 5281 C CA . LYS H 2 26 ? 17.940 -27.481 31.549 1.00 39.79 234 LYS H CA 1
ATOM 5282 C C . LYS H 2 26 ? 19.347 -27.484 32.119 1.00 39.79 234 LYS H C 1
ATOM 5283 O O . LYS H 2 26 ? 19.615 -28.144 33.125 1.00 39.79 234 LYS H O 1
ATOM 5289 N N . ALA H 2 27 ? 20.240 -26.741 31.475 1.00 13.27 235 ALA H N 1
ATOM 5290 C CA . ALA H 2 27 ? 21.622 -26.668 31.932 1.00 13.27 235 ALA H CA 1
ATOM 5291 C C . ALA H 2 27 ? 21.664 -26.294 33.407 1.00 13.27 235 ALA H C 1
ATOM 5292 O O . ALA H 2 27 ? 22.499 -26.795 34.180 1.00 13.27 235 ALA H O 1
ATOM 5294 N N . CYS H 2 28 ? 20.742 -25.418 33.790 1.00 13.29 236 CYS H N 1
ATOM 5295 C CA . CYS H 2 28 ? 20.674 -24.933 35.158 1.00 13.29 236 CYS H CA 1
ATOM 5296 C C . CYS H 2 28 ? 20.041 -25.928 36.096 1.00 13.29 236 CYS H C 1
ATOM 5297 O O . CYS H 2 28 ? 20.381 -25.976 37.271 1.00 13.29 236 CYS H O 1
ATOM 5300 N N . GLU H 2 29 ? 19.123 -26.729 35.579 1.00 14.22 237 GLU H N 1
ATOM 5301 C CA . GLU H 2 29 ? 18.497 -27.728 36.411 1.00 14.22 237 GLU H CA 1
ATOM 5302 C C . GLU H 2 29 ? 19.559 -28.765 36.779 1.00 14.22 237 GLU H C 1
ATOM 5303 O O . GLU H 2 29 ? 19.588 -29.268 37.892 1.00 14.22 237 GLU H O 1
ATOM 5309 N N . PHE H 2 30 ? 20.445 -29.074 35.843 1.00 19.18 238 PHE H N 1
ATOM 5310 C CA . PHE H 2 30 ? 21.504 -30.034 36.110 1.00 19.18 238 PHE H CA 1
ATOM 5311 C C . PHE H 2 30 ? 22.444 -29.471 37.152 1.00 19.18 238 PHE H C 1
ATOM 5312 O O . PHE H 2 30 ? 22.860 -30.180 38.053 1.00 19.18 238 PHE H O 1
ATOM 5320 N N . ALA H 2 31 ? 22.794 -28.196 37.032 1.00 19.14 239 ALA H N 1
ATOM 5321 C CA . ALA H 2 31 ? 23.679 -27.590 38.029 1.00 19.14 239 ALA H CA 1
ATOM 5322 C C . ALA H 2 31 ? 22.946 -27.566 39.382 1.00 19.14 239 ALA H C 1
ATOM 5323 O O . ALA H 2 31 ? 23.564 -27.550 40.452 1.00 19.14 239 ALA H O 1
ATOM 5325 N N . GLY H 2 32 ? 21.614 -27.566 39.312 1.00 19.85 240 GLY H N 1
ATOM 5326 C CA . GLY H 2 32 ? 20.801 -27.563 40.508 1.00 19.85 240 GLY H CA 1
ATOM 5327 C C . GLY H 2 32 ? 20.949 -28.894 41.213 1.00 19.85 240 GLY H C 1
ATOM 5328 O O . GLY H 2 32 ? 20.884 -28.976 42.435 1.00 19.85 240 GLY H O 1
ATOM 5329 N N . TYR H 2 33 ? 21.135 -29.951 40.439 1.00 17.52 241 TYR H N 1
ATOM 5330 C CA . TYR H 2 33 ? 21.309 -31.266 41.027 1.00 17.52 241 TYR H CA 1
ATOM 5331 C C . TYR H 2 33 ? 22.768 -31.402 41.395 1.00 17.52 241 TYR H C 1
ATOM 5332 O O . TYR H 2 33 ? 23.091 -32.026 42.392 1.00 17.52 241 TYR H O 1
ATOM 5341 N N . GLN H 2 34 ? 23.648 -30.788 40.611 1.00 17.70 242 GLN H N 1
ATOM 5342 C CA . GLN H 2 34 ? 25.071 -30.874 40.893 1.00 17.70 242 GLN H CA 1
ATOM 5343 C C . GLN H 2 34 ? 25.346 -30.267 42.272 1.00 17.70 242 GLN H C 1
ATOM 5344 O O . GLN H 2 34 ? 26.158 -30.784 43.040 1.00 17.70 242 GLN H O 1
ATOM 5350 N N . CYS H 2 35 ? 24.656 -29.180 42.594 1.00 22.74 243 CYS H N 1
ATOM 5351 C CA . CYS H 2 35 ? 24.841 -28.536 43.890 1.00 22.74 243 CYS H CA 1
ATOM 5352 C C . CYS H 2 35 ? 24.367 -29.426 45.036 1.00 22.74 243 CYS H C 1
ATOM 5353 O O . CYS H 2 35 ? 25.035 -29.548 46.056 1.00 22.74 243 CYS H O 1
ATOM 5356 N N . GLN H 2 36 ? 23.200 -30.030 44.868 1.00 23.18 244 GLN H N 1
ATOM 5357 C CA . GLN H 2 36 ? 22.639 -30.891 45.885 1.00 23.18 244 GLN H CA 1
ATOM 5358 C C . GLN H 2 36 ? 23.636 -31.996 46.157 1.00 23.18 244 GLN H C 1
ATOM 5359 O O . GLN H 2 36 ? 23.988 -32.273 47.310 1.00 23.18 244 GLN H O 1
ATOM 5365 N N . ILE H 2 37 ? 24.093 -32.623 45.082 1.00 39.92 245 ILE H N 1
ATOM 5366 C CA . ILE H 2 37 ? 25.037 -33.725 45.175 1.00 39.92 245 ILE H CA 1
ATOM 5367 C C . ILE H 2 37 ? 26.355 -33.285 45.794 1.00 39.92 245 ILE H C 1
ATOM 5368 O O . ILE H 2 37 ? 26.910 -33.970 46.656 1.00 39.92 245 ILE H O 1
ATOM 5373 N N . GLN H 2 38 ? 26.837 -32.126 45.363 1.00 19.43 246 GLN H N 1
ATOM 5374 C CA . GLN H 2 38 ? 28.110 -31.592 45.831 1.00 19.43 246 GLN H CA 1
ATOM 5375 C C . GLN H 2 38 ? 28.083 -30.873 47.175 1.00 19.43 246 GLN H C 1
ATOM 5376 O O . GLN H 2 38 ? 29.000 -31.029 47.978 1.00 19.43 246 GLN H O 1
ATOM 5382 N N . PHE H 2 39 ? 27.034 -30.101 47.440 1.00 18.89 247 PHE H N 1
ATOM 5383 C CA . PHE H 2 39 ? 26.975 -29.326 48.680 1.00 18.89 247 PHE H CA 1
ATOM 5384 C C . PHE H 2 39 ? 25.959 -29.715 49.722 1.00 18.89 247 PHE H C 1
ATOM 5385 O O . PHE H 2 39 ? 25.910 -29.105 50.781 1.00 18.89 247 PHE H O 1
ATOM 5393 N N . GLY H 2 40 ? 25.160 -30.731 49.449 1.00 13.45 248 GLY H N 1
ATOM 5394 C CA . GLY H 2 40 ? 24.171 -31.117 50.428 1.00 13.45 248 GLY H CA 1
ATOM 5395 C C . GLY H 2 40 ? 23.082 -30.082 50.306 1.00 13.45 248 GLY H C 1
ATOM 5396 O O . GLY H 2 40 ? 23.265 -29.102 49.578 1.00 13.45 248 GLY H O 1
ATOM 5397 N N . PRO H 2 41 ? 21.950 -30.241 51.015 1.00 24.76 249 PRO H N 1
ATOM 5398 C CA . PRO H 2 41 ? 20.842 -29.276 50.937 1.00 24.76 249 PRO H CA 1
ATOM 5399 C C . PRO H 2 41 ? 21.229 -27.800 50.870 1.00 24.76 249 PRO H C 1
ATOM 5400 O O . PRO H 2 41 ? 22.219 -27.350 51.461 1.00 24.76 249 PRO H O 1
ATOM 5404 N N . HIS H 2 42 ? 20.425 -27.059 50.119 1.00 38.42 250 HIS H N 1
ATOM 5405 C CA . HIS H 2 42 ? 20.635 -25.638 49.944 1.00 38.42 250 HIS H CA 1
ATOM 5406 C C . HIS H 2 42 ? 20.637 -24.916 51.286 1.00 38.42 250 HIS H C 1
ATOM 5407 O O . HIS H 2 42 ? 19.776 -25.124 52.140 1.00 38.42 250 HIS H O 1
ATOM 5414 N N . ASN H 2 43 ? 21.635 -24.069 51.456 1.00 32.97 251 ASN H N 1
ATOM 5415 C CA . ASN H 2 43 ? 21.808 -23.275 52.658 1.00 32.97 251 ASN H CA 1
ATOM 5416 C C . ASN H 2 43 ? 21.852 -21.822 52.169 1.00 32.97 251 ASN H C 1
ATOM 5417 O O . ASN H 2 43 ? 22.917 -21.278 51.880 1.00 32.97 251 ASN H O 1
ATOM 5422 N N . GLU H 2 44 ? 20.671 -21.218 52.056 1.00 41.08 252 GLU H N 1
ATOM 5423 C CA . GLU H 2 44 ? 20.507 -19.844 51.573 1.00 41.08 252 GLU H CA 1
ATOM 5424 C C . GLU H 2 44 ? 21.475 -18.798 52.121 1.00 41.08 252 GLU H C 1
ATOM 5425 O O . GLU H 2 44 ? 21.488 -17.656 51.651 1.00 41.08 252 GLU H O 1
ATOM 5431 N N . GLN H 2 45 ? 22.274 -19.181 53.110 1.00 22.94 253 GLN H N 1
ATOM 5432 C CA . GLN H 2 45 ? 23.232 -18.266 53.703 1.00 22.94 253 GLN H CA 1
ATOM 5433 C C . GLN H 2 45 ? 24.547 -18.325 52.925 1.00 22.94 253 GLN H C 1
ATOM 5434 O O . GLN H 2 45 ? 25.044 -17.300 52.434 1.00 22.94 253 GLN H O 1
ATOM 5440 N N . LYS H 2 46 ? 25.079 -19.540 52.789 1.00 77.33 254 LYS H N 1
ATOM 5441 C CA . LYS H 2 46 ? 26.338 -19.791 52.090 1.00 77.33 254 LYS H CA 1
ATOM 5442 C C . LYS H 2 46 ? 26.179 -20.010 50.579 1.00 77.33 254 LYS H C 1
ATOM 5443 O O . LYS H 2 46 ? 27.152 -19.904 49.834 1.00 77.33 254 LYS H O 1
ATOM 5449 N N . HIS H 2 47 ? 24.961 -20.303 50.128 1.00 32.93 255 HIS H N 1
ATOM 5450 C CA . HIS H 2 47 ? 24.708 -20.565 48.708 1.00 32.93 255 HIS H CA 1
ATOM 5451 C C . HIS H 2 47 ? 24.072 -19.406 47.947 1.00 32.93 255 HIS H C 1
ATOM 5452 O O . HIS H 2 47 ? 22.910 -19.482 47.545 1.00 32.93 255 HIS H O 1
ATOM 5459 N N . LYS H 2 48 ? 24.836 -18.337 47.742 1.00 48.84 256 LYS H N 1
ATOM 5460 C CA . LYS H 2 48 ? 24.336 -17.175 47.014 1.00 48.84 256 LYS H CA 1
ATOM 5461 C C . LYS H 2 48 ? 25.331 -16.722 45.947 1.00 48.84 256 LYS H C 1
ATOM 5462 O O . LYS H 2 48 ? 26.546 -16.852 46.130 1.00 48.84 256 LYS H O 1
ATOM 5468 N N . PRO H 2 49 ? 24.819 -16.179 44.817 1.00 34.82 257 PRO H N 1
ATOM 5469 C CA . PRO H 2 49 ? 25.595 -15.689 43.668 1.00 34.82 257 PRO H CA 1
ATOM 5470 C C . PRO H 2 49 ? 27.046 -15.310 43.979 1.00 34.82 257 PRO H C 1
ATOM 5471 O O . PRO H 2 49 ? 27.309 -14.455 44.829 1.00 34.82 257 PRO H O 1
ATOM 5475 N N . GLY H 2 50 ? 27.980 -15.956 43.284 1.00 32.82 258 GLY H N 1
ATOM 5476 C CA . GLY H 2 50 ? 29.392 -15.686 43.498 1.00 32.82 258 GLY H CA 1
ATOM 5477 C C . GLY H 2 50 ? 30.133 -16.847 44.143 1.00 32.82 258 GLY H C 1
ATOM 5478 O O . GLY H 2 50 ? 31.304 -17.101 43.837 1.00 32.82 258 GLY H O 1
ATOM 5479 N N . PHE H 2 51 ? 29.443 -17.553 45.035 1.00 32.79 259 PHE H N 1
ATOM 5480 C CA . PHE H 2 51 ? 30.002 -18.698 45.748 1.00 32.79 259 PHE H CA 1
ATOM 5481 C C . PHE H 2 51 ? 30.349 -19.856 44.809 1.00 32.79 259 PHE H C 1
ATOM 5482 O O . PHE H 2 51 ? 31.159 -20.724 45.145 1.00 32.79 259 PHE H O 1
ATOM 5490 N N . LEU H 2 52 ? 29.769 -19.858 43.618 1.00 28.61 260 LEU H N 1
ATOM 5491 C CA . LEU H 2 52 ? 30.017 -20.963 42.714 1.00 28.61 260 LEU H CA 1
ATOM 5492 C C . LEU H 2 52 ? 30.822 -20.683 41.475 1.00 28.61 260 LEU H C 1
ATOM 5493 O O . LEU H 2 52 ? 30.475 -19.797 40.704 1.00 28.61 260 LEU H O 1
ATOM 5498 N N . GLU H 2 53 ? 31.888 -21.454 41.279 1.00 13.89 261 GLU H N 1
ATOM 5499 C CA . GLU H 2 53 ? 32.716 -21.309 40.092 1.00 13.89 261 GLU H CA 1
ATOM 5500 C C . GLU H 2 53 ? 31.920 -21.935 38.931 1.00 13.89 261 GLU H C 1
ATOM 5501 O O . GLU H 2 53 ? 31.933 -23.149 38.711 1.00 13.89 261 GLU H O 1
ATOM 5507 N N . LEU H 2 54 ? 31.217 -21.083 38.201 1.00 20.83 262 LEU H N 1
ATOM 5508 C CA . LEU H 2 54 ? 30.381 -21.509 37.095 1.00 20.83 262 LEU H CA 1
ATOM 5509 C C . LEU H 2 54 ? 31.073 -22.362 36.035 1.00 20.83 262 LEU H C 1
ATOM 5510 O O . LEU H 2 54 ? 30.435 -23.204 35.412 1.00 20.83 262 LEU H O 1
ATOM 5515 N N . LYS H 2 55 ? 32.369 -22.163 35.835 1.00 36.48 263 LYS H N 1
ATOM 5516 C CA . LYS H 2 55 ? 33.102 -22.943 34.837 1.00 36.48 263 LYS H CA 1
ATOM 5517 C C . LYS H 2 55 ? 32.790 -24.424 34.934 1.00 36.48 263 LYS H C 1
ATOM 5518 O O . LYS H 2 55 ? 32.516 -25.075 33.927 1.00 36.48 263 LYS H O 1
ATOM 5524 N N . ASP H 2 56 ? 32.822 -24.949 36.154 1.00 30.56 264 ASP H N 1
ATOM 5525 C CA . ASP H 2 56 ? 32.591 -26.371 36.377 1.00 30.56 264 ASP H CA 1
ATOM 5526 C C . ASP H 2 56 ? 31.134 -26.816 36.527 1.00 30.56 264 ASP H C 1
ATOM 5527 O O . ASP H 2 56 ? 30.865 -28.013 36.653 1.00 30.56 264 ASP H O 1
ATOM 5532 N N . PHE H 2 57 ? 30.194 -25.877 36.500 1.00 17.69 265 PHE H N 1
ATOM 5533 C CA . PHE H 2 57 ? 28.787 -26.224 36.668 1.00 17.69 265 PHE H CA 1
ATOM 5534 C C . PHE H 2 57 ? 27.888 -26.074 35.444 1.00 17.69 265 PHE H C 1
ATOM 5535 O O . PHE H 2 57 ? 26.743 -26.544 35.440 1.00 17.69 265 PHE H O 1
ATOM 5543 N N . LEU H 2 58 ? 28.392 -25.427 34.402 1.00 33.58 266 LEU H N 1
ATOM 5544 C CA . LEU H 2 58 ? 27.596 -25.227 33.202 1.00 33.58 266 LEU H CA 1
ATOM 5545 C C . LEU H 2 58 ? 28.452 -25.315 31.953 1.00 33.58 266 LEU H C 1
ATOM 5546 O O . LEU H 2 58 ? 29.662 -25.102 31.989 1.00 33.58 266 LEU H O 1
ATOM 5551 N N . PRO H 2 59 ? 27.824 -25.637 30.823 1.00 23.44 267 PRO H N 1
ATOM 5552 C CA . PRO H 2 59 ? 28.555 -25.737 29.560 1.00 23.44 267 PRO H CA 1
ATOM 5553 C C . PRO H 2 59 ? 29.141 -24.355 29.221 1.00 23.44 267 PRO H C 1
ATOM 5554 O O . PRO H 2 59 ? 28.513 -23.325 29.477 1.00 23.44 267 PRO H O 1
ATOM 5558 N N . LYS H 2 60 ? 30.336 -24.345 28.639 1.00 22.00 268 LYS H N 1
ATOM 5559 C CA . LYS H 2 60 ? 31.025 -23.115 28.239 1.00 22.00 268 LYS H CA 1
ATOM 5560 C C . LYS H 2 60 ? 30.068 -22.007 27.783 1.00 22.00 268 LYS H C 1
ATOM 5561 O O . LYS H 2 60 ? 30.161 -20.868 28.223 1.00 22.00 268 LYS H O 1
ATOM 5567 N N . GLU H 2 61 ? 29.144 -22.360 26.901 1.00 35.61 269 GLU H N 1
ATOM 5568 C CA . GLU H 2 61 ? 28.183 -21.417 26.347 1.00 35.61 269 GLU H CA 1
ATOM 5569 C C . GLU H 2 61 ? 27.386 -20.626 27.368 1.00 35.61 269 GLU H C 1
ATOM 5570 O O . GLU H 2 61 ? 27.106 -19.450 27.146 1.00 35.61 269 GLU H O 1
ATOM 5576 N N . TYR H 2 62 ? 27.036 -21.255 28.487 1.00 24.43 270 TYR H N 1
ATOM 5577 C CA . TYR H 2 62 ? 26.209 -20.595 29.510 1.00 24.43 270 TYR H CA 1
ATOM 5578 C C . TYR H 2 62 ? 26.892 -19.898 30.678 1.00 24.43 270 TYR H C 1
ATOM 5579 O O . TYR H 2 62 ? 26.231 -19.265 31.505 1.00 24.43 270 TYR H O 1
ATOM 5588 N N . ILE H 2 63 ? 28.200 -20.023 30.772 1.00 15.51 271 ILE H N 1
ATOM 5589 C CA . ILE H 2 63 ? 28.898 -19.358 31.854 1.00 15.51 271 ILE H CA 1
ATOM 5590 C C . ILE H 2 63 ? 28.441 -17.886 31.938 1.00 15.51 271 ILE H C 1
ATOM 5591 O O . ILE H 2 63 ? 27.659 -17.534 32.847 1.00 15.51 271 ILE H O 1
ATOM 5596 N N . LYS H 2 64 ? 28.916 -17.066 30.987 1.00 26.55 272 LYS H N 1
ATOM 5597 C CA . LYS H 2 64 ? 28.547 -15.645 30.913 1.00 26.55 272 LYS H CA 1
ATOM 5598 C C . LYS H 2 64 ? 27.124 -15.090 31.128 1.00 26.55 272 LYS H C 1
ATOM 5599 O O . LYS H 2 64 ? 26.982 -14.060 31.765 1.00 26.55 272 LYS H O 1
ATOM 5605 N N . GLN H 2 65 ? 26.110 -15.748 30.583 1.00 29.96 273 GLN H N 1
ATOM 5606 C CA . GLN H 2 65 ? 24.707 -15.332 30.698 1.00 29.96 273 GLN H CA 1
ATOM 5607 C C . GLN H 2 65 ? 24.236 -15.587 32.132 1.00 29.96 273 GLN H C 1
ATOM 5608 O O . GLN H 2 65 ? 23.063 -16.022 32.353 1.00 29.96 273 GLN H O 1
ATOM 5614 N N . LYS H 2 66 ? 25.083 -15.254 33.094 1.00 34.53 274 LYS H N 1
ATOM 5615 C CA . LYS H 2 66 ? 24.793 -15.582 34.454 1.00 34.53 274 LYS H CA 1
ATOM 5616 C C . LYS H 2 66 ? 23.487 -16.074 35.030 1.00 34.53 274 LYS H C 1
ATOM 5617 O O . LYS H 2 66 ? 22.612 -15.322 35.445 1.00 34.53 274 LYS H O 1
ATOM 5623 N N . GLY H 2 67 ? 23.438 -17.416 35.045 1.00 18.64 275 GLY H N 1
ATOM 5624 C CA . GLY H 2 67 ? 22.307 -18.179 35.539 1.00 18.64 275 GLY H CA 1
ATOM 5625 C C . GLY H 2 67 ? 22.431 -18.647 36.968 1.00 18.64 275 GLY H C 1
ATOM 5626 O O . GLY H 2 67 ? 21.496 -19.240 37.499 1.00 18.64 275 GLY H O 1
ATOM 5627 N N . GLU H 2 68 ? 23.571 -18.372 37.592 1.00 39.48 276 GLU H N 1
ATOM 5628 C CA . GLU H 2 68 ? 23.778 -18.748 38.981 1.00 39.48 276 GLU H CA 1
ATOM 5629 C C . GLU H 2 68 ? 22.455 -18.662 39.720 1.00 39.48 276 GLU H C 1
ATOM 5630 O O . GLU H 2 68 ? 22.039 -19.615 40.384 1.00 39.48 276 GLU H O 1
ATOM 5636 N N . ARG H 2 69 ? 21.800 -17.513 39.609 1.00 25.29 277 ARG H N 1
ATOM 5637 C CA . ARG H 2 69 ? 20.526 -17.320 40.273 1.00 25.29 277 ARG H CA 1
ATOM 5638 C C . ARG H 2 69 ? 19.605 -18.501 39.991 1.00 25.29 277 ARG H C 1
ATOM 5639 O O . ARG H 2 69 ? 18.990 -19.022 40.907 1.00 25.29 277 ARG H O 1
ATOM 5647 N N . LYS H 2 70 ? 19.526 -18.948 38.738 1.00 21.82 278 LYS H N 1
ATOM 5648 C CA . LYS H 2 70 ? 18.652 -20.084 38.387 1.00 21.82 278 LYS H CA 1
ATOM 5649 C C . LYS H 2 70 ? 19.144 -21.405 38.983 1.00 21.82 278 LYS H C 1
ATOM 5650 O O . LYS H 2 70 ? 18.361 -22.274 39.354 1.00 21.82 278 LYS H O 1
ATOM 5656 N N . ILE H 2 71 ? 20.455 -21.546 39.062 1.00 30.68 279 ILE H N 1
ATOM 5657 C CA . ILE H 2 71 ? 21.058 -22.741 39.609 1.00 30.68 279 ILE H CA 1
ATOM 5658 C C . ILE H 2 71 ? 20.634 -22.904 41.074 1.00 30.68 279 ILE H C 1
ATOM 5659 O O . ILE H 2 71 ? 20.142 -23.964 41.486 1.00 30.68 279 ILE H O 1
ATOM 5664 N N . PHE H 2 72 ? 20.806 -21.832 41.844 1.00 26.25 280 PHE H N 1
ATOM 5665 C CA . PHE H 2 72 ? 20.454 -21.813 43.258 1.00 26.25 280 PHE H CA 1
ATOM 5666 C C . PHE H 2 72 ? 18.962 -21.977 43.486 1.00 26.25 280 PHE H C 1
ATOM 5667 O O . PHE H 2 72 ? 18.510 -22.267 44.596 1.00 26.25 280 PHE H O 1
ATOM 5675 N N . MET H 2 73 ? 18.196 -21.801 42.423 1.00 34.18 281 MET H N 1
ATOM 5676 C CA . MET H 2 73 ? 16.759 -21.942 42.517 1.00 34.18 281 MET H CA 1
ATOM 5677 C C . MET H 2 73 ? 16.358 -23.385 42.318 1.00 34.18 281 MET H C 1
ATOM 5678 O O . MET H 2 73 ? 15.409 -23.868 42.944 1.00 34.18 281 MET H O 1
ATOM 5683 N N . ALA H 2 74 ? 17.092 -24.067 41.439 1.00 19.68 282 ALA H N 1
ATOM 5684 C CA . ALA H 2 74 ? 16.845 -25.477 41.162 1.00 19.68 282 ALA H CA 1
ATOM 5685 C C . ALA H 2 74 ? 17.405 -26.247 42.336 1.00 19.68 282 ALA H C 1
ATOM 5686 O O . ALA H 2 74 ? 16.927 -27.320 42.666 1.00 19.68 282 ALA H O 1
ATOM 5688 N N . HIS H 2 75 ? 18.431 -25.696 42.967 1.00 26.67 283 HIS H N 1
ATOM 5689 C CA . HIS H 2 75 ? 19.007 -26.368 44.106 1.00 26.67 283 HIS H CA 1
ATOM 5690 C C . HIS H 2 75 ? 17.997 -26.344 45.254 1.00 26.67 283 HIS H C 1
ATOM 5691 O O . HIS H 2 75 ? 17.541 -27.399 45.706 1.00 26.67 283 HIS H O 1
ATOM 5698 N N . LYS H 2 76 ? 17.648 -25.144 45.714 1.00 28.43 284 LYS H N 1
ATOM 5699 C CA . LYS H 2 76 ? 16.678 -24.963 46.801 1.00 28.43 284 LYS H CA 1
ATOM 5700 C C . LYS H 2 76 ? 15.480 -25.904 46.660 1.00 28.43 284 LYS H C 1
ATOM 5701 O O . LYS H 2 76 ? 15.046 -26.547 47.622 1.00 28.43 284 LYS H O 1
ATOM 5707 N N . ASN H 2 77 ? 14.944 -25.988 45.452 1.00 24.65 285 ASN H N 1
ATOM 5708 C CA . ASN H 2 77 ? 13.789 -26.833 45.216 1.00 24.65 285 ASN H CA 1
ATOM 5709 C C . ASN H 2 77 ? 14.041 -28.336 45.299 1.00 24.65 285 ASN H C 1
ATOM 5710 O O . ASN H 2 77 ? 13.219 -29.137 44.844 1.00 24.65 285 ASN H O 1
ATOM 5715 N N . CYS H 2 78 ? 15.164 -28.712 45.900 1.00 14.22 286 CYS H N 1
ATOM 5716 C CA . CYS H 2 78 ? 15.510 -30.116 46.055 1.00 14.22 286 CYS H CA 1
ATOM 5717 C C . CYS H 2 78 ? 15.321 -30.578 47.494 1.00 14.22 286 CYS H C 1
ATOM 5718 O O . CYS H 2 78 ? 15.639 -31.725 47.840 1.00 14.22 286 CYS H O 1
ATOM 5721 N N . GLY H 2 79 ? 14.814 -29.678 48.334 1.00 18.32 287 GLY H N 1
ATOM 5722 C CA . GLY H 2 79 ? 14.590 -30.008 49.734 1.00 18.32 287 GLY H CA 1
ATOM 5723 C C . GLY H 2 79 ? 15.811 -30.567 50.440 1.00 18.32 287 GLY H C 1
ATOM 5724 O O . GLY H 2 79 ? 16.845 -29.918 50.533 1.00 18.32 287 GLY H O 1
ATOM 5725 N N . ASN H 2 80 ? 15.687 -31.778 50.960 1.00 24.03 288 ASN H N 1
ATOM 5726 C CA . ASN H 2 80 ? 16.806 -32.403 51.638 1.00 24.03 288 ASN H CA 1
ATOM 5727 C C . ASN H 2 80 ? 17.110 -33.720 50.946 1.00 24.03 288 ASN H C 1
ATOM 5728 O O . ASN H 2 80 ? 17.608 -34.685 51.537 1.00 24.03 288 ASN H O 1
ATOM 5733 N N . MET H 2 81 ? 16.798 -33.722 49.657 1.00 15.78 289 MET H N 1
ATOM 5734 C CA . MET H 2 81 ? 17.042 -34.847 48.789 1.00 15.78 289 MET H CA 1
ATOM 5735 C C . MET H 2 81 ? 18.446 -35.345 49.048 1.00 15.78 289 MET H C 1
ATOM 5736 O O . MET H 2 81 ? 19.365 -34.543 49.219 1.00 15.78 289 MET H O 1
ATOM 5741 N N . SER H 2 82 ? 18.612 -36.663 49.073 1.00 13.76 290 SER H N 1
ATOM 5742 C CA . SER H 2 82 ? 19.916 -37.246 49.317 1.00 13.76 290 SER H CA 1
ATOM 5743 C C . SER H 2 82 ? 20.882 -37.116 48.146 1.00 13.76 290 SER H C 1
ATOM 5744 O O . SER H 2 82 ? 20.493 -36.806 47.014 1.00 13.76 290 SER H O 1
ATOM 5747 N N . GLU H 2 83 ? 22.150 -37.361 48.458 1.00 27.94 291 GLU H N 1
ATOM 5748 C CA . GLU H 2 83 ? 23.253 -37.302 47.515 1.00 27.94 291 GLU H CA 1
ATOM 5749 C C . GLU H 2 83 ? 23.109 -38.332 46.398 1.00 27.94 291 GLU H C 1
ATOM 5750 O O . GLU H 2 83 ? 23.716 -38.182 45.338 1.00 27.94 291 GLU H O 1
ATOM 5756 N N . ILE H 2 84 ? 22.307 -39.373 46.627 1.00 15.04 292 ILE H N 1
ATOM 5757 C CA . ILE H 2 84 ? 22.122 -40.415 45.611 1.00 15.04 292 ILE H CA 1
ATOM 5758 C C . ILE H 2 84 ? 20.825 -40.193 44.826 1.00 15.04 292 ILE H C 1
ATOM 5759 O O . ILE H 2 84 ? 20.717 -40.530 43.648 1.00 15.04 292 ILE H O 1
ATOM 5764 N N . GLU H 2 85 ? 19.843 -39.611 45.490 1.00 13.27 293 GLU H N 1
ATOM 5765 C CA . GLU H 2 85 ? 18.577 -39.336 44.854 1.00 13.27 293 GLU H CA 1
ATOM 5766 C C . GLU H 2 85 ? 18.765 -38.360 43.692 1.00 13.27 293 GLU H C 1
ATOM 5767 O O . GLU H 2 85 ? 18.226 -38.557 42.593 1.00 13.27 293 GLU H O 1
ATOM 5773 N N . ALA H 2 86 ? 19.543 -37.308 43.943 1.00 13.27 294 ALA H N 1
ATOM 5774 C CA . ALA H 2 86 ? 19.825 -36.282 42.941 1.00 13.27 294 ALA H CA 1
ATOM 5775 C C . ALA H 2 86 ? 20.553 -36.870 41.735 1.00 13.27 294 ALA H C 1
ATOM 5776 O O . ALA H 2 86 ? 20.262 -36.507 40.597 1.00 13.27 294 ALA H O 1
ATOM 5778 N N . LYS H 2 87 ? 21.500 -37.772 41.978 1.00 19.47 295 LYS H N 1
ATOM 5779 C CA . LYS H 2 87 ? 22.227 -38.408 40.877 1.00 19.47 295 LYS H CA 1
ATOM 5780 C C . LYS H 2 87 ? 21.220 -39.130 39.966 1.00 19.47 295 LYS H C 1
ATOM 5781 O O . LYS H 2 87 ? 21.229 -38.968 38.747 1.00 19.47 295 LYS H O 1
ATOM 5787 N N . VAL H 2 88 ? 20.350 -39.922 40.576 1.00 22.04 296 VAL H N 1
ATOM 5788 C CA . VAL H 2 88 ? 19.335 -40.651 39.840 1.00 22.04 296 VAL H CA 1
ATOM 5789 C C . VAL H 2 88 ? 18.463 -39.711 39.021 1.00 22.04 296 VAL H C 1
ATOM 5790 O O . VAL H 2 88 ? 18.169 -39.993 37.855 1.00 22.04 296 VAL H O 1
ATOM 5794 N N . ARG H 2 89 ? 18.046 -38.602 39.635 1.00 16.78 297 ARG H N 1
ATOM 5795 C CA . ARG H 2 89 ? 17.182 -37.625 38.962 1.00 16.78 297 ARG H CA 1
ATOM 5796 C C . ARG H 2 89 ? 17.900 -36.894 37.852 1.00 16.78 297 ARG H C 1
ATOM 5797 O O . ARG H 2 89 ? 17.290 -36.462 36.877 1.00 16.78 297 ARG H O 1
ATOM 5805 N N . TYR H 2 90 ? 19.202 -36.745 38.018 1.00 13.27 298 TYR H N 1
ATOM 5806 C CA . TYR H 2 90 ? 20.033 -36.069 37.040 1.00 13.27 298 TYR H CA 1
ATOM 5807 C C . TYR H 2 90 ? 20.158 -36.965 35.818 1.00 13.27 298 TYR H C 1
ATOM 5808 O O . TYR H 2 90 ? 19.890 -36.547 34.701 1.00 13.27 298 TYR H O 1
ATOM 5817 N N . VAL H 2 91 ? 20.551 -38.210 36.033 1.00 13.27 299 VAL H N 1
ATOM 5818 C CA . VAL H 2 91 ? 20.719 -39.128 34.917 1.00 13.27 299 VAL H CA 1
ATOM 5819 C C . VAL H 2 91 ? 19.426 -39.345 34.146 1.00 13.27 299 VAL H C 1
ATOM 5820 O O . VAL H 2 91 ? 19.441 -39.525 32.927 1.00 13.27 299 VAL H O 1
ATOM 5824 N N . LYS H 2 92 ? 18.306 -39.347 34.860 1.00 26.19 300 LYS H N 1
ATOM 5825 C CA . LYS H 2 92 ? 17.012 -39.549 34.227 1.00 26.19 300 LYS H CA 1
ATOM 5826 C C . LYS H 2 92 ? 16.713 -38.331 33.383 1.00 26.19 300 LYS H C 1
ATOM 5827 O O . LYS H 2 92 ? 16.237 -38.440 32.258 1.00 26.19 300 LYS H O 1
ATOM 5833 N N . LEU H 2 93 ? 17.018 -37.165 33.931 1.00 17.41 301 LEU H N 1
ATOM 5834 C CA . LEU H 2 93 ? 16.783 -35.912 33.227 1.00 17.41 301 LEU H CA 1
ATOM 5835 C C . LEU H 2 93 ? 17.571 -35.874 31.924 1.00 17.41 301 LEU H C 1
ATOM 5836 O O . LEU H 2 93 ? 17.054 -35.473 30.891 1.00 17.41 301 LEU H O 1
ATOM 5841 N N . ALA H 2 94 ? 18.823 -36.308 31.988 1.00 14.97 302 ALA H N 1
ATOM 5842 C CA . ALA H 2 94 ? 19.714 -36.340 30.838 1.00 14.97 302 ALA H CA 1
ATOM 5843 C C . ALA H 2 94 ? 19.209 -37.267 29.738 1.00 14.97 302 ALA H C 1
ATOM 5844 O O . ALA H 2 94 ? 19.305 -36.953 28.549 1.00 14.97 302 ALA H O 1
ATOM 5846 N N . ARG H 2 95 ? 18.680 -38.417 30.137 1.00 22.15 303 ARG H N 1
ATOM 5847 C CA . ARG H 2 95 ? 18.171 -39.387 29.177 1.00 22.15 303 ARG H CA 1
ATOM 5848 C C . ARG H 2 95 ? 16.928 -38.844 28.485 1.00 22.15 303 ARG H C 1
ATOM 5849 O O . ARG H 2 95 ? 16.789 -38.928 27.279 1.00 22.15 303 ARG H O 1
ATOM 5857 N N . SER H 2 96 ? 16.034 -38.257 29.255 1.00 24.60 304 SER H N 1
ATOM 5858 C CA . SER H 2 96 ? 14.815 -37.709 28.699 1.00 24.60 304 SER H CA 1
ATOM 5859 C C . SER H 2 96 ? 15.030 -36.691 27.562 1.00 24.60 304 SER H C 1
ATOM 5860 O O . SER H 2 96 ? 14.067 -36.237 26.944 1.00 24.60 304 SER H O 1
ATOM 5863 N N . LEU H 2 97 ? 16.272 -36.318 27.282 1.00 36.90 305 LEU H N 1
ATOM 5864 C CA . LEU H 2 97 ? 16.525 -35.339 26.222 1.00 36.90 305 LEU H CA 1
ATOM 5865 C C . LEU H 2 97 ? 16.716 -36.038 24.878 1.00 36.90 305 LEU H C 1
ATOM 5866 O O . LEU H 2 97 ? 17.487 -36.992 24.780 1.00 36.90 305 LEU H O 1
ATOM 5871 N N . LYS H 2 98 ? 16.001 -35.579 23.849 1.00 37.10 306 LYS H N 1
ATOM 5872 C CA . LYS H 2 98 ? 16.105 -36.159 22.504 1.00 37.10 306 LYS H CA 1
ATOM 5873 C C . LYS H 2 98 ? 17.548 -36.125 22.056 1.00 37.10 306 LYS H C 1
ATOM 5874 O O . LYS H 2 98 ? 17.968 -36.900 21.205 1.00 37.10 306 LYS H O 1
ATOM 5880 N N . THR H 2 99 ? 18.292 -35.200 22.645 1.00 25.19 307 THR H N 1
ATOM 5881 C CA . THR H 2 99 ? 19.695 -34.986 22.345 1.00 25.19 307 THR H CA 1
ATOM 5882 C C . THR H 2 99 ? 20.598 -35.962 23.076 1.00 25.19 307 THR H C 1
ATOM 5883 O O . THR H 2 99 ? 21.814 -35.844 23.008 1.00 25.19 307 THR H O 1
ATOM 5887 N N . TYR H 2 100 ? 20.012 -36.933 23.767 1.00 16.78 308 TYR H N 1
ATOM 5888 C CA . TYR H 2 100 ? 20.800 -37.891 24.539 1.00 16.78 308 TYR H CA 1
ATOM 5889 C C . TYR H 2 100 ? 21.476 -38.984 23.734 1.00 16.78 308 TYR H C 1
ATOM 5890 O O . TYR H 2 100 ? 20.832 -39.707 22.990 1.00 16.78 308 TYR H O 1
ATOM 5899 N N . GLY H 2 101 ? 22.779 -39.122 23.917 1.00 14.41 309 GLY H N 1
ATOM 5900 C CA . GLY H 2 101 ? 23.512 -40.149 23.202 1.00 14.41 309 GLY H CA 1
ATOM 5901 C C . GLY H 2 101 ? 23.492 -39.941 21.705 1.00 14.41 309 GLY H C 1
ATOM 5902 O O . GLY H 2 101 ? 23.048 -40.808 20.953 1.00 14.41 309 GLY H O 1
ATOM 5903 N N . VAL H 2 102 ? 23.988 -38.786 21.278 1.00 19.14 310 VAL H N 1
ATOM 5904 C CA . VAL H 2 102 ? 24.020 -38.425 19.869 1.00 19.14 310 VAL H CA 1
ATOM 5905 C C . VAL H 2 102 ? 25.246 -37.584 19.517 1.00 19.14 310 VAL H C 1
ATOM 5906 O O . VAL H 2 102 ? 25.357 -36.445 19.950 1.00 19.14 310 VAL H O 1
ATOM 5910 N N . SER H 2 103 ? 26.159 -38.135 18.728 1.00 34.00 311 SER H N 1
ATOM 5911 C CA . SER H 2 103 ? 27.331 -37.376 18.349 1.00 34.00 311 SER H CA 1
ATOM 5912 C C . SER H 2 103 ? 26.942 -36.178 17.491 1.00 34.00 311 SER H C 1
ATOM 5913 O O . SER H 2 103 ? 26.280 -36.325 16.463 1.00 34.00 311 SER H O 1
ATOM 5916 N N . PHE H 2 104 ? 27.355 -34.991 17.930 1.00 35.52 312 PHE H N 1
ATOM 5917 C CA . PHE H 2 104 ? 27.060 -33.750 17.226 1.00 35.52 312 PHE H CA 1
ATOM 5918 C C . PHE H 2 104 ? 28.294 -33.078 16.600 1.00 35.52 312 PHE H C 1
ATOM 5919 O O . PHE H 2 104 ? 29.410 -33.194 17.113 1.00 35.52 312 PHE H O 1
ATOM 5927 N N . PHE H 2 105 ? 28.075 -32.377 15.484 1.00 29.65 313 PHE H N 1
ATOM 5928 C CA . PHE H 2 105 ? 29.135 -31.634 14.798 1.00 29.65 313 PHE H CA 1
ATOM 5929 C C . PHE H 2 105 ? 28.576 -30.248 14.467 1.00 29.65 313 PHE H C 1
ATOM 5930 O O . PHE H 2 105 ? 27.406 -30.118 14.091 1.00 29.65 313 PHE H O 1
ATOM 5938 N N . LEU H 2 106 ? 29.403 -29.214 14.619 1.00 31.25 314 LEU H N 1
ATOM 5939 C CA . LEU H 2 106 ? 28.972 -27.840 14.343 1.00 31.25 314 LEU H CA 1
ATOM 5940 C C . LEU H 2 106 ? 29.035 -27.553 12.849 1.00 31.25 314 LEU H C 1
ATOM 5941 O O . LEU H 2 106 ? 30.104 -27.592 12.240 1.00 31.25 314 LEU H O 1
ATOM 5946 N N . VAL H 2 107 ? 27.880 -27.277 12.258 1.00 54.04 315 VAL H N 1
ATOM 5947 C CA . VAL H 2 107 ? 27.813 -27.000 10.833 1.00 54.04 315 VAL H CA 1
ATOM 5948 C C . VAL H 2 107 ? 27.351 -25.579 10.554 1.00 54.04 315 VAL H C 1
ATOM 5949 O O . VAL H 2 107 ? 27.225 -24.764 11.472 1.00 54.04 315 VAL H O 1
ATOM 5953 N N . LYS H 2 108 ? 27.097 -25.300 9.276 1.00 39.61 316 LYS H N 1
ATOM 5954 C CA . LYS H 2 108 ? 26.650 -23.985 8.839 1.00 39.61 316 LYS H CA 1
ATOM 5955 C C . LYS H 2 108 ? 25.736 -24.069 7.612 1.00 39.61 316 LYS H C 1
ATOM 5956 O O . LYS H 2 108 ? 26.194 -23.906 6.482 1.00 39.61 316 LYS H O 1
ATOM 5962 N N . GLU H 2 109 ? 24.449 -24.320 7.832 1.00 38.29 317 GLU H N 1
ATOM 5963 C CA . GLU H 2 109 ? 23.499 -24.392 6.723 1.00 38.29 317 GLU H CA 1
ATOM 5964 C C . GLU H 2 109 ? 23.408 -23.048 6.019 1.00 38.29 317 GLU H C 1
ATOM 5965 O O . GLU H 2 109 ? 23.294 -22.001 6.666 1.00 38.29 317 GLU H O 1
ATOM 5971 N N . LYS H 2 110 ? 23.436 -23.085 4.693 1.00 48.62 318 LYS H N 1
ATOM 5972 C CA . LYS H 2 110 ? 23.306 -21.876 3.895 1.00 48.62 318 LYS H CA 1
ATOM 5973 C C . LYS H 2 110 ? 21.829 -21.804 3.542 1.00 48.62 318 LYS H C 1
ATOM 5974 O O . LYS H 2 110 ? 21.157 -22.838 3.496 1.00 48.62 318 LYS H O 1
ATOM 5980 N N . ASN H 2 115 ? 21.449 -16.207 2.364 1.00 33.66 323 ASN H N 1
ATOM 5981 C CA . ASN H 2 115 ? 22.825 -15.901 1.993 1.00 33.66 323 ASN H CA 1
ATOM 5982 C C . ASN H 2 115 ? 23.747 -16.148 3.160 1.00 33.66 323 ASN H C 1
ATOM 5983 O O . ASN H 2 115 ? 24.891 -16.567 2.981 1.00 33.66 323 ASN H O 1
ATOM 5988 N N . LYS H 2 116 ? 23.240 -15.887 4.360 1.00 52.65 324 LYS H N 1
ATOM 5989 C CA . LYS H 2 116 ? 24.015 -16.081 5.578 1.00 52.65 324 LYS H CA 1
ATOM 5990 C C . LYS H 2 116 ? 24.004 -17.566 5.905 1.00 52.65 324 LYS H C 1
ATOM 5991 O O . LYS H 2 116 ? 23.053 -18.269 5.569 1.00 52.65 324 LYS H O 1
ATOM 5997 N N . LEU H 2 117 ? 25.070 -18.044 6.536 1.00 61.07 325 LEU H N 1
ATOM 5998 C CA . LEU H 2 117 ? 25.168 -19.449 6.909 1.00 61.07 325 LEU H CA 1
ATOM 5999 C C . LEU H 2 117 ? 24.830 -19.546 8.386 1.00 61.07 325 LEU H C 1
ATOM 6000 O O . LEU H 2 117 ? 25.682 -19.270 9.230 1.00 61.07 325 LEU H O 1
ATOM 6005 N N . VAL H 2 118 ? 23.593 -19.927 8.701 1.00 26.30 326 VAL H N 1
ATOM 6006 C CA . VAL H 2 118 ? 23.186 -20.023 10.098 1.00 26.30 326 VAL H CA 1
ATOM 6007 C C . VAL H 2 118 ? 23.741 -21.267 10.750 1.00 26.30 326 VAL H C 1
ATOM 6008 O O . VAL H 2 118 ? 23.519 -22.361 10.262 1.00 26.30 326 VAL H O 1
ATOM 6012 N N . PRO H 2 119 ? 24.476 -21.106 11.867 1.00 43.87 327 PRO H N 1
ATOM 6013 C CA . PRO H 2 119 ? 25.076 -22.227 12.596 1.00 43.87 327 PRO H CA 1
ATOM 6014 C C . PRO H 2 119 ? 24.035 -23.275 12.921 1.00 43.87 327 PRO H C 1
ATOM 6015 O O . PRO H 2 119 ? 22.872 -22.951 13.154 1.00 43.87 327 PRO H O 1
ATOM 6019 N N . ARG H 2 120 ? 24.452 -24.534 12.932 1.00 45.02 328 ARG H N 1
ATOM 6020 C CA . ARG H 2 120 ? 23.526 -25.615 13.221 1.00 45.02 328 ARG H CA 1
ATOM 6021 C C . ARG H 2 120 ? 24.226 -26.802 13.844 1.00 45.02 328 ARG H C 1
ATOM 6022 O O . ARG H 2 120 ? 25.407 -27.047 13.586 1.00 45.02 328 ARG H O 1
ATOM 6030 N N . LEU H 2 121 ? 23.495 -27.535 14.676 1.00 25.10 329 LEU H N 1
ATOM 6031 C CA . LEU H 2 121 ? 24.057 -28.727 15.285 1.00 25.10 329 LEU H CA 1
ATOM 6032 C C . LEU H 2 121 ? 23.527 -29.889 14.463 1.00 25.10 329 LEU H C 1
ATOM 6033 O O . LEU H 2 121 ? 22.348 -29.920 14.108 1.00 25.10 329 LEU H O 1
ATOM 6038 N N . LEU H 2 122 ? 24.414 -30.820 14.133 1.00 22.84 330 LEU H N 1
ATOM 6039 C CA . LEU H 2 122 ? 24.059 -31.992 13.336 1.00 22.84 330 LEU H CA 1
ATOM 6040 C C . LEU H 2 122 ? 24.283 -33.274 14.163 1.00 22.84 330 LEU H C 1
ATOM 6041 O O . LEU H 2 122 ? 25.420 -33.589 14.544 1.00 22.84 330 LEU H O 1
ATOM 6046 N N . GLY H 2 123 ? 23.194 -33.991 14.446 1.00 41.84 331 GLY H N 1
ATOM 6047 C CA . GLY H 2 123 ? 23.275 -35.208 15.241 1.00 41.84 331 GLY H CA 1
ATOM 6048 C C . GLY H 2 123 ? 23.388 -36.464 14.401 1.00 41.84 331 GLY H C 1
ATOM 6049 O O . GLY H 2 123 ? 22.863 -36.510 13.289 1.00 41.84 331 GLY H O 1
ATOM 6050 N N . ILE H 2 124 ? 24.051 -37.490 14.937 1.00 38.36 332 ILE H N 1
ATOM 6051 C CA . ILE H 2 124 ? 24.254 -38.737 14.205 1.00 38.36 332 ILE H CA 1
ATOM 6052 C C . ILE H 2 124 ? 24.331 -39.977 15.082 1.00 38.36 332 ILE H C 1
ATOM 6053 O O . ILE H 2 124 ? 25.337 -40.196 15.751 1.00 38.36 332 ILE H O 1
ATOM 6058 N N . THR H 2 125 ? 23.280 -40.794 15.066 1.00 56.04 333 THR H N 1
ATOM 6059 C CA . THR H 2 125 ? 23.248 -42.038 15.840 1.00 56.04 333 THR H CA 1
ATOM 6060 C C . THR H 2 125 ? 22.906 -43.169 14.880 1.00 56.04 333 THR H C 1
ATOM 6061 O O . THR H 2 125 ? 22.156 -42.960 13.923 1.00 56.04 333 THR H O 1
ATOM 6065 N N . LYS H 2 126 ? 23.436 -44.363 15.150 1.00 37.92 334 LYS H N 1
ATOM 6066 C CA . LYS H 2 126 ? 23.213 -45.538 14.307 1.00 37.92 334 LYS H CA 1
ATOM 6067 C C . LYS H 2 126 ? 21.750 -45.868 13.947 1.00 37.92 334 LYS H C 1
ATOM 6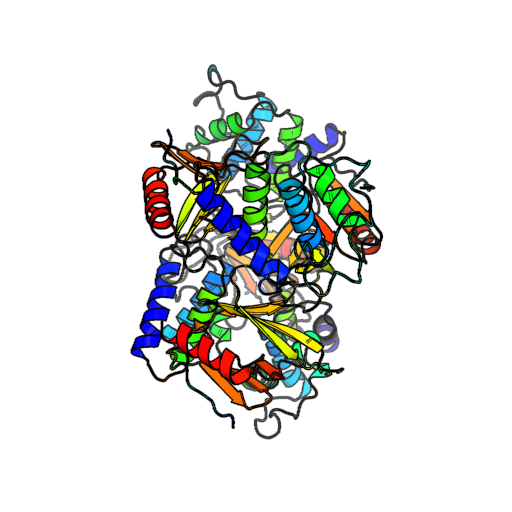068 O O . LYS H 2 126 ? 21.468 -46.961 13.463 1.00 37.92 334 LYS H O 1
ATOM 6074 N N . GLU H 2 127 ? 20.829 -44.929 14.173 1.00 30.94 335 GLU H N 1
ATOM 6075 C CA . GLU H 2 127 ? 19.413 -45.123 13.837 1.00 30.94 335 GLU H CA 1
ATOM 6076 C C . GLU H 2 127 ? 18.763 -43.879 13.204 1.00 30.94 335 GLU H C 1
ATOM 6077 O O . GLU H 2 127 ? 17.638 -43.955 12.708 1.00 30.94 335 GLU H O 1
ATOM 6083 N N . CYS H 2 128 ? 19.462 -42.743 13.220 1.00 49.61 336 CYS H N 1
ATOM 6084 C CA . CYS H 2 128 ? 18.918 -41.514 12.634 1.00 49.61 336 CYS H CA 1
ATOM 6085 C C . CYS H 2 128 ? 19.859 -40.299 12.665 1.00 49.61 336 CYS H C 1
ATOM 6086 O O . CYS H 2 128 ? 20.777 -40.228 13.487 1.00 49.61 336 CYS H O 1
ATOM 6089 N N . VAL H 2 129 ? 19.610 -39.357 11.750 1.00 37.53 337 VAL H N 1
ATOM 6090 C CA . VAL H 2 129 ? 20.368 -38.111 11.616 1.00 37.53 337 VAL H CA 1
ATOM 6091 C C . VAL H 2 129 ? 19.373 -36.995 11.950 1.00 37.53 337 VAL H C 1
ATOM 6092 O O . VAL H 2 129 ? 18.242 -37.035 11.472 1.00 37.53 337 VAL H O 1
ATOM 6096 N N . MET H 2 130 ? 19.770 -35.999 12.743 1.00 31.27 338 MET H N 1
ATOM 6097 C CA . MET H 2 130 ? 18.819 -34.942 13.116 1.00 31.27 338 MET H CA 1
ATOM 6098 C C . MET H 2 130 ? 19.362 -33.513 13.198 1.00 31.27 338 MET H C 1
ATOM 6099 O O . MET H 2 130 ? 20.511 -33.295 13.590 1.00 31.27 338 MET H O 1
ATOM 6104 N N . ARG H 2 131 ? 18.514 -32.546 12.846 1.00 13.75 339 ARG H N 1
ATOM 6105 C CA . ARG H 2 131 ? 18.899 -31.142 12.873 1.00 13.75 339 ARG H CA 1
ATOM 6106 C C . ARG H 2 131 ? 18.587 -30.477 14.204 1.00 13.75 339 ARG H C 1
ATOM 6107 O O . ARG H 2 131 ? 17.448 -30.458 14.668 1.00 13.75 339 ARG H O 1
ATOM 6115 N N . VAL H 2 132 ? 19.604 -29.902 14.816 1.00 34.95 340 VAL H N 1
ATOM 6116 C CA . VAL H 2 132 ? 19.381 -29.267 16.082 1.00 34.95 340 VAL H CA 1
ATOM 6117 C C . VAL H 2 132 ? 19.756 -27.812 16.065 1.00 34.95 340 VAL H C 1
ATOM 6118 O O . VAL H 2 132 ? 20.714 -27.412 15.401 1.00 34.95 340 VAL H O 1
ATOM 6122 N N . ASP H 2 133 ? 18.981 -27.034 16.816 1.00 22.73 341 ASP H N 1
ATOM 6123 C CA . ASP H 2 133 ? 19.144 -25.591 16.935 1.00 22.73 341 ASP H CA 1
ATOM 6124 C C . ASP H 2 133 ? 20.356 -25.280 17.808 1.00 22.73 341 ASP H C 1
ATOM 6125 O O . ASP H 2 133 ? 20.381 -25.615 18.987 1.00 22.73 341 ASP H O 1
ATOM 6130 N N . GLU H 2 134 ? 21.359 -24.631 17.228 1.00 31.77 342 GLU H N 1
ATOM 6131 C CA . GLU H 2 134 ? 22.584 -24.316 17.959 1.00 31.77 342 GLU H CA 1
ATOM 6132 C C . GLU H 2 134 ? 22.387 -23.506 19.243 1.00 31.77 342 GLU H C 1
ATOM 6133 O O . GLU H 2 134 ? 23.275 -23.464 20.094 1.00 31.77 342 GLU H O 1
ATOM 6139 N N . LYS H 2 135 ? 21.228 -22.871 19.391 1.00 26.82 343 LYS H N 1
ATOM 6140 C CA . LYS H 2 135 ? 20.964 -22.078 20.585 1.00 26.82 343 LYS H CA 1
ATOM 6141 C C . LYS H 2 135 ? 19.934 -22.724 21.506 1.00 26.82 343 LYS H C 1
ATOM 6142 O O . LYS H 2 135 ? 20.219 -23.000 22.673 1.00 26.82 343 LYS H O 1
ATOM 6148 N N . THR H 2 136 ? 18.740 -22.970 20.979 1.00 13.27 344 THR H N 1
ATOM 6149 C CA . THR H 2 136 ? 17.671 -23.580 21.770 1.00 13.27 344 THR H CA 1
ATOM 6150 C C . THR H 2 136 ? 17.833 -25.086 21.921 1.00 13.27 344 THR H C 1
ATOM 6151 O O . THR H 2 136 ? 17.269 -25.690 22.822 1.00 13.27 344 THR H O 1
ATOM 6155 N N . LYS H 2 137 ? 18.595 -25.687 21.021 1.00 22.88 345 LYS H N 1
ATOM 6156 C CA . LYS H 2 137 ? 18.850 -27.124 21.045 1.00 22.88 345 LYS H CA 1
ATOM 6157 C C . LYS H 2 137 ? 17.692 -28.038 20.652 1.00 22.88 345 LYS H C 1
ATOM 6158 O O . LYS H 2 137 ? 17.852 -29.252 20.625 1.00 22.88 345 LYS H O 1
ATOM 6164 N N . GLU H 2 138 ? 16.531 -27.466 20.350 1.00 14.37 346 GLU H N 1
ATOM 6165 C CA . GLU H 2 138 ? 15.381 -28.273 19.962 1.00 14.37 346 GLU H CA 1
ATOM 6166 C C . GLU H 2 138 ? 15.717 -28.967 18.646 1.00 14.37 346 GLU H C 1
ATOM 6167 O O . GLU H 2 138 ? 16.508 -28.463 17.861 1.00 14.37 346 GLU H O 1
ATOM 6173 N N . VAL H 2 139 ? 15.130 -30.134 18.424 1.00 29.02 347 VAL H N 1
ATOM 6174 C CA . VAL H 2 139 ? 15.361 -30.884 17.202 1.00 29.02 347 VAL H CA 1
ATOM 6175 C C . VAL H 2 139 ? 14.463 -30.309 16.123 1.00 29.02 347 VAL H C 1
ATOM 6176 O O . VAL H 2 139 ? 13.242 -30.377 16.247 1.00 29.02 347 VAL H O 1
ATOM 6180 N N . ILE H 2 140 ? 15.060 -29.756 15.068 1.00 21.12 348 ILE H N 1
ATOM 6181 C CA . ILE H 2 140 ? 14.285 -29.170 13.977 1.00 21.12 348 ILE H CA 1
ATOM 6182 C C . ILE H 2 140 ? 13.856 -30.157 12.873 1.00 21.12 348 ILE H C 1
ATOM 6183 O O . ILE H 2 140 ? 12.756 -30.034 12.319 1.00 21.12 348 ILE H O 1
ATOM 6188 N N . GLN H 2 141 ? 14.710 -31.125 12.551 1.00 55.13 349 GLN H N 1
ATOM 6189 C CA . GLN H 2 141 ? 14.384 -32.120 11.527 1.00 55.13 349 GLN H CA 1
ATOM 6190 C C . GLN H 2 141 ? 15.123 -33.424 11.860 1.00 55.13 349 GLN H C 1
ATOM 6191 O O . GLN H 2 141 ? 16.130 -33.403 12.572 1.00 55.13 349 GLN H O 1
ATOM 6197 N N . GLU H 2 142 ? 14.628 -34.553 11.359 1.00 34.91 350 GLU H N 1
ATOM 6198 C CA . GLU H 2 142 ? 15.263 -35.850 11.621 1.00 34.91 350 GLU H CA 1
ATOM 6199 C C . GLU H 2 142 ? 15.090 -36.840 10.451 1.00 34.91 350 GLU H C 1
ATOM 6200 O O . GLU H 2 142 ? 14.068 -36.822 9.761 1.00 34.91 350 GLU H O 1
ATOM 6206 N N . TRP H 2 143 ? 16.093 -37.687 10.220 1.00 45.57 351 TRP H N 1
ATOM 6207 C CA . TRP H 2 143 ? 16.032 -38.674 9.140 1.00 45.57 351 TRP H CA 1
ATOM 6208 C C . TRP H 2 143 ? 16.416 -40.071 9.624 1.00 45.57 351 TRP H C 1
ATOM 6209 O O . TRP H 2 143 ? 17.071 -40.235 10.659 1.00 45.57 351 TRP H O 1
ATOM 6220 N N . SER H 2 144 ? 16.013 -41.077 8.857 1.00 29.41 352 SER H N 1
ATOM 6221 C CA . SER H 2 144 ? 16.327 -42.455 9.183 1.00 29.41 352 SER H CA 1
ATOM 6222 C C . SER H 2 144 ? 17.624 -42.914 8.502 1.00 29.41 352 SER H C 1
ATOM 6223 O O . SER H 2 144 ? 17.778 -42.796 7.281 1.00 29.41 352 SER H O 1
ATOM 6226 N N . LEU H 2 145 ? 18.550 -43.455 9.289 1.00 27.57 353 LEU H N 1
ATOM 6227 C CA . LEU H 2 145 ? 19.825 -43.920 8.744 1.00 27.57 353 LEU H CA 1
ATOM 6228 C C . LEU H 2 145 ? 19.694 -44.949 7.599 1.00 27.57 353 LEU H C 1
ATOM 6229 O O . LEU H 2 145 ? 20.667 -45.225 6.885 1.00 27.57 353 LEU H O 1
ATOM 6234 N N . THR H 2 146 ? 18.495 -45.507 7.427 1.00 33.74 354 THR H N 1
ATOM 6235 C CA . THR H 2 146 ? 18.235 -46.484 6.369 1.00 33.74 354 THR H CA 1
ATOM 6236 C C . THR H 2 146 ? 17.969 -45.742 5.051 1.00 33.74 354 THR H C 1
ATOM 6237 O O . THR H 2 146 ? 18.550 -46.053 4.013 1.00 33.74 354 THR H O 1
ATOM 6241 N N . ASN H 2 147 ? 17.092 -44.749 5.110 1.00 32.96 355 ASN H N 1
ATOM 6242 C CA . ASN H 2 147 ? 16.733 -43.956 3.943 1.00 32.96 355 ASN H CA 1
ATOM 6243 C C . ASN H 2 147 ? 17.910 -43.278 3.255 1.00 32.96 355 ASN H C 1
ATOM 6244 O O . ASN H 2 147 ? 17.751 -42.718 2.175 1.00 32.96 355 ASN H O 1
ATOM 6249 N N . ILE H 2 148 ? 19.088 -43.314 3.870 1.00 37.08 356 ILE H N 1
ATOM 6250 C CA . ILE H 2 148 ? 20.260 -42.667 3.278 1.00 37.08 356 ILE H CA 1
ATOM 6251 C C . ILE H 2 148 ? 20.966 -43.480 2.188 1.00 37.08 356 ILE H C 1
ATOM 6252 O O . ILE H 2 148 ? 21.592 -44.506 2.460 1.00 37.08 356 ILE H O 1
ATOM 6257 N N . LYS H 2 149 ? 20.862 -42.985 0.953 1.00 48.47 357 LYS H N 1
ATOM 6258 C CA . LYS H 2 149 ? 21.445 -43.597 -0.253 1.00 48.47 357 LYS H CA 1
ATOM 6259 C C . LYS H 2 149 ? 22.938 -43.357 -0.364 1.00 48.47 357 LYS H C 1
ATOM 6260 O O . LYS H 2 149 ? 23.718 -44.270 -0.647 1.00 48.47 357 LYS H O 1
ATOM 6266 N N . ARG H 2 150 ? 23.327 -42.110 -0.152 1.00 18.55 358 ARG H N 1
ATOM 6267 C CA . ARG H 2 150 ? 24.727 -41.739 -0.246 1.00 18.55 358 ARG H CA 1
ATOM 6268 C C . ARG H 2 150 ? 25.026 -40.452 0.511 1.00 18.55 358 ARG H C 1
ATOM 6269 O O . ARG H 2 150 ? 24.122 -39.777 1.000 1.00 18.55 358 ARG H O 1
ATOM 6277 N N . TRP H 2 151 ? 26.311 -40.129 0.597 1.00 33.07 359 TRP H N 1
ATOM 6278 C CA . TRP H 2 151 ? 26.785 -38.933 1.286 1.00 33.07 359 TRP H CA 1
ATOM 6279 C C . TRP H 2 151 ? 28.183 -38.621 0.749 1.00 33.07 359 TRP H C 1
ATOM 6280 O O . TRP H 2 151 ? 28.923 -39.532 0.370 1.00 33.07 359 TRP H O 1
ATOM 6291 N N . ALA H 2 152 ? 28.545 -37.343 0.724 1.00 29.09 360 ALA H N 1
ATOM 6292 C CA . ALA H 2 152 ? 29.862 -36.942 0.242 1.00 29.09 360 ALA H CA 1
ATOM 6293 C C . ALA H 2 152 ? 30.453 -35.836 1.103 1.00 29.09 360 ALA H C 1
ATOM 6294 O O . ALA H 2 152 ? 29.731 -35.021 1.693 1.00 29.09 360 ALA H O 1
ATOM 6296 N N . ALA H 2 153 ? 31.777 -35.806 1.179 1.00 19.80 361 ALA H N 1
ATOM 6297 C CA . ALA H 2 153 ? 32.422 -34.785 1.972 1.00 19.80 361 ALA H CA 1
ATOM 6298 C C . ALA H 2 153 ? 33.481 -34.044 1.170 1.00 19.80 361 ALA H C 1
ATOM 6299 O O . ALA H 2 153 ? 33.734 -34.342 -0.002 1.00 19.80 361 ALA H O 1
ATOM 6301 N N . SER H 2 154 ? 34.075 -33.054 1.818 1.00 34.63 362 SER H N 1
ATOM 6302 C CA . SER H 2 154 ? 35.126 -32.255 1.221 1.00 34.63 362 SER H CA 1
ATOM 6303 C C . SER H 2 154 ? 35.810 -31.589 2.403 1.00 34.63 362 SER H C 1
ATOM 6304 O O . SER H 2 154 ? 35.354 -31.720 3.542 1.00 34.63 362 SER H O 1
ATOM 6307 N N . PRO H 2 155 ? 36.908 -30.862 2.157 1.00 18.92 363 PRO H N 1
ATOM 6308 C CA . PRO H 2 155 ? 37.596 -30.206 3.269 1.00 18.92 363 PRO H CA 1
ATOM 6309 C C . PRO H 2 155 ? 36.700 -29.237 4.002 1.00 18.92 363 PRO H C 1
ATOM 6310 O O . PRO H 2 155 ? 36.835 -29.065 5.203 1.00 18.92 363 PRO H O 1
ATOM 6314 N N . LYS H 2 156 ? 35.768 -28.625 3.280 1.00 25.17 364 LYS H N 1
ATOM 6315 C CA . LYS H 2 156 ? 34.865 -27.646 3.880 1.00 25.17 364 LYS H CA 1
ATOM 6316 C C . LYS H 2 156 ? 33.357 -27.931 3.782 1.00 25.17 364 LYS H C 1
ATOM 6317 O O . LYS H 2 156 ? 32.540 -27.050 4.081 1.00 25.17 364 LYS H O 1
ATOM 6323 N N . SER H 2 157 ? 32.972 -29.138 3.374 1.00 26.47 365 SER H N 1
ATOM 6324 C CA . SER H 2 157 ? 31.549 -29.436 3.279 1.00 26.47 365 SER H CA 1
ATOM 6325 C C . SER H 2 157 ? 31.173 -30.912 3.433 1.00 26.47 365 SER H C 1
ATOM 6326 O O . SER H 2 157 ? 32.018 -31.811 3.370 1.00 26.47 365 SER H O 1
ATOM 6329 N N . PHE H 2 158 ? 29.883 -31.137 3.650 1.00 27.64 366 PHE H N 1
ATOM 6330 C CA . PHE H 2 158 ? 29.330 -32.475 3.821 1.00 27.64 366 PHE H CA 1
ATOM 6331 C C . PHE H 2 158 ? 27.950 -32.521 3.151 1.00 27.64 366 PHE H C 1
ATOM 6332 O O . PHE H 2 158 ? 27.099 -31.652 3.382 1.00 27.64 366 PHE H O 1
ATOM 6340 N N . THR H 2 159 ? 27.731 -33.536 2.323 1.00 13.27 367 THR H N 1
ATOM 6341 C CA . THR H 2 159 ? 26.468 -33.655 1.620 1.00 13.27 367 THR H CA 1
ATOM 6342 C C . THR H 2 159 ? 25.736 -34.973 1.817 1.00 13.27 367 THR H C 1
ATOM 6343 O O . THR H 2 159 ? 26.303 -36.051 1.634 1.00 13.27 367 THR H O 1
ATOM 6347 N N . LEU H 2 160 ? 24.459 -34.878 2.171 1.00 22.99 368 LEU H N 1
ATOM 6348 C CA . LEU H 2 160 ? 23.639 -36.067 2.375 1.00 22.99 368 LEU H CA 1
ATOM 6349 C C . LEU H 2 160 ? 22.424 -36.117 1.461 1.00 22.99 368 LEU H C 1
ATOM 6350 O O . LEU H 2 160 ? 21.571 -35.219 1.495 1.00 22.99 368 LEU H O 1
ATOM 6355 N N . ASP H 2 161 ? 22.358 -37.159 0.634 1.00 41.17 369 ASP H N 1
ATOM 6356 C CA . ASP H 2 161 ? 21.216 -37.344 -0.253 1.00 41.17 369 ASP H CA 1
ATOM 6357 C C . ASP H 2 161 ? 20.496 -38.582 0.210 1.00 41.17 369 ASP H C 1
ATOM 6358 O O . ASP H 2 161 ? 21.090 -39.647 0.355 1.00 41.17 369 ASP H O 1
ATOM 6363 N N . PHE H 2 162 ? 19.205 -38.432 0.433 1.00 30.44 370 PHE H N 1
ATOM 6364 C CA . PHE H 2 162 ? 18.386 -39.527 0.903 1.00 30.44 370 PHE H CA 1
ATOM 6365 C C . PHE H 2 162 ? 17.809 -40.295 -0.280 1.00 30.44 370 PHE H C 1
ATOM 6366 O O . PHE H 2 162 ? 17.911 -41.519 -0.351 1.00 30.44 370 PHE H O 1
ATOM 6374 N N . GLY H 2 163 ? 17.237 -39.545 -1.219 1.00 41.29 371 GLY H N 1
ATOM 6375 C CA . GLY H 2 163 ? 16.616 -40.104 -2.409 1.00 41.29 371 GLY H CA 1
ATOM 6376 C C . GLY H 2 163 ? 15.456 -39.165 -2.644 1.00 41.29 371 GLY H C 1
ATOM 6377 O O . GLY H 2 163 ? 14.936 -39.010 -3.750 1.00 41.29 371 GLY H O 1
ATOM 6378 N N . ASP H 2 164 ? 15.075 -38.525 -1.544 1.00 66.18 372 ASP H N 1
ATOM 6379 C CA . ASP H 2 164 ? 13.997 -37.548 -1.481 1.00 66.18 372 ASP H CA 1
ATOM 6380 C C . ASP H 2 164 ? 14.065 -36.583 -2.656 1.00 66.18 372 ASP H C 1
ATOM 6381 O O . ASP H 2 164 ? 14.953 -35.736 -2.720 1.00 66.18 372 ASP H O 1
ATOM 6386 N N . TYR H 2 165 ? 13.117 -36.703 -3.579 1.00 58.18 373 TYR H N 1
ATOM 6387 C CA . TYR H 2 165 ? 13.103 -35.829 -4.741 1.00 58.18 373 TYR H CA 1
ATOM 6388 C C . TYR H 2 165 ? 12.961 -34.355 -4.364 1.00 58.18 373 TYR H C 1
ATOM 6389 O O . TYR H 2 165 ? 13.903 -33.581 -4.507 1.00 58.18 373 TYR H O 1
ATOM 6398 N N . GLN H 2 166 ? 11.788 -33.968 -3.875 1.00 64.45 374 GLN H N 1
ATOM 6399 C CA . GLN H 2 166 ? 11.535 -32.572 -3.513 1.00 64.45 374 GLN H CA 1
ATOM 6400 C C . GLN H 2 166 ? 12.595 -31.911 -2.619 1.00 64.45 374 GLN H C 1
ATOM 6401 O O . GLN H 2 166 ? 13.269 -30.970 -3.050 1.00 64.45 374 GLN H O 1
ATOM 6407 N N . ASP H 2 167 ? 12.732 -32.387 -1.382 1.00 27.27 375 ASP H N 1
ATOM 6408 C CA . ASP H 2 167 ? 13.707 -31.818 -0.457 1.00 27.27 375 ASP H CA 1
ATOM 6409 C C . ASP H 2 167 ? 15.101 -32.335 -0.758 1.00 27.27 375 ASP H C 1
ATOM 6410 O O . ASP H 2 167 ? 15.783 -32.881 0.114 1.00 27.27 375 ASP H O 1
ATOM 6415 N N . GLY H 2 168 ? 15.499 -32.142 -2.013 1.00 51.62 376 GLY H N 1
ATOM 6416 C CA . GLY H 2 168 ? 16.791 -32.574 -2.518 1.00 51.62 376 GLY H CA 1
ATOM 6417 C C . GLY H 2 168 ? 17.824 -33.129 -1.559 1.00 51.62 376 GLY H C 1
ATOM 6418 O O . GLY H 2 168 ? 17.595 -34.133 -0.873 1.00 51.62 376 GLY H O 1
ATOM 6419 N N . TYR H 2 169 ? 18.979 -32.466 -1.537 1.00 31.19 377 TYR H N 1
ATOM 6420 C CA . TYR H 2 169 ? 20.097 -32.859 -0.687 1.00 31.19 377 TYR H CA 1
ATOM 6421 C C . TYR H 2 169 ? 20.150 -31.968 0.548 1.00 31.19 377 TYR H C 1
ATOM 6422 O O . TYR H 2 169 ? 19.323 -31.071 0.734 1.00 31.19 377 TYR H O 1
ATOM 6431 N N . TYR H 2 170 ? 21.117 -32.241 1.407 1.00 30.90 378 TYR H N 1
ATOM 6432 C CA . TYR H 2 170 ? 21.317 -31.442 2.603 1.00 30.90 378 TYR H CA 1
ATOM 6433 C C . TYR H 2 170 ? 22.828 -31.256 2.748 1.00 30.90 378 TYR H C 1
ATOM 6434 O O . TYR H 2 170 ? 23.518 -32.064 3.371 1.00 30.90 378 TYR H O 1
ATOM 6443 N N . SER H 2 171 ? 23.343 -30.202 2.130 1.00 26.46 379 SER H N 1
ATOM 6444 C CA . SER H 2 171 ? 24.764 -29.928 2.195 1.00 26.46 379 SER H CA 1
ATOM 6445 C C . SER H 2 171 ? 25.032 -28.803 3.189 1.00 26.46 379 SER H C 1
ATOM 6446 O O . SER H 2 171 ? 24.285 -27.812 3.239 1.00 26.46 379 SER H O 1
ATOM 6449 N N . VAL H 2 172 ? 26.098 -28.960 3.973 1.00 33.85 380 VAL H N 1
ATOM 6450 C CA . VAL H 2 172 ? 26.461 -27.976 4.990 1.00 33.85 380 VAL H CA 1
ATOM 6451 C C . VAL H 2 172 ? 27.933 -27.598 4.939 1.00 33.85 380 VAL H C 1
ATOM 6452 O O . VAL H 2 172 ? 28.737 -28.273 4.294 1.00 33.85 380 VAL H O 1
ATOM 6456 N N . GLN H 2 173 ? 28.271 -26.514 5.636 1.00 82.73 381 GLN H N 1
ATOM 6457 C CA . GLN H 2 173 ? 29.649 -26.058 5.747 1.00 82.73 381 GLN H CA 1
ATOM 6458 C C . GLN H 2 173 ? 30.135 -26.722 7.011 1.00 82.73 381 GLN H C 1
ATOM 6459 O O . GLN H 2 173 ? 29.430 -26.749 8.021 1.00 82.73 381 GLN H O 1
ATOM 6465 N N . THR H 2 174 ? 31.340 -27.262 6.946 1.00 24.32 382 THR H N 1
ATOM 6466 C CA . THR H 2 174 ? 31.924 -27.927 8.092 1.00 24.32 382 THR H CA 1
ATOM 6467 C C . THR H 2 174 ? 33.310 -28.434 7.780 1.00 24.32 382 THR H C 1
ATOM 6468 O O . THR H 2 174 ? 33.570 -28.900 6.672 1.00 24.32 382 THR H O 1
ATOM 6472 N N . THR H 2 175 ? 34.197 -28.343 8.764 1.00 38.62 383 THR H N 1
ATOM 6473 C CA . THR H 2 175 ? 35.561 -28.808 8.585 1.00 38.62 383 THR H CA 1
ATOM 6474 C C . THR H 2 175 ? 35.602 -30.306 8.862 1.00 38.62 383 THR H C 1
ATOM 6475 O O . THR H 2 175 ? 36.538 -30.991 8.445 1.00 38.62 383 THR H O 1
ATOM 6479 N N . GLU H 2 176 ? 34.576 -30.811 9.549 1.00 26.87 384 GLU H N 1
ATOM 6480 C CA . GLU H 2 176 ? 34.504 -32.229 9.898 1.00 26.87 384 GLU H CA 1
ATOM 6481 C C . GLU H 2 176 ? 33.755 -33.052 8.857 1.00 26.87 384 GLU H C 1
ATOM 6482 O O . GLU H 2 176 ? 32.874 -33.840 9.194 1.00 26.87 384 GLU H O 1
ATOM 6488 N N . GLY H 2 177 ? 34.121 -32.877 7.593 1.00 14.34 385 GLY H N 1
ATOM 6489 C CA . GLY H 2 177 ? 33.462 -33.615 6.529 1.00 14.34 385 GLY H CA 1
ATOM 6490 C C . GLY H 2 177 ? 33.774 -35.099 6.582 1.00 14.34 385 GLY H C 1
ATOM 6491 O O . GLY H 2 177 ? 32.881 -35.965 6.565 1.00 14.34 385 GLY H O 1
ATOM 6492 N N . GLU H 2 178 ? 35.061 -35.394 6.637 1.00 25.41 386 GLU H N 1
ATOM 6493 C CA . GLU H 2 178 ? 35.525 -36.767 6.706 1.00 25.41 386 GLU H CA 1
ATOM 6494 C C . GLU H 2 178 ? 34.895 -37.427 7.933 1.00 25.41 386 GLU H C 1
ATOM 6495 O O . GLU H 2 178 ? 33.995 -38.251 7.800 1.00 25.41 386 GLU H O 1
ATOM 6501 N N . GLN H 2 179 ? 35.339 -37.041 9.126 1.00 19.78 387 GLN H N 1
ATOM 6502 C CA . GLN H 2 179 ? 34.808 -37.630 10.353 1.00 19.78 387 GLN H CA 1
ATOM 6503 C C . GLN H 2 179 ? 33.326 -37.970 10.233 1.00 19.78 387 GLN H C 1
ATOM 6504 O O . GLN H 2 179 ? 32.939 -39.119 10.416 1.00 19.78 387 GLN H O 1
ATOM 6510 N N . ILE H 2 180 ? 32.511 -36.962 9.920 1.00 14.80 388 ILE H N 1
ATOM 6511 C CA . ILE H 2 180 ? 31.063 -37.117 9.778 1.00 14.80 388 ILE H CA 1
ATOM 6512 C C . ILE H 2 180 ? 30.640 -38.248 8.839 1.00 14.80 388 ILE H C 1
ATOM 6513 O O . ILE H 2 180 ? 29.614 -38.897 9.056 1.00 14.80 388 ILE H O 1
ATOM 6518 N N . ALA H 2 181 ? 31.411 -38.459 7.779 1.00 33.44 389 ALA H N 1
ATOM 6519 C CA . ALA H 2 181 ? 31.105 -39.526 6.841 1.00 33.44 389 ALA H CA 1
ATOM 6520 C C . ALA H 2 181 ? 31.551 -40.819 7.516 1.00 33.44 389 ALA H C 1
ATOM 6521 O O . ALA H 2 181 ? 30.857 -41.840 7.496 1.00 33.44 389 ALA H O 1
ATOM 6523 N N . GLN H 2 182 ? 32.729 -40.745 8.119 1.00 55.70 390 GLN H N 1
ATOM 6524 C CA . GLN H 2 182 ? 33.332 -41.858 8.830 1.00 55.70 390 GLN H CA 1
ATOM 6525 C C . GLN H 2 182 ? 32.276 -42.563 9.692 1.00 55.70 390 GLN H C 1
ATOM 6526 O O . GLN H 2 182 ? 32.042 -43.767 9.565 1.00 55.70 390 GLN H O 1
ATOM 6532 N N . LEU H 2 183 ? 31.630 -41.792 10.556 1.00 27.13 391 LEU H N 1
ATOM 6533 C CA . LEU H 2 183 ? 30.594 -42.308 11.447 1.00 27.13 391 LEU H CA 1
ATOM 6534 C C . LEU H 2 183 ? 29.493 -42.957 10.620 1.00 27.13 391 LEU H C 1
ATOM 6535 O O . LEU H 2 183 ? 29.352 -44.171 10.610 1.00 27.13 391 LEU H O 1
ATOM 6540 N N . ILE H 2 184 ? 28.712 -42.132 9.933 1.00 26.54 392 ILE H N 1
ATOM 6541 C CA . ILE H 2 184 ? 27.638 -42.624 9.082 1.00 26.54 392 ILE H CA 1
ATOM 6542 C C . ILE H 2 184 ? 28.051 -43.891 8.336 1.00 26.54 392 ILE H C 1
ATOM 6543 O O . ILE H 2 184 ? 27.223 -44.760 8.066 1.00 26.54 392 ILE H O 1
ATOM 6548 N N . ALA H 2 185 ? 29.326 -43.977 7.969 1.00 67.06 393 ALA H N 1
ATOM 6549 C CA . ALA H 2 185 ? 29.813 -45.157 7.270 1.00 67.06 393 ALA H CA 1
ATOM 6550 C C . ALA H 2 185 ? 29.641 -46.317 8.239 1.00 67.06 393 ALA H C 1
ATOM 6551 O O . ALA H 2 185 ? 28.751 -47.146 8.075 1.00 67.06 393 ALA H O 1
ATOM 6553 N N . GLY H 2 186 ? 30.485 -46.349 9.264 1.00 34.79 394 GLY H N 1
ATOM 6554 C CA . GLY H 2 186 ? 30.414 -47.401 10.261 1.00 34.79 394 GLY H CA 1
ATOM 6555 C C . GLY H 2 186 ? 29.011 -47.763 10.718 1.00 34.79 394 GLY H C 1
ATOM 6556 O O . GLY H 2 186 ? 28.702 -48.940 10.907 1.00 34.79 394 GLY H O 1
ATOM 6557 N N . TYR H 2 187 ? 28.156 -46.765 10.902 1.00 27.68 395 TYR H N 1
ATOM 6558 C CA . TYR H 2 187 ? 26.799 -47.039 11.338 1.00 27.68 395 TYR H CA 1
ATOM 6559 C C . TYR H 2 187 ? 25.958 -47.684 10.240 1.00 27.68 395 TYR H C 1
ATOM 6560 O O . TYR H 2 187 ? 25.014 -48.423 10.531 1.00 27.68 395 TYR H O 1
ATOM 6569 N N . ILE H 2 188 ? 26.302 -47.419 8.982 1.00 36.90 396 ILE H N 1
ATOM 6570 C CA . ILE H 2 188 ? 25.575 -48.005 7.856 1.00 36.90 396 ILE H CA 1
ATOM 6571 C C . ILE H 2 188 ? 25.859 -49.521 7.738 1.00 36.90 396 ILE H C 1
ATOM 6572 O O . ILE H 2 188 ? 24.925 -50.323 7.697 1.00 36.90 396 ILE H O 1
ATOM 6577 N N . ASP H 2 189 ? 27.130 -49.918 7.704 1.00 37.32 397 ASP H N 1
ATOM 6578 C CA . ASP H 2 189 ? 27.474 -51.340 7.615 1.00 37.32 397 ASP H CA 1
ATOM 6579 C C . ASP H 2 189 ? 26.506 -52.104 8.487 1.00 37.32 397 ASP H C 1
ATOM 6580 O O . ASP H 2 189 ? 25.541 -52.706 8.006 1.00 37.32 397 ASP H O 1
ATOM 6585 N N . ILE H 2 190 ? 26.810 -52.044 9.787 1.00 27.14 398 ILE H N 1
ATOM 6586 C CA . ILE H 2 190 ? 26.070 -52.692 10.862 1.00 27.14 398 ILE H CA 1
ATOM 6587 C C . ILE H 2 190 ? 24.565 -52.829 10.613 1.00 27.14 398 ILE H C 1
ATOM 6588 O O . ILE H 2 190 ? 24.004 -53.925 10.733 1.00 27.14 398 ILE H O 1
ATOM 6593 N N . ILE H 2 191 ? 23.908 -51.728 10.263 1.00 20.78 399 ILE H N 1
ATOM 6594 C CA . ILE H 2 191 ? 22.480 -51.800 10.027 1.00 20.78 399 ILE H CA 1
ATOM 6595 C C . ILE H 2 191 ? 22.182 -52.234 8.593 1.00 20.78 399 ILE H C 1
ATOM 6596 O O . ILE H 2 191 ? 21.856 -51.428 7.731 1.00 20.78 399 ILE H O 1
ATOM 6601 N N . LEU H 2 192 ? 22.303 -53.541 8.366 1.00 33.99 400 LEU H N 1
ATOM 6602 C CA . LEU H 2 192 ? 22.075 -54.170 7.066 1.00 33.99 400 LEU H CA 1
ATOM 6603 C C . LEU H 2 192 ? 22.937 -53.617 5.936 1.00 33.99 400 LEU H C 1
ATOM 6604 O O . LEU H 2 192 ? 23.966 -54.261 5.613 1.00 33.99 400 LEU H O 1
#

Nearest PDB structures (foldseek):
  1mk9-assembly2_B  TM=1.005E+00  e=1.780E-37  Gallus gallus
  1mk7-assembly2_B  TM=9.998E-01  e=4.117E-34  Gallus gallus
  1mk9-assembly3_H  TM=9.969E-01  e=3.551E-33  Gallus gallus
  1mk7-assembly1_D  TM=9.884E-01  e=2.654E-33  Gallus gallus
  8s4y-assembly1_B  TM=9.842E-01  e=1.350E-30  Mus musculus

Radius of gyration: 30.47 Å; Cα contacts (8 Å, |Δi|>4): 1454; chains: 8; bounding box: 56×77×80 Å

Organism: Homo sapiens (NCBI:txid9606)